Protein 3ON4 (pdb70)

Structure (mmCIF, N/CA/C/O backbone):
data_3ON4
#
_entry.id   3ON4
#
_cell.length_a   81.38
_cell.length_b   124.99
_cell.length_c   151.38
_cell.angle_alpha   90.00
_cell.angle_beta   90.00
_cell.angle_gamma   90.00
#
_symmetry.space_group_name_H-M   'P 21 21 21'
#
loop_
_entity.id
_entity.type
_entity.pdbx_description
1 polymer 'Transcriptional regulator, TetR family'
2 non-polymer 'SODIUM ION'
3 non-polymer DI(HYDROXYETHYL)ETHER
4 water water
#
loop_
_atom_site.group_PDB
_atom_site.id
_atom_site.type_symbol
_atom_site.label_atom_id
_atom_site.label_alt_id
_atom_site.label_comp_id
_atom_site.label_asym_id
_atom_site.label_entity_id
_atom_site.label_seq_id
_atom_site.pdbx_PDB_ins_code
_atom_site.Cartn_x
_atom_site.Cartn_y
_atom_site.Cartn_z
_atom_site.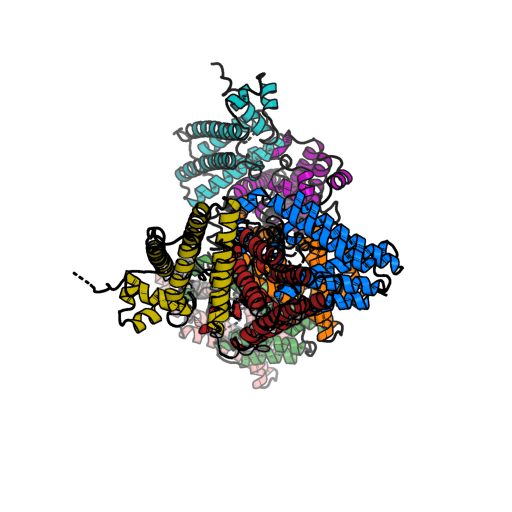occupancy
_atom_site.B_iso_or_equiv
_atom_site.auth_seq_id
_atom_site.auth_comp_id
_atom_site.auth_asym_id
_atom_site.auth_atom_id
_atom_site.pdbx_PDB_model_num
ATOM 1 N N . ASN A 1 2 ? 42.920 62.848 22.764 1.00 64.79 -1 ASN A N 1
ATOM 2 C CA . ASN A 1 2 ? 42.736 61.502 22.141 1.00 57.87 -1 ASN A CA 1
ATOM 3 C C . ASN A 1 2 ? 42.864 61.556 20.592 1.00 52.51 -1 ASN A C 1
ATOM 4 O O . ASN A 1 2 ? 43.882 62.043 20.079 1.00 53.02 -1 ASN A O 1
ATOM 9 N N . ALA A 1 3 ? 41.863 61.078 19.851 1.00 48.32 0 ALA A N 1
ATOM 10 C CA . ALA A 1 3 ? 41.944 61.015 18.387 1.00 43.98 0 ALA A CA 1
ATOM 11 C C . ALA A 1 3 ? 42.084 62.408 17.743 1.00 45.35 0 ALA A C 1
ATOM 12 O O . ALA A 1 3 ? 41.333 63.347 18.070 1.00 47.94 0 ALA A O 1
ATOM 22 N N . PRO A 1 5 ? 42.740 64.771 13.938 1.00 40.84 2 PRO A N 1
ATOM 23 C CA . PRO A 1 5 ? 42.440 64.651 12.522 1.00 38.16 2 PRO A CA 1
ATOM 24 C C . PRO A 1 5 ? 43.472 63.762 11.829 1.00 34.71 2 PRO A C 1
ATOM 25 O O . PRO A 1 5 ? 44.628 63.645 12.275 1.00 35.12 2 PRO A O 1
ATOM 37 N N . ASN A 1 7 ? 46.327 62.485 9.468 1.00 29.62 4 ASN A N 1
ATOM 38 C CA . ASN A 1 7 ? 47.540 63.136 9.035 1.00 30.45 4 ASN A CA 1
ATOM 39 C C . ASN A 1 7 ? 47.686 63.107 7.514 1.00 28.18 4 ASN A C 1
ATOM 40 O O . ASN A 1 7 ? 48.650 62.580 7.002 1.00 29.14 4 ASN A O 1
ATOM 45 N N . ILE A 1 8 ? 46.725 63.683 6.802 1.00 27.31 5 ILE A N 1
ATOM 46 C CA . ILE A 1 8 ? 46.782 63.747 5.339 1.00 26.55 5 ILE A CA 1
ATOM 47 C C . ILE A 1 8 ? 47.223 65.163 4.924 1.00 25.67 5 ILE A C 1
ATOM 48 O O . ILE A 1 8 ? 46.639 66.152 5.361 1.00 25.96 5 ILE A O 1
ATOM 53 N N . SER A 1 9 ? 48.278 65.269 4.120 1.00 24.11 6 SER A N 1
ATOM 54 C CA . SER A 1 9 ? 48.680 66.570 3.604 1.00 24.04 6 SER A CA 1
ATOM 55 C C . SER A 1 9 ? 47.624 67.075 2.626 1.00 23.59 6 SER A C 1
ATOM 56 O O . SER A 1 9 ? 47.227 66.341 1.698 1.00 23.63 6 SER A O 1
ATOM 59 N N . ASN A 1 10 ? 47.208 68.316 2.811 1.00 24.73 7 ASN A N 1
ATOM 60 C CA . ASN A 1 10 ? 46.281 68.956 1.876 1.00 25.93 7 ASN A CA 1
ATOM 61 C C . ASN A 1 10 ? 46.981 69.328 0.558 1.00 25.36 7 ASN A C 1
ATOM 62 O O . ASN A 1 10 ? 48.208 69.209 0.431 1.00 23.93 7 ASN A O 1
ATOM 67 N N . THR A 1 11 ? 46.195 69.742 -0.427 1.00 26.31 8 THR A N 1
ATOM 68 C CA . THR A 1 11 ? 46.724 69.977 -1.761 1.00 26.05 8 THR A CA 1
ATOM 69 C C . THR A 1 11 ? 47.824 71.050 -1.757 1.00 25.17 8 THR A C 1
ATOM 70 O O . THR A 1 11 ? 48.881 70.847 -2.359 1.00 24.64 8 THR A O 1
ATOM 74 N N . LYS A 1 12 ? 47.583 72.132 -1.040 1.00 26.79 9 LYS A N 1
ATOM 75 C CA . LYS A 1 12 ? 48.539 73.237 -0.923 1.00 28.24 9 LYS A CA 1
ATOM 76 C C . LYS A 1 12 ? 49.879 72.755 -0.368 1.00 26.82 9 LYS A C 1
ATOM 77 O O . LYS A 1 12 ? 50.939 73.084 -0.916 1.00 25.22 9 LYS A O 1
ATOM 83 N N . GLU A 1 13 ? 49.817 71.983 0.709 1.00 26.21 10 GLU A N 1
ATOM 84 C CA . GLU A 1 13 ? 51.028 71.481 1.344 1.00 27.41 10 GLU A CA 1
ATOM 85 C C . GLU A 1 13 ? 51.781 70.528 0.426 1.00 25.00 10 GLU A C 1
ATOM 86 O O . GLU A 1 13 ? 53.004 70.579 0.352 1.00 24.88 10 GLU A O 1
ATOM 92 N N A ARG A 1 14 ? 51.071 69.668 -0.293 0.55 17.79 11 ARG A N 1
ATOM 93 N N B ARG A 1 14 ? 51.063 69.672 -0.289 0.45 17.76 11 ARG A N 1
ATOM 94 C CA A ARG A 1 14 ? 51.770 68.733 -1.183 0.55 17.53 11 ARG A CA 1
ATOM 95 C CA B ARG A 1 14 ? 51.725 68.743 -1.207 0.45 17.50 11 ARG A CA 1
ATOM 96 C C A ARG A 1 14 ? 52.433 69.482 -2.344 0.55 16.71 11 ARG A C 1
ATOM 97 C C B ARG A 1 14 ? 52.436 69.498 -2.322 0.45 16.68 11 ARG A C 1
ATOM 98 O O A ARG A 1 14 ? 53.521 69.093 -2.815 0.55 16.60 11 ARG A O 1
ATOM 99 O O B ARG A 1 14 ? 53.542 69.120 -2.748 0.45 16.56 11 ARG A O 1
ATOM 114 N N . ILE A 1 15 ? 51.801 70.566 -2.797 1.00 16.70 12 ILE A N 1
ATOM 115 C CA . ILE A 1 15 ? 52.376 71.392 -3.870 1.00 15.80 12 ILE A CA 1
ATOM 116 C C . ILE A 1 15 ? 53.650 72.043 -3.360 1.00 15.70 12 ILE A C 1
ATOM 117 O O . ILE A 1 15 ? 54.695 72.000 -4.012 1.00 14.94 12 ILE A O 1
ATOM 122 N N . LEU A 1 16 ? 53.569 72.630 -2.173 1.00 16.42 13 LEU A N 1
ATOM 123 C CA . LEU A 1 16 ? 54.729 73.272 -1.583 1.00 16.09 13 LEU A CA 1
ATOM 124 C C . LEU A 1 16 ? 55.892 72.274 -1.410 1.00 16.16 13 LEU A C 1
ATOM 125 O O . LEU A 1 16 ? 57.037 72.583 -1.758 1.00 14.42 13 LEU A O 1
ATOM 130 N N . ALA A 1 17 ? 55.580 71.083 -0.916 1.00 15.97 14 ALA A N 1
ATOM 131 C CA . ALA A 1 17 ? 56.643 70.097 -0.635 1.00 17.36 14 ALA A CA 1
ATOM 132 C C . ALA A 1 17 ? 57.365 69.623 -1.909 1.00 16.67 14 ALA A C 1
ATOM 133 O O . ALA A 1 17 ? 58.614 69.503 -1.925 1.00 16.32 14 ALA A O 1
ATOM 135 N N A VAL A 1 18 ? 56.611 69.376 -2.979 0.68 17.04 15 VAL A N 1
ATOM 136 N N B VAL A 1 18 ? 56.619 69.355 -2.980 0.32 16.51 15 VAL A N 1
ATOM 137 C CA A VAL A 1 18 ? 57.247 68.941 -4.240 0.68 17.01 15 VAL A CA 1
ATOM 138 C CA B VAL A 1 18 ? 57.272 68.943 -4.233 0.32 16.21 15 VAL A CA 1
ATOM 139 C C A VAL A 1 18 ? 57.957 70.115 -4.907 0.68 15.91 15 VAL A C 1
ATOM 140 C C B VAL A 1 18 ? 57.941 70.115 -4.945 0.32 15.53 15 VAL A C 1
ATOM 141 O O A VAL A 1 18 ? 59.048 69.946 -5.439 0.68 15.32 15 VAL A O 1
ATOM 142 O O B VAL A 1 18 ? 58.979 69.930 -5.572 0.32 15.33 15 VAL A O 1
ATOM 149 N N . ALA A 1 19 ? 57.380 71.322 -4.833 1.00 15.42 16 ALA A N 1
ATOM 150 C CA . ALA A 1 19 ? 58.023 72.500 -5.427 1.00 14.70 16 ALA A CA 1
ATOM 151 C C . ALA A 1 19 ? 59.375 72.748 -4.769 1.00 14.31 16 ALA A C 1
ATOM 152 O O . ALA A 1 19 ? 60.402 72.998 -5.442 1.00 13.80 16 ALA A O 1
ATOM 154 N N . GLU A 1 20 ? 59.377 72.653 -3.444 1.00 14.30 17 GLU A N 1
ATOM 155 C CA . GLU A 1 20 ? 60.591 72.786 -2.666 1.00 14.92 17 GLU A CA 1
ATOM 156 C C . GLU A 1 20 ? 61.669 71.796 -3.151 1.00 14.25 17 GLU A C 1
ATOM 157 O O . GLU A 1 20 ? 62.820 72.170 -3.354 1.00 13.89 17 GLU A O 1
ATOM 163 N N . ALA A 1 21 ? 61.269 70.547 -3.321 1.00 14.24 18 ALA A N 1
ATOM 164 C CA . ALA A 1 21 ? 62.138 69.494 -3.785 1.00 14.56 18 ALA A CA 1
ATOM 165 C C . ALA A 1 21 ? 62.669 69.774 -5.182 1.00 14.35 18 ALA A C 1
ATOM 166 O O . ALA A 1 21 ? 63.883 69.671 -5.413 1.00 13.90 18 ALA A O 1
ATOM 168 N N . LEU A 1 22 ? 61.777 70.154 -6.100 1.00 14.24 19 LEU A N 1
ATOM 169 C CA . LEU A 1 22 ? 62.187 70.457 -7.473 1.00 14.83 19 LEU A CA 1
ATOM 170 C C . LEU A 1 22 ? 63.167 71.630 -7.534 1.00 15.34 19 LEU A C 1
ATOM 171 O O . LEU A 1 22 ? 64.152 71.574 -8.288 1.00 17.29 19 LEU A O 1
ATOM 176 N N . ILE A 1 23 ? 62.914 72.670 -6.742 1.00 15.15 20 ILE A N 1
ATOM 177 C CA . ILE A 1 23 ? 63.773 73.856 -6.730 1.00 14.81 20 ILE A CA 1
ATOM 178 C C . ILE A 1 23 ? 65.147 73.472 -6.183 1.00 14.47 20 ILE A C 1
ATOM 179 O O . ILE A 1 23 ? 66.189 73.817 -6.791 1.00 14.23 20 ILE A O 1
ATOM 184 N N . GLN A 1 24 ? 65.159 72.720 -5.090 1.00 14.01 21 GLN A N 1
ATOM 185 C CA . GLN A 1 24 ? 66.406 72.245 -4.504 1.00 14.61 21 GLN A CA 1
ATOM 186 C C . GLN A 1 24 ? 67.219 71.325 -5.408 1.00 15.48 21 GLN A C 1
ATOM 187 O O . GLN A 1 24 ? 68.429 71.230 -5.237 1.00 15.41 21 GLN A O 1
ATOM 193 N N . LYS A 1 25 ? 66.560 70.605 -6.320 1.00 15.72 22 LYS A N 1
ATOM 194 C CA . LYS A 1 25 ? 67.267 69.678 -7.205 1.00 16.90 22 LYS A CA 1
ATOM 195 C C . LYS A 1 25 ? 67.752 70.413 -8.461 1.00 17.58 22 LYS A C 1
ATOM 196 O O . LYS A 1 25 ? 68.917 70.309 -8.851 1.00 18.65 22 LYS A O 1
ATOM 202 N N . ASP A 1 26 ? 66.849 71.176 -9.068 1.00 17.93 23 ASP A N 1
ATOM 203 C CA . ASP A 1 26 ? 67.047 71.673 -10.445 1.00 19.03 23 ASP A CA 1
ATOM 204 C C . ASP A 1 26 ? 67.072 73.171 -10.591 1.00 17.52 23 ASP A C 1
ATOM 205 O O . ASP A 1 26 ? 67.628 73.682 -11.583 1.00 18.43 23 ASP A O 1
ATOM 210 N N . GLY A 1 27 ? 66.451 73.879 -9.650 1.00 16.67 24 GLY A N 1
ATOM 211 C CA . GLY A 1 27 ? 66.428 75.339 -9.667 1.00 15.97 24 GLY A CA 1
ATOM 212 C C . GLY A 1 27 ? 65.098 75.872 -10.154 1.00 14.75 24 GLY A C 1
ATOM 213 O O . GLY A 1 27 ? 64.413 75.213 -10.921 1.00 14.74 24 GLY A O 1
ATOM 214 N N . TYR A 1 28 ? 64.753 77.077 -9.702 1.00 15.01 25 TYR A N 1
ATOM 215 C CA . TYR A 1 28 ? 63.465 77.719 -9.984 1.00 14.44 25 TYR A CA 1
ATOM 216 C C . TYR A 1 28 ? 63.142 77.859 -11.460 1.00 14.28 25 TYR A C 1
ATOM 217 O O . TYR A 1 28 ? 62.007 77.727 -11.834 1.00 16.20 25 TYR A O 1
ATOM 226 N N . ASN A 1 29 ? 64.133 78.165 -12.290 1.00 13.30 26 ASN A N 1
ATOM 227 C CA . ASN A 1 29 ? 63.922 78.333 -13.732 1.00 14.75 26 ASN A CA 1
ATOM 228 C C . ASN A 1 29 ? 63.943 77.002 -14.525 1.00 16.12 26 ASN A C 1
ATOM 229 O O . ASN A 1 29 ? 63.925 76.993 -15.761 1.00 17.71 26 ASN A O 1
ATOM 234 N N . ALA A 1 30 ? 64.005 75.889 -13.794 1.00 16.09 27 ALA A N 1
ATOM 235 C CA . ALA A 1 30 ? 64.030 74.574 -14.387 1.00 18.20 27 ALA A CA 1
ATOM 236 C C . ALA A 1 30 ? 62.910 73.668 -13.868 1.00 19.48 27 ALA A C 1
ATOM 237 O O . ALA A 1 30 ? 63.034 72.442 -13.932 1.00 22.71 27 ALA A O 1
ATOM 239 N N . PHE A 1 31 ? 61.833 74.226 -13.326 1.00 18.31 28 PHE A N 1
ATOM 240 C CA . PHE A 1 31 ? 60.636 73.427 -13.107 1.00 18.44 28 PHE A CA 1
ATOM 241 C C . PHE A 1 31 ? 59.432 74.252 -13.518 1.00 18.11 28 PHE A C 1
ATOM 242 O O . PHE A 1 31 ? 59.518 75.477 -13.637 1.00 17.51 28 PHE A O 1
ATOM 250 N N . SER A 1 32 ? 58.313 73.578 -13.720 1.00 17.99 29 SER A N 1
ATOM 251 C CA . SER A 1 32 ? 57.066 74.220 -14.119 1.00 19.63 29 SER A CA 1
ATOM 252 C C . SER A 1 32 ? 55.910 73.668 -13.287 1.00 18.48 29 SER A C 1
ATOM 253 O O . SER A 1 32 ? 56.025 72.624 -12.675 1.00 17.14 29 SER A O 1
ATOM 256 N N . PHE A 1 33 ? 54.784 74.353 -13.302 1.00 19.29 30 PHE A N 1
ATOM 257 C CA . PHE A 1 33 ? 53.565 73.816 -12.673 1.00 19.75 30 PHE A CA 1
ATOM 258 C C . PHE A 1 33 ? 53.194 72.441 -13.224 1.00 20.58 30 PHE A C 1
ATOM 259 O O . PHE A 1 33 ? 52.724 71.571 -12.489 1.00 20.11 30 PHE A O 1
ATOM 267 N N . LYS A 1 34 ? 53.402 72.248 -14.522 1.00 21.99 31 LYS A N 1
ATOM 268 C CA . LYS A 1 34 ? 53.125 70.944 -15.142 1.00 23.62 31 LYS A CA 1
ATOM 269 C C . LYS A 1 34 ? 53.976 69.821 -14.522 1.00 22.42 31 LYS A C 1
ATOM 270 O O . LYS A 1 34 ? 53.491 68.717 -14.333 1.00 23.16 31 LYS A O 1
ATOM 276 N N . ASP A 1 35 ? 55.239 70.104 -14.230 1.00 21.07 32 ASP A N 1
ATOM 277 C CA . ASP A 1 35 ? 56.078 69.127 -13.532 1.00 21.40 32 ASP A CA 1
ATOM 278 C C . ASP A 1 35 ? 55.453 68.690 -12.203 1.00 20.39 32 ASP A C 1
ATOM 279 O O . ASP A 1 35 ? 55.523 67.498 -11.828 1.00 21.02 32 ASP A O 1
ATOM 284 N N . ILE A 1 36 ? 54.894 69.651 -11.468 1.00 18.54 33 ILE A N 1
ATOM 285 C CA . ILE A 1 36 ? 54.301 69.367 -10.153 1.00 18.44 33 ILE A CA 1
ATOM 286 C C . ILE A 1 36 ? 53.042 68.528 -10.327 1.00 19.09 33 ILE A C 1
ATOM 287 O O . ILE A 1 36 ? 52.855 67.534 -9.629 1.00 18.66 33 ILE A O 1
ATOM 292 N N . ALA A 1 37 ? 52.189 68.943 -11.253 1.00 19.14 34 ALA A N 1
ATOM 293 C CA . ALA A 1 37 ? 50.941 68.243 -11.545 1.00 20.35 34 ALA A CA 1
ATOM 294 C C . ALA A 1 37 ? 51.192 66.770 -11.887 1.00 21.19 34 ALA A C 1
ATOM 295 O O . ALA A 1 37 ? 50.480 65.866 -11.411 1.00 21.43 34 ALA A O 1
ATOM 297 N N . THR A 1 38 ? 52.201 66.539 -12.717 1.00 20.79 35 THR A N 1
ATOM 298 C CA . THR A 1 38 ? 52.556 65.187 -13.135 1.00 21.75 35 THR A CA 1
ATOM 299 C C . THR A 1 38 ? 53.085 64.405 -11.937 1.00 20.25 35 THR A C 1
ATOM 300 O O . THR A 1 38 ? 52.741 63.251 -11.758 1.00 21.72 35 THR A O 1
ATOM 304 N N . ALA A 1 39 ? 53.882 65.059 -11.092 1.00 19.28 36 ALA A N 1
ATOM 305 C CA . ALA A 1 39 ? 54.570 64.357 -9.990 1.00 19.55 36 ALA A CA 1
ATOM 306 C C . ALA A 1 39 ? 53.589 63.809 -8.960 1.00 19.66 36 ALA A C 1
ATOM 307 O O . ALA A 1 39 ? 53.771 62.686 -8.477 1.00 20.76 36 ALA A O 1
ATOM 309 N N . ILE A 1 40 ? 52.567 64.603 -8.624 1.00 19.08 37 ILE A N 1
ATOM 310 C CA . ILE A 1 40 ? 51.615 64.244 -7.568 1.00 19.57 37 ILE A CA 1
ATOM 311 C C . ILE A 1 40 ? 50.191 64.007 -8.088 1.00 20.38 37 ILE A C 1
ATOM 312 O O . ILE A 1 40 ? 49.238 63.878 -7.305 1.00 20.37 37 ILE A O 1
ATOM 317 N N . ASN A 1 41 ? 50.059 63.930 -9.411 1.00 20.67 38 ASN A N 1
ATOM 318 C CA . ASN A 1 41 ? 48.817 63.562 -10.071 1.00 22.42 38 ASN A CA 1
ATOM 319 C C . ASN A 1 41 ? 47.615 64.424 -9.668 1.00 22.15 38 ASN A C 1
ATOM 320 O O . ASN A 1 41 ? 46.585 63.904 -9.266 1.00 22.62 38 ASN A O 1
ATOM 325 N N . ILE A 1 42 ? 47.777 65.740 -9.787 1.00 21.81 39 ILE A N 1
ATOM 326 C CA . ILE A 1 42 ? 46.673 66.720 -9.671 1.00 22.35 39 ILE A CA 1
ATOM 327 C C . ILE A 1 42 ? 46.604 67.530 -10.969 1.00 23.44 39 ILE A C 1
ATOM 328 O O . ILE A 1 42 ? 47.517 67.485 -11.784 1.00 23.73 39 ILE A O 1
ATOM 333 N N . LYS A 1 43 ? 45.504 68.251 -11.175 1.00 29.02 40 LYS A N 1
ATOM 334 C CA . LYS A 1 43 ? 45.347 69.083 -12.376 1.00 30.20 40 LYS A CA 1
ATOM 335 C C . LYS A 1 43 ? 46.240 70.308 -12.264 1.00 28.75 40 LYS A C 1
ATOM 336 O O . LYS A 1 43 ? 46.380 70.861 -11.173 1.00 26.24 40 LYS A O 1
ATOM 342 N N . THR A 1 44 ? 46.865 70.717 -13.377 1.00 30.40 41 THR A N 1
ATOM 343 C CA . THR A 1 44 ? 47.721 71.916 -13.389 1.00 31.05 41 THR A CA 1
ATOM 344 C C . THR A 1 44 ? 46.882 73.102 -12.931 1.00 30.90 41 THR A C 1
ATOM 345 O O . THR A 1 44 ? 47.380 74.018 -12.289 1.00 29.64 41 THR A O 1
ATOM 349 N N . ALA A 1 45 ? 45.588 73.058 -13.234 1.00 33.42 42 ALA A N 1
ATOM 350 C CA . ALA A 1 45 ? 44.658 74.114 -12.836 1.00 35.65 42 ALA A CA 1
ATOM 351 C C . ALA A 1 45 ? 44.484 74.225 -11.311 1.00 33.44 42 ALA A C 1
ATOM 352 O O . ALA A 1 45 ? 44.185 75.315 -10.809 1.00 34.42 42 ALA A O 1
ATOM 354 N N . SER A 1 46 ? 44.661 73.114 -10.583 1.00 30.76 43 SER A N 1
ATOM 355 C CA . SER A 1 46 ? 44.603 73.116 -9.110 1.00 30.18 43 SER A CA 1
ATOM 356 C C . SER A 1 46 ? 45.843 73.805 -8.505 1.00 27.10 43 SER A C 1
ATOM 357 O O . SER A 1 46 ? 45.802 74.291 -7.377 1.00 28.79 43 SER A O 1
ATOM 360 N N . ILE A 1 47 ? 46.943 73.843 -9.247 1.00 24.88 44 ILE A N 1
ATOM 361 C CA . ILE A 1 47 ? 48.143 74.557 -8.787 1.00 23.03 44 ILE A CA 1
ATOM 362 C C . ILE A 1 47 ? 47.916 76.065 -8.926 1.00 25.42 44 ILE A C 1
ATOM 363 O O . ILE A 1 47 ? 48.110 76.810 -7.951 1.00 25.53 44 ILE A O 1
ATOM 368 N N . HIS A 1 48 ? 47.448 76.494 -10.111 1.00 27.54 45 HIS A N 1
ATOM 369 C CA . HIS A 1 48 ? 47.140 77.902 -10.388 1.00 31.36 45 HIS A CA 1
ATOM 370 C C . HIS A 1 48 ? 46.108 78.440 -9.406 1.00 33.62 45 HIS A C 1
ATOM 371 O O . HIS A 1 48 ? 46.092 79.629 -9.080 1.00 35.91 45 HIS A O 1
ATOM 378 N N . TYR A 1 49 ? 45.249 77.547 -8.935 1.00 34.29 46 TYR A N 1
ATOM 379 C CA . TYR A 1 49 ? 44.221 77.875 -7.961 1.00 37.93 46 TYR A CA 1
ATOM 380 C C . TYR A 1 49 ? 44.816 78.466 -6.678 1.00 36.47 46 TYR A C 1
ATOM 381 O O . TYR A 1 49 ? 44.437 79.548 -6.242 1.00 39.78 46 TYR A O 1
ATOM 390 N N . HIS A 1 50 ? 45.753 77.742 -6.085 1.00 31.59 47 HIS A N 1
ATOM 391 C CA . HIS A 1 50 ? 46.434 78.181 -4.869 1.00 30.87 47 HIS A CA 1
ATOM 392 C C . HIS A 1 50 ? 47.538 79.201 -5.153 1.00 28.44 47 HIS A C 1
ATOM 393 O O . HIS A 1 50 ? 47.806 80.045 -4.324 1.00 29.32 47 HIS A O 1
ATOM 400 N N . PHE A 1 51 ? 48.161 79.115 -6.333 1.00 24.58 48 PHE A N 1
ATOM 401 C CA . PHE A 1 51 ? 49.294 79.962 -6.686 1.00 22.36 48 PHE A CA 1
ATOM 402 C C . PHE A 1 51 ? 49.086 80.483 -8.097 1.00 23.07 48 PHE A C 1
ATOM 403 O O . PHE A 1 51 ? 49.515 79.847 -9.059 1.00 22.69 48 PHE A O 1
ATOM 411 N N . PRO A 1 52 ? 48.396 81.642 -8.243 1.00 24.96 49 PRO A N 1
ATOM 412 C CA . PRO A 1 52 ? 48.016 82.116 -9.578 1.00 25.63 49 PRO A CA 1
ATOM 413 C C . PRO A 1 52 ? 49.196 82.266 -10.532 1.00 25.05 49 PRO A C 1
ATOM 414 O O . PRO A 1 52 ? 49.060 82.022 -11.735 1.00 26.04 49 PRO A O 1
ATOM 418 N N . SER A 1 53 ? 50.352 82.650 -9.998 1.00 23.59 50 SER A N 1
ATOM 419 C CA . SER A 1 53 ? 51.552 82.785 -10.798 1.00 23.14 50 SER A CA 1
ATOM 420 C C . SER A 1 53 ? 52.650 81.925 -10.210 1.00 21.46 50 SER A C 1
ATOM 421 O O . SER A 1 53 ? 52.632 81.604 -9.030 1.00 21.06 50 SER A O 1
ATOM 424 N N . LYS A 1 54 ? 53.622 81.567 -11.027 1.00 21.02 51 LYS A N 1
ATOM 425 C CA . LYS A 1 54 ? 54.801 80.873 -10.496 1.00 19.92 51 LYS A CA 1
ATOM 426 C C . LYS A 1 54 ? 55.427 81.679 -9.360 1.00 19.19 51 LYS A C 1
ATOM 427 O O . LYS A 1 54 ? 55.865 81.090 -8.369 1.00 18.04 51 LYS A O 1
ATOM 433 N N . GLU A 1 55 ? 55.455 83.011 -9.499 1.00 18.01 52 GLU A N 1
ATOM 434 C CA . GLU A 1 55 ? 55.998 83.894 -8.461 1.00 18.58 52 GLU A CA 1
ATOM 435 C C . GLU A 1 55 ? 55.364 83.652 -7.095 1.00 18.07 52 GLU A C 1
ATOM 436 O O . GLU A 1 55 ? 56.077 83.599 -6.078 1.00 17.00 52 GLU A O 1
ATOM 442 N N . ASP A 1 56 ? 54.041 83.527 -7.073 1.00 17.69 53 ASP A N 1
ATOM 443 C CA . ASP A 1 56 ? 53.320 83.261 -5.830 1.00 18.69 53 ASP A CA 1
ATOM 444 C C . ASP A 1 56 ? 53.803 81.992 -5.137 1.00 18.69 53 ASP A C 1
ATOM 445 O O . ASP A 1 56 ? 53.918 81.955 -3.909 1.00 18.72 53 ASP A O 1
ATOM 450 N N . LEU A 1 57 ? 54.080 80.958 -5.936 1.00 17.64 54 LEU A N 1
ATOM 451 C CA . LEU A 1 57 ? 54.565 79.695 -5.394 1.00 17.31 54 LEU A CA 1
ATOM 452 C C . LEU A 1 57 ? 55.989 79.892 -4.888 1.00 16.72 54 LEU A C 1
ATOM 453 O O . LEU A 1 57 ? 56.310 79.448 -3.777 1.00 17.26 54 LEU A O 1
ATOM 458 N N . GLY A 1 58 ? 56.837 80.561 -5.672 1.00 16.40 55 GLY A N 1
ATOM 459 C CA . GLY A 1 58 ? 58.202 80.825 -5.239 1.00 16.74 55 GLY A CA 1
ATOM 460 C C . GLY A 1 58 ? 58.260 81.513 -3.865 1.00 17.31 55 GLY A C 1
ATOM 461 O O . GLY A 1 58 ? 59.000 81.093 -2.980 1.00 17.81 55 GLY A O 1
ATOM 462 N N . VAL A 1 59 ? 57.487 82.577 -3.692 1.00 17.07 56 VAL A N 1
ATOM 463 C CA . VAL A 1 59 ? 57.433 83.322 -2.431 1.00 18.23 56 VAL A CA 1
ATOM 464 C C . VAL A 1 59 ? 57.007 82.412 -1.277 1.00 17.61 56 VAL A C 1
ATOM 465 O O . VAL A 1 59 ? 57.613 82.408 -0.195 1.00 17.46 56 VAL A O 1
ATOM 469 N N . ALA A 1 60 ? 55.955 81.648 -1.517 1.00 17.13 57 ALA A N 1
ATOM 470 C CA . ALA A 1 60 ? 55.393 80.773 -0.503 1.00 17.84 57 ALA A CA 1
ATOM 471 C C . ALA A 1 60 ? 56.361 79.620 -0.119 1.00 16.95 57 ALA A C 1
ATOM 472 O O . ALA A 1 60 ? 56.490 79.286 1.061 1.00 17.00 57 ALA A O 1
ATOM 474 N N . VAL A 1 61 ? 57.064 79.048 -1.098 1.00 15.81 58 VAL A N 1
ATOM 475 C CA . VAL A 1 61 ? 58.033 77.984 -0.836 1.00 16.43 58 VAL A CA 1
ATOM 476 C C . VAL A 1 61 ? 59.179 78.514 0.047 1.00 16.27 58 VAL A C 1
ATOM 477 O O . VAL A 1 61 ? 59.546 77.889 1.039 1.00 16.42 58 VAL A O 1
ATOM 481 N N . ILE A 1 62 ? 59.721 79.678 -0.288 1.00 15.89 59 ILE A N 1
ATOM 482 C CA . ILE A 1 62 ? 60.861 80.187 0.488 1.00 17.19 59 ILE A CA 1
ATOM 483 C C . ILE A 1 62 ? 60.386 80.562 1.890 1.00 17.69 59 ILE A C 1
ATOM 484 O O . ILE A 1 62 ? 61.063 80.272 2.864 1.00 17.48 59 ILE A O 1
ATOM 489 N N . SER A 1 63 ? 59.214 81.186 1.989 1.00 19.29 60 SER A N 1
ATOM 490 C CA . SER A 1 63 ? 58.677 81.576 3.280 1.00 20.89 60 SER A CA 1
ATOM 491 C C . SER A 1 63 ? 58.466 80.361 4.218 1.00 21.69 60 SER A C 1
ATOM 492 O O . SER A 1 63 ? 58.863 80.391 5.392 1.00 21.53 60 SER A O 1
ATOM 495 N N . TRP A 1 64 ? 57.848 79.299 3.680 1.00 20.34 61 TRP A N 1
ATOM 496 C CA . TRP A 1 64 ? 57.659 78.050 4.399 1.00 21.31 61 TRP A CA 1
ATOM 497 C C . TRP A 1 64 ? 58.989 77.422 4.847 1.00 21.05 61 TRP A C 1
ATOM 498 O O . TRP A 1 64 ? 59.164 77.028 6.024 1.00 20.55 61 TRP A O 1
ATOM 509 N N . HIS A 1 65 ? 59.935 77.354 3.911 1.00 19.45 62 HIS A N 1
ATOM 510 C CA . HIS A 1 65 ? 61.233 76.756 4.188 1.00 19.97 62 HIS A CA 1
ATOM 511 C C . HIS A 1 65 ? 61.960 77.526 5.280 1.00 19.59 62 HIS A C 1
ATOM 512 O O . HIS A 1 65 ? 62.573 76.914 6.153 1.00 21.48 62 HIS A O 1
ATOM 519 N N . THR A 1 66 ? 61.921 78.855 5.212 1.00 19.75 63 THR A N 1
ATOM 520 C CA . THR A 1 66 ? 62.551 79.699 6.239 1.00 20.54 63 THR A CA 1
ATOM 521 C C . THR A 1 66 ? 61.938 79.465 7.628 1.00 22.02 63 THR A C 1
ATOM 522 O O . THR A 1 66 ? 62.659 79.385 8.629 1.00 22.27 63 THR A O 1
ATOM 526 N N . ASP A 1 67 ? 60.615 79.341 7.682 1.00 22.20 64 ASP A N 1
ATOM 527 C CA . ASP A 1 67 ? 59.931 79.039 8.924 1.00 24.07 64 ASP A CA 1
ATOM 528 C C . ASP A 1 67 ? 60.368 77.692 9.505 1.00 24.07 64 ASP A C 1
ATOM 529 O O . ASP A 1 67 ? 60.531 77.563 10.713 1.00 24.47 64 ASP A O 1
ATOM 534 N N . LYS A 1 68 ? 60.514 76.692 8.645 1.00 23.06 65 LYS A N 1
ATOM 535 C CA . LYS A 1 68 ? 60.978 75.373 9.055 1.00 24.47 65 LYS A CA 1
ATOM 536 C C . LYS A 1 68 ? 62.400 75.417 9.605 1.00 24.65 65 LYS A C 1
ATOM 537 O O . LYS A 1 68 ? 62.665 74.852 10.673 1.00 25.08 65 LYS A O 1
ATOM 543 N N . ILE A 1 69 ? 63.290 76.105 8.891 1.00 23.60 66 ILE A N 1
ATOM 544 C CA . ILE A 1 69 ? 64.672 76.263 9.346 1.00 25.33 66 ILE A CA 1
ATOM 545 C C . ILE A 1 69 ? 64.753 77.052 10.655 1.00 25.13 66 ILE A C 1
ATOM 546 O O . ILE A 1 69 ? 65.547 76.705 11.538 1.00 25.45 66 ILE A O 1
ATOM 551 N N . ALA A 1 70 ? 63.957 78.118 10.774 1.00 24.33 67 ALA A N 1
ATOM 552 C CA . ALA A 1 70 ? 63.883 78.884 12.019 1.00 25.82 67 ALA A CA 1
ATOM 553 C C . ALA A 1 70 ? 63.564 78.007 13.240 1.00 26.87 67 ALA A C 1
ATOM 554 O O . ALA A 1 70 ? 64.155 78.198 14.309 1.00 27.12 67 ALA A O 1
ATOM 556 N N . ALA A 1 71 ? 62.629 77.067 13.073 1.00 26.61 68 ALA A N 1
ATOM 557 C CA . ALA A 1 71 ? 62.232 76.147 14.149 1.00 28.99 68 ALA A CA 1
ATOM 558 C C . ALA A 1 71 ? 63.380 75.193 14.495 1.00 28.44 68 ALA A C 1
ATOM 559 O O . ALA A 1 71 ? 63.668 74.958 15.652 1.00 29.62 68 ALA A O 1
ATOM 561 N N . VAL A 1 72 ? 64.014 74.648 13.467 1.00 26.80 69 VAL A N 1
ATOM 562 C CA . VAL A 1 72 ? 65.144 73.734 13.645 1.00 27.10 69 VAL A CA 1
ATOM 563 C C . VAL A 1 72 ? 66.265 74.419 14.433 1.00 26.70 69 VAL A C 1
ATOM 564 O O . VAL A 1 72 ? 66.816 73.844 15.384 1.00 26.77 69 VAL A O 1
ATOM 568 N N . LEU A 1 73 ? 66.580 75.651 14.040 1.00 24.87 70 LEU A N 1
ATOM 569 C CA . LEU A 1 73 ? 67.656 76.420 14.669 1.00 25.79 70 LEU A CA 1
ATOM 570 C C . LEU A 1 73 ? 67.327 76.782 16.120 1.00 27.21 70 LEU A C 1
ATOM 571 O O . LEU A 1 73 ? 68.169 76.659 17.023 1.00 26.95 70 LEU A O 1
ATOM 576 N N . SER A 1 74 ? 66.084 77.217 16.323 1.00 27.15 71 SER A N 1
ATOM 577 C CA . SER A 1 74 ? 65.575 77.541 17.642 1.00 29.60 71 SER A CA 1
ATOM 578 C C . SER A 1 74 ? 65.769 76.366 18.602 1.00 30.70 71 SER A C 1
ATOM 579 O O . SER A 1 74 ? 66.174 76.556 19.767 1.00 31.95 71 SER A O 1
ATOM 582 N N . ASP A 1 75 ? 65.485 75.158 18.118 1.00 30.15 72 ASP A N 1
ATOM 583 C CA . ASP A 1 75 ? 65.621 73.954 18.945 1.00 32.64 72 ASP A CA 1
ATOM 584 C C . ASP A 1 75 ? 67.062 73.644 19.309 1.00 32.05 72 ASP A C 1
ATOM 585 O O . ASP A 1 75 ? 67.314 73.091 20.374 1.00 33.94 72 ASP A O 1
ATOM 590 N N . ILE A 1 76 ? 67.995 73.987 18.411 1.00 30.14 73 ILE A N 1
ATOM 591 C CA . ILE A 1 76 ? 69.421 73.827 18.680 1.00 30.45 73 ILE A CA 1
ATOM 592 C C . ILE A 1 76 ? 69.900 74.865 19.685 1.00 31.95 73 ILE A C 1
ATOM 593 O O . ILE A 1 76 ? 70.561 74.505 20.663 1.00 33.05 73 ILE A O 1
ATOM 598 N N . SER A 1 77 ? 69.575 76.142 19.463 1.00 31.79 74 SER A N 1
ATOM 599 C CA . SER A 1 77 ? 70.105 77.199 20.344 1.00 34.41 74 SER A CA 1
ATOM 600 C C . SER A 1 77 ? 69.455 77.191 21.718 1.00 37.25 74 SER A C 1
ATOM 601 O O . SER A 1 77 ? 70.073 77.621 22.706 1.00 38.77 74 SER A O 1
ATOM 604 N N . ASN A 1 78 ? 68.248 76.647 21.820 1.00 37.83 75 ASN A N 1
ATOM 605 C CA . ASN A 1 78 ? 67.632 76.515 23.135 1.00 41.31 75 ASN A CA 1
ATOM 606 C C . ASN A 1 78 ? 67.981 75.229 23.888 1.00 42.63 75 ASN A C 1
ATOM 607 O O . ASN A 1 78 ? 67.542 75.034 25.026 1.00 45.26 75 ASN A O 1
ATOM 612 N N . ASN A 1 79 ? 68.809 74.384 23.275 1.00 41.16 76 ASN A N 1
ATOM 613 C CA . ASN A 1 79 ? 69.338 73.203 23.935 1.00 43.17 76 ASN A CA 1
ATOM 614 C C . ASN A 1 79 ? 70.496 73.620 24.844 1.00 44.75 76 ASN A C 1
ATOM 615 O O . ASN A 1 79 ? 71.593 73.937 24.378 1.00 44.19 76 ASN A O 1
ATOM 620 N N . SER A 1 80 ? 70.248 73.611 26.146 1.00 47.69 77 SER A N 1
ATOM 621 C CA . SER A 1 80 ? 71.229 74.093 27.126 1.00 49.54 77 SER A CA 1
ATOM 622 C C . SER A 1 80 ? 72.429 73.154 27.351 1.00 49.95 77 SER A C 1
ATOM 623 O O . SER A 1 80 ? 73.422 73.561 27.963 1.00 50.98 77 SER A O 1
ATOM 626 N N . SER A 1 81 ? 72.353 71.919 26.846 1.00 49.32 78 SER A N 1
ATOM 627 C CA . SER A 1 81 ? 73.454 70.965 27.000 1.00 50.32 78 SER A CA 1
ATOM 628 C C . SER A 1 81 ? 74.517 71.078 25.902 1.00 48.43 78 SER A C 1
ATOM 629 O O . SER A 1 81 ? 75.575 70.452 26.000 1.00 49.66 78 SER A O 1
ATOM 632 N N . LEU A 1 82 ? 74.247 71.875 24.869 1.00 37.72 79 LEU A N 1
ATOM 633 C CA . LEU A 1 82 ? 75.188 72.048 23.769 1.00 35.92 79 LEU A CA 1
ATOM 634 C C . LEU A 1 82 ? 76.078 73.263 23.979 1.00 35.73 79 LEU A C 1
ATOM 635 O O . LEU A 1 82 ? 75.615 74.331 24.370 1.00 35.88 79 LEU A O 1
ATOM 640 N N . SER A 1 83 ? 77.368 73.096 23.695 1.00 35.58 80 SER A N 1
ATOM 641 C CA . SER A 1 83 ? 78.303 74.217 23.676 1.00 34.99 80 SER A CA 1
ATOM 642 C C . SER A 1 83 ? 78.007 75.038 22.407 1.00 32.82 80 SER A C 1
ATOM 643 O O . SER A 1 83 ? 77.322 74.553 21.503 1.00 29.72 80 SER A O 1
ATOM 646 N N . ALA A 1 84 ? 78.532 76.266 22.324 1.00 32.46 81 ALA A N 1
ATOM 647 C CA . ALA A 1 84 ? 78.368 77.065 21.107 1.00 30.45 81 ALA A CA 1
ATOM 648 C C . ALA A 1 84 ? 78.895 76.327 19.879 1.00 28.97 81 ALA A C 1
ATOM 649 O O . ALA A 1 84 ? 78.272 76.310 18.816 1.00 26.15 81 ALA A O 1
ATOM 651 N N . LYS A 1 85 ? 80.052 75.708 20.033 1.00 29.40 82 LYS A N 1
ATOM 652 C CA . LYS A 1 85 ? 80.658 74.949 18.955 1.00 28.61 82 LYS A CA 1
ATOM 653 C C . LYS A 1 85 ? 79.753 73.811 18.539 1.00 27.47 82 LYS A C 1
ATOM 654 O O . LYS A 1 85 ? 79.579 73.573 17.358 1.00 27.20 82 LYS A O 1
ATOM 660 N N . GLU A 1 86 ? 79.172 73.116 19.505 1.00 28.36 83 GLU A N 1
ATOM 661 C CA . GLU A 1 86 ? 78.269 72.008 19.193 1.00 28.28 83 GLU A CA 1
ATOM 662 C C . GLU A 1 86 ? 77.015 72.510 18.468 1.00 26.51 83 GLU A C 1
ATOM 663 O O . GLU A 1 86 ? 76.484 71.813 17.614 1.00 26.58 83 GLU A O 1
ATOM 669 N N . LYS A 1 87 ? 76.547 73.710 18.803 1.00 26.30 84 LYS A N 1
ATOM 670 C CA . LYS A 1 87 ? 75.369 74.293 18.120 1.00 25.54 84 LYS A CA 1
ATOM 671 C C . LYS A 1 87 ? 75.652 74.549 16.624 1.00 24.20 84 LYS A C 1
ATOM 672 O O . LYS A 1 87 ? 74.812 74.277 15.752 1.00 22.18 84 LYS A O 1
ATOM 678 N N . ILE A 1 88 ? 76.848 75.058 16.339 1.00 24.60 85 ILE A N 1
ATOM 679 C CA . ILE A 1 88 ? 77.280 75.266 14.967 1.00 23.01 85 ILE A CA 1
ATOM 680 C C . ILE A 1 88 ? 77.414 73.911 14.270 1.00 23.04 85 ILE A C 1
ATOM 681 O O . ILE A 1 88 ? 76.976 73.762 13.138 1.00 22.19 85 ILE A O 1
ATOM 686 N N . GLN A 1 89 ? 78.021 72.923 14.932 1.00 24.21 86 GLN A N 1
ATOM 687 C CA . GLN A 1 89 ? 78.139 71.576 14.334 1.00 24.28 86 GLN A CA 1
ATOM 688 C C . GLN A 1 89 ? 76.758 70.982 14.007 1.00 24.26 86 GLN A C 1
ATOM 689 O O . GLN A 1 89 ? 76.544 70.395 12.931 1.00 23.80 86 GLN A O 1
ATOM 695 N N . LYS A 1 90 ? 75.805 71.152 14.918 1.00 24.99 87 LYS A N 1
ATOM 696 C CA . LYS A 1 90 ? 74.458 70.609 14.710 1.00 25.26 87 LYS A CA 1
ATOM 697 C C . LYS A 1 90 ? 73.688 71.385 13.645 1.00 24.18 87 LYS A C 1
ATOM 698 O O . LYS A 1 90 ? 72.862 70.809 12.927 1.00 23.28 87 LYS A O 1
ATOM 704 N N . PHE A 1 91 ? 73.959 72.685 13.540 1.00 23.22 88 PHE A N 1
ATOM 705 C CA . PHE A 1 91 ? 73.431 73.492 12.442 1.00 22.50 88 PHE A CA 1
ATOM 706 C C . PHE A 1 91 ? 73.848 72.886 11.106 1.00 21.44 88 PHE A C 1
ATOM 707 O O . PHE A 1 91 ? 73.006 72.684 10.226 1.00 21.37 88 PHE A O 1
ATOM 715 N N . PHE A 1 92 ? 75.131 72.567 10.952 1.00 21.39 89 PHE A N 1
ATOM 716 C CA . PHE A 1 92 ? 75.580 71.950 9.701 1.00 20.76 89 PHE A CA 1
ATOM 717 C C . PHE A 1 92 ? 74.921 70.586 9.466 1.00 21.23 89 PHE A C 1
ATOM 718 O O . PHE A 1 92 ? 74.466 70.307 8.343 1.00 19.75 89 PHE A O 1
ATOM 726 N N . ASP A 1 93 ? 74.827 69.761 10.512 1.00 22.26 90 ASP A N 1
ATOM 727 C CA . ASP A 1 93 ? 74.094 68.477 10.415 1.00 23.65 90 ASP A CA 1
ATOM 728 C C . ASP A 1 93 ? 72.642 68.687 9.951 1.00 22.50 90 ASP A C 1
ATOM 729 O O . ASP A 1 93 ? 72.135 67.954 9.087 1.00 22.31 90 ASP A O 1
ATOM 734 N N . ALA A 1 94 ? 71.973 69.700 10.499 1.00 22.66 91 ALA A N 1
ATOM 735 C CA . ALA A 1 94 ? 70.592 70.015 10.097 1.00 22.66 91 ALA A CA 1
ATOM 736 C C . ALA A 1 94 ? 70.508 70.414 8.610 1.00 21.38 91 ALA A C 1
ATOM 737 O O . ALA A 1 94 ? 69.581 70.007 7.922 1.00 22.48 91 ALA A O 1
ATOM 739 N N . ILE A 1 95 ? 71.486 71.170 8.130 1.00 20.84 92 ILE A N 1
ATOM 740 C CA . ILE A 1 95 ? 71.548 71.572 6.712 1.00 19.93 92 ILE A CA 1
ATOM 741 C C . ILE A 1 95 ? 71.797 70.320 5.849 1.00 19.72 92 ILE A C 1
ATOM 742 O O . ILE A 1 95 ? 71.150 70.133 4.823 1.00 19.72 92 ILE A O 1
ATOM 747 N N . LEU A 1 96 ? 72.693 69.447 6.290 1.00 19.61 93 LEU A N 1
ATOM 748 C CA . LEU A 1 96 ? 72.969 68.205 5.542 1.00 19.56 93 LEU A CA 1
ATOM 749 C C . LEU A 1 96 ? 71.708 67.363 5.363 1.00 19.79 93 LEU A C 1
ATOM 750 O O . LEU A 1 96 ? 71.455 66.834 4.283 1.00 18.95 93 LEU A O 1
ATOM 755 N N . THR A 1 97 ? 70.911 67.263 6.421 1.00 20.63 94 THR A N 1
ATOM 756 C CA . THR A 1 97 ? 69.647 66.523 6.386 1.00 21.46 94 THR A CA 1
ATOM 757 C C . THR A 1 97 ? 68.693 67.068 5.316 1.00 21.02 94 THR A C 1
ATOM 758 O O . THR A 1 97 ? 67.989 66.305 4.673 1.00 21.88 94 THR A O 1
ATOM 762 N N . LEU A 1 98 ? 68.684 68.378 5.145 1.00 20.19 95 LEU A N 1
ATOM 763 C CA . LEU A 1 98 ? 67.752 69.029 4.234 1.00 20.33 95 LEU A CA 1
ATOM 764 C C . LEU A 1 98 ? 68.306 69.114 2.801 1.00 19.01 95 LEU A C 1
ATOM 765 O O . LEU A 1 98 ? 67.559 69.441 1.864 1.00 18.39 95 LEU A O 1
ATOM 770 N N . THR A 1 99 ? 69.598 68.849 2.628 1.00 17.38 96 THR A N 1
ATOM 771 C CA . THR A 1 99 ? 70.258 69.106 1.338 1.00 16.51 96 THR A CA 1
ATOM 772 C C . THR A 1 99 ? 70.901 67.819 0.817 1.00 16.69 96 THR A C 1
ATOM 773 O O . THR A 1 99 ? 70.210 66.930 0.294 1.00 17.01 96 THR A O 1
ATOM 777 N N . TYR A 1 100 ? 72.209 67.696 0.981 1.00 17.62 97 TYR A N 1
ATOM 778 C CA . TYR A 1 100 ? 72.966 66.586 0.442 1.00 18.35 97 TYR A CA 1
ATOM 779 C C . TYR A 1 100 ? 72.398 65.212 0.788 1.00 18.89 97 TYR A C 1
ATOM 780 O O . TYR A 1 100 ? 72.380 64.324 -0.057 1.00 18.83 97 TYR A O 1
ATOM 789 N N . ASN A 1 101 ? 71.936 65.022 2.016 1.00 19.34 98 ASN A N 1
ATOM 790 C CA . ASN A 1 101 ? 71.409 63.725 2.420 1.00 20.34 98 ASN A CA 1
ATOM 791 C C . ASN A 1 101 ? 70.033 63.418 1.787 1.00 20.55 98 ASN A C 1
ATOM 792 O O . ASN A 1 101 ? 69.650 62.269 1.689 1.00 22.26 98 ASN A O 1
ATOM 797 N N . SER A 1 102 ? 69.298 64.448 1.388 1.00 19.41 99 SER A N 1
ATOM 798 C CA . SER A 1 102 ? 67.953 64.272 0.826 1.00 18.86 99 SER A CA 1
ATOM 799 C C . SER A 1 102 ? 68.034 64.317 -0.700 1.00 18.03 99 SER A C 1
ATOM 800 O O . SER A 1 102 ? 67.926 65.380 -1.322 1.00 18.10 99 SER A O 1
ATOM 803 N N . GLU A 1 103 ? 68.298 63.160 -1.303 1.00 18.37 100 GLU A N 1
ATOM 804 C CA . GLU A 1 103 ? 68.365 63.038 -2.756 1.00 18.57 100 GLU A CA 1
ATOM 805 C C . GLU A 1 103 ? 69.276 64.079 -3.420 1.00 17.39 100 GLU A C 1
ATOM 806 O O . GLU A 1 103 ? 68.935 64.642 -4.457 1.00 16.18 100 GLU A O 1
ATOM 812 N N . ASN A 1 104 ? 70.425 64.318 -2.794 1.00 17.32 101 ASN A N 1
ATOM 813 C CA . ASN A 1 104 ? 71.506 65.144 -3.345 1.00 16.94 101 ASN A CA 1
ATOM 814 C C . ASN A 1 104 ? 71.052 66.575 -3.659 1.00 16.72 101 ASN A C 1
ATOM 815 O O . ASN A 1 104 ? 71.545 67.189 -4.605 1.00 16.59 101 ASN A O 1
ATOM 820 N N . LYS A 1 105 ? 70.141 67.099 -2.836 1.00 15.71 102 LYS A N 1
ATOM 821 C CA . LYS A 1 105 ? 69.643 68.448 -2.981 1.00 15.19 102 LYS A CA 1
ATOM 822 C C . LYS A 1 105 ? 70.638 69.540 -2.614 1.00 15.42 102 LYS A C 1
ATOM 823 O O . LYS A 1 105 ? 71.539 69.348 -1.788 1.00 14.48 102 LYS A O 1
ATOM 837 N N . CYS A 1 107 ? 70.940 73.533 -1.072 1.00 13.91 104 CYS A N 1
ATOM 838 C CA . CYS A 1 107 ? 70.240 74.471 -0.194 1.00 14.54 104 CYS A CA 1
ATOM 839 C C . CYS A 1 107 ? 69.215 75.253 -0.996 1.00 13.74 104 CYS A C 1
ATOM 840 O O . CYS A 1 107 ? 69.549 75.760 -2.069 1.00 13.92 104 CYS A O 1
ATOM 843 N N . LEU A 1 108 ? 67.985 75.365 -0.503 1.00 14.03 105 LEU A N 1
ATOM 844 C CA . LEU A 1 108 ? 66.968 76.172 -1.206 1.00 14.19 105 LEU A CA 1
ATOM 845 C C . LEU A 1 108 ? 67.398 77.636 -1.336 1.00 14.16 105 LEU A C 1
ATOM 846 O O . LEU A 1 108 ? 67.218 78.283 -2.391 1.00 14.17 105 LEU A O 1
ATOM 851 N N . GLY A 1 109 ? 67.986 78.162 -0.269 1.00 14.69 106 GLY A N 1
ATOM 852 C CA . GLY A 1 109 ? 68.496 79.517 -0.284 1.00 15.06 106 GLY A CA 1
ATOM 853 C C . GLY A 1 109 ? 69.590 79.707 -1.323 1.00 14.23 106 GLY A C 1
ATOM 854 O O . GLY A 1 109 ? 69.600 80.702 -2.076 1.00 13.17 106 GLY A O 1
ATOM 855 N N . GLY A 1 110 ? 70.531 78.762 -1.362 1.00 13.32 107 GLY A N 1
ATOM 856 C CA . GLY A 1 110 ? 71.611 78.785 -2.328 1.00 12.33 107 GLY A CA 1
ATOM 857 C C . GLY A 1 110 ? 71.104 78.765 -3.767 1.00 13.00 107 GLY A C 1
ATOM 858 O O . GLY A 1 110 ? 71.640 79.472 -4.638 1.00 12.85 107 GLY A O 1
ATOM 867 N N . PHE A 1 112 ? 68.113 79.824 -4.888 1.00 13.85 109 PHE A N 1
ATOM 868 C CA . PHE A 1 112 ? 67.554 81.158 -5.203 1.00 13.29 109 PHE A CA 1
ATOM 869 C C . PHE A 1 112 ? 68.639 82.228 -5.312 1.00 13.47 109 PHE A C 1
ATOM 870 O O . PHE A 1 112 ? 68.561 83.100 -6.176 1.00 13.74 109 PHE A O 1
ATOM 878 N N . ALA A 1 113 ? 69.674 82.156 -4.475 1.00 13.12 110 ALA A N 1
ATOM 879 C CA . ALA A 1 113 ? 70.816 83.063 -4.618 1.00 13.68 110 ALA A CA 1
ATOM 880 C C . ALA A 1 113 ? 71.460 82.973 -5.996 1.00 14.13 110 ALA A C 1
ATOM 881 O O . ALA A 1 113 ? 71.795 83.998 -6.572 1.00 14.85 110 ALA A O 1
ATOM 883 N N . SER A 1 114 ? 71.655 81.762 -6.513 1.00 13.66 111 SER A N 1
ATOM 884 C CA . SER A 1 114 ? 72.246 81.601 -7.845 1.00 13.96 111 SER A CA 1
ATOM 885 C C . SER A 1 114 ? 71.359 82.230 -8.950 1.00 14.47 111 SER A C 1
ATOM 886 O O . SER A 1 114 ? 71.873 82.829 -9.909 1.00 15.60 111 SER A O 1
ATOM 889 N N . ASP A 1 115 ? 70.043 82.094 -8.799 1.00 13.06 112 ASP A N 1
ATOM 890 C CA . ASP A 1 115 ? 69.080 82.560 -9.793 1.00 14.32 112 ASP A CA 1
ATOM 891 C C . ASP A 1 115 ? 68.653 84.019 -9.587 1.00 14.62 112 ASP A C 1
ATOM 892 O O . ASP A 1 115 ? 67.845 84.536 -10.363 1.00 15.55 112 ASP A O 1
ATOM 897 N N . PHE A 1 116 ? 69.228 84.672 -8.572 1.00 14.51 113 PHE A N 1
ATOM 898 C CA . PHE A 1 116 ? 68.709 85.942 -8.001 1.00 14.52 113 PHE A CA 1
ATOM 899 C C . PHE A 1 116 ? 68.324 86.999 -9.027 1.00 14.59 113 PHE A C 1
ATOM 900 O O . PHE A 1 116 ? 67.218 87.567 -8.963 1.00 14.80 113 PHE A O 1
ATOM 908 N N . GLN A 1 117 ? 69.210 87.283 -9.982 1.00 15.53 114 GLN A N 1
ATOM 909 C CA . GLN A 1 117 ? 68.948 88.352 -10.941 1.00 15.78 114 GLN A CA 1
ATOM 910 C C . GLN A 1 117 ? 67.767 88.047 -11.884 1.00 16.46 114 GLN A C 1
ATOM 911 O O . GLN A 1 117 ? 67.187 88.964 -12.458 1.00 16.67 114 GLN A O 1
ATOM 917 N N . SER A 1 118 ? 67.393 86.775 -12.008 1.00 15.40 115 SER A N 1
ATOM 918 C CA . SER A 1 118 ? 66.284 86.388 -12.870 1.00 16.95 115 SER A CA 1
ATOM 919 C C . SER A 1 118 ? 64.938 86.396 -12.125 1.00 17.40 115 SER A C 1
ATOM 920 O O . SER A 1 118 ? 63.883 86.222 -12.756 1.00 17.96 115 SER A O 1
ATOM 923 N N . LEU A 1 119 ? 64.975 86.586 -10.807 1.00 16.72 116 LEU A N 1
ATOM 924 C CA . LEU A 1 119 ? 63.786 86.434 -9.961 1.00 16.75 116 LEU A CA 1
ATOM 925 C C . LEU A 1 119 ? 62.977 87.721 -9.815 1.00 18.84 116 LEU A C 1
ATOM 926 O O . LEU A 1 119 ? 63.526 88.808 -9.812 1.00 19.58 116 LEU A O 1
ATOM 931 N N . PRO A 1 120 ? 61.655 87.596 -9.668 1.00 20.05 117 PRO A N 1
ATOM 932 C CA . PRO A 1 120 ? 60.878 88.739 -9.248 1.00 20.43 117 PRO A CA 1
ATOM 933 C C . PRO A 1 120 ? 61.365 89.265 -7.890 1.00 19.29 117 PRO A C 1
ATOM 934 O O . PRO A 1 120 ? 61.885 88.501 -7.076 1.00 16.78 117 PRO A O 1
ATOM 938 N N . VAL A 1 121 ? 61.176 90.554 -7.653 1.00 19.72 118 VAL A N 1
ATOM 939 C CA . VAL A 1 121 ? 61.673 91.182 -6.431 1.00 20.10 118 VAL A CA 1
ATOM 940 C C . VAL A 1 121 ? 61.076 90.541 -5.158 1.00 19.82 118 VAL A C 1
ATOM 941 O O . VAL A 1 121 ? 61.768 90.390 -4.140 1.00 17.25 118 VAL A O 1
ATOM 945 N N . SER A 1 122 ? 59.806 90.138 -5.213 1.00 19.89 119 SER A N 1
ATOM 946 C CA . SER A 1 122 ? 59.204 89.470 -4.051 1.00 20.30 119 SER A CA 1
ATOM 947 C C . SER A 1 122 ? 60.022 88.243 -3.624 1.00 18.93 119 SER A C 1
ATOM 948 O O . SER A 1 122 ? 60.232 87.993 -2.432 1.00 18.84 119 SER A O 1
ATOM 951 N N . ILE A 1 123 ? 60.516 87.483 -4.587 1.00 18.47 120 ILE A N 1
ATOM 952 C CA . ILE A 1 123 ? 61.259 86.274 -4.255 1.00 17.74 120 ILE A CA 1
ATOM 953 C C . ILE A 1 123 ? 62.662 86.641 -3.774 1.00 17.04 120 ILE A C 1
ATOM 954 O O . ILE A 1 123 ? 63.186 86.046 -2.816 1.00 16.38 120 ILE A O 1
ATOM 959 N N . GLN A 1 124 ? 63.285 87.588 -4.463 1.00 17.04 121 GLN A N 1
ATOM 960 C CA . GLN A 1 124 ? 64.574 88.135 -4.032 1.00 17.21 121 GLN A CA 1
ATOM 961 C C . GLN A 1 124 ? 64.549 88.519 -2.553 1.00 17.57 121 GLN A C 1
ATOM 962 O O . GLN A 1 124 ? 65.436 88.138 -1.788 1.00 17.30 121 GLN A O 1
ATOM 968 N N . ASN A 1 125 ? 63.532 89.281 -2.163 1.00 19.93 122 ASN A N 1
ATOM 969 C CA . ASN A 1 125 ? 63.393 89.743 -0.781 1.00 20.71 122 ASN A CA 1
ATOM 970 C C . ASN A 1 125 ? 63.200 88.576 0.222 1.00 21.21 122 ASN A C 1
ATOM 971 O O . ASN A 1 125 ? 63.769 88.582 1.320 1.00 20.12 122 ASN A O 1
ATOM 976 N N . GLN A 1 126 ? 62.479 87.533 -0.173 1.00 21.58 123 GLN A N 1
ATOM 977 C CA . GLN A 1 126 ? 62.340 86.364 0.713 1.00 22.07 123 GLN A CA 1
ATOM 978 C C . GLN A 1 126 ? 63.657 85.609 0.837 1.00 20.55 123 GLN A C 1
ATOM 979 O O . GLN A 1 126 ? 64.023 85.132 1.923 1.00 20.77 123 GLN A O 1
ATOM 985 N N . ALA A 1 127 ? 64.376 85.478 -0.273 1.00 18.92 124 ALA A N 1
ATOM 986 C CA . ALA A 1 127 ? 65.702 84.848 -0.238 1.00 17.46 124 ALA A CA 1
ATOM 987 C C . ALA A 1 127 ? 66.675 85.593 0.674 1.00 18.02 124 ALA A C 1
ATOM 988 O O . ALA A 1 127 ? 67.414 84.967 1.456 1.00 18.63 124 ALA A O 1
ATOM 990 N N . LYS A 1 128 ? 66.675 86.925 0.612 1.00 18.75 125 LYS A N 1
ATOM 991 C CA . LYS A 1 128 ? 67.532 87.715 1.504 1.00 20.82 125 LYS A CA 1
ATOM 992 C C . LYS A 1 128 ? 67.159 87.494 2.974 1.00 22.34 125 LYS A C 1
ATOM 993 O O . LYS A 1 128 ? 68.042 87.418 3.841 1.00 23.38 125 LYS A O 1
ATOM 999 N N . LYS A 1 129 ? 65.859 87.380 3.237 1.00 22.83 126 LYS A N 1
ATOM 1000 C CA . LYS A 1 129 ? 65.356 87.124 4.582 1.00 24.03 126 LYS A CA 1
ATOM 1001 C C . LYS A 1 129 ? 65.871 85.810 5.146 1.00 21.89 126 LYS A C 1
ATOM 1002 O O . LYS A 1 129 ? 66.225 85.736 6.322 1.00 22.24 126 LYS A O 1
ATOM 1008 N N . PHE A 1 130 ? 65.944 84.787 4.298 1.00 20.86 127 PHE A N 1
ATOM 1009 C CA . PHE A 1 130 ? 66.495 83.466 4.659 1.00 20.25 127 PHE A CA 1
ATOM 1010 C C . PHE A 1 130 ? 67.942 83.572 5.139 1.00 19.76 127 PHE A C 1
ATOM 1011 O O . PHE A 1 130 ? 68.286 83.093 6.232 1.00 19.87 127 PHE A O 1
ATOM 1019 N N . PHE A 1 131 ? 68.787 84.224 4.344 1.00 18.20 128 PHE A N 1
ATOM 1020 C CA . PHE A 1 131 ? 70.183 84.383 4.738 1.00 18.08 128 PHE A CA 1
ATOM 1021 C C . PHE A 1 131 ? 70.369 85.271 5.971 1.00 19.78 128 PHE A C 1
ATOM 1022 O O . PHE A 1 131 ? 71.189 84.962 6.835 1.00 18.41 128 PHE A O 1
ATOM 1030 N N . GLU A 1 132 ? 69.602 86.353 6.047 1.00 20.79 129 GLU A N 1
ATOM 1031 C CA . GLU A 1 132 ? 69.640 87.239 7.207 1.00 23.67 129 GLU A CA 1
ATOM 1032 C C . GLU A 1 132 ? 69.313 86.463 8.486 1.00 23.61 129 GLU A C 1
ATOM 1033 O O . GLU A 1 132 ? 69.969 86.659 9.495 1.00 24.56 129 GLU A O 1
ATOM 1039 N N . LEU A 1 133 ? 68.337 85.560 8.428 1.00 23.86 130 LEU A N 1
ATOM 1040 C CA . LEU A 1 133 ? 67.973 84.746 9.584 1.00 24.91 130 LEU A CA 1
ATOM 1041 C C . LEU A 1 133 ? 69.107 83.803 9.996 1.00 24.04 130 LEU A C 1
ATOM 1042 O O . LEU A 1 133 ? 69.425 83.696 11.173 1.00 24.89 130 LEU A O 1
ATOM 1047 N N . ILE A 1 134 ? 69.731 83.166 9.009 1.00 21.48 131 ILE A N 1
ATOM 1048 C CA . ILE A 1 134 ? 70.814 82.228 9.261 1.00 21.28 131 ILE A CA 1
ATOM 1049 C C . ILE A 1 134 ? 72.022 82.940 9.849 1.00 20.68 131 ILE A C 1
ATOM 1050 O O . ILE A 1 134 ? 72.579 82.492 10.845 1.00 20.84 131 ILE A O 1
ATOM 1055 N N . ILE A 1 135 ? 72.399 84.069 9.242 1.00 19.42 132 ILE A N 1
ATOM 1056 C CA . ILE A 1 135 ? 73.548 84.859 9.669 1.00 19.84 132 ILE A CA 1
ATOM 1057 C C . ILE A 1 135 ? 73.351 85.417 11.085 1.00 21.06 132 ILE A C 1
ATOM 1058 O O . ILE A 1 135 ? 74.241 85.280 11.944 1.00 21.62 132 ILE A O 1
ATOM 1063 N N . GLU A 1 136 ? 72.168 85.980 11.353 1.00 21.07 133 GLU A N 1
ATOM 1064 C CA . GLU A 1 136 ? 71.833 86.454 12.701 1.00 23.14 133 GLU A CA 1
ATOM 1065 C C . GLU A 1 136 ? 71.897 85.315 13.731 1.00 22.23 133 GLU A C 1
ATOM 1066 O O . GLU A 1 136 ? 72.454 85.501 14.810 1.00 22.93 133 GLU A O 1
ATOM 1072 N N . TRP A 1 137 ? 71.355 84.143 13.400 1.00 20.51 134 TRP A N 1
ATOM 1073 C CA . TRP A 1 137 ? 71.418 82.992 14.324 1.00 20.68 134 TRP A CA 1
ATOM 1074 C C . TRP A 1 137 ? 72.867 82.587 14.632 1.00 20.17 134 TRP A C 1
ATOM 1075 O O . TRP A 1 137 ? 73.265 82.450 15.798 1.00 21.46 134 TRP A O 1
ATOM 1086 N N . LEU A 1 138 ? 73.658 82.425 13.583 1.00 19.27 135 LEU A N 1
ATOM 1087 C CA . LEU A 1 138 ? 75.098 82.108 13.716 1.00 19.75 135 LEU A CA 1
ATOM 1088 C C . LEU A 1 138 ? 75.891 83.141 14.542 1.00 21.03 135 LEU A C 1
ATOM 1089 O O . LEU A 1 138 ? 76.665 82.777 15.447 1.00 21.12 135 LEU A O 1
ATOM 1094 N N . LYS A 1 139 ? 75.701 84.429 14.230 1.00 21.38 136 LYS A N 1
ATOM 1095 C CA . LYS A 1 139 ? 76.319 85.537 14.968 1.00 23.95 136 LYS A CA 1
ATOM 1096 C C . LYS A 1 139 ? 75.968 85.486 16.446 1.00 24.38 136 LYS A C 1
ATOM 1097 O O . LYS A 1 139 ? 76.841 85.629 17.318 1.00 25.37 136 LYS A O 1
ATOM 1103 N N . GLY A 1 140 ? 74.687 85.284 16.733 1.00 25.17 137 GLY A N 1
ATOM 1104 C CA . GLY A 1 140 ? 74.226 85.181 18.134 1.00 26.87 137 GLY A CA 1
ATOM 1105 C C . GLY A 1 140 ? 74.853 84.031 18.917 1.00 27.18 137 GLY A C 1
ATOM 1106 O O . GLY A 1 140 ? 75.256 84.207 20.077 1.00 28.78 137 GLY A O 1
ATOM 1107 N N . VAL A 1 141 ? 74.922 82.857 18.303 1.00 26.15 138 VAL A N 1
ATOM 1108 C CA . VAL A 1 141 ? 75.543 81.685 18.929 1.00 27.23 138 VAL A CA 1
ATOM 1109 C C . VAL A 1 141 ? 77.016 81.992 19.223 1.00 28.21 138 VAL A C 1
ATOM 1110 O O . VAL A 1 141 ? 77.527 81.723 20.317 1.00 28.80 138 VAL A O 1
ATOM 1114 N N . LEU A 1 142 ? 77.687 82.587 18.242 1.00 28.10 139 LEU A N 1
ATOM 1115 C CA . LEU A 1 142 ? 79.107 82.914 18.360 1.00 29.82 139 LEU A CA 1
ATOM 1116 C C . LEU A 1 142 ? 79.389 83.974 19.411 1.00 31.89 139 LEU A C 1
ATOM 1117 O O . LEU A 1 142 ? 80.426 83.928 20.078 1.00 33.29 139 LEU A O 1
ATOM 1122 N N . GLU A 1 143 ? 78.469 84.919 19.580 1.00 33.32 140 GLU A N 1
ATOM 1123 C CA . GLU A 1 143 ? 78.576 85.904 20.663 1.00 36.59 140 GLU A CA 1
ATOM 1124 C C . GLU A 1 143 ? 78.477 85.257 22.041 1.00 37.79 140 GLU A C 1
ATOM 1125 O O . GLU A 1 143 ? 79.177 85.679 22.972 1.00 39.23 140 GLU A O 1
ATOM 1131 N N . THR A 1 144 ? 77.655 84.211 22.171 1.00 37.58 141 THR A N 1
ATOM 1132 C CA . THR A 1 144 ? 77.610 83.427 23.423 1.00 39.61 141 THR A CA 1
ATOM 1133 C C . THR A 1 144 ? 78.918 82.675 23.670 1.00 40.16 141 THR A C 1
ATOM 1134 O O . THR A 1 144 ? 79.215 82.293 24.796 1.00 40.68 141 THR A O 1
ATOM 1138 N N . ASN A 1 145 ? 79.701 82.463 22.620 1.00 39.27 142 ASN A N 1
ATOM 1139 C CA . ASN A 1 145 ? 81.016 81.859 22.787 1.00 39.93 142 ASN A CA 1
ATOM 1140 C C . ASN A 1 145 ? 82.103 82.877 23.146 1.00 41.24 142 ASN A C 1
ATOM 1141 O O . ASN A 1 145 ? 83.273 82.514 23.281 1.00 42.55 142 ASN A O 1
ATOM 1146 N N . GLY A 1 146 ? 81.723 84.144 23.305 1.00 41.53 143 GLY A N 1
ATOM 1147 C CA . GLY A 1 146 ? 82.656 85.178 23.754 1.00 42.91 143 GLY A CA 1
ATOM 1148 C C . GLY A 1 146 ? 83.296 85.975 22.630 1.00 41.99 143 GLY A C 1
ATOM 1149 O O . GLY A 1 146 ? 84.056 86.901 22.896 1.00 42.63 143 GLY A O 1
ATOM 1150 N N . TYR A 1 147 ? 82.979 85.638 21.376 1.00 39.46 144 TYR A N 1
ATOM 1151 C CA . TYR A 1 147 ? 83.444 86.427 20.246 1.00 38.83 144 TYR A CA 1
ATOM 1152 C C . TYR A 1 147 ? 82.808 87.817 20.304 1.00 38.89 144 TYR A C 1
ATOM 1153 O O . TYR A 1 147 ? 81.635 87.956 20.655 1.00 38.02 144 TYR A O 1
ATOM 1162 N N . ASP A 1 148 ? 83.582 88.845 19.970 1.00 36.45 145 ASP A N 1
ATOM 1163 C CA . ASP A 1 148 ? 83.027 90.189 19.865 1.00 36.11 145 ASP A CA 1
ATOM 1164 C C . ASP A 1 148 ? 82.094 90.303 18.649 1.00 33.67 145 ASP A C 1
ATOM 1165 O O . ASP A 1 148 ? 82.084 89.436 17.787 1.00 32.04 145 ASP A O 1
ATOM 1170 N N . ASN A 1 149 ? 81.276 91.342 18.618 1.00 34.77 146 ASN A N 1
ATOM 1171 C CA . ASN A 1 149 ? 80.305 91.535 17.537 1.00 34.18 146 ASN A CA 1
ATOM 1172 C C . ASN A 1 149 ? 80.905 91.401 16.132 1.00 32.27 146 ASN A C 1
ATOM 1173 O O . ASN A 1 149 ? 80.385 90.676 15.267 1.00 30.36 146 ASN A O 1
ATOM 1178 N N . GLU A 1 150 ? 82.008 92.099 15.907 1.00 32.76 147 GLU A N 1
ATOM 1179 C CA . GLU A 1 150 ? 82.620 92.144 14.581 1.00 32.43 147 GLU A CA 1
ATOM 1180 C C . GLU A 1 150 ? 83.113 90.760 14.144 1.00 29.38 147 GLU A C 1
ATOM 1181 O O . GLU A 1 150 ? 82.875 90.349 13.016 1.00 26.51 147 GLU A O 1
ATOM 1187 N N . SER A 1 151 ? 83.815 90.071 15.035 1.00 29.06 148 SER A N 1
ATOM 1188 C CA . SER A 1 151 ? 84.363 88.751 14.729 1.00 28.26 148 SER A CA 1
ATOM 1189 C C . SER A 1 151 ? 83.254 87.725 14.544 1.00 25.63 148 SER A C 1
ATOM 1190 O O . SER A 1 151 ? 83.398 86.822 13.738 1.00 24.33 148 SER A O 1
ATOM 1193 N N . SER A 1 152 ? 82.169 87.866 15.310 1.00 25.11 149 SER A N 1
ATOM 1194 C CA . SER A 1 152 ? 81.016 86.972 15.204 1.00 24.62 149 SER A CA 1
ATOM 1195 C C . SER A 1 152 ? 80.341 87.100 13.831 1.00 23.10 149 SER A C 1
ATOM 1196 O O . SER A 1 152 ? 79.994 86.113 13.210 1.00 21.16 149 SER A O 1
ATOM 1199 N N . LEU A 1 153 ? 80.167 88.329 13.374 1.00 24.31 150 LEU A N 1
ATOM 1200 C CA . LEU A 1 153 ? 79.551 88.572 12.075 1.00 24.37 150 LEU A CA 1
ATOM 1201 C C . LEU A 1 153 ? 80.442 88.058 10.946 1.00 22.60 150 LEU A C 1
ATOM 1202 O O . LEU A 1 153 ? 79.938 87.466 10.000 1.00 22.27 150 LEU A O 1
ATOM 1207 N N . SER A 1 154 ? 81.753 88.314 11.033 1.00 22.73 151 SER A N 1
ATOM 1208 C CA . SER A 1 154 ? 82.708 87.864 10.030 1.00 22.36 151 SER A CA 1
ATOM 1209 C C . SER A 1 154 ? 82.740 86.335 9.950 1.00 20.61 151 SER A C 1
ATOM 1210 O O . SER A 1 154 ? 82.718 85.745 8.847 1.00 18.04 151 SER A O 1
ATOM 1213 N N . LEU A 1 155 ? 82.781 85.684 11.111 1.00 20.24 152 LEU A N 1
ATOM 1214 C CA . LEU A 1 155 ? 82.824 84.217 11.138 1.00 19.92 152 LEU A CA 1
ATOM 1215 C C . LEU A 1 155 ? 81.483 83.620 10.699 1.00 18.47 152 LEU A C 1
ATOM 1216 O O . LEU A 1 155 ? 81.450 82.596 10.004 1.00 18.15 152 LEU A O 1
ATOM 1221 N N . ALA A 1 156 ? 80.381 84.240 11.121 1.00 17.92 153 ALA A N 1
ATOM 1222 C CA . ALA A 1 156 ? 79.067 83.785 10.684 1.00 17.47 153 ALA A CA 1
ATOM 1223 C C . ALA A 1 156 ? 79.020 83.796 9.141 1.00 16.41 153 ALA A C 1
ATOM 1224 O O . ALA A 1 156 ? 78.556 82.858 8.524 1.00 15.92 153 ALA A O 1
ATOM 1226 N N . LYS A 1 157 ? 79.517 84.864 8.529 1.00 16.92 154 LYS A N 1
ATOM 1227 C CA . LYS A 1 157 ? 79.515 84.967 7.064 1.00 16.78 154 LYS A CA 1
ATOM 1228 C C . LYS A 1 157 ? 80.470 83.985 6.381 1.00 16.40 154 LYS A C 1
ATOM 1229 O O . LYS A 1 157 ? 80.147 83.484 5.315 1.00 16.56 154 LYS A O 1
ATOM 1235 N N . GLN A 1 158 ? 81.614 83.678 6.999 1.00 16.80 155 GLN A N 1
ATOM 1236 C CA . GLN A 1 158 ? 82.512 82.667 6.444 1.00 17.40 155 GLN A CA 1
ATOM 1237 C C . GLN A 1 158 ? 81.859 81.294 6.479 1.00 16.94 155 GLN A C 1
ATOM 1238 O O . GLN A 1 158 ? 81.940 80.496 5.522 1.00 15.42 155 GLN A O 1
ATOM 1244 N N . ILE A 1 159 ? 81.192 81.013 7.597 1.00 17.12 156 ILE A N 1
ATOM 1245 C CA . ILE A 1 159 ? 80.596 79.725 7.780 1.00 17.49 156 ILE A CA 1
ATOM 1246 C C . ILE A 1 159 ? 79.510 79.498 6.735 1.00 16.04 156 ILE A C 1
ATOM 1247 O O . ILE A 1 159 ? 79.500 78.451 6.095 1.00 15.26 156 ILE A O 1
ATOM 1252 N N . ILE A 1 160 ? 78.600 80.456 6.554 1.00 16.58 157 ILE A N 1
ATOM 1253 C CA . ILE A 1 160 ? 77.498 80.238 5.602 1.00 15.54 157 ILE A CA 1
ATOM 1254 C C . ILE A 1 160 ? 78.028 80.220 4.171 1.00 15.10 157 ILE A C 1
ATOM 1255 O O . ILE A 1 160 ? 77.506 79.481 3.342 1.00 13.93 157 ILE A O 1
ATOM 1260 N N . SER A 1 161 ? 79.058 81.013 3.881 1.00 15.65 158 SER A N 1
ATOM 1261 C CA . SER A 1 161 ? 79.691 80.969 2.558 1.00 15.82 158 SER A CA 1
ATOM 1262 C C . SER A 1 161 ? 80.265 79.578 2.294 1.00 15.71 158 SER A C 1
ATOM 1263 O O . SER A 1 161 ? 80.081 79.005 1.207 1.00 15.08 158 SER A O 1
ATOM 1266 N N . LEU A 1 162 ? 80.938 79.017 3.298 1.00 15.34 159 LEU A N 1
ATOM 1267 C CA . LEU A 1 162 ? 81.579 77.731 3.133 1.00 16.97 159 LEU A CA 1
ATOM 1268 C C . LEU A 1 162 ? 80.532 76.631 2.994 1.00 15.28 159 LEU A C 1
ATOM 1269 O O . LEU A 1 162 ? 80.700 75.731 2.188 1.00 15.23 159 LEU A O 1
ATOM 1274 N N . VAL A 1 163 ? 79.467 76.718 3.775 1.00 15.69 160 VAL A N 1
ATOM 1275 C CA . VAL A 1 163 ? 78.375 75.755 3.696 1.00 15.84 160 VAL A CA 1
ATOM 1276 C C . VAL A 1 163 ? 77.784 75.769 2.285 1.00 15.69 160 VAL A C 1
ATOM 1277 O O . VAL A 1 163 ? 77.617 74.709 1.666 1.00 16.39 160 VAL A O 1
ATOM 1281 N N . GLU A 1 164 ? 77.477 76.958 1.766 1.00 15.70 161 GLU A N 1
ATOM 1282 C CA . GLU A 1 164 ? 76.857 77.075 0.444 1.00 15.36 161 GLU A CA 1
ATOM 1283 C C . GLU A 1 164 ? 77.792 76.548 -0.654 1.00 16.15 161 GLU A C 1
ATOM 1284 O O . GLU A 1 164 ? 77.403 75.723 -1.495 1.00 17.47 161 GLU A O 1
ATOM 1290 N N . GLY A 1 165 ? 79.035 76.998 -0.643 1.00 15.85 162 GLY A N 1
ATOM 1291 C CA . GLY A 1 165 ? 79.994 76.579 -1.660 1.00 15.91 162 GLY A CA 1
ATOM 1292 C C . GLY A 1 165 ? 80.337 75.098 -1.564 1.00 16.08 162 GLY A C 1
ATOM 1293 O O . GLY A 1 165 ? 80.497 74.422 -2.589 1.00 16.97 162 GLY A O 1
ATOM 1294 N N . GLY A 1 166 ? 80.469 74.593 -0.341 1.00 15.56 163 GLY A N 1
ATOM 1295 C CA . GLY A 1 166 ? 80.719 73.172 -0.100 1.00 17.33 163 GLY A CA 1
ATOM 1296 C C . GLY A 1 166 ? 79.612 72.268 -0.617 1.00 17.21 163 GLY A C 1
ATOM 1297 O O . GLY A 1 166 ? 79.877 71.227 -1.263 1.00 16.61 163 GLY A O 1
ATOM 1298 N N . LEU A 1 167 ? 78.370 72.677 -0.365 1.00 16.13 164 LEU A N 1
ATOM 1299 C CA . LEU A 1 167 ? 77.207 71.915 -0.877 1.00 16.90 164 LEU A CA 1
ATOM 1300 C C . LEU A 1 167 ? 77.153 71.970 -2.382 1.00 15.74 164 LEU A C 1
ATOM 1301 O O . LEU A 1 167 ? 76.897 70.977 -3.028 1.00 17.46 164 LEU A O 1
ATOM 1306 N N . LEU A 1 168 ? 77.412 73.142 -2.942 1.00 15.52 165 LEU A N 1
ATOM 1307 C CA . LEU A 1 168 ? 77.372 73.352 -4.386 1.00 15.49 165 LEU A CA 1
ATOM 1308 C C . LEU A 1 168 ? 78.304 72.380 -5.106 1.00 16.38 165 LEU A C 1
ATOM 1309 O O . LEU A 1 168 ? 77.927 71.733 -6.098 1.00 15.83 165 LEU A O 1
ATOM 1314 N N . LEU A 1 169 ? 79.526 72.247 -4.588 1.00 15.76 166 LEU A N 1
ATOM 1315 C CA . LEU A 1 169 ? 80.518 71.421 -5.236 1.00 17.30 166 LEU A CA 1
ATOM 1316 C C . LEU A 1 169 ? 80.384 69.940 -4.853 1.00 17.39 166 LEU A C 1
ATOM 1317 O O . LEU A 1 169 ? 80.641 69.079 -5.700 1.00 19.19 166 LEU A O 1
ATOM 1322 N N . ALA A 1 170 ? 80.028 69.635 -3.600 1.00 16.09 167 ALA A N 1
ATOM 1323 C CA . ALA A 1 170 ? 79.892 68.231 -3.184 1.00 17.70 167 ALA A CA 1
ATOM 1324 C C . ALA A 1 170 ? 78.895 67.488 -4.044 1.00 18.80 167 ALA A C 1
ATOM 1325 O O . ALA A 1 170 ? 79.118 66.339 -4.402 1.00 20.27 167 ALA A O 1
ATOM 1327 N N . ARG A 1 171 ? 77.793 68.148 -4.394 1.00 19.15 168 ARG A N 1
ATOM 1328 C CA . ARG A 1 171 ? 76.695 67.436 -5.032 1.00 20.49 168 ARG A CA 1
ATOM 1329 C C . ARG A 1 171 ? 76.945 67.177 -6.514 1.00 21.96 168 ARG A C 1
ATOM 1330 O O . ARG A 1 171 ? 76.220 66.434 -7.127 1.00 23.25 168 ARG A O 1
ATOM 1338 N N . LEU A 1 172 ? 77.977 67.778 -7.091 1.00 22.86 169 LEU A N 1
ATOM 1339 C CA . LEU A 1 172 ? 78.347 67.447 -8.456 1.00 25.55 169 LEU A CA 1
ATOM 1340 C C . LEU A 1 172 ? 78.953 66.058 -8.613 1.00 27.83 169 LEU A C 1
ATOM 1341 O O . LEU A 1 172 ? 78.686 65.365 -9.616 1.00 29.36 169 LEU A O 1
ATOM 1346 N N . TYR A 1 173 ? 79.765 65.687 -7.622 1.00 42.72 170 TYR A N 1
ATOM 1347 C CA . TYR A 1 173 ? 80.698 64.566 -7.686 1.00 43.47 170 TYR A CA 1
ATOM 1348 C C . TYR A 1 173 ? 80.358 63.428 -6.719 1.00 43.19 170 TYR A C 1
ATOM 1349 O O . TYR A 1 173 ? 80.950 62.354 -6.793 1.00 44.99 170 TYR A O 1
ATOM 1358 N N . GLY A 1 174 ? 79.462 63.672 -5.773 1.00 41.04 171 GLY A N 1
ATOM 1359 C CA . GLY A 1 174 ? 79.341 62.805 -4.610 1.00 41.20 171 GLY A CA 1
ATOM 1360 C C . GLY A 1 174 ? 80.606 62.837 -3.781 1.00 38.29 171 GLY A C 1
ATOM 1361 O O . GLY A 1 174 ? 80.946 61.864 -3.090 1.00 39.55 171 GLY A O 1
ATOM 1362 N N . ASP A 1 175 ? 81.319 63.956 -3.845 1.00 34.18 172 ASP A N 1
ATOM 1363 C CA . ASP A 1 175 ? 82.574 64.053 -3.157 1.00 32.32 172 ASP A CA 1
ATOM 1364 C C . ASP A 1 175 ? 82.312 64.639 -1.774 1.00 30.34 172 ASP A C 1
ATOM 1365 O O . ASP A 1 175 ? 82.244 65.861 -1.605 1.00 28.02 172 ASP A O 1
ATOM 1370 N N . GLU A 1 176 ? 82.173 63.756 -0.789 1.00 31.48 173 GLU A N 1
ATOM 1371 C CA . GLU A 1 176 ? 81.938 64.159 0.593 1.00 30.51 173 GLU A CA 1
ATOM 1372 C C . GLU A 1 176 ? 83.046 65.043 1.154 1.00 27.73 173 GLU A C 1
ATOM 1373 O O . GLU A 1 176 ? 82.838 65.715 2.162 1.00 26.51 173 GLU A O 1
ATOM 1379 N N . THR A 1 177 ? 84.238 65.014 0.555 1.00 27.53 174 THR A N 1
ATOM 1380 C CA . THR A 1 177 ? 85.353 65.747 1.144 1.00 26.67 174 THR A CA 1
ATOM 1381 C C . THR A 1 177 ? 85.091 67.258 1.130 1.00 23.69 174 THR A C 1
ATOM 1382 O O . THR A 1 177 ? 85.610 67.966 1.984 1.00 22.65 174 THR A O 1
ATOM 1386 N N . PHE A 1 178 ? 84.277 67.746 0.187 1.00 21.93 175 PHE A N 1
ATOM 1387 C CA . PHE A 1 178 ? 83.897 69.166 0.192 1.00 21.14 175 PHE A CA 1
ATOM 1388 C C . PHE A 1 178 ? 83.111 69.520 1.475 1.00 20.94 175 PHE A C 1
ATOM 1389 O O . PHE A 1 178 ? 83.266 70.618 2.035 1.00 21.49 175 PHE A O 1
ATOM 1397 N N . LEU A 1 179 ? 82.283 68.589 1.934 1.00 21.44 176 LEU A N 1
ATOM 1398 C CA . LEU A 1 179 ? 81.476 68.786 3.133 1.00 21.73 176 LEU A CA 1
ATOM 1399 C C . LEU A 1 179 ? 82.322 68.574 4.390 1.00 22.01 176 LEU A C 1
ATOM 1400 O O . LEU A 1 179 ? 82.120 69.243 5.399 1.00 21.36 176 LEU A O 1
ATOM 1405 N N . GLU A 1 180 ? 83.262 67.642 4.316 1.00 23.24 177 GLU A N 1
ATOM 1406 C CA . GLU A 1 180 ? 84.196 67.416 5.433 1.00 25.40 177 GLU A CA 1
ATOM 1407 C C . GLU A 1 180 ? 85.003 68.682 5.693 1.00 23.76 177 GLU A C 1
ATOM 1408 O O . GLU A 1 180 ? 85.280 69.012 6.826 1.00 24.69 177 GLU A O 1
ATOM 1414 N N . GLY A 1 181 ? 85.353 69.385 4.624 1.00 22.79 178 GLY A N 1
ATOM 1415 C CA . GLY A 1 181 ? 86.067 70.657 4.697 1.00 22.21 178 GLY A CA 1
ATOM 1416 C C . GLY A 1 181 ? 85.338 71.739 5.467 1.00 21.17 178 GLY A C 1
ATOM 1417 O O . GLY A 1 181 ? 85.968 72.541 6.166 1.00 21.75 178 GLY A O 1
ATOM 1418 N N . VAL A 1 182 ? 84.018 71.767 5.335 1.00 19.99 179 VAL A N 1
ATOM 1419 C CA . VAL A 1 182 ? 83.189 72.700 6.083 1.00 20.38 179 VAL A CA 1
ATOM 1420 C C . VAL A 1 182 ? 83.286 72.356 7.568 1.00 21.35 179 VAL A C 1
ATOM 1421 O O . VAL A 1 182 ? 83.498 73.234 8.412 1.00 22.04 179 VAL A O 1
ATOM 1425 N N . ARG A 1 183 ? 83.098 71.083 7.883 1.00 22.75 180 ARG A N 1
ATOM 1426 C CA . ARG A 1 183 ? 83.232 70.629 9.265 1.00 24.94 180 ARG A CA 1
ATOM 1427 C C . ARG A 1 183 ? 84.623 70.885 9.829 1.00 26.03 180 ARG A C 1
ATOM 1428 O O . ARG A 1 183 ? 84.735 71.333 10.957 1.00 27.53 180 ARG A O 1
ATOM 1436 N N . HIS A 1 184 ? 85.673 70.604 9.057 1.00 25.92 181 HIS A N 1
ATOM 1437 C CA . HIS A 1 184 ? 87.046 70.897 9.477 1.00 28.14 181 HIS A CA 1
ATOM 1438 C C . HIS A 1 184 ? 87.224 72.380 9.811 1.00 26.98 181 HIS A C 1
ATOM 1439 O O . HIS A 1 184 ? 87.838 72.715 10.806 1.00 28.33 181 HIS A O 1
ATOM 1446 N N . PHE A 1 185 ? 86.701 73.271 8.967 1.00 24.24 182 PHE A N 1
ATOM 1447 C CA . PHE A 1 185 ? 86.806 74.705 9.235 1.00 24.30 182 PHE A CA 1
ATOM 1448 C C . PHE A 1 185 ? 86.152 75.062 10.575 1.00 24.34 182 PHE A C 1
ATOM 1449 O O . PHE A 1 185 ? 86.711 75.819 11.380 1.00 26.58 182 PHE A O 1
ATOM 1457 N N . ILE A 1 186 ? 84.976 74.506 10.808 1.00 23.52 183 ILE A N 1
ATOM 1458 C CA . ILE A 1 186 ? 84.227 74.761 12.046 1.00 24.21 183 ILE A CA 1
ATOM 1459 C C . ILE A 1 186 ? 85.061 74.295 13.256 1.00 26.56 183 ILE A C 1
ATOM 1460 O O . ILE A 1 186 ? 85.304 75.062 14.207 1.00 27.39 183 ILE A O 1
ATOM 1465 N N . ASP A 1 187 ? 85.516 73.046 13.181 1.00 27.13 184 ASP A N 1
ATOM 1466 C CA . ASP A 1 187 ? 86.237 72.402 14.264 1.00 30.95 184 ASP A CA 1
ATOM 1467 C C . ASP A 1 187 ? 87.554 73.091 14.560 1.00 32.78 184 ASP A C 1
ATOM 1468 O O . ASP A 1 187 ? 87.978 73.130 15.709 1.00 34.65 184 ASP A O 1
ATOM 1473 N N . GLN A 1 188 ? 88.228 73.591 13.526 1.00 32.18 185 GLN A N 1
ATOM 1474 C CA . GLN A 1 188 ? 89.541 74.213 13.725 1.00 36.61 185 GLN A CA 1
ATOM 1475 C C . GLN A 1 188 ? 89.449 75.696 14.108 1.00 37.87 185 GLN A C 1
ATOM 1476 O O . GLN A 1 188 ? 90.364 76.223 14.745 1.00 41.12 185 GLN A O 1
ATOM 1482 N N . THR A 1 189 ? 88.344 76.349 13.757 1.00 35.91 186 THR A N 1
ATOM 1483 C CA . THR A 1 189 ? 88.217 77.800 13.936 1.00 38.42 186 THR A CA 1
ATOM 1484 C C . THR A 1 189 ? 87.490 78.188 15.221 1.00 40.57 186 THR A C 1
ATOM 1485 O O . THR A 1 189 ? 87.876 79.168 15.859 1.00 43.86 186 THR A O 1
ATOM 1489 N N . ILE A 1 190 ? 86.469 77.423 15.610 1.00 39.97 187 ILE A N 1
ATOM 1490 C CA . ILE A 1 190 ? 85.646 77.748 16.792 1.00 42.85 187 ILE A CA 1
ATOM 1491 C C . ILE A 1 190 ? 86.176 77.131 18.088 1.00 46.97 187 ILE A C 1
ATOM 1492 O O . ILE A 1 190 ? 86.585 75.976 18.098 1.00 46.93 187 ILE A O 1
ATOM 1497 N N . LYS A 1 191 ? 86.098 77.904 19.179 1.00 51.57 188 LYS A N 1
ATOM 1498 C CA . LYS A 1 191 ? 86.644 77.541 20.496 1.00 56.77 188 LYS A CA 1
ATOM 1499 C C . LYS A 1 191 ? 85.871 76.425 21.213 1.00 58.74 188 LYS A C 1
ATOM 1500 O O . LYS A 1 191 ? 84.647 76.488 21.370 1.00 59.07 188 LYS A O 1
ATOM 1507 N N . ALA B 1 3 ? 100.659 96.649 -41.931 1.00 54.92 0 ALA B N 1
ATOM 1508 C CA . ALA B 1 3 ? 99.353 97.094 -41.361 1.00 51.87 0 ALA B CA 1
ATOM 1509 C C . ALA B 1 3 ? 98.488 95.885 -40.988 1.00 50.31 0 ALA B C 1
ATOM 1510 O O . ALA B 1 3 ? 97.902 95.233 -41.864 1.00 50.72 0 ALA B O 1
ATOM 1520 N N . PRO B 1 5 ? 95.500 93.385 -39.332 1.00 42.32 2 PRO B N 1
ATOM 1521 C CA . PRO B 1 5 ? 94.065 93.432 -39.451 1.00 39.46 2 PRO B CA 1
ATOM 1522 C C . PRO B 1 5 ? 93.489 94.292 -38.330 1.00 37.16 2 PRO B C 1
ATOM 1523 O O . PRO B 1 5 ? 94.134 94.552 -37.318 1.00 38.01 2 PRO B O 1
ATOM 1535 N N . ASN B 1 7 ? 91.031 95.333 -35.262 1.00 31.46 4 ASN B N 1
ATOM 1536 C CA . ASN B 1 7 ? 90.608 94.643 -34.051 1.00 31.27 4 ASN B CA 1
ATOM 1537 C C . ASN B 1 7 ? 89.083 94.571 -33.909 1.00 29.33 4 ASN B C 1
ATOM 1538 O O . ASN B 1 7 ? 88.550 95.078 -32.935 1.00 30.58 4 ASN B O 1
ATOM 1543 N N . ILE B 1 8 ? 88.387 93.955 -34.867 1.00 27.67 5 ILE B N 1
ATOM 1544 C CA . ILE B 1 8 ? 86.936 93.795 -34.789 1.00 26.36 5 ILE B CA 1
ATOM 1545 C C . ILE B 1 8 ? 86.582 92.390 -34.322 1.00 24.67 5 ILE B C 1
ATOM 1546 O O . ILE B 1 8 ? 87.024 91.401 -34.910 1.00 24.11 5 ILE B O 1
ATOM 1551 N N . SER B 1 9 ? 85.765 92.283 -33.277 1.00 23.11 6 SER B N 1
ATOM 1552 C CA . SER B 1 9 ? 85.359 90.960 -32.799 1.00 22.13 6 SER B CA 1
ATOM 1553 C C . SER B 1 9 ? 84.407 90.360 -33.811 1.00 20.97 6 SER B C 1
ATOM 1554 O O . SER B 1 9 ? 83.443 91.025 -34.215 1.00 20.75 6 SER B O 1
ATOM 1557 N N . ASN B 1 10 ? 84.673 89.122 -34.208 1.00 20.76 7 ASN B N 1
ATOM 1558 C CA . ASN B 1 10 ? 83.796 88.425 -35.164 1.00 22.08 7 ASN B CA 1
ATOM 1559 C C . ASN B 1 10 ? 82.468 87.996 -34.535 1.00 20.56 7 ASN B C 1
ATOM 1560 O O . ASN B 1 10 ? 82.280 88.117 -33.334 1.00 19.67 7 ASN B O 1
ATOM 1565 N N . THR B 1 11 ? 81.537 87.517 -35.354 1.00 20.00 8 THR B N 1
ATOM 1566 C CA . THR B 1 11 ? 80.203 87.204 -34.854 1.00 19.18 8 THR B CA 1
ATOM 1567 C C . THR B 1 11 ? 80.261 86.142 -33.732 1.00 17.80 8 THR B C 1
ATOM 1568 O O . THR B 1 11 ? 79.564 86.266 -32.691 1.00 16.20 8 THR B O 1
ATOM 1572 N N . LYS B 1 12 ? 81.077 85.132 -33.947 1.00 18.09 9 LYS B N 1
ATOM 1573 C CA . LYS B 1 12 ? 81.159 84.017 -32.997 1.00 19.46 9 LYS B CA 1
ATOM 1574 C C . LYS B 1 12 ? 81.702 84.505 -31.632 1.00 19.49 9 LYS B C 1
ATOM 1575 O O . LYS B 1 12 ? 81.174 84.124 -30.575 1.00 18.34 9 LYS B O 1
ATOM 1581 N N A GLU B 1 13 ? 82.726 85.349 -31.650 0.42 19.99 10 GLU B N 1
ATOM 1582 N N B GLU B 1 13 ? 82.742 85.333 -31.697 0.58 20.03 10 GLU B N 1
ATOM 1583 C CA A GLU B 1 13 ? 83.276 85.864 -30.394 0.42 20.98 10 GLU B CA 1
ATOM 1584 C CA B GLU B 1 13 ? 83.364 85.915 -30.504 0.58 21.26 10 GLU B CA 1
ATOM 1585 C C A GLU B 1 13 ? 82.291 86.778 -29.678 0.42 20.55 10 GLU B C 1
ATOM 1586 C C B GLU B 1 13 ? 82.376 86.757 -29.717 0.58 20.67 10 GLU B C 1
ATOM 1587 O O A GLU B 1 13 ? 82.206 86.768 -28.460 0.42 20.36 10 GLU B O 1
ATOM 1588 O O B GLU B 1 13 ? 82.332 86.665 -28.503 0.58 20.33 10 GLU B O 1
ATOM 1599 N N A ARG B 1 14 ? 81.532 87.569 -30.431 0.42 14.52 11 ARG B N 1
ATOM 1600 N N B ARG B 1 14 ? 81.565 87.572 -30.397 0.58 14.67 11 ARG B N 1
ATOM 1601 C CA A ARG B 1 14 ? 80.561 88.462 -29.809 0.42 14.77 11 ARG B CA 1
ATOM 1602 C CA B ARG B 1 14 ? 80.627 88.438 -29.674 0.58 14.72 11 ARG B CA 1
ATOM 1603 C C A ARG B 1 14 ? 79.467 87.657 -29.122 0.42 13.98 11 ARG B C 1
ATOM 1604 C C B ARG B 1 14 ? 79.460 87.642 -29.089 0.58 14.04 11 ARG B C 1
ATOM 1605 O O A ARG B 1 14 ? 79.028 87.999 -28.013 0.42 13.82 11 ARG B O 1
ATOM 1606 O O B ARG B 1 14 ? 78.970 87.973 -27.997 0.58 13.89 11 ARG B O 1
ATOM 1621 N N . ILE B 1 15 ? 79.050 86.577 -29.773 1.00 13.59 12 ILE B N 1
ATOM 1622 C CA . ILE B 1 15 ? 78.025 85.670 -29.233 1.00 13.39 12 ILE B CA 1
ATOM 1623 C C . ILE B 1 15 ? 78.526 85.006 -27.950 1.00 13.26 12 ILE B C 1
ATOM 1624 O O . ILE B 1 15 ? 77.811 85.014 -26.924 1.00 12.95 12 ILE B O 1
ATOM 1629 N N . LEU B 1 16 ? 79.747 84.464 -27.980 1.00 13.71 13 LEU B N 1
ATOM 1630 C CA . LEU B 1 16 ? 80.320 83.835 -26.787 1.00 14.82 13 LEU B CA 1
ATOM 1631 C C . LEU B 1 16 ? 80.429 84.840 -25.624 1.00 15.20 13 LEU B C 1
ATOM 1632 O O . LEU B 1 16 ? 80.074 84.514 -24.491 1.00 15.31 13 LEU B O 1
ATOM 1637 N N . ALA B 1 17 ? 80.882 86.064 -25.923 1.00 15.60 14 ALA B N 1
ATOM 1638 C CA . ALA B 1 17 ? 81.063 87.081 -24.858 1.00 16.32 14 ALA B CA 1
ATOM 1639 C C . ALA B 1 17 ? 79.753 87.466 -24.221 1.00 16.12 14 ALA B C 1
ATOM 1640 O O . ALA B 1 17 ? 79.648 87.583 -22.993 1.00 15.25 14 ALA B O 1
ATOM 1642 N N . VAL B 1 18 ? 78.724 87.680 -25.027 1.00 15.79 15 VAL B N 1
ATOM 1643 C CA . VAL B 1 18 ? 77.446 88.074 -24.451 1.00 16.43 15 VAL B CA 1
ATOM 1644 C C . VAL B 1 18 ? 76.762 86.903 -23.739 1.00 15.46 15 VAL B C 1
ATOM 1645 O O . VAL B 1 18 ? 76.131 87.085 -22.675 1.00 14.60 15 VAL B O 1
ATOM 1649 N N . ALA B 1 19 ? 76.924 85.686 -24.277 1.00 14.58 16 ALA B N 1
ATOM 1650 C CA . ALA B 1 19 ? 76.405 84.503 -23.602 1.00 14.07 16 ALA B CA 1
ATOM 1651 C C . ALA B 1 19 ? 77.057 84.307 -22.229 1.00 13.85 16 ALA B C 1
ATOM 1652 O O . ALA B 1 19 ? 76.378 84.046 -21.223 1.00 13.49 16 ALA B O 1
ATOM 1654 N N . GLU B 1 20 ? 78.372 84.423 -22.190 1.00 14.34 17 GLU B N 1
ATOM 1655 C CA . GLU B 1 20 ? 79.099 84.324 -20.939 1.00 14.99 17 GLU B CA 1
ATOM 1656 C C . GLU B 1 20 ? 78.545 85.317 -19.920 1.00 14.36 17 GLU B C 1
ATOM 1657 O O . GLU B 1 20 ? 78.275 84.934 -18.770 1.00 14.40 17 GLU B O 1
ATOM 1663 N N . ALA B 1 21 ? 78.326 86.557 -20.338 1.00 13.90 18 ALA B N 1
ATOM 1664 C CA . ALA B 1 21 ? 77.802 87.589 -19.419 1.00 15.33 18 ALA B CA 1
ATOM 1665 C C . ALA B 1 21 ? 76.388 87.263 -18.955 1.00 14.90 18 ALA B C 1
ATOM 1666 O O . ALA B 1 21 ? 76.084 87.341 -17.756 1.00 14.56 18 ALA B O 1
ATOM 1668 N N . LEU B 1 22 ? 75.525 86.848 -19.881 1.00 14.43 19 LEU B N 1
ATOM 1669 C CA . LEU B 1 22 ? 74.156 86.494 -19.509 1.00 14.17 19 LEU B CA 1
ATOM 1670 C C . LEU B 1 22 ? 74.103 85.333 -18.494 1.00 13.97 19 LEU B C 1
ATOM 1671 O O . LEU B 1 22 ? 73.305 85.361 -17.542 1.00 14.33 19 LEU B O 1
ATOM 1676 N N . ILE B 1 23 ? 74.932 84.324 -18.712 1.00 12.94 20 ILE B N 1
ATOM 1677 C CA . ILE B 1 23 ? 74.995 83.168 -17.827 1.00 14.41 20 ILE B CA 1
ATOM 1678 C C . ILE B 1 23 ? 75.518 83.594 -16.447 1.00 14.33 20 ILE B C 1
ATOM 1679 O O . ILE B 1 23 ? 74.943 83.235 -15.412 1.00 13.95 20 ILE B O 1
ATOM 1684 N N . GLN B 1 24 ? 76.591 84.387 -16.425 1.00 13.84 21 GLN B N 1
ATOM 1685 C CA . GLN B 1 24 ? 77.133 84.848 -15.147 1.00 15.00 21 GLN B CA 1
ATOM 1686 C C . GLN B 1 24 ? 76.197 85.773 -14.381 1.00 15.60 21 GLN B C 1
ATOM 1687 O O . GLN B 1 24 ? 76.288 85.851 -13.163 1.00 16.04 21 GLN B O 1
ATOM 1693 N N . LYS B 1 25 ? 75.333 86.502 -15.076 1.00 15.95 22 LYS B N 1
ATOM 1694 C CA . LYS B 1 25 ? 74.362 87.376 -14.403 1.00 16.84 22 LYS B CA 1
ATOM 1695 C C . LYS B 1 25 ? 73.116 86.599 -13.922 1.00 16.90 22 LYS B C 1
ATOM 1696 O O . LYS B 1 25 ? 72.716 86.699 -12.738 1.00 17.17 22 LYS B O 1
ATOM 1702 N N . ASP B 1 26 ? 72.522 85.823 -14.838 1.00 16.71 23 ASP B N 1
ATOM 1703 C CA . ASP B 1 26 ? 71.163 85.252 -14.658 1.00 17.24 23 ASP B CA 1
ATOM 1704 C C . ASP B 1 26 ? 71.094 83.722 -14.625 1.00 15.57 23 ASP B C 1
ATOM 1705 O O . ASP B 1 26 ? 70.113 83.189 -14.110 1.00 16.61 23 ASP B O 1
ATOM 1710 N N . GLY B 1 27 ? 72.076 83.036 -15.220 1.00 14.76 24 GLY B N 1
ATOM 1711 C CA . GLY B 1 27 ? 72.124 81.572 -15.257 1.00 14.72 24 GLY B CA 1
ATOM 1712 C C . GLY B 1 27 ? 71.648 81.021 -16.599 1.00 14.60 24 GLY B C 1
ATOM 1713 O O . GLY B 1 27 ? 70.870 81.658 -17.322 1.00 13.34 24 GLY B O 1
ATOM 1714 N N . TYR B 1 28 ? 72.150 79.839 -16.909 1.00 14.11 25 TYR B N 1
ATOM 1715 C CA . TYR B 1 28 ? 71.939 79.191 -18.200 1.00 14.60 25 TYR B CA 1
ATOM 1716 C C . TYR B 1 28 ? 70.453 79.042 -18.546 1.00 14.89 25 TYR B C 1
ATOM 1717 O O . TYR B 1 28 ? 70.061 79.207 -19.685 1.00 14.82 25 TYR B O 1
ATOM 1726 N N . ASN B 1 29 ? 69.625 78.717 -17.559 1.00 13.99 26 ASN B N 1
ATOM 1727 C CA . ASN B 1 29 ? 68.220 78.480 -17.834 1.00 15.03 26 ASN B CA 1
ATOM 1728 C C . ASN B 1 29 ? 67.386 79.764 -17.852 1.00 15.36 26 ASN B C 1
ATOM 1729 O O . ASN B 1 29 ? 66.159 79.706 -17.971 1.00 16.36 26 ASN B O 1
ATOM 1734 N N . ALA B 1 30 ? 68.046 80.915 -17.740 1.00 14.94 27 ALA B N 1
ATOM 1735 C CA . ALA B 1 30 ? 67.354 82.191 -17.757 1.00 16.66 27 ALA B CA 1
ATOM 1736 C C . ALA B 1 30 ? 67.774 83.092 -18.921 1.00 17.55 27 ALA B C 1
ATOM 1737 O O . ALA B 1 30 ? 67.534 84.308 -18.877 1.00 18.83 27 ALA B O 1
ATOM 1739 N N . PHE B 1 31 ? 68.427 82.535 -19.929 1.00 16.52 28 PHE B N 1
ATOM 1740 C CA . PHE B 1 31 ? 68.666 83.266 -21.172 1.00 17.15 28 PHE B CA 1
ATOM 1741 C C . PHE B 1 31 ? 68.287 82.375 -22.359 1.00 16.66 28 PHE B C 1
ATOM 1742 O O . PHE B 1 31 ? 68.247 81.148 -22.242 1.00 15.86 28 PHE B O 1
ATOM 1750 N N . SER B 1 32 ? 67.992 83.018 -23.490 1.00 16.98 29 SER B N 1
ATOM 1751 C CA . SER B 1 32 ? 67.703 82.332 -24.756 1.00 16.66 29 SER B CA 1
ATOM 1752 C C . SER B 1 32 ? 68.546 82.952 -25.876 1.00 16.30 29 SER B C 1
ATOM 1753 O O . SER B 1 32 ? 69.169 84.021 -25.713 1.00 14.89 29 SER B O 1
ATOM 1756 N N . PHE B 1 33 ? 68.599 82.278 -27.026 1.00 16.69 30 PHE B N 1
ATOM 1757 C CA . PHE B 1 33 ? 69.239 82.888 -28.198 1.00 15.16 30 PHE B CA 1
ATOM 1758 C C . PHE B 1 33 ? 68.602 84.243 -28.553 1.00 16.18 30 PHE B C 1
ATOM 1759 O O . PHE B 1 33 ? 69.304 85.158 -29.002 1.00 15.35 30 PHE B O 1
ATOM 1767 N N . LYS B 1 34 ? 67.288 84.373 -28.364 1.00 17.06 31 LYS B N 1
ATOM 1768 C CA . LYS B 1 34 ? 66.599 85.635 -28.654 1.00 19.13 31 LYS B CA 1
ATOM 1769 C C . LYS B 1 34 ? 67.201 86.770 -27.812 1.00 18.10 31 LYS B C 1
ATOM 1770 O O . LYS B 1 34 ? 67.394 87.854 -28.321 1.00 17.32 31 LYS B O 1
ATOM 1776 N N . ASP B 1 35 ? 67.565 86.476 -26.562 1.00 17.22 32 ASP B N 1
ATOM 1777 C CA . ASP B 1 35 ? 68.198 87.462 -25.701 1.00 16.91 32 ASP B CA 1
ATOM 1778 C C . ASP B 1 35 ? 69.533 87.909 -26.284 1.00 15.71 32 ASP B C 1
ATOM 1779 O O . ASP B 1 35 ? 69.879 89.096 -26.204 1.00 15.82 32 ASP B O 1
ATOM 1784 N N . ILE B 1 36 ? 70.276 86.973 -26.873 1.00 14.59 33 ILE B N 1
ATOM 1785 C CA . ILE B 1 36 ? 71.566 87.300 -27.486 1.00 13.73 33 ILE B CA 1
ATOM 1786 C C . ILE B 1 36 ? 71.340 88.163 -28.728 1.00 13.55 33 ILE B C 1
ATOM 1787 O O . ILE B 1 36 ? 72.039 89.159 -28.938 1.00 13.91 33 ILE B O 1
ATOM 1792 N N . ALA B 1 37 ? 70.363 87.771 -29.538 1.00 13.28 34 ALA B N 1
ATOM 1793 C CA . ALA B 1 37 ? 70.033 88.466 -30.764 1.00 14.31 34 ALA B CA 1
ATOM 1794 C C . ALA B 1 37 ? 69.664 89.917 -30.490 1.00 14.72 34 ALA B C 1
ATOM 1795 O O . ALA B 1 37 ? 70.106 90.824 -31.203 1.00 14.31 34 ALA B O 1
ATOM 1797 N N . THR B 1 38 ? 68.841 90.133 -29.468 1.00 14.25 35 THR B N 1
ATOM 1798 C CA . THR B 1 38 ? 68.432 91.471 -29.086 1.00 16.56 35 THR B CA 1
ATOM 1799 C C . THR B 1 38 ? 69.613 92.292 -28.536 1.00 15.46 35 THR B C 1
ATOM 1800 O O . THR B 1 38 ? 69.712 93.493 -28.760 1.00 17.40 35 THR B O 1
ATOM 1804 N N . ALA B 1 39 ? 70.480 91.638 -27.790 1.00 14.52 36 ALA B N 1
ATOM 1805 C CA . ALA B 1 39 ? 71.603 92.320 -27.143 1.00 15.64 36 ALA B CA 1
ATOM 1806 C C . ALA B 1 39 ? 72.609 92.871 -28.139 1.00 15.94 36 ALA B C 1
ATOM 1807 O O . ALA B 1 39 ? 73.094 93.968 -27.945 1.00 17.45 36 ALA B O 1
ATOM 1809 N N . ILE B 1 40 ? 72.941 92.099 -29.167 1.00 14.60 37 ILE B N 1
ATOM 1810 C CA . ILE B 1 40 ? 73.981 92.528 -30.105 1.00 15.80 37 ILE B CA 1
ATOM 1811 C C . ILE B 1 40 ? 73.464 92.746 -31.542 1.00 15.02 37 ILE B C 1
ATOM 1812 O O . ILE B 1 40 ? 74.262 92.961 -32.473 1.00 15.11 37 ILE B O 1
ATOM 1817 N N . ASN B 1 41 ? 72.133 92.746 -31.697 1.00 14.61 38 ASN B N 1
ATOM 1818 C CA . ASN B 1 41 ? 71.477 93.069 -32.969 1.00 15.36 38 ASN B CA 1
ATOM 1819 C C . ASN B 1 41 ? 71.956 92.225 -34.153 1.00 15.33 38 ASN B C 1
ATOM 1820 O O . ASN B 1 41 ? 72.357 92.748 -35.198 1.00 16.72 38 ASN B O 1
ATOM 1825 N N . ILE B 1 42 ? 71.889 90.923 -33.959 1.00 14.57 39 ILE B N 1
ATOM 1826 C CA . ILE B 1 42 ? 72.090 89.925 -35.018 1.00 14.97 39 ILE B CA 1
ATOM 1827 C C . ILE B 1 42 ? 70.850 89.055 -35.112 1.00 16.30 39 ILE B C 1
ATOM 1828 O O . ILE B 1 42 ? 70.022 89.030 -34.197 1.00 16.71 39 ILE B O 1
ATOM 1833 N N . LYS B 1 43 ? 70.724 88.319 -36.211 1.00 17.09 40 LYS B N 1
ATOM 1834 C CA . LYS B 1 43 ? 69.596 87.404 -36.389 1.00 18.06 40 LYS B CA 1
ATOM 1835 C C . LYS B 1 43 ? 69.831 86.145 -35.594 1.00 17.28 40 LYS B C 1
ATOM 1836 O O . LYS B 1 43 ? 70.968 85.677 -35.486 1.00 15.68 40 LYS B O 1
ATOM 1842 N N A THR B 1 44 ? 68.754 85.583 -35.060 0.30 17.61 41 THR B N 1
ATOM 1843 N N B THR B 1 44 ? 68.762 85.566 -35.050 0.70 17.75 41 THR B N 1
ATOM 1844 C CA A THR B 1 44 ? 68.827 84.323 -34.339 0.30 17.70 41 THR B CA 1
ATOM 1845 C CA B THR B 1 44 ? 68.896 84.304 -34.314 0.70 18.18 41 THR B CA 1
ATOM 1846 C C A THR B 1 44 ? 69.383 83.199 -35.225 0.30 17.82 41 THR B C 1
ATOM 1847 C C B THR B 1 44 ? 69.442 83.208 -35.237 0.70 18.03 41 THR B C 1
ATOM 1848 O O A THR B 1 44 ? 70.073 82.300 -34.735 0.30 17.64 41 THR B O 1
ATOM 1849 O O B THR B 1 44 ? 70.223 82.356 -34.791 0.70 17.91 41 THR B O 1
ATOM 1856 N N . ALA B 1 45 ? 69.116 83.272 -36.527 1.00 18.47 42 ALA B N 1
ATOM 1857 C CA . ALA B 1 45 ? 69.665 82.297 -37.483 1.00 19.53 42 ALA B CA 1
ATOM 1858 C C . ALA B 1 45 ? 71.209 82.325 -37.507 1.00 19.08 42 ALA B C 1
ATOM 1859 O O . ALA B 1 45 ? 71.862 81.279 -37.704 1.00 20.23 42 ALA B O 1
ATOM 1861 N N A SER B 1 46 ? 71.796 83.496 -37.297 0.45 17.81 43 SER B N 1
ATOM 1862 N N B SER B 1 46 ? 71.781 83.497 -37.281 0.55 18.00 43 SER B N 1
ATOM 1863 C CA A SER B 1 46 ? 73.259 83.612 -37.299 0.45 17.37 43 SER B CA 1
ATOM 1864 C CA B SER B 1 46 ? 73.236 83.645 -37.265 0.55 17.91 43 SER B CA 1
ATOM 1865 C C A SER B 1 46 ? 73.880 83.029 -36.034 0.45 16.55 43 SER B C 1
ATOM 1866 C C B SER B 1 46 ? 73.852 82.977 -36.054 0.55 16.85 43 SER B C 1
ATOM 1867 O O A SER B 1 46 ? 75.065 82.685 -36.031 0.45 16.81 43 SER B O 1
ATOM 1868 O O B SER B 1 46 ? 74.988 82.497 -36.117 0.55 17.09 43 SER B O 1
ATOM 1873 N N . ILE B 1 47 ? 73.093 82.908 -34.963 1.00 15.20 44 ILE B N 1
ATOM 1874 C CA . ILE B 1 47 ? 73.553 82.267 -33.748 1.00 14.80 44 ILE B CA 1
ATOM 1875 C C . ILE B 1 47 ? 73.540 80.762 -33.969 1.00 15.54 44 ILE B C 1
ATOM 1876 O O . ILE B 1 47 ? 74.529 80.102 -33.724 1.00 15.14 44 ILE B O 1
ATOM 1881 N N . HIS B 1 48 ? 72.428 80.236 -34.491 1.00 16.92 45 HIS B N 1
ATOM 1882 C CA . HIS B 1 48 ? 72.323 78.813 -34.822 1.00 17.61 45 HIS B CA 1
ATOM 1883 C C . HIS B 1 48 ? 73.408 78.358 -35.815 1.00 18.10 45 HIS B C 1
ATOM 1884 O O . HIS B 1 48 ? 73.846 77.201 -35.756 1.00 18.45 45 HIS B O 1
ATOM 1891 N N . TYR B 1 49 ? 73.825 79.255 -36.713 1.00 17.41 46 TYR B N 1
ATOM 1892 C CA . TYR B 1 49 ? 74.887 78.959 -37.668 1.00 18.26 46 TYR B CA 1
ATOM 1893 C C . TYR B 1 49 ? 76.157 78.476 -36.943 1.00 18.25 46 TYR B C 1
ATOM 1894 O O . TYR B 1 49 ? 76.778 77.511 -37.378 1.00 18.01 46 TYR B O 1
ATOM 1903 N N . HIS B 1 50 ? 76.519 79.169 -35.865 1.00 16.45 47 HIS B N 1
ATOM 1904 C CA . HIS B 1 50 ? 77.692 78.828 -35.067 1.00 16.77 47 HIS B CA 1
ATOM 1905 C C . HIS B 1 50 ? 77.396 77.771 -34.001 1.00 16.88 47 HIS B C 1
ATOM 1906 O O . HIS B 1 50 ? 78.253 76.941 -33.673 1.00 17.83 47 HIS B O 1
ATOM 1913 N N . PHE B 1 51 ? 76.182 77.797 -33.462 1.00 15.71 48 PHE B N 1
ATOM 1914 C CA . PHE B 1 51 ? 75.800 76.947 -32.353 1.00 15.75 48 PHE B CA 1
ATOM 1915 C C . PHE B 1 51 ? 74.409 76.389 -32.632 1.00 16.36 48 PHE B C 1
ATOM 1916 O O . PHE B 1 51 ? 73.412 77.016 -32.295 1.00 16.86 48 PHE B O 1
ATOM 1924 N N . PRO B 1 52 ? 74.337 75.225 -33.266 1.00 17.89 49 PRO B N 1
ATOM 1925 C CA . PRO B 1 52 ? 73.044 74.703 -33.704 1.00 19.56 49 PRO B CA 1
ATOM 1926 C C . PRO B 1 52 ? 72.004 74.545 -32.575 1.00 20.31 49 PRO B C 1
ATOM 1927 O O . PRO B 1 52 ? 70.815 74.756 -32.799 1.00 20.42 49 PRO B O 1
ATOM 1931 N N . SER B 1 53 ? 72.465 74.176 -31.386 1.00 19.73 50 SER B N 1
ATOM 1932 C CA . SER B 1 53 ? 71.589 74.074 -30.223 1.00 19.66 50 SER B CA 1
ATOM 1933 C C . SER B 1 53 ? 72.147 74.947 -29.096 1.00 18.22 50 SER B C 1
ATOM 1934 O O . SER B 1 53 ? 73.341 75.305 -29.074 1.00 17.05 50 SER B O 1
ATOM 1937 N N . LYS B 1 54 ? 71.293 75.251 -28.132 1.00 17.35 51 LYS B N 1
ATOM 1938 C CA . LYS B 1 54 ? 71.742 75.987 -26.962 1.00 16.77 51 LYS B CA 1
ATOM 1939 C C . LYS B 1 54 ? 72.837 75.235 -26.216 1.00 15.71 51 LYS B C 1
ATOM 1940 O O . LYS B 1 54 ? 73.796 75.835 -25.777 1.00 15.76 51 LYS B O 1
ATOM 1946 N N . GLU B 1 55 ? 72.699 73.924 -26.109 1.00 16.69 52 GLU B N 1
ATOM 1947 C CA . GLU B 1 55 ? 73.727 73.075 -25.506 1.00 16.85 52 GLU B CA 1
ATOM 1948 C C . GLU B 1 55 ? 75.115 73.314 -26.140 1.00 16.75 52 GLU B C 1
ATOM 1949 O O . GLU B 1 55 ? 76.115 73.384 -25.432 1.00 16.08 52 GLU B O 1
ATOM 1955 N N . ASP B 1 56 ? 75.156 73.446 -27.464 1.00 16.67 53 ASP B N 1
ATOM 1956 C CA . ASP B 1 56 ? 76.418 73.686 -28.178 1.00 16.78 53 ASP B CA 1
ATOM 1957 C C . ASP B 1 56 ? 77.046 74.997 -27.690 1.00 15.43 53 ASP B C 1
ATOM 1958 O O . ASP B 1 56 ? 78.255 75.071 -27.494 1.00 16.35 53 ASP B O 1
ATOM 1963 N N . LEU B 1 57 ? 76.223 76.023 -27.512 1.00 14.72 54 LEU B N 1
ATOM 1964 C CA . LEU B 1 57 ? 76.701 77.303 -26.971 1.00 14.28 54 LEU B CA 1
ATOM 1965 C C . LEU B 1 57 ? 77.186 77.138 -25.517 1.00 13.94 54 LEU B C 1
ATOM 1966 O O . LEU B 1 57 ? 78.239 77.652 -25.149 1.00 13.55 54 LEU B O 1
ATOM 1971 N N . GLY B 1 58 ? 76.420 76.431 -24.700 1.00 13.99 55 GLY B N 1
ATOM 1972 C CA . GLY B 1 58 ? 76.817 76.200 -23.302 1.00 14.79 55 GLY B CA 1
ATOM 1973 C C . GLY B 1 58 ? 78.185 75.539 -23.185 1.00 15.59 55 GLY B C 1
ATOM 1974 O O . GLY B 1 58 ? 79.051 75.990 -22.409 1.00 16.22 55 GLY B O 1
ATOM 1975 N N . VAL B 1 59 ? 78.408 74.500 -23.987 1.00 16.02 56 VAL B N 1
ATOM 1976 C CA . VAL B 1 59 ? 79.686 73.790 -23.984 1.00 16.75 56 VAL B CA 1
ATOM 1977 C C . VAL B 1 59 ? 80.818 74.734 -24.424 1.00 16.76 56 VAL B C 1
ATOM 1978 O O . VAL B 1 59 ? 81.884 74.764 -23.802 1.00 16.38 56 VAL B O 1
ATOM 1982 N N . ALA B 1 60 ? 80.578 75.495 -25.488 1.00 15.55 57 ALA B N 1
ATOM 1983 C CA . ALA B 1 60 ? 81.602 76.372 -26.057 1.00 15.90 57 ALA B CA 1
ATOM 1984 C C . ALA B 1 60 ? 81.969 77.486 -25.055 1.00 14.90 57 ALA B C 1
ATOM 1985 O O . ALA B 1 60 ? 83.158 77.799 -24.906 1.00 16.03 57 ALA B O 1
ATOM 1987 N N . VAL B 1 61 ? 80.960 78.044 -24.384 1.00 15.36 58 VAL B N 1
ATOM 1988 C CA . VAL B 1 61 ? 81.151 79.129 -23.407 1.00 15.89 58 VAL B CA 1
ATOM 1989 C C . VAL B 1 61 ? 81.980 78.661 -22.221 1.00 16.02 58 VAL B C 1
ATOM 1990 O O . VAL B 1 61 ? 82.924 79.331 -21.838 1.00 16.60 58 VAL B O 1
ATOM 1994 N N . ILE B 1 62 ? 81.673 77.487 -21.678 1.00 16.14 59 ILE B N 1
ATOM 1995 C CA . ILE B 1 62 ? 82.447 76.989 -20.550 1.00 17.13 59 ILE B CA 1
ATOM 1996 C C . ILE B 1 62 ? 83.870 76.660 -20.985 1.00 18.20 59 ILE B C 1
ATOM 1997 O O . ILE B 1 62 ? 84.826 76.936 -20.247 1.00 18.38 59 ILE B O 1
ATOM 2002 N N . SER B 1 63 ? 84.025 76.073 -22.179 1.00 18.20 60 SER B N 1
ATOM 2003 C CA . SER B 1 63 ? 85.354 75.682 -22.649 1.00 20.81 60 SER B CA 1
ATOM 2004 C C . SER B 1 63 ? 86.227 76.921 -22.825 1.00 20.87 60 SER B C 1
ATOM 2005 O O . SER B 1 63 ? 87.374 76.941 -22.406 1.00 23.16 60 SER B O 1
ATOM 2008 N N . TRP B 1 64 ? 85.626 77.964 -23.370 1.00 20.91 61 TRP B N 1
ATOM 2009 C CA . TRP B 1 64 ? 86.302 79.228 -23.665 1.00 22.00 61 TRP B CA 1
ATOM 2010 C C . TRP B 1 64 ? 86.641 79.962 -22.378 1.00 21.36 61 TRP B C 1
ATOM 2011 O O . TRP B 1 64 ? 87.762 80.456 -22.207 1.00 23.17 61 TRP B O 1
ATOM 2022 N N . HIS B 1 65 ? 85.682 80.016 -21.461 1.00 20.58 62 HIS B N 1
ATOM 2023 C CA . HIS B 1 65 ? 85.914 80.629 -20.152 1.00 20.95 62 HIS B CA 1
ATOM 2024 C C . HIS B 1 65 ? 87.033 79.927 -19.383 1.00 21.22 62 HIS B C 1
ATOM 2025 O O . HIS B 1 65 ? 87.871 80.571 -18.773 1.00 21.98 62 HIS B O 1
ATOM 2032 N N . THR B 1 66 ? 87.058 78.599 -19.446 1.00 21.53 63 THR B N 1
ATOM 2033 C CA . THR B 1 66 ? 88.069 77.780 -18.770 1.00 22.58 63 THR B CA 1
ATOM 2034 C C . THR B 1 66 ? 89.474 78.084 -19.309 1.00 24.25 63 THR B C 1
ATOM 2035 O O . THR B 1 66 ? 90.423 78.288 -18.538 1.00 24.32 63 THR B O 1
ATOM 2039 N N . ASP B 1 67 ? 89.587 78.150 -20.634 1.00 24.21 64 ASP B N 1
ATOM 2040 C CA . ASP B 1 67 ? 90.845 78.536 -21.272 1.00 26.20 64 ASP B CA 1
ATOM 2041 C C . ASP B 1 67 ? 91.344 79.916 -20.824 1.00 26.27 64 ASP B C 1
ATOM 2042 O O . ASP B 1 67 ? 92.549 80.105 -20.624 1.00 27.07 64 ASP B O 1
ATOM 2047 N N . LYS B 1 68 ? 90.428 80.872 -20.690 1.00 25.51 65 LYS B N 1
ATOM 2048 C CA . LYS B 1 68 ? 90.772 82.206 -20.207 1.00 26.75 65 LYS B CA 1
ATOM 2049 C C . LYS B 1 68 ? 91.297 82.147 -18.769 1.00 26.58 65 LYS B C 1
ATOM 2050 O O . LYS B 1 68 ? 92.349 82.743 -18.472 1.00 26.76 65 LYS B O 1
ATOM 2056 N N . ILE B 1 69 ? 90.602 81.407 -17.905 1.00 25.65 66 ILE B N 1
ATOM 2057 C CA . ILE B 1 69 ? 91.049 81.232 -16.528 1.00 26.34 66 ILE B CA 1
ATOM 2058 C C . ILE B 1 69 ? 92.409 80.498 -16.450 1.00 26.14 66 ILE B C 1
ATOM 2059 O O . ILE B 1 69 ? 93.308 80.912 -15.683 1.00 25.61 66 ILE B O 1
ATOM 2064 N N . ALA B 1 70 ? 92.569 79.440 -17.236 1.00 25.56 67 ALA B N 1
ATOM 2065 C CA . ALA B 1 70 ? 93.852 78.738 -17.308 1.00 27.51 67 ALA B CA 1
ATOM 2066 C C . ALA B 1 70 ? 95.046 79.659 -17.638 1.00 28.68 67 ALA B C 1
ATOM 2067 O O . ALA B 1 70 ? 96.128 79.528 -17.042 1.00 29.24 67 ALA B O 1
ATOM 2069 N N . ALA B 1 71 ? 94.845 80.604 -18.555 1.00 29.04 68 ALA B N 1
ATOM 2070 C CA . ALA B 1 71 ? 95.926 81.505 -18.977 1.00 31.66 68 ALA B CA 1
ATOM 2071 C C . ALA B 1 71 ? 96.275 82.452 -17.831 1.00 31.72 68 ALA B C 1
ATOM 2072 O O . ALA B 1 71 ? 97.446 82.761 -17.602 1.00 33.44 68 ALA B O 1
ATOM 2074 N N . VAL B 1 72 ? 95.243 82.894 -17.118 1.00 30.04 69 VAL B N 1
ATOM 2075 C CA . VAL B 1 72 ? 95.391 83.765 -15.960 1.00 30.17 69 VAL B CA 1
ATOM 2076 C C . VAL B 1 72 ? 96.169 83.054 -14.851 1.00 30.09 69 VAL B C 1
ATOM 2077 O O . VAL B 1 72 ? 97.131 83.611 -14.290 1.00 31.20 69 VAL B O 1
ATOM 2081 N N . LEU B 1 73 ? 95.786 81.815 -14.564 1.00 28.60 70 LEU B N 1
ATOM 2082 C CA . LEU B 1 73 ? 96.462 81.043 -13.557 1.00 29.32 70 LEU B CA 1
ATOM 2083 C C . LEU B 1 73 ? 97.924 80.785 -13.917 1.00 31.39 70 LEU B C 1
ATOM 2084 O O . LEU B 1 73 ? 98.790 80.787 -13.039 1.00 31.42 70 LEU B O 1
ATOM 2089 N N . SER B 1 74 ? 98.186 80.548 -15.199 1.00 32.40 71 SER B N 1
ATOM 2090 C CA . SER B 1 74 ? 99.561 80.351 -15.670 1.00 36.07 71 SER B CA 1
ATOM 2091 C C . SER B 1 74 ? 100.423 81.581 -15.438 1.00 37.04 71 SER B C 1
ATOM 2092 O O . SER B 1 74 ? 101.568 81.456 -15.026 1.00 39.30 71 SER B O 1
ATOM 2095 N N . ASP B 1 75 ? 99.888 82.760 -15.738 1.00 36.28 72 ASP B N 1
ATOM 2096 C CA . ASP B 1 75 ? 100.632 84.005 -15.537 1.00 38.15 72 ASP B CA 1
ATOM 2097 C C . ASP B 1 75 ? 100.948 84.209 -14.057 1.00 36.78 72 ASP B C 1
ATOM 2098 O O . ASP B 1 75 ? 101.997 84.740 -13.718 1.00 37.81 72 ASP B O 1
ATOM 2103 N N . ILE B 1 76 ? 100.044 83.774 -13.178 1.00 33.84 73 ILE B N 1
ATOM 2104 C CA . ILE B 1 76 ? 100.277 83.903 -11.728 1.00 33.00 73 ILE B CA 1
ATOM 2105 C C . ILE B 1 76 ? 101.379 82.964 -11.289 1.00 34.91 73 ILE B C 1
ATOM 2106 O O . ILE B 1 76 ? 102.318 83.390 -10.603 1.00 34.96 73 ILE B O 1
ATOM 2111 N N . SER B 1 77 ? 101.294 81.698 -11.689 1.00 35.61 74 SER B N 1
ATOM 2112 C CA . SER B 1 77 ? 102.257 80.719 -11.181 1.00 38.51 74 SER B CA 1
ATOM 2113 C C . SER B 1 77 ? 103.625 80.791 -11.852 1.00 42.20 74 SER B C 1
ATOM 2114 O O . SER B 1 77 ? 104.597 80.290 -11.291 1.00 44.93 74 SER B O 1
ATOM 2117 N N . ASN B 1 78 ? 103.726 81.436 -13.013 1.00 43.11 75 ASN B N 1
ATOM 2118 C CA . ASN B 1 78 ? 105.047 81.722 -13.597 1.00 47.37 75 ASN B CA 1
ATOM 2119 C C . ASN B 1 78 ? 105.647 83.043 -13.096 1.00 48.17 75 ASN B C 1
ATOM 2120 O O . ASN B 1 78 ? 106.759 83.413 -13.482 1.00 51.27 75 ASN B O 1
ATOM 2125 N N . ASN B 1 79 ? 104.914 83.746 -12.232 1.00 45.47 76 ASN B N 1
ATOM 2126 C CA . ASN B 1 79 ? 105.410 84.964 -11.605 1.00 47.11 76 ASN B CA 1
ATOM 2127 C C . ASN B 1 79 ? 106.262 84.600 -10.379 1.00 48.38 76 ASN B C 1
ATOM 2128 O O . ASN B 1 79 ? 105.733 84.171 -9.351 1.00 46.83 76 ASN B O 1
ATOM 2133 N N . SER B 1 80 ? 107.578 84.763 -10.498 1.00 52.31 77 SER B N 1
ATOM 2134 C CA . SER B 1 80 ? 108.513 84.342 -9.443 1.00 54.05 77 SER B CA 1
ATOM 2135 C C . SER B 1 80 ? 108.561 85.279 -8.224 1.00 53.20 77 SER B C 1
ATOM 2136 O O . SER B 1 80 ? 109.030 84.874 -7.158 1.00 54.01 77 SER B O 1
ATOM 2139 N N . SER B 1 81 ? 108.079 86.514 -8.373 1.00 52.06 78 SER B N 1
ATOM 2140 C CA . SER B 1 81 ? 108.027 87.470 -7.253 1.00 51.24 78 SER B CA 1
ATOM 2141 C C . SER B 1 81 ? 106.944 87.125 -6.221 1.00 47.81 78 SER B C 1
ATOM 2142 O O . SER B 1 81 ? 106.974 87.635 -5.092 1.00 47.50 78 SER B O 1
ATOM 2145 N N . LEU B 1 82 ? 105.986 86.279 -6.614 1.00 44.85 79 LEU B N 1
ATOM 2146 C CA . LEU B 1 82 ? 104.882 85.890 -5.744 1.00 41.96 79 LEU B CA 1
ATOM 2147 C C . LEU B 1 82 ? 105.228 84.642 -4.927 1.00 42.06 79 LEU B C 1
ATOM 2148 O O . LEU B 1 82 ? 105.695 83.639 -5.468 1.00 42.88 79 LEU B O 1
ATOM 2153 N N . SER B 1 83 ? 104.992 84.727 -3.619 1.00 35.12 80 SER B N 1
ATOM 2154 C CA . SER B 1 83 ? 105.044 83.577 -2.726 1.00 34.64 80 SER B CA 1
ATOM 2155 C C . SER B 1 83 ? 103.804 82.744 -2.989 1.00 33.45 80 SER B C 1
ATOM 2156 O O . SER B 1 83 ? 102.881 83.220 -3.665 1.00 31.72 80 SER B O 1
ATOM 2159 N N . ALA B 1 84 ? 103.758 81.524 -2.451 1.00 32.97 81 ALA B N 1
ATOM 2160 C CA . ALA B 1 84 ? 102.581 80.656 -2.639 1.00 31.38 81 ALA B CA 1
ATOM 2161 C C . ALA B 1 84 ? 101.287 81.348 -2.185 1.00 29.56 81 ALA B C 1
ATOM 2162 O O . ALA B 1 84 ? 100.293 81.406 -2.910 1.00 27.16 81 ALA B O 1
ATOM 2164 N N . LYS B 1 85 ? 101.336 81.924 -0.992 1.00 29.64 82 LYS B N 1
ATOM 2165 C CA . LYS B 1 85 ? 100.215 82.669 -0.442 1.00 28.91 82 LYS B CA 1
ATOM 2166 C C . LYS B 1 85 ? 99.797 83.811 -1.378 1.00 27.28 82 LYS B C 1
ATOM 2167 O O . LYS B 1 85 ? 98.609 83.979 -1.663 1.00 26.97 82 LYS B O 1
ATOM 2173 N N . GLU B 1 86 ? 100.771 84.570 -1.873 1.00 28.01 83 GLU B N 1
ATOM 2174 C CA . GLU B 1 86 ? 100.485 85.708 -2.768 1.00 27.86 83 GLU B CA 1
ATOM 2175 C C . GLU B 1 86 ? 99.836 85.250 -4.097 1.00 26.48 83 GLU B C 1
ATOM 2176 O O . GLU B 1 86 ? 98.956 85.936 -4.641 1.00 25.54 83 GLU B O 1
ATOM 2182 N N . LYS B 1 87 ? 100.242 84.078 -4.577 1.00 26.02 84 LYS B N 1
ATOM 2183 C CA . LYS B 1 87 ? 99.619 83.476 -5.764 1.00 25.87 84 LYS B CA 1
ATOM 2184 C C . LYS B 1 87 ? 98.151 83.198 -5.514 1.00 24.26 84 LYS B C 1
ATOM 2185 O O . LYS B 1 87 ? 97.319 83.441 -6.385 1.00 24.11 84 LYS B O 1
ATOM 2191 N N . ILE B 1 88 ? 97.810 82.709 -4.323 1.00 24.09 85 ILE B N 1
ATOM 2192 C CA . ILE B 1 88 ? 96.413 82.420 -4.026 1.00 22.74 85 ILE B CA 1
ATOM 2193 C C . ILE B 1 88 ? 95.618 83.723 -3.842 1.00 22.26 85 ILE B C 1
ATOM 2194 O O . ILE B 1 88 ? 94.481 83.806 -4.269 1.00 22.33 85 ILE B O 1
ATOM 2199 N N . GLN B 1 89 ? 96.233 84.737 -3.243 1.00 23.70 86 GLN B N 1
ATOM 2200 C CA . GLN B 1 89 ? 95.606 86.046 -3.110 1.00 23.77 86 GLN B CA 1
ATOM 2201 C C . GLN B 1 89 ? 95.294 86.614 -4.496 1.00 23.57 86 GLN B C 1
ATOM 2202 O O . GLN B 1 89 ? 94.205 87.100 -4.734 1.00 23.64 86 GLN B O 1
ATOM 2208 N N . LYS B 1 90 ? 96.273 86.542 -5.391 1.00 25.22 87 LYS B N 1
ATOM 2209 C CA . LYS B 1 90 ? 96.143 87.079 -6.747 1.00 25.92 87 LYS B CA 1
ATOM 2210 C C . LYS B 1 90 ? 95.144 86.286 -7.584 1.00 24.63 87 LYS B C 1
ATOM 2211 O O . LYS B 1 90 ? 94.509 86.828 -8.475 1.00 23.43 87 LYS B O 1
ATOM 2217 N N . PHE B 1 91 ? 95.018 84.997 -7.292 1.00 24.37 88 PHE B N 1
ATOM 2218 C CA . PHE B 1 91 ? 93.976 84.168 -7.883 1.00 23.56 88 PHE B CA 1
ATOM 2219 C C . PHE B 1 91 ? 92.597 84.718 -7.522 1.00 21.74 88 PHE B C 1
ATOM 2220 O O . PHE B 1 91 ? 91.767 84.969 -8.395 1.00 20.86 88 PHE B O 1
ATOM 2228 N N . PHE B 1 92 ? 92.350 84.922 -6.238 1.00 21.51 89 PHE B N 1
ATOM 2229 C CA . PHE B 1 92 ? 91.055 85.491 -5.826 1.00 20.66 89 PHE B CA 1
ATOM 2230 C C . PHE B 1 92 ? 90.820 86.889 -6.425 1.00 20.54 89 PHE B C 1
ATOM 2231 O O . PHE B 1 92 ? 89.705 87.198 -6.849 1.00 20.20 89 PHE B O 1
ATOM 2239 N N . ASP B 1 93 ? 91.859 87.722 -6.494 1.00 21.27 90 ASP B N 1
ATOM 2240 C CA . ASP B 1 93 ? 91.760 89.022 -7.219 1.00 22.47 90 ASP B CA 1
ATOM 2241 C C . ASP B 1 93 ? 91.349 88.864 -8.704 1.00 22.37 90 ASP B C 1
ATOM 2242 O O . ASP B 1 93 ? 90.547 89.664 -9.243 1.00 22.19 90 ASP B O 1
ATOM 2247 N N . ALA B 1 94 ? 91.894 87.843 -9.365 1.00 22.17 91 ALA B N 1
ATOM 2248 C CA . ALA B 1 94 ? 91.542 87.546 -10.763 1.00 22.88 91 ALA B CA 1
ATOM 2249 C C . ALA B 1 94 ? 90.069 87.131 -10.888 1.00 21.35 91 ALA B C 1
ATOM 2250 O O . ALA B 1 94 ? 89.378 87.537 -11.819 1.00 22.74 91 ALA B O 1
ATOM 2252 N N . ILE B 1 95 ? 89.627 86.276 -9.985 1.00 20.79 92 ILE B N 1
ATOM 2253 C CA . ILE B 1 95 ? 88.214 85.902 -9.891 1.00 19.81 92 ILE B CA 1
ATOM 2254 C C . ILE B 1 95 ? 87.292 87.099 -9.674 1.00 18.45 92 ILE B C 1
ATOM 2255 O O . ILE B 1 95 ? 86.253 87.217 -10.340 1.00 17.83 92 ILE B O 1
ATOM 2260 N N . LEU B 1 96 ? 87.675 87.999 -8.768 1.00 19.02 93 LEU B N 1
ATOM 2261 C CA . LEU B 1 96 ? 86.894 89.189 -8.496 1.00 19.14 93 LEU B CA 1
ATOM 2262 C C . LEU B 1 96 ? 86.737 90.027 -9.760 1.00 19.31 93 LEU B C 1
ATOM 2263 O O . LEU B 1 96 ? 85.644 90.480 -10.063 1.00 19.48 93 LEU B O 1
ATOM 2268 N N . THR B 1 97 ? 87.822 90.189 -10.523 1.00 19.84 94 THR B N 1
ATOM 2269 C CA . THR B 1 97 ? 87.783 90.912 -11.803 1.00 21.29 94 THR B CA 1
ATOM 2270 C C . THR B 1 97 ? 86.719 90.355 -12.765 1.00 20.80 94 THR B C 1
ATOM 2271 O O . THR B 1 97 ? 86.005 91.113 -13.405 1.00 22.02 94 THR B O 1
ATOM 2275 N N . LEU B 1 98 ? 86.611 89.041 -12.834 1.00 20.51 95 LEU B N 1
ATOM 2276 C CA . LEU B 1 98 ? 85.684 88.367 -13.754 1.00 20.19 95 LEU B CA 1
ATOM 2277 C C . LEU B 1 98 ? 84.251 88.222 -13.199 1.00 18.33 95 LEU B C 1
ATOM 2278 O O . LEU B 1 98 ? 83.311 87.873 -13.944 1.00 18.03 95 LEU B O 1
ATOM 2283 N N . THR B 1 99 ? 84.074 88.487 -11.911 1.00 15.86 96 THR B N 1
ATOM 2284 C CA . THR B 1 99 ? 82.796 88.215 -11.257 1.00 16.26 96 THR B CA 1
ATOM 2285 C C . THR B 1 99 ? 82.194 89.477 -10.612 1.00 16.07 96 THR B C 1
ATOM 2286 O O . THR B 1 99 ? 81.612 90.318 -11.317 1.00 16.12 96 THR B O 1
ATOM 2290 N N . TYR B 1 100 ? 82.323 89.597 -9.291 1.00 16.66 97 TYR B N 1
ATOM 2291 C CA . TYR B 1 100 ? 81.762 90.703 -8.517 1.00 16.65 97 TYR B CA 1
ATOM 2292 C C . TYR B 1 100 ? 82.038 92.077 -9.119 1.00 16.47 97 TYR B C 1
ATOM 2293 O O . TYR B 1 100 ? 81.128 92.913 -9.214 1.00 17.39 97 TYR B O 1
ATOM 2302 N N . ASN B 1 101 ? 83.269 92.312 -9.542 1.00 16.85 98 ASN B N 1
ATOM 2303 C CA . ASN B 1 101 ? 83.662 93.605 -10.081 1.00 17.64 98 ASN B CA 1
ATOM 2304 C C . ASN B 1 101 ? 83.058 93.915 -11.474 1.00 18.38 98 ASN B C 1
ATOM 2305 O O . ASN B 1 101 ? 82.934 95.083 -11.857 1.00 19.78 98 ASN B O 1
ATOM 2310 N N . SER B 1 102 ? 82.746 92.868 -12.229 1.00 18.00 99 SER B N 1
ATOM 2311 C CA . SER B 1 102 ? 82.175 92.994 -13.570 1.00 18.18 99 SER B CA 1
ATOM 2312 C C . SER B 1 102 ? 80.665 92.906 -13.481 1.00 17.63 99 SER B C 1
ATOM 2313 O O . SER B 1 102 ? 80.074 91.842 -13.644 1.00 16.45 99 SER B O 1
ATOM 2316 N N . GLU B 1 103 ? 80.037 94.038 -13.185 1.00 18.30 100 GLU B N 1
ATOM 2317 C CA . GLU B 1 103 ? 78.570 94.152 -13.176 1.00 18.06 100 GLU B CA 1
ATOM 2318 C C . GLU B 1 103 ? 77.913 93.087 -12.280 1.00 16.81 100 GLU B C 1
ATOM 2319 O O . GLU B 1 103 ? 76.875 92.536 -12.616 1.00 16.13 100 GLU B O 1
ATOM 2325 N N . ASN B 1 104 ? 78.563 92.795 -11.164 1.00 16.77 101 ASN B N 1
ATOM 2326 C CA . ASN B 1 104 ? 77.980 91.979 -10.071 1.00 16.53 101 ASN B CA 1
ATOM 2327 C C . ASN B 1 104 ? 77.718 90.530 -10.474 1.00 15.52 101 ASN B C 1
ATOM 2328 O O . ASN B 1 104 ? 76.761 89.931 -10.017 1.00 16.03 101 ASN B O 1
ATOM 2333 N N . LYS B 1 105 ? 78.572 90.006 -11.347 1.00 15.45 102 LYS B N 1
ATOM 2334 C CA . LYS B 1 105 ? 78.433 88.673 -11.903 1.00 15.33 102 LYS B CA 1
ATOM 2335 C C . LYS B 1 105 ? 78.802 87.615 -10.879 1.00 15.09 102 LYS B C 1
ATOM 2336 O O . LYS B 1 105 ? 79.596 87.863 -9.984 1.00 15.03 102 LYS B O 1
ATOM 2350 N N . CYS B 1 107 ? 80.450 83.634 -10.504 1.00 15.05 104 CYS B N 1
ATOM 2351 C CA . CYS B 1 107 ? 81.340 82.715 -11.210 1.00 14.98 104 CYS B CA 1
ATOM 2352 C C . CYS B 1 107 ? 80.550 81.882 -12.228 1.00 14.89 104 CYS B C 1
ATOM 2353 O O . CYS B 1 107 ? 79.509 81.326 -11.891 1.00 13.32 104 CYS B O 1
ATOM 2356 N N . LEU B 1 108 ? 81.058 81.796 -13.463 1.00 14.99 105 LEU B N 1
ATOM 2357 C CA . LEU B 1 108 ? 80.421 80.988 -14.504 1.00 15.09 105 LEU B CA 1
ATOM 2358 C C . LEU B 1 108 ? 80.324 79.535 -14.057 1.00 15.51 105 LEU B C 1
ATOM 2359 O O . LEU B 1 108 ? 79.314 78.869 -14.267 1.00 15.47 105 LEU B O 1
ATOM 2364 N N . GLY B 1 109 ? 81.396 79.030 -13.447 1.00 15.43 106 GLY B N 1
ATOM 2365 C CA . GLY B 1 109 ? 81.370 77.667 -12.952 1.00 16.11 106 GLY B CA 1
ATOM 2366 C C . GLY B 1 109 ? 80.341 77.434 -11.867 1.00 15.15 106 GLY B C 1
ATOM 2367 O O . GLY B 1 109 ? 79.623 76.462 -11.915 1.00 15.97 106 GLY B O 1
ATOM 2368 N N . GLY B 1 110 ? 80.291 78.338 -10.895 1.00 14.60 107 GLY B N 1
ATOM 2369 C CA . GLY B 1 110 ? 79.302 78.328 -9.843 1.00 15.08 107 GLY B CA 1
ATOM 2370 C C . GLY B 1 110 ? 77.876 78.336 -10.354 1.00 14.36 107 GLY B C 1
ATOM 2371 O O . GLY B 1 110 ? 77.011 77.609 -9.834 1.00 13.74 107 GLY B O 1
ATOM 2380 N N . PHE B 1 112 ? 76.824 77.205 -13.400 1.00 13.98 109 PHE B N 1
ATOM 2381 C CA . PHE B 1 112 ? 76.554 75.887 -13.940 1.00 13.65 109 PHE B CA 1
ATOM 2382 C C . PHE B 1 112 ? 76.467 74.828 -12.840 1.00 14.14 109 PHE B C 1
ATOM 2383 O O . PHE B 1 112 ? 75.629 73.944 -12.917 1.00 13.91 109 PHE B O 1
ATOM 2391 N N . ALA B 1 113 ? 77.276 74.941 -11.787 1.00 14.39 110 ALA B N 1
ATOM 2392 C CA . ALA B 1 113 ? 77.130 74.010 -10.648 1.00 14.82 110 ALA B CA 1
ATOM 2393 C C . ALA B 1 113 ? 75.718 74.057 -10.012 1.00 14.24 110 ALA B C 1
ATOM 2394 O O . ALA B 1 113 ? 75.143 73.018 -9.673 1.00 15.40 110 ALA B O 1
ATOM 2396 N N . SER B 1 114 ? 75.167 75.249 -9.843 1.00 14.11 111 SER B N 1
ATOM 2397 C CA . SER B 1 114 ? 73.842 75.381 -9.242 1.00 14.05 111 SER B CA 1
ATOM 2398 C C . SER B 1 114 ? 72.747 74.711 -10.118 1.00 14.34 111 SER B C 1
ATOM 2399 O O . SER B 1 114 ? 71.769 74.135 -9.604 1.00 14.49 111 SER B O 1
ATOM 2402 N N . ASP B 1 115 ? 72.940 74.791 -11.433 1.00 14.07 112 ASP B N 1
ATOM 2403 C CA . ASP B 1 115 ? 71.997 74.328 -12.431 1.00 14.95 112 ASP B CA 1
ATOM 2404 C C . ASP B 1 115 ? 72.220 72.862 -12.847 1.00 15.44 112 ASP B C 1
ATOM 2405 O O . ASP B 1 115 ? 71.451 72.309 -13.636 1.00 16.36 112 ASP B O 1
ATOM 2410 N N . PHE B 1 116 ? 73.249 72.236 -12.294 1.00 16.21 113 PHE B N 1
ATOM 2411 C CA . PHE B 1 116 ? 73.817 70.981 -12.813 1.00 16.51 113 PHE B CA 1
ATOM 2412 C C . PHE B 1 116 ? 72.815 69.889 -13.171 1.00 16.67 113 PHE B C 1
ATOM 2413 O O . PHE B 1 116 ? 72.878 69.295 -14.252 1.00 15.67 113 PHE B O 1
ATOM 2421 N N . GLN B 1 117 ? 71.875 69.618 -12.282 1.00 16.22 114 GLN B N 1
ATOM 2422 C CA . GLN B 1 117 ? 70.929 68.516 -12.515 1.00 17.40 114 GLN B CA 1
ATOM 2423 C C . GLN B 1 117 ? 70.034 68.732 -13.738 1.00 17.54 114 GLN B C 1
ATOM 2424 O O . GLN B 1 117 ? 69.508 67.776 -14.312 1.00 18.60 114 GLN B O 1
ATOM 2430 N N . SER B 1 118 ? 69.857 69.988 -14.124 1.00 16.57 115 SER B N 1
ATOM 2431 C CA . SER B 1 118 ? 69.019 70.349 -15.237 1.00 16.69 115 SER B CA 1
ATOM 2432 C C . SER B 1 118 ? 69.777 70.365 -16.562 1.00 16.77 115 SER B C 1
ATOM 2433 O O . SER B 1 118 ? 69.154 70.547 -17.598 1.00 16.47 115 SER B O 1
ATOM 2436 N N . LEU B 1 119 ? 71.086 70.165 -16.526 1.00 16.62 116 LEU B N 1
ATOM 2437 C CA . LEU B 1 119 ? 71.933 70.346 -17.722 1.00 17.86 116 LEU B CA 1
ATOM 2438 C C . LEU B 1 119 ? 72.189 69.053 -18.476 1.00 18.18 116 LEU B C 1
ATOM 2439 O O . LEU B 1 119 ? 72.275 67.968 -17.881 1.00 17.68 116 LEU B O 1
ATOM 2444 N N . PRO B 1 120 ? 72.354 69.175 -19.802 1.00 18.57 117 PRO B N 1
ATOM 2445 C CA . PRO B 1 120 ? 72.864 68.090 -20.583 1.00 19.08 117 PRO B CA 1
ATOM 2446 C C . PRO B 1 120 ? 74.203 67.619 -20.050 1.00 18.92 117 PRO B C 1
ATOM 2447 O O . PRO B 1 120 ? 74.995 68.415 -19.557 1.00 18.22 117 PRO B O 1
ATOM 2451 N N . VAL B 1 121 ? 74.464 66.333 -20.207 1.00 20.64 118 VAL B N 1
ATOM 2452 C CA . VAL B 1 121 ? 75.695 65.733 -19.753 1.00 21.34 118 VAL B CA 1
ATOM 2453 C C . VAL B 1 121 ? 76.944 66.413 -20.313 1.00 20.34 118 VAL B C 1
ATOM 2454 O O . VAL B 1 121 ? 77.918 66.570 -19.601 1.00 19.99 118 VAL B O 1
ATOM 2458 N N . SER B 1 122 ? 76.919 66.843 -21.574 1.00 20.07 119 SER B N 1
ATOM 2459 C CA . SER B 1 122 ? 78.071 67.553 -22.155 1.00 20.29 119 SER B CA 1
ATOM 2460 C C . SER B 1 122 ? 78.490 68.778 -21.323 1.00 18.82 119 SER B C 1
ATOM 2461 O O . SER B 1 122 ? 79.690 69.095 -21.168 1.00 18.37 119 SER B O 1
ATOM 2464 N N . ILE B 1 123 ? 77.494 69.503 -20.861 1.00 17.22 120 ILE B N 1
ATOM 2465 C CA . ILE B 1 123 ? 77.711 70.728 -20.105 1.00 16.72 120 ILE B CA 1
ATOM 2466 C C . ILE B 1 123 ? 78.136 70.391 -18.669 1.00 16.85 120 ILE B C 1
ATOM 2467 O O . ILE B 1 123 ? 79.019 71.042 -18.109 1.00 15.88 120 ILE B O 1
ATOM 2472 N N . GLN B 1 124 ? 77.516 69.371 -18.083 1.00 16.89 121 GLN B N 1
ATOM 2473 C CA . GLN B 1 124 ? 77.959 68.859 -16.785 1.00 17.96 121 GLN B CA 1
ATOM 2474 C C . GLN B 1 124 ? 79.445 68.561 -16.808 1.00 18.92 121 GLN B C 1
ATOM 2475 O O . GLN B 1 124 ? 80.181 68.989 -15.941 1.00 19.83 121 GLN B O 1
ATOM 2481 N N . ASN B 1 125 ? 79.884 67.846 -17.824 1.00 20.74 122 ASN B N 1
ATOM 2482 C CA . ASN B 1 125 ? 81.289 67.459 -17.912 1.00 22.65 122 ASN B CA 1
ATOM 2483 C C . ASN B 1 125 ? 82.215 68.672 -18.072 1.00 21.92 122 ASN B C 1
ATOM 2484 O O . ASN B 1 125 ? 83.259 68.725 -17.464 1.00 22.34 122 ASN B O 1
ATOM 2489 N N . GLN B 1 126 ? 81.818 69.659 -18.863 1.00 21.29 123 GLN B N 1
ATOM 2490 C CA . GLN B 1 126 ? 82.605 70.885 -18.985 1.00 21.58 123 GLN B CA 1
ATOM 2491 C C . GLN B 1 126 ? 82.701 71.662 -17.681 1.00 20.35 123 GLN B C 1
ATOM 2492 O O . GLN B 1 126 ? 83.746 72.195 -17.355 1.00 20.45 123 GLN B O 1
ATOM 2498 N N . ALA B 1 127 ? 81.606 71.711 -16.942 1.00 19.59 124 ALA B N 1
ATOM 2499 C CA . ALA B 1 127 ? 81.582 72.390 -15.655 1.00 19.09 124 ALA B CA 1
ATOM 2500 C C . ALA B 1 127 ? 82.539 71.690 -14.666 1.00 19.98 124 ALA B C 1
ATOM 2501 O O . ALA B 1 127 ? 83.281 72.354 -13.945 1.00 21.35 124 ALA B O 1
ATOM 2503 N N . LYS B 1 128 ? 82.540 70.362 -14.653 1.00 20.42 125 LYS B N 1
ATOM 2504 C CA . LYS B 1 128 ? 83.476 69.593 -13.820 1.00 22.46 125 LYS B CA 1
ATOM 2505 C C . LYS B 1 128 ? 84.926 69.833 -14.211 1.00 23.31 125 LYS B C 1
ATOM 2506 O O . LYS B 1 128 ? 85.793 69.918 -13.336 1.00 24.44 125 LYS B O 1
ATOM 2512 N N . LYS B 1 129 ? 85.191 69.967 -15.511 1.00 23.54 126 LYS B N 1
ATOM 2513 C CA . LYS B 1 129 ? 86.540 70.277 -15.967 1.00 25.31 126 LYS B CA 1
ATOM 2514 C C . LYS B 1 129 ? 87.025 71.628 -15.454 1.00 23.87 126 LYS B C 1
ATOM 2515 O O . LYS B 1 129 ? 88.196 71.777 -15.123 1.00 24.69 126 LYS B O 1
ATOM 2521 N N . PHE B 1 130 ? 86.130 72.600 -15.395 1.00 22.60 127 PHE B N 1
ATOM 2522 C CA . PHE B 1 130 ? 86.455 73.934 -14.916 1.00 22.15 127 PHE B CA 1
ATOM 2523 C C . PHE B 1 130 ? 86.949 73.847 -13.462 1.00 21.86 127 PHE B C 1
ATOM 2524 O O . PHE B 1 130 ? 88.014 74.370 -13.126 1.00 21.80 127 PHE B O 1
ATOM 2532 N N . PHE B 1 131 ? 86.177 73.180 -12.616 1.00 21.18 128 PHE B N 1
ATOM 2533 C CA . PHE B 1 131 ? 86.567 73.059 -11.214 1.00 21.19 128 PHE B CA 1
ATOM 2534 C C . PHE B 1 131 ? 87.784 72.195 -11.008 1.00 22.67 128 PHE B C 1
ATOM 2535 O O . PHE B 1 131 ? 88.592 72.503 -10.135 1.00 23.70 128 PHE B O 1
ATOM 2543 N N . GLU B 1 132 ? 87.962 71.167 -11.834 1.00 23.62 129 GLU B N 1
ATOM 2544 C CA . GLU B 1 132 ? 89.142 70.307 -11.719 1.00 25.93 129 GLU B CA 1
ATOM 2545 C C . GLU B 1 132 ? 90.408 71.107 -11.972 1.00 25.63 129 GLU B C 1
ATOM 2546 O O . GLU B 1 132 ? 91.404 70.944 -11.266 1.00 26.94 129 GLU B O 1
ATOM 2552 N N . LEU B 1 133 ? 90.354 71.974 -12.978 1.00 24.56 130 LEU B N 1
ATOM 2553 C CA . LEU B 1 133 ? 91.458 72.845 -13.343 1.00 25.10 130 LEU B CA 1
ATOM 2554 C C . LEU B 1 133 ? 91.846 73.744 -12.170 1.00 24.27 130 LEU B C 1
ATOM 2555 O O . LEU B 1 133 ? 93.025 73.874 -11.843 1.00 23.30 130 LEU B O 1
ATOM 2560 N N . ILE B 1 134 ? 90.838 74.340 -11.540 1.00 22.63 131 ILE B N 1
ATOM 2561 C CA . ILE B 1 134 ? 91.070 75.276 -10.443 1.00 22.23 131 ILE B CA 1
ATOM 2562 C C . ILE B 1 134 ? 91.609 74.538 -9.221 1.00 21.82 131 ILE B C 1
ATOM 2563 O O . ILE B 1 134 ? 92.585 74.955 -8.642 1.00 23.01 131 ILE B O 1
ATOM 2568 N N . ILE B 1 135 ? 90.977 73.435 -8.858 1.00 21.55 132 ILE B N 1
ATOM 2569 C CA . ILE B 1 135 ? 91.369 72.679 -7.693 1.00 22.31 132 ILE B CA 1
ATOM 2570 C C . ILE B 1 135 ? 92.790 72.131 -7.849 1.00 24.17 132 ILE B C 1
ATOM 2571 O O . ILE B 1 135 ? 93.588 72.174 -6.905 1.00 24.49 132 ILE B O 1
ATOM 2576 N N . GLU B 1 136 ? 93.102 71.624 -9.040 1.00 24.70 133 GLU B N 1
ATOM 2577 C CA . GLU B 1 136 ? 94.453 71.133 -9.315 1.00 27.49 133 GLU B CA 1
ATOM 2578 C C . GLU B 1 136 ? 95.516 72.227 -9.249 1.00 27.11 133 GLU B C 1
ATOM 2579 O O . GLU B 1 136 ? 96.625 71.990 -8.742 1.00 28.89 133 GLU B O 1
ATOM 2585 N N . TRP B 1 137 ? 95.184 73.408 -9.753 1.00 26.11 134 TRP B N 1
ATOM 2586 C CA . TRP B 1 137 ? 96.078 74.560 -9.726 1.00 26.53 134 TRP B CA 1
ATOM 2587 C C . TRP B 1 137 ? 96.362 75.008 -8.296 1.00 26.36 134 TRP B C 1
ATOM 2588 O O . TRP B 1 137 ? 97.513 75.213 -7.932 1.00 26.94 134 TRP B O 1
ATOM 2599 N N . LEU B 1 138 ? 95.305 75.142 -7.496 1.00 25.51 135 LEU B N 1
ATOM 2600 C CA . LEU B 1 138 ? 95.440 75.509 -6.082 1.00 25.50 135 LEU B CA 1
ATOM 2601 C C . LEU B 1 138 ? 96.239 74.465 -5.308 1.00 27.02 135 LEU B C 1
ATOM 2602 O O . LEU B 1 138 ? 97.130 74.809 -4.510 1.00 28.07 135 LEU B O 1
ATOM 2607 N N . LYS B 1 139 ? 95.920 73.194 -5.540 1.00 27.25 136 LYS B N 1
ATOM 2608 C CA . LYS B 1 139 ? 96.633 72.084 -4.910 1.00 29.05 136 LYS B CA 1
ATOM 2609 C C . LYS B 1 139 ? 98.133 72.180 -5.211 1.00 29.86 136 LYS B C 1
ATOM 2610 O O . LYS B 1 139 ? 98.970 72.022 -4.310 1.00 31.24 136 LYS B O 1
ATOM 2616 N N . GLY B 1 140 ? 98.465 72.468 -6.471 1.00 29.37 137 GLY B N 1
ATOM 2617 C CA . GLY B 1 140 ? 99.863 72.616 -6.894 1.00 30.51 137 GLY B CA 1
ATOM 2618 C C . GLY B 1 140 ? 100.606 73.770 -6.257 1.00 30.35 137 GLY B C 1
ATOM 2619 O O . GLY B 1 140 ? 101.764 73.626 -5.847 1.00 32.19 137 GLY B O 1
ATOM 2620 N N . VAL B 1 141 ? 99.962 74.922 -6.156 1.00 29.31 138 VAL B N 1
ATOM 2621 C CA . VAL B 1 141 ? 100.560 76.056 -5.446 1.00 29.70 138 VAL B CA 1
ATOM 2622 C C . VAL B 1 141 ? 100.857 75.696 -3.979 1.00 30.28 138 VAL B C 1
ATOM 2623 O O . VAL B 1 141 ? 101.965 75.955 -3.464 1.00 31.61 138 VAL B O 1
ATOM 2627 N N . LEU B 1 142 ? 99.874 75.092 -3.317 1.00 29.35 139 LEU B N 1
ATOM 2628 C CA . LEU B 1 142 ? 100.023 74.650 -1.929 1.00 29.88 139 LEU B CA 1
ATOM 2629 C C . LEU B 1 142 ? 101.147 73.643 -1.761 1.00 32.00 139 LEU B C 1
ATOM 2630 O O . LEU B 1 142 ? 101.889 73.694 -0.781 1.00 33.81 139 LEU B O 1
ATOM 2635 N N . GLU B 1 143 ? 101.291 72.725 -2.707 1.00 37.94 140 GLU B N 1
ATOM 2636 C CA . GLU B 1 143 ? 102.371 71.734 -2.618 1.00 41.86 140 GLU B CA 1
ATOM 2637 C C . GLU B 1 143 ? 103.766 72.363 -2.769 1.00 46.63 140 GLU B C 1
ATOM 2638 O O . GLU B 1 143 ? 104.745 71.817 -2.252 1.00 52.66 140 GLU B O 1
ATOM 2644 N N . THR B 1 144 ? 103.857 73.508 -3.455 1.00 45.97 141 THR B N 1
ATOM 2645 C CA . THR B 1 144 ? 105.107 74.277 -3.506 1.00 51.64 141 THR B CA 1
ATOM 2646 C C . THR B 1 144 ? 105.401 74.971 -2.175 1.00 53.15 141 THR B C 1
ATOM 2647 O O . THR B 1 144 ? 106.508 75.443 -1.962 1.00 59.93 141 THR B O 1
ATOM 2651 N N . ASN B 1 145 ? 104.410 75.034 -1.291 1.00 48.57 142 ASN B N 1
ATOM 2652 C CA . ASN B 1 145 ? 104.565 75.641 0.035 1.00 52.11 142 ASN B CA 1
ATOM 2653 C C . ASN B 1 145 ? 104.815 74.583 1.130 1.00 55.06 142 ASN B C 1
ATOM 2654 O O . ASN B 1 145 ? 104.964 74.925 2.302 1.00 60.07 142 ASN B O 1
ATOM 2659 N N . GLY B 1 146 ? 104.858 73.305 0.751 1.00 53.98 143 GLY B N 1
ATOM 2660 C CA . GLY B 1 146 ? 105.227 72.234 1.680 1.00 59.34 143 GLY B CA 1
ATOM 2661 C C . GLY B 1 146 ? 104.073 71.373 2.168 1.00 53.72 143 GLY B C 1
ATOM 2662 O O . GLY B 1 146 ? 104.293 70.432 2.935 1.00 58.64 143 GLY B O 1
ATOM 2663 N N . TYR B 1 147 ? 102.849 71.692 1.742 1.00 45.28 144 TYR B N 1
ATOM 2664 C CA . TYR B 1 147 ? 101.676 70.859 2.053 1.00 41.46 144 TYR B CA 1
ATOM 2665 C C . TYR B 1 147 ? 101.799 69.476 1.404 1.00 43.07 144 TYR B C 1
ATOM 2666 O O . TYR B 1 147 ? 102.214 69.370 0.254 1.00 43.84 144 TYR B O 1
ATOM 2675 N N . ASP B 1 148 ? 101.446 68.424 2.144 1.00 45.47 145 ASP B N 1
ATOM 2676 C CA . ASP B 1 148 ? 101.365 67.075 1.572 1.00 48.74 145 ASP B CA 1
ATOM 2677 C C . ASP B 1 148 ? 100.122 66.930 0.676 1.00 44.02 145 ASP B C 1
ATOM 2678 O O . ASP B 1 148 ? 99.300 67.852 0.591 1.00 38.55 145 ASP B O 1
ATOM 2683 N N . ASN B 1 149 ? 99.979 65.778 0.027 1.00 48.32 146 ASN B N 1
ATOM 2684 C CA . ASN B 1 149 ? 98.936 65.584 -0.989 1.00 47.82 146 ASN B CA 1
ATOM 2685 C C . ASN B 1 149 ? 97.506 65.735 -0.457 1.00 44.56 146 ASN B C 1
ATOM 2686 O O . ASN B 1 149 ? 96.685 66.443 -1.055 1.00 42.34 146 ASN B O 1
ATOM 2691 N N . GLU B 1 150 ? 97.212 65.043 0.639 1.00 46.06 147 GLU B N 1
ATOM 2692 C CA . GLU B 1 150 ? 95.879 65.064 1.236 1.00 45.65 147 GLU B CA 1
ATOM 2693 C C . GLU B 1 150 ? 95.533 66.457 1.800 1.00 41.64 147 GLU B C 1
ATOM 2694 O O . GLU B 1 150 ? 94.420 66.943 1.610 1.00 41.65 147 GLU B O 1
ATOM 2700 N N . SER B 1 151 ? 96.477 67.108 2.475 1.00 32.34 148 SER B N 1
ATOM 2701 C CA . SER B 1 151 ? 96.209 68.454 3.003 1.00 31.57 148 SER B CA 1
ATOM 2702 C C . SER B 1 151 ? 96.111 69.530 1.900 1.00 30.00 148 SER B C 1
ATOM 2703 O O . SER B 1 151 ? 95.288 70.439 2.005 1.00 27.89 148 SER B O 1
ATOM 2706 N N . SER B 1 152 ? 96.951 69.423 0.863 1.00 31.00 149 SER B N 1
ATOM 2707 C CA . SER B 1 152 ? 96.859 70.303 -0.316 1.00 30.59 149 SER B CA 1
ATOM 2708 C C . SER B 1 152 ? 95.473 70.220 -0.954 1.00 28.93 149 SER B C 1
ATOM 2709 O O . SER B 1 152 ? 94.827 71.241 -1.255 1.00 27.13 149 SER B O 1
ATOM 2712 N N . LEU B 1 153 ? 95.015 68.994 -1.159 1.00 29.48 150 LEU B N 1
ATOM 2713 C CA . LEU B 1 153 ? 93.714 68.763 -1.777 1.00 28.88 150 LEU B CA 1
ATOM 2714 C C . LEU B 1 153 ? 92.581 69.266 -0.896 1.00 27.32 150 LEU B C 1
ATOM 2715 O O . LEU B 1 153 ? 91.657 69.926 -1.385 1.00 24.59 150 LEU B O 1
ATOM 2720 N N . SER B 1 154 ? 92.655 68.974 0.404 1.00 27.78 151 SER B N 1
ATOM 2721 C CA . SER B 1 154 ? 91.612 69.422 1.338 1.00 27.02 151 SER B CA 1
ATOM 2722 C C . SER B 1 154 ? 91.514 70.952 1.387 1.00 24.72 151 SER B C 1
ATOM 2723 O O . SER B 1 154 ? 90.422 71.516 1.340 1.00 24.55 151 SER B O 1
ATOM 2726 N N . LEU B 1 155 ? 92.661 71.614 1.468 1.00 24.41 152 LEU B N 1
ATOM 2727 C CA . LEU B 1 155 ? 92.701 73.065 1.565 1.00 23.50 152 LEU B CA 1
ATOM 2728 C C . LEU B 1 155 ? 92.282 73.709 0.235 1.00 21.63 152 LEU B C 1
ATOM 2729 O O . LEU B 1 155 ? 91.570 74.706 0.236 1.00 20.98 152 LEU B O 1
ATOM 2734 N N . ALA B 1 156 ? 92.704 73.144 -0.895 1.00 21.92 153 ALA B N 1
ATOM 2735 C CA . ALA B 1 156 ? 92.237 73.659 -2.202 1.00 21.02 153 ALA B CA 1
ATOM 2736 C C . ALA B 1 156 ? 90.719 73.625 -2.293 1.00 19.77 153 ALA B C 1
ATOM 2737 O O . ALA B 1 156 ? 90.102 74.568 -2.799 1.00 18.47 153 ALA B O 1
ATOM 2739 N N . LYS B 1 157 ? 90.119 72.526 -1.839 1.00 20.30 154 LYS B N 1
ATOM 2740 C CA . LYS B 1 157 ? 88.675 72.372 -1.888 1.00 19.86 154 LYS B CA 1
ATOM 2741 C C . LYS B 1 157 ? 87.976 73.325 -0.925 1.00 19.00 154 LYS B C 1
ATOM 2742 O O . LYS B 1 157 ? 86.934 73.872 -1.262 1.00 17.98 154 LYS B O 1
ATOM 2748 N N . GLN B 1 158 ? 88.574 73.590 0.234 1.00 19.11 155 GLN B N 1
ATOM 2749 C CA . GLN B 1 158 ? 88.036 74.628 1.115 1.00 19.15 155 GLN B CA 1
ATOM 2750 C C . GLN B 1 158 ? 88.079 76.000 0.469 1.00 17.60 155 GLN B C 1
ATOM 2751 O O . GLN B 1 158 ? 87.123 76.757 0.560 1.00 17.44 155 GLN B O 1
ATOM 2757 N N . ILE B 1 159 ? 89.202 76.340 -0.149 1.00 18.47 156 ILE B N 1
ATOM 2758 C CA . ILE B 1 159 ? 89.369 77.654 -0.756 1.00 18.42 156 ILE B CA 1
ATOM 2759 C C . ILE B 1 159 ? 88.325 77.891 -1.849 1.00 17.26 156 ILE B C 1
ATOM 2760 O O . ILE B 1 159 ? 87.631 78.916 -1.835 1.00 17.35 156 ILE B O 1
ATOM 2765 N N . ILE B 1 160 ? 88.168 76.949 -2.768 1.00 17.69 157 ILE B N 1
ATOM 2766 C CA . ILE B 1 160 ? 87.201 77.154 -3.881 1.00 16.51 157 ILE B CA 1
ATOM 2767 C C . ILE B 1 160 ? 85.773 77.092 -3.358 1.00 16.14 157 ILE B C 1
ATOM 2768 O O . ILE B 1 160 ? 84.937 77.850 -3.814 1.00 15.53 157 ILE B O 1
ATOM 2773 N N . SER B 1 161 ? 85.507 76.251 -2.364 1.00 16.68 158 SER B N 1
ATOM 2774 C CA . SER B 1 161 ? 84.182 76.247 -1.728 1.00 16.57 158 SER B CA 1
ATOM 2775 C C . SER B 1 161 ? 83.871 77.643 -1.147 1.00 16.56 158 SER B C 1
ATOM 2776 O O . SER B 1 161 ? 82.781 78.190 -1.355 1.00 15.92 158 SER B O 1
ATOM 2779 N N . LEU B 1 162 ? 84.828 78.217 -0.421 1.00 16.14 159 LEU B N 1
ATOM 2780 C CA . LEU B 1 162 ? 84.624 79.531 0.180 1.00 16.87 159 LEU B CA 1
ATOM 2781 C C . LEU B 1 162 ? 84.514 80.632 -0.870 1.00 16.43 159 LEU B C 1
ATOM 2782 O O . LEU B 1 162 ? 83.701 81.559 -0.733 1.00 15.78 159 LEU B O 1
ATOM 2787 N N . VAL B 1 163 ? 85.334 80.549 -1.915 1.00 16.91 160 VAL B N 1
ATOM 2788 C CA . VAL B 1 163 ? 85.252 81.502 -3.016 1.00 16.29 160 VAL B CA 1
ATOM 2789 C C . VAL B 1 163 ? 83.857 81.490 -3.635 1.00 15.36 160 VAL B C 1
ATOM 2790 O O . VAL B 1 163 ? 83.236 82.550 -3.797 1.00 15.56 160 VAL B O 1
ATOM 2794 N N . GLU B 1 164 ? 83.353 80.304 -3.971 1.00 15.79 161 GLU B N 1
ATOM 2795 C CA . GLU B 1 164 ? 82.060 80.177 -4.618 1.00 15.38 161 GLU B CA 1
ATOM 2796 C C . GLU B 1 164 ? 80.939 80.682 -3.728 1.00 15.54 161 GLU B C 1
ATOM 2797 O O . GLU B 1 164 ? 80.077 81.452 -4.172 1.00 15.44 161 GLU B O 1
ATOM 2803 N N . GLY B 1 165 ? 80.950 80.273 -2.470 1.00 15.04 162 GLY B N 1
ATOM 2804 C CA . GLY B 1 165 ? 79.930 80.724 -1.525 1.00 15.18 162 GLY B CA 1
ATOM 2805 C C . GLY B 1 165 ? 79.977 82.219 -1.226 1.00 15.33 162 GLY B C 1
ATOM 2806 O O . GLY B 1 165 ? 78.941 82.864 -1.110 1.00 16.53 162 GLY B O 1
ATOM 2807 N N . GLY B 1 166 ? 81.178 82.770 -1.101 1.00 15.97 163 GLY B N 1
ATOM 2808 C CA . GLY B 1 166 ? 81.390 84.191 -0.832 1.00 16.04 163 GLY B CA 1
ATOM 2809 C C . GLY B 1 166 ? 80.879 85.061 -1.974 1.00 16.02 163 GLY B C 1
ATOM 2810 O O . GLY B 1 166 ? 80.205 86.066 -1.766 1.00 16.52 163 GLY B O 1
ATOM 2811 N N . LEU B 1 167 ? 81.184 84.652 -3.198 1.00 16.35 164 LEU B N 1
ATOM 2812 C CA . LEU B 1 167 ? 80.715 85.342 -4.376 1.00 15.87 164 LEU B CA 1
ATOM 2813 C C . LEU B 1 167 ? 79.191 85.258 -4.490 1.00 15.46 164 LEU B C 1
ATOM 2814 O O . LEU B 1 167 ? 78.545 86.232 -4.811 1.00 16.02 164 LEU B O 1
ATOM 2819 N N . LEU B 1 168 ? 78.635 84.094 -4.208 1.00 15.08 165 LEU B N 1
ATOM 2820 C CA . LEU B 1 168 ? 77.210 83.875 -4.261 1.00 14.69 165 LEU B CA 1
ATOM 2821 C C . LEU B 1 168 ? 76.419 84.830 -3.368 1.00 14.57 165 LEU B C 1
ATOM 2822 O O . LEU B 1 168 ? 75.402 85.389 -3.778 1.00 14.13 165 LEU B O 1
ATOM 2827 N N . LEU B 1 169 ? 76.887 85.009 -2.142 1.00 13.78 166 LEU B N 1
ATOM 2828 C CA . LEU B 1 169 ? 76.204 85.839 -1.174 1.00 13.70 166 LEU B CA 1
ATOM 2829 C C . LEU B 1 169 ? 76.569 87.314 -1.275 1.00 14.00 166 LEU B C 1
ATOM 2830 O O . LEU B 1 169 ? 75.710 88.169 -1.033 1.00 15.26 166 LEU B O 1
ATOM 2835 N N . ALA B 1 170 ? 77.812 87.649 -1.627 1.00 13.15 167 ALA B N 1
ATOM 2836 C CA . ALA B 1 170 ? 78.206 89.073 -1.731 1.00 13.69 167 ALA B CA 1
ATOM 2837 C C . ALA B 1 170 ? 77.360 89.836 -2.752 1.00 14.18 167 ALA B C 1
ATOM 2838 O O . ALA B 1 170 ? 77.030 91.004 -2.532 1.00 15.79 167 ALA B O 1
ATOM 2840 N N . ARG B 1 171 ? 77.012 89.159 -3.850 1.00 14.56 168 ARG B N 1
ATOM 2841 C CA . ARG B 1 171 ? 76.287 89.775 -4.979 1.00 15.47 168 ARG B CA 1
ATOM 2842 C C . ARG B 1 171 ? 74.774 89.978 -4.733 1.00 15.74 168 ARG B C 1
ATOM 2843 O O . ARG B 1 171 ? 74.093 90.661 -5.496 1.00 17.60 168 ARG B O 1
ATOM 2851 N N . LEU B 1 172 ? 74.254 89.470 -3.619 1.00 16.39 169 LEU B N 1
ATOM 2852 C CA . LEU B 1 172 ? 72.844 89.658 -3.296 1.00 16.94 169 LEU B CA 1
ATOM 2853 C C . LEU B 1 172 ? 72.506 91.043 -2.780 1.00 18.68 169 LEU B C 1
ATOM 2854 O O . LEU B 1 172 ? 71.420 91.555 -3.049 1.00 19.44 169 LEU B O 1
ATOM 2859 N N A TYR B 1 173 ? 73.475 91.580 -2.019 0.38 19.08 170 TYR B N 1
ATOM 2860 N N B TYR B 1 173 ? 73.400 91.675 -2.045 0.62 18.86 170 TYR B N 1
ATOM 2861 C CA A TYR B 1 173 ? 73.365 92.771 -1.163 0.38 20.65 170 TYR B CA 1
ATOM 2862 C CA B TYR B 1 173 ? 73.110 93.036 -1.627 0.62 20.14 170 TYR B CA 1
ATOM 2863 C C A TYR B 1 173 ? 74.351 93.877 -1.498 0.38 21.36 170 TYR B C 1
ATOM 2864 C C B TYR B 1 173 ? 74.395 93.842 -1.405 0.62 20.94 170 TYR B C 1
ATOM 2865 O O A TYR B 1 173 ? 74.168 95.035 -1.097 0.38 22.75 170 TYR B O 1
ATOM 2866 O O B TYR B 1 173 ? 74.437 94.781 -0.599 0.62 21.78 170 TYR B O 1
ATOM 2883 N N . GLY B 1 174 ? 75.432 93.510 -2.170 1.00 20.27 171 GLY B N 1
ATOM 2884 C CA . GLY B 1 174 ? 76.646 94.318 -2.185 1.00 21.91 171 GLY B CA 1
ATOM 2885 C C . GLY B 1 174 ? 77.387 94.250 -0.857 1.00 22.98 171 GLY B C 1
ATOM 2886 O O . GLY B 1 174 ? 78.028 95.242 -0.464 1.00 24.10 171 GLY B O 1
ATOM 2887 N N . ASP B 1 175 ? 77.282 93.123 -0.123 1.00 22.82 172 ASP B N 1
ATOM 2888 C CA . ASP B 1 175 ? 78.000 93.029 1.175 1.00 24.03 172 ASP B CA 1
ATOM 2889 C C . ASP B 1 175 ? 79.437 92.537 0.919 1.00 23.46 172 ASP B C 1
ATOM 2890 O O . ASP B 1 175 ? 79.689 91.356 0.722 1.00 23.31 172 ASP B O 1
ATOM 2895 N N . GLU B 1 176 ? 80.376 93.478 0.913 1.00 25.31 173 GLU B N 1
ATOM 2896 C CA . GLU B 1 176 ? 81.789 93.178 0.650 1.00 24.66 173 GLU B CA 1
ATOM 2897 C C . GLU B 1 176 ? 82.406 92.244 1.670 1.00 24.27 173 GLU B C 1
ATOM 2898 O O . GLU B 1 176 ? 83.422 91.593 1.406 1.00 23.04 173 GLU B O 1
ATOM 2904 N N . THR B 1 177 ? 81.844 92.221 2.870 1.00 24.07 174 THR B N 1
ATOM 2905 C CA . THR B 1 177 ? 82.467 91.468 3.936 1.00 24.25 174 THR B CA 1
ATOM 2906 C C . THR B 1 177 ? 82.443 89.958 3.651 1.00 21.53 174 THR B C 1
ATOM 2907 O O . THR B 1 177 ? 83.303 89.235 4.158 1.00 21.38 174 THR B O 1
ATOM 2911 N N . PHE B 1 178 ? 81.496 89.484 2.822 1.00 19.36 175 PHE B N 1
ATOM 2912 C CA . PHE B 1 178 ? 81.519 88.090 2.380 1.00 17.84 175 PHE B CA 1
ATOM 2913 C C . PHE B 1 178 ? 82.823 87.786 1.638 1.00 18.27 175 PHE B C 1
ATOM 2914 O O . PHE B 1 178 ? 83.437 86.726 1.833 1.00 18.41 175 PHE B O 1
ATOM 2922 N N . LEU B 1 179 ? 83.254 88.733 0.812 1.00 18.25 176 LEU B N 1
ATOM 2923 C CA . LEU B 1 179 ? 84.480 88.581 0.040 1.00 19.16 176 LEU B CA 1
ATOM 2924 C C . LEU B 1 179 ? 85.729 88.812 0.898 1.00 19.96 176 LEU B C 1
ATOM 2925 O O . LEU B 1 179 ? 86.759 88.123 0.731 1.00 20.35 176 LEU B O 1
ATOM 2930 N N . GLU B 1 180 ? 85.661 89.783 1.803 1.00 21.72 177 GLU B N 1
ATOM 2931 C CA . GLU B 1 180 ? 86.728 89.968 2.807 1.00 23.27 177 GLU B CA 1
ATOM 2932 C C . GLU B 1 180 ? 87.009 88.674 3.577 1.00 22.82 177 GLU B C 1
ATOM 2933 O O . GLU B 1 180 ? 88.170 88.317 3.792 1.00 23.71 177 GLU B O 1
ATOM 2939 N N . GLY B 1 181 ? 85.950 87.959 3.960 1.00 22.15 178 GLY B N 1
ATOM 2940 C CA . GLY B 1 181 ? 86.056 86.647 4.602 1.00 21.50 178 GLY B CA 1
ATOM 2941 C C . GLY B 1 181 ? 86.844 85.592 3.834 1.00 21.01 178 GLY B C 1
ATOM 2942 O O . GLY B 1 181 ? 87.564 84.782 4.428 1.00 20.41 178 GLY B O 1
ATOM 2943 N N . VAL B 1 182 ? 86.739 85.614 2.511 1.00 19.18 179 VAL B N 1
ATOM 2944 C CA . VAL B 1 182 ? 87.537 84.732 1.701 1.00 19.40 179 VAL B CA 1
ATOM 2945 C C . VAL B 1 182 ? 89.020 85.078 1.865 1.00 20.75 179 VAL B C 1
ATOM 2946 O O . VAL B 1 182 ? 89.844 84.198 2.098 1.00 21.71 179 VAL B O 1
ATOM 2950 N N . ARG B 1 183 ? 89.349 86.364 1.744 1.00 24.75 180 ARG B N 1
ATOM 2951 C CA . ARG B 1 183 ? 90.737 86.819 1.833 1.00 25.14 180 ARG B CA 1
ATOM 2952 C C . ARG B 1 183 ? 91.293 86.568 3.242 1.00 25.43 180 ARG B C 1
ATOM 2953 O O . ARG B 1 183 ? 92.422 86.104 3.392 1.00 25.47 180 ARG B O 1
ATOM 2961 N N . HIS B 1 184 ? 90.483 86.848 4.260 1.00 26.67 181 HIS B N 1
ATOM 2962 C CA . HIS B 1 184 ? 90.854 86.589 5.663 1.00 28.43 181 HIS B CA 1
ATOM 2963 C C . HIS B 1 184 ? 91.227 85.110 5.858 1.00 26.87 181 HIS B C 1
ATOM 2964 O O . HIS B 1 184 ? 92.246 84.784 6.485 1.00 28.38 181 HIS B O 1
ATOM 2971 N N . PHE B 1 185 ? 90.426 84.211 5.294 1.00 25.13 182 PHE B N 1
ATOM 2972 C CA . PHE B 1 185 ? 90.702 82.781 5.376 1.00 23.99 182 PHE B CA 1
ATOM 2973 C C . PHE B 1 185 ? 92.035 82.404 4.711 1.00 23.89 182 PHE B C 1
ATOM 2974 O O . PHE B 1 185 ? 92.849 81.632 5.274 1.00 24.65 182 PHE B O 1
ATOM 2982 N N . ILE B 1 186 ? 92.243 82.920 3.508 1.00 22.83 183 ILE B N 1
ATOM 2983 C CA . ILE B 1 186 ? 93.501 82.725 2.771 1.00 24.23 183 ILE B CA 1
ATOM 2984 C C . ILE B 1 186 ? 94.676 83.231 3.616 1.00 26.48 183 ILE B C 1
ATOM 2985 O O . ILE B 1 186 ? 95.659 82.511 3.821 1.00 28.88 183 ILE B O 1
ATOM 2990 N N . ASP B 1 187 ? 94.542 84.453 4.127 1.00 27.10 184 ASP B N 1
ATOM 2991 C CA . ASP B 1 187 ? 95.597 85.123 4.879 1.00 31.29 184 ASP B CA 1
ATOM 2992 C C . ASP B 1 187 ? 95.879 84.435 6.210 1.00 33.64 184 ASP B C 1
ATOM 2993 O O . ASP B 1 187 ? 97.035 84.317 6.611 1.00 37.93 184 ASP B O 1
ATOM 2998 N N . GLN B 1 188 ? 94.837 83.956 6.881 1.00 32.32 185 GLN B N 1
ATOM 2999 C CA . GLN B 1 188 ? 95.014 83.373 8.218 1.00 36.39 185 GLN B CA 1
ATOM 3000 C C . GLN B 1 188 ? 95.391 81.888 8.197 1.00 36.90 185 GLN B C 1
ATOM 3001 O O . GLN B 1 188 ? 95.937 81.377 9.186 1.00 41.08 185 GLN B O 1
ATOM 3007 N N . THR B 1 189 ? 95.132 81.209 7.076 1.00 33.70 186 THR B N 1
ATOM 3008 C CA . THR B 1 189 ? 95.330 79.760 6.981 1.00 36.07 186 THR B CA 1
ATOM 3009 C C . THR B 1 189 ? 96.624 79.358 6.281 1.00 39.39 186 THR B C 1
ATOM 3010 O O . THR B 1 189 ? 97.244 78.381 6.660 1.00 43.96 186 THR B O 1
ATOM 3014 N N . ILE B 1 190 ? 97.029 80.104 5.258 1.00 38.80 187 ILE B N 1
ATOM 3015 C CA . ILE B 1 190 ? 98.233 79.762 4.495 1.00 43.94 187 ILE B CA 1
ATOM 3016 C C . ILE B 1 190 ? 99.494 80.446 5.029 1.00 48.99 187 ILE B C 1
ATOM 3017 O O . ILE B 1 190 ? 99.564 81.670 5.118 1.00 47.88 187 ILE B O 1
ATOM 3022 N N . LYS B 1 191 ? 100.504 79.648 5.333 1.00 56.53 188 LYS B N 1
ATOM 3023 C CA . LYS B 1 191 ? 101.728 80.145 5.948 1.00 63.82 188 LYS B CA 1
ATOM 3024 C C . LYS B 1 191 ? 102.824 80.315 4.893 1.00 69.34 188 LYS B C 1
ATOM 3025 O O . LYS B 1 191 ? 102.638 81.049 3.914 1.00 66.64 188 LYS B O 1
ATOM 3031 N N . PRO C 1 5 ? 83.469 61.736 -20.854 1.00 65.78 2 PRO C N 1
ATOM 3032 C CA . PRO C 1 5 ? 83.585 62.492 -22.098 1.00 60.86 2 PRO C CA 1
ATOM 3033 C C . PRO C 1 5 ? 84.523 61.801 -23.096 1.00 54.17 2 PRO C C 1
ATOM 3034 O O . PRO C 1 5 ? 85.596 61.349 -22.709 1.00 55.06 2 PRO C O 1
ATOM 3046 N N . ASN C 1 7 ? 87.185 61.161 -26.092 1.00 38.70 4 ASN C N 1
ATOM 3047 C CA . ASN C 1 7 ? 88.372 61.777 -26.626 1.00 36.82 4 ASN C CA 1
ATOM 3048 C C . ASN C 1 7 ? 88.338 61.755 -28.165 1.00 32.38 4 ASN C C 1
ATOM 3049 O O . ASN C 1 7 ? 89.231 61.187 -28.792 1.00 31.81 4 ASN C O 1
ATOM 3054 N N . ILE C 1 8 ? 87.302 62.351 -28.768 1.00 29.99 5 ILE C N 1
ATOM 3055 C CA . ILE C 1 8 ? 87.203 62.464 -30.242 1.00 27.56 5 ILE C CA 1
ATOM 3056 C C . ILE C 1 8 ? 87.650 63.869 -30.617 1.00 25.60 5 ILE C C 1
ATOM 3057 O O . ILE C 1 8 ? 87.082 64.835 -30.103 1.00 25.32 5 ILE C O 1
ATOM 3062 N N . SER C 1 9 ? 88.657 63.992 -31.487 1.00 23.49 6 SER C N 1
ATOM 3063 C CA . SER C 1 9 ? 89.112 65.310 -31.960 1.00 22.83 6 SER C CA 1
ATOM 3064 C C . SER C 1 9 ? 88.026 65.919 -32.816 1.00 21.98 6 SER C C 1
ATOM 3065 O O . SER C 1 9 ? 87.548 65.268 -33.760 1.00 22.77 6 SER C O 1
ATOM 3068 N N . ASN C 1 10 ? 87.641 67.154 -32.491 1.00 22.39 7 ASN C N 1
ATOM 3069 C CA . ASN C 1 10 ? 86.619 67.855 -33.254 1.00 22.57 7 ASN C CA 1
ATOM 3070 C C . ASN C 1 10 ? 87.158 68.305 -34.633 1.00 20.06 7 ASN C C 1
ATOM 3071 O O . ASN C 1 10 ? 88.355 68.234 -34.911 1.00 18.84 7 ASN C O 1
ATOM 3076 N N . THR C 1 11 ? 86.246 68.717 -35.496 1.00 20.13 8 THR C N 1
ATOM 3077 C CA . THR C 1 11 ? 86.587 69.048 -36.862 1.00 19.00 8 THR C CA 1
ATOM 3078 C C . THR C 1 11 ? 87.659 70.114 -36.917 1.00 17.63 8 THR C C 1
ATOM 3079 O O . THR C 1 11 ? 88.638 69.968 -37.641 1.00 17.83 8 THR C O 1
ATOM 3083 N N . LYS C 1 12 ? 87.512 71.145 -36.103 1.00 18.67 9 LYS C N 1
ATOM 3084 C CA . LYS C 1 12 ? 88.494 72.232 -36.058 1.00 18.83 9 LYS C CA 1
ATOM 3085 C C . LYS C 1 12 ? 89.898 71.742 -35.662 1.00 18.41 9 LYS C C 1
ATOM 3086 O O . LYS C 1 12 ? 90.888 72.054 -36.337 1.00 17.82 9 LYS C O 1
ATOM 3092 N N . GLU C 1 13 ? 89.981 70.935 -34.603 1.00 18.72 10 GLU C N 1
ATOM 3093 C CA . GLU C 1 13 ? 91.259 70.376 -34.168 1.00 19.97 10 GLU C CA 1
ATOM 3094 C C . GLU C 1 13 ? 91.922 69.504 -35.245 1.00 19.19 10 GLU C C 1
ATOM 3095 O O . GLU C 1 13 ? 93.127 69.577 -35.448 1.00 19.45 10 GLU C O 1
ATOM 3101 N N A ARG C 1 14 ? 91.128 68.681 -35.922 0.29 14.81 11 ARG C N 1
ATOM 3102 N N B ARG C 1 14 ? 91.139 68.674 -35.925 0.71 14.86 11 ARG C N 1
ATOM 3103 C CA A ARG C 1 14 ? 91.653 67.819 -36.980 0.29 14.98 11 ARG C CA 1
ATOM 3104 C CA B ARG C 1 14 ? 91.719 67.815 -36.964 0.71 15.26 11 ARG C CA 1
ATOM 3105 C C A ARG C 1 14 ? 92.228 68.629 -38.137 0.29 14.45 11 ARG C C 1
ATOM 3106 C C B ARG C 1 14 ? 92.226 68.620 -38.163 0.71 14.59 11 ARG C C 1
ATOM 3107 O O A ARG C 1 14 ? 93.281 68.295 -38.669 0.29 14.81 11 ARG C O 1
ATOM 3108 O O B ARG C 1 14 ? 93.236 68.273 -38.758 0.71 15.54 11 ARG C O 1
ATOM 3123 N N . ILE C 1 15 ? 91.534 69.699 -38.515 1.00 14.71 12 ILE C N 1
ATOM 3124 C CA . ILE C 1 15 ? 91.986 70.585 -39.583 1.00 13.86 12 ILE C CA 1
ATOM 3125 C C . ILE C 1 15 ? 93.306 71.228 -39.168 1.00 14.20 12 ILE C C 1
ATOM 3126 O O . ILE C 1 15 ? 94.256 71.232 -39.940 1.00 14.74 12 ILE C O 1
ATOM 3131 N N . LEU C 1 16 ? 93.365 71.724 -37.934 1.00 15.42 13 LEU C N 1
ATOM 3132 C CA . LEU C 1 16 ? 94.591 72.359 -37.439 1.00 15.41 13 LEU C CA 1
ATOM 3133 C C . LEU C 1 16 ? 95.749 71.367 -37.466 1.00 15.17 13 LEU C C 1
ATOM 3134 O O . LEU C 1 16 ? 96.846 71.714 -37.897 1.00 15.62 13 LEU C O 1
ATOM 3139 N N . ALA C 1 17 ? 95.509 70.144 -36.994 1.00 15.14 14 ALA C N 1
ATOM 3140 C CA . ALA C 1 17 ? 96.590 69.139 -36.928 1.00 16.35 14 ALA C CA 1
ATOM 3141 C C . ALA C 1 17 ? 97.130 68.759 -38.291 1.00 16.05 14 ALA C C 1
ATOM 3142 O O . ALA C 1 17 ? 98.338 68.630 -38.470 1.00 16.80 14 ALA C O 1
ATOM 3144 N N . VAL C 1 18 ? 96.256 68.544 -39.265 1.00 16.70 15 VAL C N 1
ATOM 3145 C CA . VAL C 1 18 ? 96.770 68.161 -40.568 1.00 16.98 15 VAL C CA 1
ATOM 3146 C C . VAL C 1 18 ? 97.379 69.376 -41.316 1.00 15.88 15 VAL C C 1
ATOM 3147 O O . VAL C 1 18 ? 98.391 69.237 -42.002 1.00 15.82 15 VAL C O 1
ATOM 3151 N N . ALA C 1 19 ? 96.807 70.559 -41.154 1.00 15.86 16 ALA C N 1
ATOM 3152 C CA . ALA C 1 19 ? 97.432 71.782 -41.698 1.00 15.67 16 ALA C CA 1
ATOM 3153 C C . ALA C 1 19 ? 98.856 71.945 -41.120 1.00 15.67 16 ALA C C 1
ATOM 3154 O O . ALA C 1 19 ? 99.793 72.257 -41.836 1.00 16.35 16 ALA C O 1
ATOM 3156 N N . GLU C 1 20 ? 98.999 71.740 -39.822 1.00 14.71 17 GLU C N 1
ATOM 3157 C CA . GLU C 1 20 ? 100.316 71.844 -39.174 1.00 15.37 17 GLU C CA 1
ATOM 3158 C C . GLU C 1 20 ? 101.328 70.906 -39.854 1.00 16.03 17 GLU C C 1
ATOM 3159 O O . GLU C 1 20 ? 102.443 71.314 -40.190 1.00 17.52 17 GLU C O 1
ATOM 3165 N N . ALA C 1 21 ? 100.931 69.654 -40.060 1.00 14.81 18 ALA C N 1
ATOM 3166 C CA . ALA C 1 21 ? 101.812 68.655 -40.666 1.00 16.68 18 ALA C CA 1
ATOM 3167 C C . ALA C 1 21 ? 102.138 69.003 -42.118 1.00 16.09 18 ALA C C 1
ATOM 3168 O O . ALA C 1 21 ? 103.284 68.920 -42.550 1.00 16.81 18 ALA C O 1
ATOM 3170 N N . LEU C 1 22 ? 101.133 69.441 -42.857 1.00 15.54 19 LEU C N 1
ATOM 3171 C CA . LEU C 1 22 ? 101.346 69.840 -44.256 1.00 15.95 19 LEU C CA 1
ATOM 3172 C C . LEU C 1 22 ? 102.356 70.984 -44.376 1.00 15.81 19 LEU C C 1
ATOM 3173 O O . LEU C 1 22 ? 103.223 70.967 -45.250 1.00 16.07 19 LEU C O 1
ATOM 3178 N N . ILE C 1 23 ? 102.247 71.956 -43.479 1.00 15.69 20 ILE C N 1
ATOM 3179 C CA . ILE C 1 23 ? 103.115 73.130 -43.502 1.00 16.08 20 ILE C CA 1
ATOM 3180 C C . ILE C 1 23 ? 104.544 72.724 -43.126 1.00 16.12 20 ILE C C 1
ATOM 3181 O O . ILE C 1 23 ? 105.505 73.139 -43.757 1.00 16.48 20 ILE C O 1
ATOM 3186 N N . GLN C 1 24 ? 104.675 71.926 -42.080 1.00 16.49 21 GLN C N 1
ATOM 3187 C CA . GLN C 1 24 ? 105.976 71.444 -41.643 1.00 17.63 21 GLN C CA 1
ATOM 3188 C C . GLN C 1 24 ? 106.663 70.558 -42.677 1.00 19.33 21 GLN C C 1
ATOM 3189 O O . GLN C 1 24 ? 107.898 70.462 -42.696 1.00 19.14 21 GLN C O 1
ATOM 3195 N N . LYS C 1 25 ? 105.873 69.876 -43.511 1.00 18.50 22 LYS C N 1
ATOM 3196 C CA . LYS C 1 25 ? 106.467 69.038 -44.555 1.00 21.14 22 LYS C CA 1
ATOM 3197 C C . LYS C 1 25 ? 106.861 69.865 -45.789 1.00 22.27 22 LYS C C 1
ATOM 3198 O O . LYS C 1 25 ? 107.982 69.722 -46.317 1.00 24.75 22 LYS C O 1
ATOM 3204 N N . ASP C 1 26 ? 105.947 70.722 -46.245 1.00 22.05 23 ASP C N 1
ATOM 3205 C CA . ASP C 1 26 ? 106.061 71.327 -47.598 1.00 24.36 23 ASP C CA 1
ATOM 3206 C C . ASP C 1 26 ? 105.938 72.849 -47.654 1.00 23.98 23 ASP C C 1
ATOM 3207 O O . ASP C 1 26 ? 106.244 73.431 -48.699 1.00 26.32 23 ASP C O 1
ATOM 3212 N N . GLY C 1 27 ? 105.485 73.477 -46.572 1.00 22.28 24 GLY C N 1
ATOM 3213 C CA . GLY C 1 27 ? 105.342 74.936 -46.499 1.00 21.85 24 GLY C CA 1
ATOM 3214 C C . GLY C 1 27 ? 103.908 75.398 -46.752 1.00 21.07 24 GLY C C 1
ATOM 3215 O O . GLY C 1 27 ? 103.134 74.713 -47.423 1.00 21.17 24 GLY C O 1
ATOM 3216 N N . TYR C 1 28 ? 103.577 76.571 -46.229 1.00 20.44 25 TYR C N 1
ATOM 3217 C CA . TYR C 1 28 ? 102.249 77.183 -46.346 1.00 20.39 25 TYR C CA 1
ATOM 3218 C C . TYR C 1 28 ? 101.758 77.348 -47.783 1.00 21.81 25 TYR C C 1
ATOM 3219 O O . TYR C 1 28 ? 100.565 77.152 -48.061 1.00 21.77 25 TYR C O 1
ATOM 3228 N N . ASN C 1 29 ? 102.669 77.737 -48.670 1.00 22.62 26 ASN C N 1
ATOM 3229 C CA . ASN C 1 29 ? 102.302 78.000 -50.064 1.00 24.90 26 ASN C CA 1
ATOM 3230 C C . ASN C 1 29 ? 102.104 76.727 -50.906 1.00 25.95 26 ASN C C 1
ATOM 3231 O O . ASN C 1 29 ? 101.710 76.813 -52.072 1.00 28.70 26 ASN C O 1
ATOM 3236 N N . ALA C 1 30 ? 102.355 75.553 -50.339 1.00 24.81 27 ALA C N 1
ATOM 3237 C CA . ALA C 1 30 ? 102.255 74.321 -51.129 1.00 26.40 27 ALA C CA 1
ATOM 3238 C C . ALA C 1 30 ? 101.095 73.440 -50.672 1.00 26.27 27 ALA C C 1
ATOM 3239 O O . ALA C 1 30 ? 100.973 72.313 -51.139 1.00 28.81 27 ALA C O 1
ATOM 3241 N N . PHE C 1 31 ? 100.225 73.934 -49.788 1.00 23.92 28 PHE C N 1
ATOM 3242 C CA . PHE C 1 31 ? 99.012 73.186 -49.472 1.00 23.39 28 PHE C CA 1
ATOM 3243 C C . PHE C 1 31 ? 97.778 74.046 -49.745 1.00 23.62 28 PHE C C 1
ATOM 3244 O O . PHE C 1 31 ? 97.841 75.290 -49.743 1.00 23.09 28 PHE C O 1
ATOM 3252 N N . SER C 1 32 ? 96.660 73.381 -50.009 1.00 23.41 29 SER C N 1
ATOM 3253 C CA . SER C 1 32 ? 95.364 74.046 -50.156 1.00 23.20 29 SER C CA 1
ATOM 3254 C C . SER C 1 32 ? 94.325 73.420 -49.224 1.00 21.77 29 SER C C 1
ATOM 3255 O O . SER C 1 32 ? 94.559 72.339 -48.654 1.00 20.14 29 SER C O 1
ATOM 3258 N N . PHE C 1 33 ? 93.169 74.070 -49.095 1.00 21.59 30 PHE C N 1
ATOM 3259 C CA . PHE C 1 33 ? 92.025 73.482 -48.381 1.00 20.92 30 PHE C CA 1
ATOM 3260 C C . PHE C 1 33 ? 91.619 72.132 -49.001 1.00 21.44 30 PHE C C 1
ATOM 3261 O O . PHE C 1 33 ? 91.219 71.207 -48.281 1.00 21.74 30 PHE C O 1
ATOM 3269 N N . LYS C 1 34 ? 91.728 72.027 -50.321 1.00 22.28 31 LYS C N 1
ATOM 3270 C CA . LYS C 1 34 ? 91.406 70.775 -51.009 1.00 23.30 31 LYS C CA 1
ATOM 3271 C C . LYS C 1 34 ? 92.303 69.646 -50.506 1.00 22.07 31 LYS C C 1
ATOM 3272 O O . LYS C 1 34 ? 91.836 68.523 -50.344 1.00 20.80 31 LYS C O 1
ATOM 3278 N N . ASP C 1 35 ? 93.582 69.949 -50.285 1.00 21.51 32 ASP C N 1
ATOM 3279 C CA . ASP C 1 35 ? 94.496 68.966 -49.720 1.00 21.57 32 ASP C CA 1
ATOM 3280 C C . ASP C 1 35 ? 94.054 68.496 -48.343 1.00 19.92 32 ASP C C 1
ATOM 3281 O O . ASP C 1 35 ? 94.200 67.318 -48.024 1.00 19.65 32 ASP C O 1
ATOM 3286 N N . ILE C 1 36 ? 93.581 69.413 -47.512 1.00 17.88 33 ILE C N 1
ATOM 3287 C CA . ILE C 1 36 ? 93.109 69.029 -46.171 1.00 17.05 33 ILE C CA 1
ATOM 3288 C C . ILE C 1 36 ? 91.852 68.163 -46.267 1.00 16.88 33 ILE C C 1
ATOM 3289 O O . ILE C 1 36 ? 91.723 67.148 -45.567 1.00 15.52 33 ILE C O 1
ATOM 3294 N N . ALA C 1 37 ? 90.930 68.575 -47.133 1.00 16.43 34 ALA C N 1
ATOM 3295 C CA . ALA C 1 37 ? 89.702 67.846 -47.367 1.00 17.48 34 ALA C CA 1
ATOM 3296 C C . ALA C 1 37 ? 89.965 66.403 -47.816 1.00 18.13 34 ALA C C 1
ATOM 3297 O O . ALA C 1 37 ? 89.329 65.481 -47.330 1.00 18.58 34 ALA C O 1
ATOM 3299 N N . THR C 1 38 ? 90.891 66.224 -48.754 1.00 17.63 35 THR C N 1
ATOM 3300 C CA . THR C 1 38 ? 91.308 64.900 -49.191 1.00 18.76 35 THR C CA 1
ATOM 3301 C C . THR C 1 38 ? 91.984 64.080 -48.091 1.00 17.76 35 THR C C 1
ATOM 3302 O O . THR C 1 38 ? 91.819 62.862 -48.009 1.00 18.73 35 THR C O 1
ATOM 3306 N N . ALA C 1 39 ? 92.771 64.758 -47.259 1.00 17.04 36 ALA C N 1
ATOM 3307 C CA . ALA C 1 39 ? 93.589 64.079 -46.266 1.00 17.31 36 ALA C CA 1
ATOM 3308 C C . ALA C 1 39 ? 92.737 63.496 -45.156 1.00 17.30 36 ALA C C 1
ATOM 3309 O O . ALA C 1 39 ? 93.002 62.382 -44.712 1.00 18.11 36 ALA C O 1
ATOM 3311 N N . ILE C 1 40 ? 91.708 64.229 -44.736 1.00 16.80 37 ILE C N 1
ATOM 3312 C CA . ILE C 1 40 ? 90.872 63.788 -43.619 1.00 16.88 37 ILE C CA 1
ATOM 3313 C C . ILE C 1 40 ? 89.404 63.580 -43.976 1.00 16.82 37 ILE C C 1
ATOM 3314 O O . ILE C 1 40 ? 88.583 63.350 -43.089 1.00 16.69 37 ILE C O 1
ATOM 3319 N N . ASN C 1 41 ? 89.089 63.587 -45.274 1.00 16.57 38 ASN C N 1
ATOM 3320 C CA . ASN C 1 41 ? 87.749 63.231 -45.751 1.00 18.35 38 ASN C CA 1
ATOM 3321 C C . ASN C 1 41 ? 86.609 64.050 -45.161 1.00 18.87 38 ASN C C 1
ATOM 3322 O O . ASN C 1 41 ? 85.575 63.518 -44.753 1.00 19.01 38 ASN C O 1
ATOM 3327 N N . ILE C 1 42 ? 86.795 65.370 -45.184 1.00 18.85 39 ILE C N 1
ATOM 3328 C CA . ILE C 1 42 ? 85.724 66.309 -44.837 1.00 19.82 39 ILE C CA 1
ATOM 3329 C C . ILE C 1 42 ? 85.513 67.207 -46.061 1.00 20.85 39 ILE C C 1
ATOM 3330 O O . ILE C 1 42 ? 86.320 67.209 -46.995 1.00 21.53 39 ILE C O 1
ATOM 3335 N N . LYS C 1 43 ? 84.421 67.958 -46.057 1.00 21.61 40 LYS C N 1
ATOM 3336 C CA . LYS C 1 43 ? 84.087 68.778 -47.203 1.00 22.79 40 LYS C CA 1
ATOM 3337 C C . LYS C 1 43 ? 84.807 70.108 -47.110 1.00 21.08 40 LYS C C 1
ATOM 3338 O O . LYS C 1 43 ? 84.995 70.621 -46.028 1.00 20.41 40 LYS C O 1
ATOM 3344 N N . THR C 1 44 ? 85.229 70.662 -48.237 1.00 20.79 41 THR C N 1
ATOM 3345 C CA . THR C 1 44 ? 85.908 71.954 -48.214 1.00 21.13 41 THR C CA 1
ATOM 3346 C C . THR C 1 44 ? 85.051 73.034 -47.533 1.00 21.10 41 THR C C 1
ATOM 3347 O O . THR C 1 44 ? 85.602 73.891 -46.835 1.00 19.66 41 THR C O 1
ATOM 3351 N N . ALA C 1 45 ? 83.726 72.976 -47.708 1.00 21.75 42 ALA C N 1
ATOM 3352 C CA . ALA C 1 45 ? 82.830 73.932 -47.030 1.00 22.71 42 ALA C CA 1
ATOM 3353 C C . ALA C 1 45 ? 82.972 73.843 -45.503 1.00 21.80 42 ALA C C 1
ATOM 3354 O O . ALA C 1 45 ? 82.894 74.873 -44.836 1.00 21.77 42 ALA C O 1
ATOM 3356 N N . SER C 1 46 ? 83.231 72.652 -44.951 1.00 21.03 43 SER C N 1
ATOM 3357 C CA . SER C 1 46 ? 83.464 72.537 -43.501 1.00 20.81 43 SER C CA 1
ATOM 3358 C C . SER C 1 46 ? 84.720 73.256 -43.061 1.00 18.54 43 SER C C 1
ATOM 3359 O O . SER C 1 46 ? 84.792 73.736 -41.929 1.00 18.58 43 SER C O 1
ATOM 3362 N N . ILE C 1 47 ? 85.731 73.305 -43.928 1.00 17.93 44 ILE C N 1
ATOM 3363 C CA . ILE C 1 47 ? 86.989 73.976 -43.595 1.00 17.03 44 ILE C CA 1
ATOM 3364 C C . ILE C 1 47 ? 86.773 75.479 -43.598 1.00 17.34 44 ILE C C 1
ATOM 3365 O O . ILE C 1 47 ? 87.193 76.178 -42.673 1.00 17.27 44 ILE C O 1
ATOM 3370 N N . HIS C 1 48 ? 86.104 75.981 -44.638 1.00 17.60 45 HIS C N 1
ATOM 3371 C CA . HIS C 1 48 ? 85.712 77.405 -44.692 1.00 19.05 45 HIS C CA 1
ATOM 3372 C C . HIS C 1 48 ? 84.800 77.856 -43.549 1.00 19.07 45 HIS C C 1
ATOM 3373 O O . HIS C 1 48 ? 84.842 79.028 -43.144 1.00 19.73 45 HIS C O 1
ATOM 3380 N N . TYR C 1 49 ? 83.942 76.953 -43.080 1.00 19.40 46 TYR C N 1
ATOM 3381 C CA . TYR C 1 49 ? 83.091 77.199 -41.902 1.00 20.24 46 TYR C CA 1
ATOM 3382 C C . TYR C 1 49 ? 83.935 77.600 -40.678 1.00 20.06 46 TYR C C 1
ATOM 3383 O O . TYR C 1 49 ? 83.614 78.568 -39.981 1.00 20.99 46 TYR C O 1
ATOM 3392 N N . HIS C 1 50 ? 85.015 76.877 -40.418 1.00 19.42 47 HIS C N 1
ATOM 3393 C CA . HIS C 1 50 ? 85.915 77.183 -39.297 1.00 20.40 47 HIS C CA 1
ATOM 3394 C C . HIS C 1 50 ? 86.965 78.262 -39.616 1.00 20.79 47 HIS C C 1
ATOM 3395 O O . HIS C 1 50 ? 87.358 79.011 -38.728 1.00 21.35 47 HIS C O 1
ATOM 3402 N N . PHE C 1 51 ? 87.399 78.323 -40.877 1.00 19.94 48 PHE C N 1
ATOM 3403 C CA . PHE C 1 51 ? 88.468 79.218 -41.334 1.00 19.99 48 PHE C CA 1
ATOM 3404 C C . PHE C 1 51 ? 88.059 79.789 -42.688 1.00 20.96 48 PHE C C 1
ATOM 3405 O O . PHE C 1 51 ? 88.342 79.178 -43.727 1.00 20.45 48 PHE C O 1
ATOM 3413 N N . PRO C 1 52 ? 87.339 80.927 -42.678 1.00 22.16 49 PRO C N 1
ATOM 3414 C CA . PRO C 1 52 ? 86.815 81.507 -43.910 1.00 23.57 49 PRO C CA 1
ATOM 3415 C C . PRO C 1 52 ? 87.863 81.692 -44.996 1.00 23.48 49 PRO C C 1
ATOM 3416 O O . PRO C 1 52 ? 87.562 81.486 -46.170 1.00 23.03 49 PRO C O 1
ATOM 3420 N N . SER C 1 53 ? 89.075 82.080 -44.612 1.00 23.01 50 SER C N 1
ATOM 3421 C CA . SER C 1 53 ? 90.162 82.217 -45.576 1.00 23.17 50 SER C CA 1
ATOM 3422 C C . SER C 1 53 ? 91.334 81.364 -45.144 1.00 21.06 50 SER C C 1
ATOM 3423 O O . SER C 1 53 ? 91.446 80.988 -43.986 1.00 20.50 50 SER C O 1
ATOM 3426 N N . LYS C 1 54 ? 92.209 81.068 -46.086 1.00 20.62 51 LYS C N 1
ATOM 3427 C CA . LYS C 1 54 ? 93.427 80.332 -45.768 1.00 19.95 51 LYS C CA 1
ATOM 3428 C C . LYS C 1 54 ? 94.233 81.085 -44.725 1.00 19.06 51 LYS C C 1
ATOM 3429 O O . LYS C 1 54 ? 94.821 80.471 -43.825 1.00 18.74 51 LYS C O 1
ATOM 3435 N N . GLU C 1 55 ? 94.291 82.407 -44.859 1.00 20.18 52 GLU C N 1
ATOM 3436 C CA . GLU C 1 55 ? 94.996 83.240 -43.891 1.00 20.71 52 GLU C CA 1
ATOM 3437 C C . GLU C 1 55 ? 94.525 82.944 -42.456 1.00 19.55 52 GLU C C 1
ATOM 3438 O O . GLU C 1 55 ? 95.329 82.868 -41.524 1.00 18.64 52 GLU C O 1
ATOM 3444 N N . ASP C 1 56 ? 93.216 82.790 -42.276 1.00 19.25 53 ASP C N 1
ATOM 3445 C CA . ASP C 1 56 ? 92.653 82.513 -40.949 1.00 19.00 53 ASP C CA 1
ATOM 3446 C C . ASP C 1 56 ? 93.195 81.201 -40.403 1.00 17.64 53 ASP C C 1
ATOM 3447 O O . ASP C 1 56 ? 93.526 81.106 -39.203 1.00 16.84 53 ASP C O 1
ATOM 3452 N N . LEU C 1 57 ? 93.341 80.202 -41.282 1.00 16.63 54 LEU C N 1
ATOM 3453 C CA . LEU C 1 57 ? 93.930 78.942 -40.872 1.00 16.77 54 LEU C CA 1
ATOM 3454 C C . LEU C 1 57 ? 95.415 79.106 -40.508 1.00 17.09 54 LEU C C 1
ATOM 3455 O O . LEU C 1 57 ? 95.870 78.580 -39.489 1.00 17.79 54 LEU C O 1
ATOM 3460 N N . GLY C 1 58 ? 96.159 79.788 -41.365 1.00 17.87 55 GLY C N 1
ATOM 3461 C CA . GLY C 1 58 ? 97.572 80.051 -41.119 1.00 18.06 55 GLY C CA 1
ATOM 3462 C C . GLY C 1 58 ? 97.802 80.676 -39.756 1.00 17.57 55 GLY C C 1
ATOM 3463 O O . GLY C 1 58 ? 98.616 80.168 -38.979 1.00 17.25 55 GLY C O 1
ATOM 3464 N N . VAL C 1 59 ? 97.076 81.762 -39.453 1.00 18.09 56 VAL C N 1
ATOM 3465 C CA . VAL C 1 59 ? 97.148 82.406 -38.128 1.00 18.15 56 VAL C CA 1
ATOM 3466 C C . VAL C 1 59 ? 96.813 81.423 -36.981 1.00 18.52 56 VAL C C 1
ATOM 3467 O O . VAL C 1 59 ? 97.527 81.347 -35.972 1.00 18.16 56 VAL C O 1
ATOM 3471 N N . ALA C 1 60 ? 95.717 80.684 -37.134 1.00 18.07 57 ALA C N 1
ATOM 3472 C CA . ALA C 1 60 ? 95.281 79.747 -36.092 1.00 18.21 57 ALA C CA 1
ATOM 3473 C C . ALA C 1 60 ? 96.288 78.628 -35.850 1.00 17.43 57 ALA C C 1
ATOM 3474 O O . ALA C 1 60 ? 96.541 78.286 -34.691 1.00 17.68 57 ALA C O 1
ATOM 3476 N N . VAL C 1 61 ? 96.879 78.097 -36.922 1.00 17.60 58 VAL C N 1
ATOM 3477 C CA . VAL C 1 61 ? 97.825 76.989 -36.815 1.00 18.57 58 VAL C CA 1
ATOM 3478 C C . VAL C 1 61 ? 99.076 77.435 -36.067 1.00 18.71 58 VAL C C 1
ATOM 3479 O O . VAL C 1 61 ? 99.580 76.717 -35.187 1.00 19.08 58 VAL C O 1
ATOM 3483 N N . ILE C 1 62 ? 99.565 78.626 -36.385 1.00 18.30 59 ILE C N 1
ATOM 3484 C CA . ILE C 1 62 ? 100.771 79.115 -35.671 1.00 18.60 59 ILE C CA 1
ATOM 3485 C C . ILE C 1 62 ? 100.459 79.365 -34.207 1.00 18.88 59 ILE C C 1
ATOM 3486 O O . ILE C 1 62 ? 101.238 78.991 -33.304 1.00 19.33 59 ILE C O 1
ATOM 3491 N N . SER C 1 63 ? 99.328 80.011 -33.954 1.00 19.26 60 SER C N 1
ATOM 3492 C CA . SER C 1 63 ? 98.926 80.311 -32.596 1.00 20.16 60 SER C CA 1
ATOM 3493 C C . SER C 1 63 ? 98.840 79.047 -31.748 1.00 21.06 60 SER C C 1
ATOM 3494 O O . SER C 1 63 ? 99.370 78.995 -30.629 1.00 20.38 60 SER C O 1
ATOM 3497 N N . TRP C 1 64 ? 98.187 78.038 -32.317 1.00 20.38 61 TRP C N 1
ATOM 3498 C CA . TRP C 1 64 ? 97.976 76.741 -31.684 1.00 21.87 61 TRP C CA 1
ATOM 3499 C C . TRP C 1 64 ? 99.296 76.017 -31.421 1.00 21.41 61 TRP C C 1
ATOM 3500 O O . TRP C 1 64 ? 99.541 75.499 -30.310 1.00 23.21 61 TRP C O 1
ATOM 3511 N N . HIS C 1 65 ? 100.160 76.015 -32.431 1.00 20.51 62 HIS C N 1
ATOM 3512 C CA . HIS C 1 65 ? 101.473 75.396 -32.325 1.00 20.34 62 HIS C CA 1
ATOM 3513 C C . HIS C 1 65 ? 102.276 76.053 -31.214 1.00 20.90 62 HIS C C 1
ATOM 3514 O O . HIS C 1 65 ? 102.889 75.376 -30.413 1.00 21.15 62 HIS C O 1
ATOM 3521 N N . THR C 1 66 ? 102.253 77.379 -31.170 1.00 20.99 63 THR C N 1
ATOM 3522 C CA . THR C 1 66 ? 102.950 78.144 -30.145 1.00 22.26 63 THR C CA 1
ATOM 3523 C C . THR C 1 66 ? 102.468 77.820 -28.732 1.00 23.61 63 THR C C 1
ATOM 3524 O O . THR C 1 66 ? 103.285 77.647 -27.819 1.00 23.99 63 THR C O 1
ATOM 3528 N N . ASP C 1 67 ? 101.150 77.748 -28.552 1.00 23.47 64 ASP C N 1
ATOM 3529 C CA . ASP C 1 67 ? 100.559 77.363 -27.267 1.00 25.54 64 ASP C CA 1
ATOM 3530 C C . ASP C 1 67 ? 101.065 75.987 -26.807 1.00 25.50 64 ASP C C 1
ATOM 3531 O O . ASP C 1 67 ? 101.329 75.757 -25.611 1.00 26.25 64 ASP C O 1
ATOM 3536 N N . LYS C 1 68 ? 101.163 75.064 -27.755 1.00 24.53 65 LYS C N 1
ATOM 3537 C CA . LYS C 1 68 ? 101.623 73.712 -27.469 1.00 25.66 65 LYS C CA 1
ATOM 3538 C C . LYS C 1 68 ? 103.082 73.725 -27.008 1.00 26.41 65 LYS C C 1
ATOM 3539 O O . LYS C 1 68 ? 103.429 73.090 -26.022 1.00 27.47 65 LYS C O 1
ATOM 3545 N N . ILE C 1 69 ? 103.921 74.501 -27.682 1.00 25.01 66 ILE C N 1
ATOM 3546 C CA . ILE C 1 69 ? 105.313 74.644 -27.269 1.00 26.77 66 ILE C CA 1
ATOM 3547 C C . ILE C 1 69 ? 105.446 75.332 -25.913 1.00 27.24 66 ILE C C 1
ATOM 3548 O O . ILE C 1 69 ? 106.256 74.907 -25.075 1.00 28.35 66 ILE C O 1
ATOM 3553 N N . ALA C 1 70 ? 104.669 76.401 -25.707 1.00 25.97 67 ALA C N 1
ATOM 3554 C CA . ALA C 1 70 ? 104.661 77.100 -24.432 1.00 27.69 67 ALA C CA 1
ATOM 3555 C C . ALA C 1 70 ? 104.440 76.120 -23.278 1.00 29.24 67 ALA C C 1
ATOM 3556 O O . ALA C 1 70 ? 105.115 76.204 -22.268 1.00 30.89 67 ALA C O 1
ATOM 3558 N N . ALA C 1 71 ? 103.513 75.182 -23.449 1.00 28.60 68 ALA C N 1
ATOM 3559 C CA . ALA C 1 71 ? 103.179 74.204 -22.402 1.00 31.06 68 ALA C CA 1
ATOM 3560 C C . ALA C 1 71 ? 104.335 73.234 -22.136 1.00 32.33 68 ALA C C 1
ATOM 3561 O O . ALA C 1 71 ? 104.672 72.963 -20.979 1.00 34.90 68 ALA C O 1
ATOM 3563 N N . VAL C 1 72 ? 104.948 72.736 -23.209 1.00 31.12 69 VAL C N 1
ATOM 3564 C CA . VAL C 1 72 ? 106.142 71.872 -23.120 1.00 32.37 69 VAL C CA 1
ATOM 3565 C C . VAL C 1 72 ? 107.284 72.569 -22.389 1.00 33.85 69 VAL C C 1
ATOM 3566 O O . VAL C 1 72 ? 107.916 72.000 -21.480 1.00 36.91 69 VAL C O 1
ATOM 3570 N N . LEU C 1 73 ? 107.535 73.813 -22.785 1.00 33.26 70 LEU C N 1
ATOM 3571 C CA . LEU C 1 73 ? 108.550 74.654 -22.182 1.00 31.97 70 LEU C CA 1
ATOM 3572 C C . LEU C 1 73 ? 108.242 74.956 -20.722 1.00 33.90 70 LEU C C 1
ATOM 3573 O O . LEU C 1 73 ? 109.143 74.995 -19.876 1.00 33.17 70 LEU C O 1
ATOM 3578 N N . SER C 1 74 ? 106.973 75.200 -20.426 1.00 36.80 71 SER C N 1
ATOM 3579 C CA . SER C 1 74 ? 106.581 75.482 -19.053 1.00 39.51 71 SER C CA 1
ATOM 3580 C C . SER C 1 74 ? 106.919 74.287 -18.142 1.00 39.37 71 SER C C 1
ATOM 3581 O O . SER C 1 74 ? 107.497 74.464 -17.071 1.00 38.95 71 SER C O 1
ATOM 3584 N N . ASP C 1 75 ? 106.593 73.077 -18.598 1.00 40.26 72 ASP C N 1
ATOM 3585 C CA . ASP C 1 75 ? 106.878 71.857 -17.828 1.00 41.58 72 ASP C CA 1
ATOM 3586 C C . ASP C 1 75 ? 108.373 71.616 -17.629 1.00 38.68 72 ASP C C 1
ATOM 3587 O O . ASP C 1 75 ? 108.791 71.141 -16.566 1.00 39.79 72 ASP C O 1
ATOM 3592 N N . ILE C 1 76 ? 109.177 71.966 -18.625 1.00 35.45 73 ILE C N 1
ATOM 3593 C CA . ILE C 1 76 ? 110.636 71.896 -18.485 1.00 33.80 73 ILE C CA 1
ATOM 3594 C C . ILE C 1 76 ? 111.135 72.904 -17.446 1.00 33.94 73 ILE C C 1
ATOM 3595 O O . ILE C 1 76 ? 111.898 72.539 -16.557 1.00 34.54 73 ILE C O 1
ATOM 3600 N N . SER C 1 77 ? 110.696 74.156 -17.563 1.00 35.00 74 SER C N 1
ATOM 3601 C CA . SER C 1 77 ? 111.064 75.227 -16.622 1.00 36.69 74 SER C CA 1
ATOM 3602 C C . SER C 1 77 ? 110.819 74.835 -15.191 1.00 39.24 74 SER C C 1
ATOM 3603 O O . SER C 1 77 ? 111.669 75.046 -14.334 1.00 40.09 74 SER C O 1
ATOM 3606 N N . ASN C 1 78 ? 109.636 74.285 -14.940 1.00 41.15 75 ASN C N 1
ATOM 3607 C CA . ASN C 1 78 ? 109.206 73.960 -13.589 1.00 44.54 75 ASN C CA 1
ATOM 3608 C C . ASN C 1 78 ? 109.801 72.664 -13.025 1.00 44.18 75 ASN C C 1
ATOM 3609 O O . ASN C 1 78 ? 109.530 72.312 -11.884 1.00 47.56 75 ASN C O 1
ATOM 3614 N N . ASN C 1 79 ? 110.599 71.957 -13.823 1.00 41.22 76 ASN C N 1
ATOM 3615 C CA . ASN C 1 79 ? 111.255 70.737 -13.376 1.00 41.76 76 ASN C CA 1
ATOM 3616 C C . ASN C 1 79 ? 112.507 71.122 -12.578 1.00 41.71 76 ASN C C 1
ATOM 3617 O O . ASN C 1 79 ? 113.577 71.344 -13.140 1.00 38.42 76 ASN C O 1
ATOM 3622 N N . SER C 1 80 ? 112.356 71.197 -11.266 1.00 45.17 77 SER C N 1
ATOM 3623 C CA . SER C 1 80 ? 113.422 71.697 -10.389 1.00 46.35 77 SER C CA 1
ATOM 3624 C C . SER C 1 80 ? 114.673 70.811 -10.315 1.00 46.08 77 SER C C 1
ATOM 3625 O O . SER C 1 80 ? 115.698 71.242 -9.770 1.00 46.93 77 SER C O 1
ATOM 3628 N N . SER C 1 81 ? 114.598 69.584 -10.832 1.00 45.95 78 SER C N 1
ATOM 3629 C CA . SER C 1 81 ? 115.774 68.702 -10.886 1.00 46.27 78 SER C CA 1
ATOM 3630 C C . SER C 1 81 ? 116.698 68.991 -12.091 1.00 42.60 78 SER C C 1
ATOM 3631 O O . SER C 1 81 ? 117.787 68.426 -12.182 1.00 43.08 78 SER C O 1
ATOM 3634 N N . LEU C 1 82 ? 116.263 69.859 -13.010 1.00 39.59 79 LEU C N 1
ATOM 3635 C CA . LEU C 1 82 ? 117.071 70.205 -14.186 1.00 36.29 79 LEU C CA 1
ATOM 3636 C C . LEU C 1 82 ? 117.882 71.479 -13.979 1.00 35.40 79 LEU C C 1
ATOM 3637 O O . LEU C 1 82 ? 117.343 72.505 -13.574 1.00 35.37 79 LEU C O 1
ATOM 3642 N N . SER C 1 83 ? 119.184 71.396 -14.254 1.00 35.09 80 SER C N 1
ATOM 3643 C CA . SER C 1 83 ? 120.021 72.585 -14.455 1.00 34.58 80 SER C CA 1
ATOM 3644 C C . SER C 1 83 ? 119.583 73.322 -15.717 1.00 32.40 80 SER C C 1
ATOM 3645 O O . SER C 1 83 ? 118.896 72.740 -16.562 1.00 29.76 80 SER C O 1
ATOM 3648 N N . ALA C 1 84 ? 120.026 74.573 -15.875 1.00 32.61 81 ALA C N 1
ATOM 3649 C CA . ALA C 1 84 ? 119.716 75.350 -17.084 1.00 31.91 81 ALA C CA 1
ATOM 3650 C C . ALA C 1 84 ? 120.185 74.655 -18.358 1.00 30.86 81 ALA C C 1
ATOM 3651 O O . ALA C 1 84 ? 119.457 74.596 -19.334 1.00 30.04 81 ALA C O 1
ATOM 3653 N N . LYS C 1 85 ? 121.402 74.125 -18.342 1.00 32.03 82 LYS C N 1
ATOM 3654 C CA . LYS C 1 85 ? 121.919 73.331 -19.467 1.00 31.32 82 LYS C CA 1
ATOM 3655 C C . LYS C 1 85 ? 120.979 72.180 -19.809 1.00 30.10 82 LYS C C 1
ATOM 3656 O O . LYS C 1 85 ? 120.666 71.932 -20.999 1.00 29.10 82 LYS C O 1
ATOM 3662 N N . GLU C 1 86 ? 120.502 71.489 -18.777 1.00 29.69 83 GLU C N 1
ATOM 3663 C CA . GLU C 1 86 ? 119.617 70.337 -18.993 1.00 29.48 83 GLU C CA 1
ATOM 3664 C C . GLU C 1 86 ? 118.273 70.760 -19.559 1.00 27.61 83 GLU C C 1
ATOM 3665 O O . GLU C 1 86 ? 117.696 70.040 -20.381 1.00 27.56 83 GLU C O 1
ATOM 3671 N N . LYS C 1 87 ? 117.780 71.920 -19.127 1.00 26.45 84 LYS C N 1
ATOM 3672 C CA . LYS C 1 87 ? 116.519 72.467 -19.650 1.00 26.04 84 LYS C CA 1
ATOM 3673 C C . LYS C 1 87 ? 116.616 72.791 -21.135 1.00 25.18 84 LYS C C 1
ATOM 3674 O O . LYS C 1 87 ? 115.694 72.555 -21.878 1.00 25.62 84 LYS C O 1
ATOM 3680 N N . ILE C 1 88 ? 117.751 73.324 -21.545 1.00 25.65 85 ILE C N 1
ATOM 3681 C CA . ILE C 1 88 ? 117.960 73.671 -22.930 1.00 25.15 85 ILE C CA 1
ATOM 3682 C C . ILE C 1 88 ? 118.147 72.395 -23.758 1.00 26.08 85 ILE C C 1
ATOM 3683 O O . ILE C 1 88 ? 117.604 72.307 -24.846 1.00 26.91 85 ILE C O 1
ATOM 3688 N N . GLN C 1 89 ? 118.869 71.402 -23.226 1.00 27.55 86 GLN C N 1
ATOM 3689 C CA . GLN C 1 89 ? 118.983 70.068 -23.851 1.00 28.42 86 GLN C CA 1
ATOM 3690 C C . GLN C 1 89 ? 117.609 69.422 -24.045 1.00 28.63 86 GLN C C 1
ATOM 3691 O O . GLN C 1 89 ? 117.296 68.901 -25.130 1.00 29.02 86 GLN C O 1
ATOM 3697 N N . LYS C 1 90 ? 116.777 69.478 -23.004 1.00 28.58 87 LYS C N 1
ATOM 3698 C CA . LYS C 1 90 ? 115.386 69.003 -23.087 1.00 29.32 87 LYS C CA 1
ATOM 3699 C C . LYS C 1 90 ? 114.482 69.820 -24.037 1.00 28.32 87 LYS C C 1
ATOM 3700 O O . LYS C 1 90 ? 113.554 69.279 -24.655 1.00 28.85 87 LYS C O 1
ATOM 3706 N N . PHE C 1 91 ? 114.749 71.116 -24.151 1.00 26.98 88 PHE C N 1
ATOM 3707 C CA . PHE C 1 91 ? 114.083 71.945 -25.163 1.00 26.55 88 PHE C CA 1
ATOM 3708 C C . PHE C 1 91 ? 114.375 71.437 -26.594 1.00 26.73 88 PHE C C 1
ATOM 3709 O O . PHE C 1 91 ? 113.465 71.299 -27.404 1.00 26.51 88 PHE C O 1
ATOM 3717 N N . PHE C 1 92 ? 115.633 71.129 -26.878 1.00 27.28 89 PHE C N 1
ATOM 3718 C CA . PHE C 1 92 ? 116.019 70.645 -28.191 1.00 26.01 89 PHE C CA 1
ATOM 3719 C C . PHE C 1 92 ? 115.403 69.272 -28.445 1.00 26.27 89 PHE C C 1
ATOM 3720 O O . PHE C 1 92 ? 114.900 69.015 -29.525 1.00 25.32 89 PHE C O 1
ATOM 3728 N N . ASP C 1 93 ? 115.403 68.419 -27.428 1.00 28.27 90 ASP C N 1
ATOM 3729 C CA . ASP C 1 93 ? 114.742 67.123 -27.518 1.00 28.74 90 ASP C CA 1
ATOM 3730 C C . ASP C 1 93 ? 113.261 67.276 -27.880 1.00 27.33 90 ASP C C 1
ATOM 3731 O O . ASP C 1 93 ? 112.763 66.513 -28.707 1.00 26.83 90 ASP C O 1
ATOM 3736 N N . ALA C 1 94 ? 112.571 68.272 -27.310 1.00 27.81 91 ALA C N 1
ATOM 3737 C CA . ALA C 1 94 ? 111.142 68.513 -27.593 1.00 27.19 91 ALA C CA 1
ATOM 3738 C C . ALA C 1 94 ? 110.945 68.988 -29.024 1.00 25.98 91 ALA C C 1
ATOM 3739 O O . ALA C 1 94 ? 109.968 68.629 -29.694 1.00 25.67 91 ALA C O 1
ATOM 3741 N N . ILE C 1 95 ? 111.861 69.833 -29.482 1.00 25.19 92 ILE C N 1
ATOM 3742 C CA . ILE C 1 95 ? 111.839 70.286 -30.869 1.00 23.39 92 ILE C CA 1
ATOM 3743 C C . ILE C 1 95 ? 112.040 69.087 -31.816 1.00 22.06 92 ILE C C 1
ATOM 3744 O O . ILE C 1 95 ? 111.316 68.960 -32.814 1.00 21.35 92 ILE C O 1
ATOM 3749 N N . LEU C 1 96 ? 112.982 68.198 -31.494 1.00 22.40 93 LEU C N 1
ATOM 3750 C CA . LEU C 1 96 ? 113.243 67.040 -32.347 1.00 21.95 93 LEU C CA 1
ATOM 3751 C C . LEU C 1 96 ? 111.984 66.169 -32.471 1.00 22.34 93 LEU C C 1
ATOM 3752 O O . LEU C 1 96 ? 111.687 65.660 -33.558 1.00 21.22 93 LEU C O 1
ATOM 3757 N N . THR C 1 97 ? 111.257 66.008 -31.365 1.00 23.64 94 THR C N 1
ATOM 3758 C CA . THR C 1 97 ? 110.035 65.209 -31.347 1.00 24.38 94 THR C CA 1
ATOM 3759 C C . THR C 1 97 ? 109.011 65.755 -32.338 1.00 23.58 94 THR C C 1
ATOM 3760 O O . THR C 1 97 ? 108.314 64.993 -32.979 1.00 24.79 94 THR C O 1
ATOM 3764 N N . LEU C 1 98 ? 108.972 67.070 -32.484 1.00 23.52 95 LEU C N 1
ATOM 3765 C CA . LEU C 1 98 ? 107.996 67.763 -33.333 1.00 23.02 95 LEU C CA 1
ATOM 3766 C C . LEU C 1 98 ? 108.450 67.923 -34.773 1.00 21.25 95 LEU C C 1
ATOM 3767 O O . LEU C 1 98 ? 107.637 68.227 -35.650 1.00 20.85 95 LEU C O 1
ATOM 3772 N N . THR C 1 99 ? 109.738 67.726 -35.020 1.00 20.23 96 THR C N 1
ATOM 3773 C CA . THR C 1 99 ? 110.314 67.993 -36.332 1.00 19.76 96 THR C CA 1
ATOM 3774 C C . THR C 1 99 ? 110.960 66.745 -36.961 1.00 19.32 96 THR C C 1
ATOM 3775 O O . THR C 1 99 ? 110.267 65.950 -37.573 1.00 18.93 96 THR C O 1
ATOM 3779 N N . TYR C 1 100 ? 112.278 66.601 -36.825 1.00 18.47 97 TYR C N 1
ATOM 3780 C CA . TYR C 1 100 ? 113.012 65.516 -37.457 1.00 18.82 97 TYR C CA 1
ATOM 3781 C C . TYR C 1 100 ? 112.423 64.134 -37.167 1.00 19.15 97 TYR C C 1
ATOM 3782 O O . TYR C 1 100 ? 112.321 63.296 -38.068 1.00 19.85 97 TYR C O 1
ATOM 3791 N N . ASN C 1 101 ? 112.018 63.893 -35.921 1.00 19.55 98 ASN C N 1
ATOM 3792 C CA . ASN C 1 101 ? 111.501 62.565 -35.523 1.00 20.70 98 ASN C CA 1
ATOM 3793 C C . ASN C 1 101 ? 110.079 62.319 -36.036 1.00 21.49 98 ASN C C 1
ATOM 3794 O O . ASN C 1 101 ? 109.633 61.168 -36.096 1.00 22.71 98 ASN C O 1
ATOM 3799 N N . SER C 1 102 ? 109.384 63.388 -36.415 1.00 20.56 99 SER C N 1
ATOM 3800 C CA . SER C 1 102 ? 108.016 63.283 -36.909 1.00 21.26 99 SER C CA 1
ATOM 3801 C C . SER C 1 102 ? 107.991 63.392 -38.436 1.00 20.75 99 SER C C 1
ATOM 3802 O O . SER C 1 102 ? 107.818 64.480 -39.012 1.00 20.78 99 SER C O 1
ATOM 3805 N N . GLU C 1 103 ? 108.226 62.265 -39.093 1.00 21.78 100 GLU C N 1
ATOM 3806 C CA . GLU C 1 103 ? 108.183 62.193 -40.556 1.00 21.48 100 GLU C CA 1
ATOM 3807 C C . GLU C 1 103 ? 109.066 63.271 -41.210 1.00 20.49 100 GLU C C 1
ATOM 3808 O O . GLU C 1 103 ? 108.688 63.869 -42.208 1.00 19.85 100 GLU C O 1
ATOM 3814 N N . ASN C 1 104 ? 110.243 63.511 -40.629 1.00 19.39 101 ASN C N 1
ATOM 3815 C CA . ASN C 1 104 ? 111.249 64.404 -41.229 1.00 19.13 101 ASN C CA 1
ATOM 3816 C C . ASN C 1 104 ? 110.713 65.824 -41.454 1.00 18.84 101 ASN C C 1
ATOM 3817 O O . ASN C 1 104 ? 111.056 66.508 -42.443 1.00 18.48 101 ASN C O 1
ATOM 3822 N N . LYS C 1 105 ? 109.866 66.275 -40.535 1.00 18.46 102 LYS C N 1
ATOM 3823 C CA . LYS C 1 105 ? 109.312 67.619 -40.611 1.00 18.40 102 LYS C CA 1
ATOM 3824 C C . LYS C 1 105 ? 110.348 68.715 -40.323 1.00 18.11 102 LYS C C 1
ATOM 3825 O O . LYS C 1 105 ? 111.335 68.496 -39.623 1.00 17.76 102 LYS C O 1
ATOM 3839 N N . CYS C 1 107 ? 110.726 72.599 -38.567 1.00 18.38 104 CYS C N 1
ATOM 3840 C CA . CYS C 1 107 ? 110.076 73.500 -37.615 1.00 19.49 104 CYS C CA 1
ATOM 3841 C C . CYS C 1 107 ? 108.991 74.324 -38.313 1.00 19.60 104 CYS C C 1
ATOM 3842 O O . CYS C 1 107 ? 109.227 74.896 -39.375 1.00 18.68 104 CYS C O 1
ATOM 3845 N N . LEU C 1 108 ? 107.806 74.392 -37.709 1.00 19.59 105 LEU C N 1
ATOM 3846 C CA . LEU C 1 108 ? 106.712 75.169 -38.297 1.00 19.91 105 LEU C CA 1
ATOM 3847 C C . LEU C 1 108 ? 107.106 76.631 -38.392 1.00 19.16 105 LEU C C 1
ATOM 3848 O O . LEU C 1 108 ? 106.825 77.279 -39.376 1.00 19.91 105 LEU C O 1
ATOM 3853 N N . GLY C 1 109 ? 107.772 77.145 -37.375 1.00 19.32 106 GLY C N 1
ATOM 3854 C CA . GLY C 1 109 ? 108.224 78.517 -37.400 1.00 20.17 106 GLY C CA 1
ATOM 3855 C C . GLY C 1 109 ? 109.251 78.765 -38.480 1.00 20.20 106 GLY C C 1
ATOM 3856 O O . GLY C 1 109 ? 109.205 79.798 -39.140 1.00 21.17 106 GLY C O 1
ATOM 3857 N N . GLY C 1 110 ? 110.210 77.846 -38.629 1.00 19.18 107 GLY C N 1
ATOM 3858 C CA . GLY C 1 110 ? 111.245 77.974 -39.659 1.00 19.08 107 GLY C CA 1
ATOM 3859 C C . GLY C 1 110 ? 110.673 77.977 -41.063 1.00 18.53 107 GLY C C 1
ATOM 3860 O O . GLY C 1 110 ? 111.181 78.665 -41.967 1.00 17.74 107 GLY C O 1
ATOM 3869 N N . PHE C 1 112 ? 107.601 79.022 -41.950 1.00 18.90 109 PHE C N 1
ATOM 3870 C CA . PHE C 1 112 ? 106.980 80.339 -42.119 1.00 19.36 109 PHE C CA 1
ATOM 3871 C C . PHE C 1 112 ? 108.056 81.415 -42.261 1.00 20.76 109 PHE C C 1
ATOM 3872 O O . PHE C 1 112 ? 107.902 82.332 -43.056 1.00 21.82 109 PHE C O 1
ATOM 3880 N N . ALA C 1 113 ? 109.155 81.308 -41.516 1.00 19.95 110 ALA C N 1
ATOM 3881 C CA . ALA C 1 113 ? 110.256 82.234 -41.722 1.00 20.92 110 ALA C CA 1
ATOM 3882 C C . ALA C 1 113 ? 110.795 82.212 -43.155 1.00 21.36 110 ALA C C 1
ATOM 3883 O O . ALA C 1 113 ? 111.043 83.263 -43.728 1.00 21.83 110 ALA C O 1
ATOM 3885 N N . SER C 1 114 ? 110.978 81.030 -43.742 1.00 20.60 111 SER C N 1
ATOM 3886 C CA . SER C 1 114 ? 111.484 80.970 -45.103 1.00 21.20 111 SER C CA 1
ATOM 3887 C C . SER C 1 114 ? 110.518 81.632 -46.136 1.00 22.01 111 SER C C 1
ATOM 3888 O O . SER C 1 114 ? 110.952 82.219 -47.134 1.00 22.03 111 SER C O 1
ATOM 3891 N N . ASP C 1 115 ? 109.220 81.535 -45.865 1.00 21.46 112 ASP C N 1
ATOM 3892 C CA . ASP C 1 115 ? 108.167 82.024 -46.762 1.00 22.69 112 ASP C CA 1
ATOM 3893 C C . ASP C 1 115 ? 107.667 83.425 -46.396 1.00 23.20 112 ASP C C 1
ATOM 3894 O O . ASP C 1 115 ? 106.684 83.919 -46.964 1.00 22.88 112 ASP C O 1
ATOM 3899 N N . PHE C 1 116 ? 108.349 84.053 -45.443 1.00 23.47 113 PHE C N 1
ATOM 3900 C CA . PHE C 1 116 ? 107.872 85.266 -44.795 1.00 24.74 113 PHE C CA 1
ATOM 3901 C C . PHE C 1 116 ? 107.339 86.361 -45.728 1.00 25.44 113 PHE C C 1
ATOM 3902 O O . PHE C 1 116 ? 106.271 86.931 -45.473 1.00 23.76 113 PHE C O 1
ATOM 3910 N N . GLN C 1 117 ? 108.083 86.657 -46.790 1.00 26.81 114 GLN C N 1
ATOM 3911 C CA . GLN C 1 117 ? 107.770 87.807 -47.651 1.00 29.17 114 GLN C CA 1
ATOM 3912 C C . GLN C 1 117 ? 106.472 87.621 -48.434 1.00 28.66 114 GLN C C 1
ATOM 3913 O O . GLN C 1 117 ? 105.859 88.595 -48.822 1.00 29.73 114 GLN C O 1
ATOM 3919 N N . SER C 1 118 ? 106.094 86.376 -48.688 1.00 27.11 115 SER C N 1
ATOM 3920 C CA . SER C 1 118 ? 104.867 86.041 -49.385 1.00 27.29 115 SER C CA 1
ATOM 3921 C C . SER C 1 118 ? 103.615 85.993 -48.472 1.00 26.37 115 SER C C 1
ATOM 3922 O O . SER C 1 118 ? 102.501 85.748 -48.958 1.00 26.65 115 SER C O 1
ATOM 3925 N N . LEU C 1 119 ? 103.793 86.194 -47.164 1.00 24.48 116 LEU C N 1
ATOM 3926 C CA . LEU C 1 119 ? 102.709 85.945 -46.179 1.00 23.74 116 LEU C CA 1
ATOM 3927 C C . LEU C 1 119 ? 101.902 87.205 -45.811 1.00 23.54 116 LEU C C 1
ATOM 3928 O O . LEU C 1 119 ? 102.469 88.283 -45.664 1.00 22.84 116 LEU C O 1
ATOM 3933 N N . PRO C 1 120 ? 100.584 87.066 -45.600 1.00 23.34 117 PRO C N 1
ATOM 3934 C CA . PRO C 1 120 ? 99.862 88.168 -45.003 1.00 23.49 117 PRO C CA 1
ATOM 3935 C C . PRO C 1 120 ? 100.454 88.626 -43.662 1.00 22.51 117 PRO C C 1
ATOM 3936 O O . PRO C 1 120 ? 101.027 87.820 -42.912 1.00 20.81 117 PRO C O 1
ATOM 3940 N N . VAL C 1 121 ? 100.290 89.908 -43.369 1.00 22.24 118 VAL C N 1
ATOM 3941 C CA . VAL C 1 121 ? 100.852 90.490 -42.165 1.00 23.36 118 VAL C CA 1
ATOM 3942 C C . VAL C 1 121 ? 100.409 89.763 -40.901 1.00 22.40 118 VAL C C 1
ATOM 3943 O O . VAL C 1 121 ? 101.197 89.622 -39.971 1.00 22.79 118 VAL C O 1
ATOM 3947 N N . SER C 1 122 ? 99.149 89.322 -40.856 1.00 21.96 119 SER C N 1
ATOM 3948 C CA . SER C 1 122 ? 98.654 88.582 -39.687 1.00 22.11 119 SER C CA 1
ATOM 3949 C C . SER C 1 122 ? 99.501 87.347 -39.392 1.00 21.55 119 SER C C 1
ATOM 3950 O O . SER C 1 122 ? 99.811 87.059 -38.234 1.00 21.24 119 SER C O 1
ATOM 3953 N N . ILE C 1 123 ? 99.890 86.636 -40.444 1.00 21.21 120 ILE C N 1
ATOM 3954 C CA . ILE C 1 123 ? 100.668 85.418 -40.297 1.00 20.42 120 ILE C CA 1
ATOM 3955 C C . ILE C 1 123 ? 102.130 85.758 -39.942 1.00 20.91 120 ILE C C 1
ATOM 3956 O O . ILE C 1 123 ? 102.758 85.091 -39.095 1.00 19.81 120 ILE C O 1
ATOM 3961 N N . GLN C 1 124 ? 102.659 86.798 -40.577 1.00 20.59 121 GLN C N 1
ATOM 3962 C CA . GLN C 1 124 ? 103.978 87.298 -40.239 1.00 21.42 121 GLN C CA 1
ATOM 3963 C C . GLN C 1 124 ? 104.077 87.573 -38.731 1.00 22.03 121 GLN C C 1
ATOM 3964 O O . GLN C 1 124 ? 105.035 87.175 -38.099 1.00 22.28 121 GLN C O 1
ATOM 3970 N N . ASN C 1 125 ? 103.066 88.248 -38.176 1.00 25.08 122 ASN C N 1
ATOM 3971 C CA . ASN C 1 125 ? 103.024 88.585 -36.751 1.00 26.84 122 ASN C CA 1
ATOM 3972 C C . ASN C 1 125 ? 103.011 87.357 -35.829 1.00 24.55 122 ASN C C 1
ATOM 3973 O O . ASN C 1 125 ? 103.702 87.336 -34.802 1.00 24.45 122 ASN C O 1
ATOM 3978 N N . GLN C 1 126 ? 102.213 86.351 -36.177 1.00 23.42 123 GLN C N 1
ATOM 3979 C CA . GLN C 1 126 ? 102.133 85.138 -35.381 1.00 23.81 123 GLN C CA 1
ATOM 3980 C C . GLN C 1 126 ? 103.470 84.424 -35.416 1.00 21.88 123 GLN C C 1
ATOM 3981 O O . GLN C 1 126 ? 103.929 83.908 -34.391 1.00 22.51 123 GLN C O 1
ATOM 3987 N N . ALA C 1 127 ? 104.126 84.429 -36.573 1.00 20.17 124 ALA C N 1
ATOM 3988 C CA . ALA C 1 127 ? 105.417 83.753 -36.700 1.00 19.43 124 ALA C CA 1
ATOM 3989 C C . ALA C 1 127 ? 106.465 84.448 -35.828 1.00 20.38 124 ALA C C 1
ATOM 3990 O O . ALA C 1 127 ? 107.268 83.788 -35.139 1.00 19.48 124 ALA C O 1
ATOM 3992 N N . LYS C 1 128 ? 106.449 85.786 -35.835 1.00 21.37 125 LYS C N 1
ATOM 3993 C CA . LYS C 1 128 ? 107.336 86.553 -34.968 1.00 22.46 125 LYS C CA 1
ATOM 3994 C C . LYS C 1 128 ? 107.070 86.266 -33.493 1.00 23.00 125 LYS C C 1
ATOM 3995 O O . LYS C 1 128 ? 108.013 86.214 -32.707 1.00 22.52 125 LYS C O 1
ATOM 4001 N N . LYS C 1 129 ? 105.804 86.039 -33.128 1.00 23.48 126 LYS C N 1
ATOM 4002 C CA . LYS C 1 129 ? 105.449 85.727 -31.746 1.00 24.81 126 LYS C CA 1
ATOM 4003 C C . LYS C 1 129 ? 105.976 84.356 -31.311 1.00 23.21 126 LYS C C 1
ATOM 4004 O O . LYS C 1 129 ? 106.341 84.174 -30.151 1.00 23.23 126 LYS C O 1
ATOM 4010 N N . PHE C 1 130 ? 106.002 83.399 -32.239 1.00 21.43 127 PHE C N 1
ATOM 4011 C CA . PHE C 1 130 ? 106.557 82.058 -31.996 1.00 21.53 127 PHE C CA 1
ATOM 4012 C C . PHE C 1 130 ? 108.019 82.150 -31.593 1.00 20.94 127 PHE C C 1
ATOM 4013 O O . PHE C 1 130 ? 108.436 81.607 -30.551 1.00 21.64 127 PHE C O 1
ATOM 4021 N N . PHE C 1 131 ? 108.804 82.868 -32.388 1.00 20.50 128 PHE C N 1
ATOM 4022 C CA . PHE C 1 131 ? 110.230 82.992 -32.076 1.00 20.48 128 PHE C CA 1
ATOM 4023 C C . PHE C 1 131 ? 110.474 83.858 -30.855 1.00 22.56 128 PHE C C 1
ATOM 4024 O O . PHE C 1 131 ? 111.381 83.574 -30.075 1.00 21.95 128 PHE C O 1
ATOM 4032 N N . GLU C 1 132 ? 109.637 84.877 -30.659 1.00 23.96 129 GLU C N 1
ATOM 4033 C CA . GLU C 1 132 ? 109.756 85.727 -29.474 1.00 27.15 129 GLU C CA 1
ATOM 4034 C C . GLU C 1 132 ? 109.568 84.892 -28.222 1.00 26.73 129 GLU C C 1
ATOM 4035 O O . GLU C 1 132 ? 110.338 85.024 -27.273 1.00 27.87 129 GLU C O 1
ATOM 4041 N N . LEU C 1 133 ? 108.582 83.998 -28.241 1.00 25.78 130 LEU C N 1
ATOM 4042 C CA . LEU C 1 133 ? 108.315 83.134 -27.101 1.00 27.01 130 LEU C CA 1
ATOM 4043 C C . LEU C 1 133 ? 109.499 82.226 -26.767 1.00 25.10 130 LEU C C 1
ATOM 4044 O O . LEU C 1 133 ? 109.884 82.087 -25.608 1.00 26.51 130 LEU C O 1
ATOM 4049 N N . ILE C 1 134 ? 110.075 81.620 -27.781 1.00 23.39 131 ILE C N 1
ATOM 4050 C CA . ILE C 1 134 ? 111.218 80.729 -27.602 1.00 22.60 131 ILE C CA 1
ATOM 4051 C C . ILE C 1 134 ? 112.459 81.481 -27.105 1.00 22.36 131 ILE C C 1
ATOM 4052 O O . ILE C 1 134 ? 113.104 81.038 -26.150 1.00 22.30 131 ILE C O 1
ATOM 4057 N N . ILE C 1 135 ? 112.762 82.621 -27.724 1.00 21.43 132 ILE C N 1
ATOM 4058 C CA . ILE C 1 135 ? 113.942 83.407 -27.365 1.00 22.63 132 ILE C CA 1
ATOM 4059 C C . ILE C 1 135 ? 113.843 83.902 -25.920 1.00 25.04 132 ILE C C 1
ATOM 4060 O O . ILE C 1 135 ? 114.815 83.852 -25.169 1.00 25.39 132 ILE C O 1
ATOM 4065 N N . GLU C 1 136 ? 112.665 84.388 -25.555 1.00 26.11 133 GLU C N 1
ATOM 4066 C CA . GLU C 1 136 ? 112.406 84.839 -24.204 1.00 29.51 133 GLU C CA 1
ATOM 4067 C C . GLU C 1 136 ? 112.502 83.700 -23.183 1.00 28.60 133 GLU C C 1
ATOM 4068 O O . GLU C 1 136 ? 112.992 83.919 -22.086 1.00 30.49 133 GLU C O 1
ATOM 4074 N N . TRP C 1 137 ? 112.029 82.501 -23.527 1.00 26.44 134 TRP C N 1
ATOM 4075 C CA . TRP C 1 137 ? 112.148 81.362 -22.605 1.00 26.82 134 TRP C CA 1
ATOM 4076 C C . TRP C 1 137 ? 113.619 80.970 -22.434 1.00 25.76 134 TRP C C 1
ATOM 4077 O O . TRP C 1 137 ? 114.088 80.745 -21.301 1.00 26.48 134 TRP C O 1
ATOM 4088 N N . LEU C 1 138 ? 114.332 80.884 -23.555 1.00 23.54 135 LEU C N 1
ATOM 4089 C CA . LEU C 1 138 ? 115.785 80.590 -23.548 1.00 23.57 135 LEU C CA 1
ATOM 4090 C C . LEU C 1 138 ? 116.582 81.626 -22.730 1.00 24.71 135 LEU C C 1
ATOM 4091 O O . LEU C 1 138 ? 117.439 81.266 -21.896 1.00 25.42 135 LEU C O 1
ATOM 4096 N N . LYS C 1 139 ? 116.293 82.902 -22.965 1.00 25.09 136 LYS C N 1
ATOM 4097 C CA . LYS C 1 139 ? 116.942 83.998 -22.242 1.00 28.05 136 LYS C CA 1
ATOM 4098 C C . LYS C 1 139 ? 116.702 83.825 -20.727 1.00 29.66 136 LYS C C 1
ATOM 4099 O O . LYS C 1 139 ? 117.642 83.869 -19.928 1.00 30.46 136 LYS C O 1
ATOM 4105 N N . GLY C 1 140 ? 115.446 83.590 -20.350 1.00 29.68 137 GLY C N 1
ATOM 4106 C CA . GLY C 1 140 ? 115.087 83.426 -18.933 1.00 32.37 137 GLY C CA 1
ATOM 4107 C C . GLY C 1 140 ? 115.789 82.264 -18.248 1.00 32.23 137 GLY C C 1
ATOM 4108 O O . GLY C 1 140 ? 116.289 82.404 -17.132 1.00 34.37 137 GLY C O 1
ATOM 4109 N N . VAL C 1 141 ? 115.832 81.116 -18.919 1.00 30.17 138 VAL C N 1
ATOM 4110 C CA . VAL C 1 141 ? 116.551 79.953 -18.412 1.00 30.31 138 VAL C CA 1
ATOM 4111 C C . VAL C 1 141 ? 118.025 80.264 -18.204 1.00 31.22 138 VAL C C 1
ATOM 4112 O O . VAL C 1 141 ? 118.592 79.937 -17.161 1.00 32.34 138 VAL C O 1
ATOM 4116 N N . LEU C 1 142 ? 118.635 80.917 -19.182 1.00 31.16 139 LEU C N 1
ATOM 4117 C CA . LEU C 1 142 ? 120.037 81.332 -19.083 1.00 33.30 139 LEU C CA 1
ATOM 4118 C C . LEU C 1 142 ? 120.291 82.352 -17.963 1.00 37.28 139 LEU C C 1
ATOM 4119 O O . LEU C 1 142 ? 121.317 82.294 -17.262 1.00 39.06 139 LEU C O 1
ATOM 4124 N N . GLU C 1 143 ? 119.361 83.275 -17.773 1.00 39.46 140 GLU C N 1
ATOM 4125 C CA . GLU C 1 143 ? 119.472 84.206 -16.647 1.00 44.44 140 GLU C CA 1
ATOM 4126 C C . GLU C 1 143 ? 119.480 83.477 -15.299 1.00 46.69 140 GLU C C 1
ATOM 4127 O O . GLU C 1 143 ? 120.207 83.883 -14.401 1.00 49.83 140 GLU C O 1
ATOM 4133 N N . THR C 1 144 ? 118.713 82.390 -15.167 1.00 45.77 141 THR C N 1
ATOM 4134 C CA . THR C 1 144 ? 118.753 81.569 -13.945 1.00 47.79 141 THR C CA 1
ATOM 4135 C C . THR C 1 144 ? 120.070 80.784 -13.811 1.00 47.86 141 THR C C 1
ATOM 4136 O O . THR C 1 144 ? 120.441 80.381 -12.713 1.00 50.40 141 THR C O 1
ATOM 4140 N N . ASN C 1 145 ? 120.783 80.578 -14.914 1.00 45.90 142 ASN C N 1
ATOM 4141 C CA . ASN C 1 145 ? 122.100 79.931 -14.877 1.00 46.60 142 ASN C CA 1
ATOM 4142 C C . ASN C 1 145 ? 123.273 80.902 -14.633 1.00 48.82 142 ASN C C 1
ATOM 4143 O O . ASN C 1 145 ? 124.422 80.554 -14.890 1.00 49.52 142 ASN C O 1
ATOM 4148 N N . GLY C 1 146 ? 122.986 82.113 -14.156 1.00 50.56 143 GLY C N 1
ATOM 4149 C CA . GLY C 1 146 ? 124.027 83.099 -13.840 1.00 50.56 143 GLY C CA 1
ATOM 4150 C C . GLY C 1 146 ? 124.526 83.960 -14.999 1.00 46.68 143 GLY C C 1
ATOM 4151 O O . GLY C 1 146 ? 125.500 84.690 -14.840 1.00 47.60 143 GLY C O 1
ATOM 4152 N N . TYR C 1 147 ? 123.862 83.907 -16.150 1.00 42.25 144 TYR C N 1
ATOM 4153 C CA . TYR C 1 147 ? 124.243 84.747 -17.306 1.00 39.61 144 TYR C CA 1
ATOM 4154 C C . TYR C 1 147 ? 123.647 86.149 -17.192 1.00 36.89 144 TYR C C 1
ATOM 4155 O O . TYR C 1 147 ? 122.508 86.299 -16.771 1.00 35.56 144 TYR C O 1
ATOM 4164 N N . ASP C 1 148 ? 124.393 87.168 -17.608 1.00 35.86 145 ASP C N 1
ATOM 4165 C CA . ASP C 1 148 ? 123.833 88.511 -17.624 1.00 35.02 145 ASP C CA 1
ATOM 4166 C C . ASP C 1 148 ? 122.806 88.637 -18.742 1.00 31.96 145 ASP C C 1
ATOM 4167 O O . ASP C 1 148 ? 122.707 87.759 -19.601 1.00 30.01 145 ASP C O 1
ATOM 4172 N N A ASN C 1 149 ? 122.039 89.723 -18.711 0.58 32.03 146 ASN C N 1
ATOM 4173 N N B ASN C 1 149 ? 122.029 89.715 -18.722 0.42 31.79 146 ASN C N 1
ATOM 4174 C CA A ASN C 1 149 ? 120.939 89.932 -19.650 0.58 30.97 146 ASN C CA 1
ATOM 4175 C CA B ASN C 1 149 ? 120.901 89.866 -19.643 0.42 30.45 146 ASN C CA 1
ATOM 4176 C C A ASN C 1 149 ? 121.397 89.845 -21.091 0.58 29.72 146 ASN C C 1
ATOM 4177 C C B ASN C 1 149 ? 121.328 89.942 -21.114 0.42 29.54 146 ASN C C 1
ATOM 4178 O O A ASN C 1 149 ? 120.792 89.163 -21.909 0.58 28.51 146 ASN C O 1
ATOM 4179 O O B ASN C 1 149 ? 120.615 89.467 -21.994 0.42 28.44 146 ASN C O 1
ATOM 4188 N N . GLU C 1 150 ? 122.490 90.531 -21.382 1.00 30.62 147 GLU C N 1
ATOM 4189 C CA . GLU C 1 150 ? 122.960 90.691 -22.745 1.00 30.90 147 GLU C CA 1
ATOM 4190 C C . GLU C 1 150 ? 123.544 89.379 -23.293 1.00 29.62 147 GLU C C 1
ATOM 4191 O O . GLU C 1 150 ? 123.259 89.004 -24.435 1.00 28.48 147 GLU C O 1
ATOM 4197 N N . SER C 1 151 ? 124.319 88.664 -22.475 1.00 29.88 148 SER C N 1
ATOM 4198 C CA . SER C 1 151 ? 124.834 87.350 -22.886 1.00 29.68 148 SER C CA 1
ATOM 4199 C C . SER C 1 151 ? 123.719 86.313 -22.994 1.00 27.55 148 SER C C 1
ATOM 4200 O O . SER C 1 151 ? 123.767 85.433 -23.829 1.00 26.82 148 SER C O 1
ATOM 4203 N N . SER C 1 152 ? 122.719 86.431 -22.133 1.00 27.39 149 SER C N 1
ATOM 4204 C CA . SER C 1 152 ? 121.549 85.556 -22.170 1.00 26.58 149 SER C CA 1
ATOM 4205 C C . SER C 1 152 ? 120.775 85.710 -23.470 1.00 25.23 149 SER C C 1
ATOM 4206 O O . SER C 1 152 ? 120.362 84.713 -24.079 1.00 23.79 149 SER C O 1
ATOM 4209 N N . LEU C 1 153 ? 120.587 86.953 -23.908 1.00 25.82 150 LEU C N 1
ATOM 4210 C CA . LEU C 1 153 ? 119.878 87.209 -25.168 1.00 26.02 150 LEU C CA 1
ATOM 4211 C C . LEU C 1 153 ? 120.693 86.749 -26.377 1.00 25.14 150 LEU C C 1
ATOM 4212 O O . LEU C 1 153 ? 120.159 86.129 -27.316 1.00 23.47 150 LEU C O 1
ATOM 4217 N N . SER C 1 154 ? 121.988 87.065 -26.365 1.00 25.96 151 SER C N 1
ATOM 4218 C CA . SER C 1 154 ? 122.893 86.638 -27.425 1.00 26.20 151 SER C CA 1
ATOM 4219 C C . SER C 1 154 ? 122.905 85.108 -27.618 1.00 24.69 151 SER C C 1
ATOM 4220 O O . SER C 1 154 ? 122.764 84.609 -28.745 1.00 24.50 151 SER C O 1
ATOM 4223 N N . LEU C 1 155 ? 123.090 84.370 -26.533 1.00 24.79 152 LEU C N 1
ATOM 4224 C CA . LEU C 1 155 ? 123.134 82.906 -26.589 1.00 24.32 152 LEU C CA 1
ATOM 4225 C C . LEU C 1 155 ? 121.799 82.308 -26.977 1.00 22.71 152 LEU C C 1
ATOM 4226 O O . LEU C 1 155 ? 121.764 81.304 -27.708 1.00 22.47 152 LEU C O 1
ATOM 4231 N N . ALA C 1 156 ? 120.717 82.919 -26.484 1.00 22.48 153 ALA C N 1
ATOM 4232 C CA . ALA C 1 156 ? 119.355 82.494 -26.815 1.00 22.15 153 ALA C CA 1
ATOM 4233 C C . ALA C 1 156 ? 119.174 82.535 -28.327 1.00 21.56 153 ALA C C 1
ATOM 4234 O O . ALA C 1 156 ? 118.712 81.572 -28.930 1.00 20.64 153 ALA C O 1
ATOM 4236 N N . LYS C 1 157 ? 119.558 83.659 -28.922 1.00 21.47 154 LYS C N 1
ATOM 4237 C CA . LYS C 1 157 ? 119.466 83.853 -30.372 1.00 21.63 154 LYS C CA 1
ATOM 4238 C C . LYS C 1 157 ? 120.394 82.921 -31.169 1.00 20.88 154 LYS C C 1
ATOM 4239 O O . LYS C 1 157 ? 119.977 82.369 -32.201 1.00 20.96 154 LYS C O 1
ATOM 4245 N N . GLN C 1 158 ? 121.619 82.719 -30.686 1.00 20.77 155 GLN C N 1
ATOM 4246 C CA . GLN C 1 158 ? 122.513 81.710 -31.271 1.00 21.61 155 GLN C CA 1
ATOM 4247 C C . GLN C 1 158 ? 121.897 80.312 -31.251 1.00 20.64 155 GLN C C 1
ATOM 4248 O O . GLN C 1 158 ? 121.936 79.591 -32.257 1.00 19.74 155 GLN C O 1
ATOM 4254 N N . ILE C 1 159 ? 121.321 79.938 -30.115 1.00 20.41 156 ILE C N 1
ATOM 4255 C CA . ILE C 1 159 ? 120.716 78.615 -29.965 1.00 20.32 156 ILE C CA 1
ATOM 4256 C C . ILE C 1 159 ? 119.567 78.393 -30.942 1.00 19.54 156 ILE C C 1
ATOM 4257 O O . ILE C 1 159 ? 119.559 77.387 -31.623 1.00 19.43 156 ILE C O 1
ATOM 4262 N N . ILE C 1 160 ? 118.607 79.319 -31.023 1.00 19.86 157 ILE C N 1
ATOM 4263 C CA . ILE C 1 160 ? 117.487 79.109 -31.932 1.00 19.49 157 ILE C CA 1
ATOM 4264 C C . ILE C 1 160 ? 117.942 79.213 -33.402 1.00 18.82 157 ILE C C 1
ATOM 4265 O O . ILE C 1 160 ? 117.418 78.490 -34.277 1.00 18.73 157 ILE C O 1
ATOM 4270 N N . SER C 1 161 ? 118.959 80.030 -33.677 1.00 18.07 158 SER C N 1
ATOM 4271 C CA . SER C 1 161 ? 119.495 80.094 -35.051 1.00 17.84 158 SER C CA 1
ATOM 4272 C C . SER C 1 161 ? 120.091 78.745 -35.463 1.00 18.04 158 SER C C 1
ATOM 4273 O O . SER C 1 161 ? 119.840 78.230 -36.555 1.00 18.31 158 SER C O 1
ATOM 4276 N N . LEU C 1 162 ? 120.871 78.160 -34.564 1.00 18.44 159 LEU C N 1
ATOM 4277 C CA . LEU C 1 162 ? 121.510 76.882 -34.829 1.00 18.91 159 LEU C CA 1
ATOM 4278 C C . LEU C 1 162 ? 120.471 75.748 -34.922 1.00 18.30 159 LEU C C 1
ATOM 4279 O O . LEU C 1 162 ? 120.576 74.859 -35.773 1.00 17.60 159 LEU C O 1
ATOM 4284 N N . VAL C 1 163 ? 119.448 75.792 -34.077 1.00 18.40 160 VAL C N 1
ATOM 4285 C CA . VAL C 1 163 ? 118.358 74.824 -34.178 1.00 19.35 160 VAL C CA 1
ATOM 4286 C C . VAL C 1 163 ? 117.710 74.897 -35.553 1.00 19.37 160 VAL C C 1
ATOM 4287 O O . VAL C 1 163 ? 117.504 73.870 -36.208 1.00 20.63 160 VAL C O 1
ATOM 4291 N N . GLU C 1 164 ? 117.374 76.098 -36.007 1.00 19.24 161 GLU C N 1
ATOM 4292 C CA . GLU C 1 164 ? 116.644 76.228 -37.254 1.00 19.66 161 GLU C CA 1
ATOM 4293 C C . GLU C 1 164 ? 117.520 75.766 -38.395 1.00 19.57 161 GLU C C 1
ATOM 4294 O O . GLU C 1 164 ? 117.075 75.005 -39.260 1.00 19.80 161 GLU C O 1
ATOM 4300 N N . GLY C 1 165 ? 118.762 76.244 -38.411 1.00 18.65 162 GLY C N 1
ATOM 4301 C CA . GLY C 1 165 ? 119.700 75.897 -39.475 1.00 18.52 162 GLY C CA 1
ATOM 4302 C C . GLY C 1 165 ? 120.064 74.421 -39.477 1.00 18.79 162 GLY C C 1
ATOM 4303 O O . GLY C 1 165 ? 120.160 73.816 -40.539 1.00 19.24 162 GLY C O 1
ATOM 4304 N N . GLY C 1 166 ? 120.266 73.847 -38.291 1.00 18.79 163 GLY C N 1
ATOM 4305 C CA . GLY C 1 166 ? 120.583 72.423 -38.149 1.00 19.49 163 GLY C CA 1
ATOM 4306 C C . GLY C 1 166 ? 119.462 71.520 -38.666 1.00 20.24 163 GLY C C 1
ATOM 4307 O O . GLY C 1 166 ? 119.714 70.566 -39.393 1.00 20.18 163 GLY C O 1
ATOM 4308 N N . LEU C 1 167 ? 118.225 71.846 -38.308 1.00 20.13 164 LEU C N 1
ATOM 4309 C CA . LEU C 1 167 ? 117.044 71.129 -38.806 1.00 21.72 164 LEU C CA 1
ATOM 4310 C C . LEU C 1 167 ? 116.884 71.273 -40.316 1.00 21.18 164 LEU C C 1
ATOM 4311 O O . LEU C 1 167 ? 116.554 70.319 -41.006 1.00 21.57 164 LEU C O 1
ATOM 4316 N N . LEU C 1 168 ? 117.122 72.470 -40.834 1.00 20.41 165 LEU C N 1
ATOM 4317 C CA . LEU C 1 168 ? 117.002 72.712 -42.272 1.00 20.10 165 LEU C CA 1
ATOM 4318 C C . LEU C 1 168 ? 117.926 71.789 -43.083 1.00 19.79 165 LEU C C 1
ATOM 4319 O O . LEU C 1 168 ? 117.530 71.207 -44.104 1.00 19.42 165 LEU C O 1
ATOM 4324 N N . LEU C 1 169 ? 119.165 71.664 -42.628 1.00 19.00 166 LEU C N 1
ATOM 4325 C CA . LEU C 1 169 ? 120.167 70.877 -43.339 1.00 19.39 166 LEU C CA 1
ATOM 4326 C C . LEU C 1 169 ? 120.037 69.381 -43.069 1.00 20.17 166 LEU C C 1
ATOM 4327 O O . LEU C 1 169 ? 120.194 68.576 -43.989 1.00 20.39 166 LEU C O 1
ATOM 4332 N N . ALA C 1 170 ? 119.730 68.999 -41.832 1.00 19.90 167 ALA C N 1
ATOM 4333 C CA . ALA C 1 170 ? 119.584 67.577 -41.505 1.00 21.67 167 ALA C CA 1
ATOM 4334 C C . ALA C 1 170 ? 118.481 66.900 -42.342 1.00 23.33 167 ALA C C 1
ATOM 4335 O O . ALA C 1 170 ? 118.609 65.736 -42.753 1.00 24.26 167 ALA C O 1
ATOM 4337 N N . ARG C 1 171 ? 117.384 67.601 -42.581 1.00 23.43 168 ARG C N 1
ATOM 4338 C CA . ARG C 1 171 ? 116.259 66.930 -43.245 1.00 26.48 168 ARG C CA 1
ATOM 4339 C C . ARG C 1 171 ? 116.455 66.835 -44.767 1.00 26.41 168 ARG C C 1
ATOM 4340 O O . ARG C 1 171 ? 115.778 66.057 -45.430 1.00 28.25 168 ARG C O 1
ATOM 4348 N N . LEU C 1 172 ? 117.379 67.641 -45.283 1.00 41.78 169 LEU C N 1
ATOM 4349 C CA . LEU C 1 172 ? 117.615 67.807 -46.710 1.00 44.27 169 LEU C CA 1
ATOM 4350 C C . LEU C 1 172 ? 118.580 66.724 -47.154 1.00 43.68 169 LEU C C 1
ATOM 4351 O O . LEU C 1 172 ? 118.281 65.912 -48.057 1.00 46.25 169 LEU C O 1
ATOM 4356 N N . TYR C 1 173 ? 119.720 66.688 -46.472 1.00 41.15 170 TYR C N 1
ATOM 4357 C CA . TYR C 1 173 ? 120.672 65.588 -46.598 1.00 41.37 170 TYR C CA 1
ATOM 4358 C C . TYR C 1 173 ? 120.173 64.269 -45.983 1.00 42.73 170 TYR C C 1
ATOM 4359 O O . TYR C 1 173 ? 120.676 63.211 -46.331 1.00 44.50 170 TYR C O 1
ATOM 4368 N N . GLY C 1 174 ? 119.229 64.327 -45.048 1.00 42.18 171 GLY C N 1
ATOM 4369 C CA . GLY C 1 174 ? 118.914 63.161 -44.207 1.00 44.02 171 GLY C CA 1
ATOM 4370 C C . GLY C 1 174 ? 120.072 62.711 -43.323 1.00 42.90 171 GLY C C 1
ATOM 4371 O O . GLY C 1 174 ? 120.326 61.509 -43.190 1.00 46.81 171 GLY C O 1
ATOM 4372 N N . ASP C 1 175 ? 120.780 63.677 -42.737 1.00 38.86 172 ASP C N 1
ATOM 4373 C CA . ASP C 1 175 ? 122.036 63.463 -42.012 1.00 37.64 172 ASP C CA 1
ATOM 4374 C C . ASP C 1 175 ? 121.912 64.028 -40.601 1.00 34.72 172 ASP C C 1
ATOM 4375 O O . ASP C 1 175 ? 121.948 65.245 -40.403 1.00 31.56 172 ASP C O 1
ATOM 4380 N N . GLU C 1 176 ? 121.796 63.138 -39.620 1.00 35.46 173 GLU C N 1
ATOM 4381 C CA . GLU C 1 176 ? 121.611 63.555 -38.229 1.00 34.36 173 GLU C CA 1
ATOM 4382 C C . GLU C 1 176 ? 122.829 64.232 -37.591 1.00 31.67 173 GLU C C 1
ATOM 4383 O O . GLU C 1 176 ? 122.699 64.820 -36.511 1.00 29.55 173 GLU C O 1
ATOM 4389 N N . THR C 1 177 ? 123.996 64.201 -38.249 1.00 31.51 174 THR C N 1
ATOM 4390 C CA . THR C 1 177 ? 125.177 64.898 -37.699 1.00 30.70 174 THR C CA 1
ATOM 4391 C C . THR C 1 177 ? 124.952 66.418 -37.581 1.00 27.48 174 THR C C 1
ATOM 4392 O O . THR C 1 177 ? 125.514 67.062 -36.676 1.00 27.07 174 THR C O 1
ATOM 4396 N N . PHE C 1 178 ? 124.114 67.000 -38.445 1.00 25.15 175 PHE C N 1
ATOM 4397 C CA . PHE C 1 178 ? 123.774 68.418 -38.303 1.00 22.91 175 PHE C CA 1
ATOM 4398 C C . PHE C 1 178 ? 123.082 68.696 -36.949 1.00 22.81 175 PHE C C 1
ATOM 4399 O O . PHE C 1 178 ? 123.278 69.774 -36.338 1.00 22.07 175 PHE C O 1
ATOM 4407 N N . LEU C 1 179 ? 122.292 67.727 -36.481 1.00 23.46 176 LEU C N 1
ATOM 4408 C CA . LEU C 1 179 ? 121.551 67.868 -35.230 1.00 23.90 176 LEU C CA 1
ATOM 4409 C C . LEU C 1 179 ? 122.462 67.582 -34.035 1.00 25.14 176 LEU C C 1
ATOM 4410 O O . LEU C 1 179 ? 122.349 68.210 -32.977 1.00 24.93 176 LEU C O 1
ATOM 4415 N N . GLU C 1 180 ? 123.370 66.625 -34.212 1.00 26.86 177 GLU C N 1
ATOM 4416 C CA . GLU C 1 180 ? 124.393 66.363 -33.217 1.00 29.13 177 GLU C CA 1
ATOM 4417 C C . GLU C 1 180 ? 125.164 67.649 -32.915 1.00 27.58 177 GLU C C 1
ATOM 4418 O O . GLU C 1 180 ? 125.442 67.949 -31.756 1.00 28.80 177 GLU C O 1
ATOM 4424 N N . GLY C 1 181 ? 125.484 68.406 -33.965 1.00 26.00 178 GLY C N 1
ATOM 4425 C CA . GLY C 1 181 ? 126.183 69.680 -33.847 1.00 25.68 178 GLY C CA 1
ATOM 4426 C C . GLY C 1 181 ? 125.465 70.706 -32.987 1.00 24.76 178 GLY C C 1
ATOM 4427 O O . GLY C 1 181 ? 126.094 71.503 -32.292 1.00 25.97 178 GLY C O 1
ATOM 4428 N N . VAL C 1 182 ? 124.141 70.708 -33.036 1.00 23.82 179 VAL C N 1
ATOM 4429 C CA . VAL C 1 182 ? 123.359 71.612 -32.199 1.00 23.80 179 VAL C CA 1
ATOM 4430 C C . VAL C 1 182 ? 123.553 71.221 -30.730 1.00 25.13 179 VAL C C 1
ATOM 4431 O O . VAL C 1 182 ? 123.865 72.061 -29.881 1.00 25.21 179 VAL C O 1
ATOM 4435 N N . ARG C 1 183 ? 123.418 69.931 -30.453 1.00 26.64 180 ARG C N 1
ATOM 4436 C CA . ARG C 1 183 ? 123.610 69.406 -29.108 1.00 29.03 180 ARG C CA 1
ATOM 4437 C C . ARG C 1 183 ? 125.035 69.671 -28.604 1.00 29.84 180 ARG C C 1
ATOM 4438 O O . ARG C 1 183 ? 125.215 70.058 -27.456 1.00 31.12 180 ARG C O 1
ATOM 4446 N N . HIS C 1 184 ? 126.027 69.467 -29.474 1.00 29.18 181 HIS C N 1
ATOM 4447 C CA . HIS C 1 184 ? 127.435 69.738 -29.157 1.00 31.42 181 HIS C CA 1
ATOM 4448 C C . HIS C 1 184 ? 127.620 71.207 -28.754 1.00 30.04 181 HIS C C 1
ATOM 4449 O O . HIS C 1 184 ? 128.283 71.506 -27.757 1.00 31.71 181 HIS C O 1
ATOM 4456 N N . PHE C 1 185 ? 127.019 72.119 -29.515 1.00 27.20 182 PHE C N 1
ATOM 4457 C CA . PHE C 1 185 ? 127.112 73.548 -29.202 1.00 27.45 182 PHE C CA 1
ATOM 4458 C C . PHE C 1 185 ? 126.520 73.859 -27.822 1.00 27.72 182 PHE C C 1
ATOM 4459 O O . PHE C 1 185 ? 127.135 74.575 -27.021 1.00 29.21 182 PHE C O 1
ATOM 4467 N N . ILE C 1 186 ? 125.331 73.319 -27.548 1.00 26.74 183 ILE C N 1
ATOM 4468 C CA . ILE C 1 186 ? 124.679 73.509 -26.247 1.00 27.72 183 ILE C CA 1
ATOM 4469 C C . ILE C 1 186 ? 125.550 72.973 -25.101 1.00 30.68 183 ILE C C 1
ATOM 4470 O O . ILE C 1 186 ? 125.748 73.642 -24.072 1.00 32.00 183 ILE C O 1
ATOM 4475 N N . ASP C 1 187 ? 126.061 71.766 -25.286 1.00 31.78 184 ASP C N 1
ATOM 4476 C CA . ASP C 1 187 ? 126.888 71.119 -24.287 1.00 36.37 184 ASP C CA 1
ATOM 4477 C C . ASP C 1 187 ? 128.187 71.862 -24.041 1.00 38.24 184 ASP C C 1
ATOM 4478 O O . ASP C 1 187 ? 128.652 71.937 -22.915 1.00 41.32 184 ASP C O 1
ATOM 4483 N N . GLN C 1 188 ? 128.779 72.382 -25.107 1.00 37.10 185 GLN C N 1
ATOM 4484 C CA . GLN C 1 188 ? 130.102 72.985 -25.021 1.00 40.77 185 GLN C CA 1
ATOM 4485 C C . GLN C 1 188 ? 130.042 74.420 -24.511 1.00 40.48 185 GLN C C 1
ATOM 4486 O O . GLN C 1 188 ? 130.974 74.874 -23.852 1.00 44.29 185 GLN C O 1
ATOM 4492 N N . THR C 1 189 ? 128.940 75.110 -24.800 1.00 37.01 186 THR C N 1
ATOM 4493 C CA . THR C 1 189 ? 128.820 76.544 -24.548 1.00 37.95 186 THR C CA 1
ATOM 4494 C C . THR C 1 189 ? 128.192 76.877 -23.195 1.00 39.13 186 THR C C 1
ATOM 4495 O O . THR C 1 189 ? 128.663 77.778 -22.526 1.00 41.94 186 THR C O 1
ATOM 4499 N N . ILE C 1 190 ? 127.139 76.161 -22.802 1.00 37.55 187 ILE C N 1
ATOM 4500 C CA . ILE C 1 190 ? 126.382 76.510 -21.600 1.00 39.80 187 ILE C CA 1
ATOM 4501 C C . ILE C 1 190 ? 127.057 75.944 -20.356 1.00 44.18 187 ILE C C 1
ATOM 4502 O O . ILE C 1 190 ? 127.494 74.799 -20.349 1.00 45.29 187 ILE C O 1
ATOM 4507 N N . LYS C 1 191 ? 127.119 76.752 -19.304 1.00 48.18 188 LYS C N 1
ATOM 4508 C CA . LYS C 1 191 ? 127.811 76.379 -18.069 1.00 53.48 188 LYS C CA 1
ATOM 4509 C C . LYS C 1 191 ? 127.273 75.072 -17.480 1.00 55.25 188 LYS C C 1
ATOM 4510 O O . LYS C 1 191 ? 126.241 75.058 -16.815 1.00 56.60 188 LYS C O 1
ATOM 4524 N N . ASN D 1 7 ? 76.919 64.316 10.403 1.00 57.54 4 ASN D N 1
ATOM 4525 C CA . ASN D 1 7 ? 75.691 63.664 9.945 1.00 55.00 4 ASN D CA 1
ATOM 4526 C C . ASN D 1 7 ? 75.580 63.653 8.412 1.00 50.83 4 ASN D C 1
ATOM 4527 O O . ASN D 1 7 ? 74.596 64.130 7.846 1.00 52.10 4 ASN D O 1
ATOM 4532 N N . ILE D 1 8 ? 76.604 63.117 7.748 1.00 48.77 5 ILE D N 1
ATOM 4533 C CA . ILE D 1 8 ? 76.596 62.915 6.309 1.00 46.12 5 ILE D CA 1
ATOM 4534 C C . ILE D 1 8 ? 76.169 61.479 6.040 1.00 43.06 5 ILE D C 1
ATOM 4535 O O . ILE D 1 8 ? 76.685 60.556 6.649 1.00 45.93 5 ILE D O 1
ATOM 4540 N N . SER D 1 9 ? 75.195 61.299 5.160 1.00 40.42 6 SER D N 1
ATOM 4541 C CA . SER D 1 9 ? 74.780 59.968 4.725 1.00 37.95 6 SER D CA 1
ATOM 4542 C C . SER D 1 9 ? 75.850 59.361 3.835 1.00 36.77 6 SER D C 1
ATOM 4543 O O . SER D 1 9 ? 76.266 59.981 2.841 1.00 37.43 6 SER D O 1
ATOM 4546 N N . ASN D 1 10 ? 76.282 58.152 4.185 1.00 39.13 7 ASN D N 1
ATOM 4547 C CA . ASN D 1 10 ? 77.301 57.449 3.402 1.00 41.45 7 ASN D CA 1
ATOM 4548 C C . ASN D 1 10 ? 76.696 56.975 2.081 1.00 37.09 7 ASN D C 1
ATOM 4549 O O . ASN D 1 10 ? 75.473 57.032 1.895 1.00 33.20 7 ASN D O 1
ATOM 4554 N N . THR D 1 11 ? 77.542 56.552 1.147 1.00 39.25 8 THR D N 1
ATOM 4555 C CA . THR D 1 11 ? 77.054 56.216 -0.193 1.00 36.50 8 THR D CA 1
ATOM 4556 C C . THR D 1 11 ? 75.959 55.146 -0.154 1.00 33.27 8 THR D C 1
ATOM 4557 O O . THR D 1 11 ? 74.963 55.266 -0.865 1.00 31.51 8 THR D O 1
ATOM 4561 N N . LYS D 1 12 ? 76.131 54.139 0.697 1.00 37.35 9 LYS D N 1
ATOM 4562 C CA . LYS D 1 12 ? 75.140 53.052 0.790 1.00 37.83 9 LYS D CA 1
ATOM 4563 C C . LYS D 1 12 ? 73.741 53.583 1.163 1.00 34.29 9 LYS D C 1
ATOM 4564 O O . LYS D 1 12 ? 72.742 53.197 0.577 1.00 31.02 9 LYS D O 1
ATOM 4570 N N . GLU D 1 13 ? 73.711 54.416 2.194 1.00 35.96 10 GLU D N 1
ATOM 4571 C CA . GLU D 1 13 ? 72.479 54.953 2.747 1.00 39.13 10 GLU D CA 1
ATOM 4572 C C . GLU D 1 13 ? 71.804 55.815 1.698 1.00 36.60 10 GLU D C 1
ATOM 4573 O O . GLU D 1 13 ? 70.602 55.738 1.520 1.00 39.50 10 GLU D O 1
ATOM 4579 N N A ARG D 1 14 ? 72.589 56.635 1.009 0.47 18.26 11 ARG D N 1
ATOM 4580 N N B ARG D 1 14 ? 72.580 56.635 0.991 0.53 18.48 11 ARG D N 1
ATOM 4581 C CA A ARG D 1 14 ? 72.042 57.457 -0.076 0.47 17.48 11 ARG D CA 1
ATOM 4582 C CA B ARG D 1 14 ? 71.991 57.486 -0.068 0.53 17.79 11 ARG D CA 1
ATOM 4583 C C A ARG D 1 14 ? 71.353 56.599 -1.129 0.47 17.65 11 ARG D C 1
ATOM 4584 C C B ARG D 1 14 ? 71.411 56.672 -1.234 0.53 17.91 11 ARG D C 1
ATOM 4585 O O A ARG D 1 14 ? 70.221 56.880 -1.539 0.47 17.25 11 ARG D O 1
ATOM 4586 O O B ARG D 1 14 ? 70.421 57.081 -1.860 0.53 17.55 11 ARG D O 1
ATOM 4601 N N . ILE D 1 15 ? 72.044 55.544 -1.542 1.00 18.87 12 ILE D N 1
ATOM 4602 C CA . ILE D 1 15 ? 71.552 54.639 -2.578 1.00 18.94 12 ILE D CA 1
ATOM 4603 C C . ILE D 1 15 ? 70.240 53.986 -2.105 1.00 17.66 12 ILE D C 1
ATOM 4604 O O . ILE D 1 15 ? 69.266 53.944 -2.846 1.00 17.64 12 ILE D O 1
ATOM 4609 N N . LEU D 1 16 ? 70.208 53.529 -0.873 1.00 18.64 13 LEU D N 1
ATOM 4610 C CA . LEU D 1 16 ? 68.999 52.903 -0.323 1.00 18.75 13 LEU D CA 1
ATOM 4611 C C . LEU D 1 16 ? 67.822 53.879 -0.314 1.00 18.29 13 LEU D C 1
A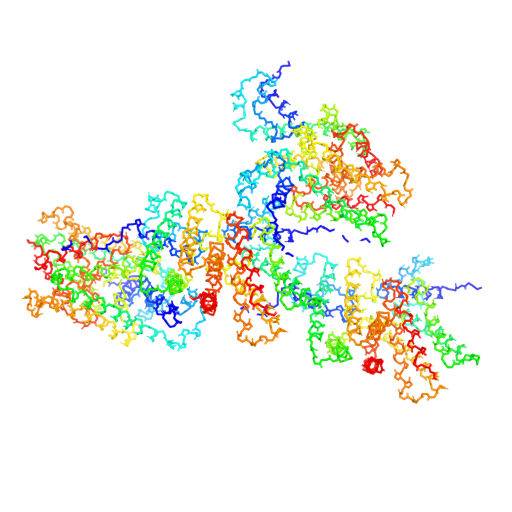TOM 4612 O O . LEU D 1 16 ? 66.675 53.512 -0.625 1.00 18.27 13 LEU D O 1
ATOM 4617 N N . ALA D 1 17 ? 68.118 55.120 0.045 1.00 17.46 14 ALA D N 1
ATOM 4618 C CA . ALA D 1 17 ? 67.063 56.110 0.193 1.00 17.41 14 ALA D CA 1
ATOM 4619 C C . ALA D 1 17 ? 66.496 56.495 -1.151 1.00 16.99 14 ALA D C 1
ATOM 4620 O O . ALA D 1 17 ? 65.300 56.653 -1.271 1.00 17.09 14 ALA D O 1
ATOM 4622 N N . VAL D 1 18 ? 67.333 56.662 -2.176 1.00 18.08 15 VAL D N 1
ATOM 4623 C CA . VAL D 1 18 ? 66.772 57.030 -3.487 1.00 18.76 15 VAL D CA 1
ATOM 4624 C C . VAL D 1 18 ? 66.119 55.821 -4.168 1.00 18.00 15 VAL D C 1
ATOM 4625 O O . VAL D 1 18 ? 65.098 55.961 -4.850 1.00 17.15 15 VAL D O 1
ATOM 4629 N N . ALA D 1 19 ? 66.674 54.630 -3.971 1.00 17.33 16 ALA D N 1
ATOM 4630 C CA . ALA D 1 19 ? 66.052 53.417 -4.519 1.00 18.23 16 ALA D CA 1
ATOM 4631 C C . ALA D 1 19 ? 64.642 53.223 -3.934 1.00 17.40 16 ALA D C 1
ATOM 4632 O O . ALA D 1 19 ? 63.684 52.953 -4.660 1.00 17.61 16 ALA D O 1
ATOM 4634 N N . GLU D 1 20 ? 64.527 53.404 -2.631 1.00 17.22 17 GLU D N 1
ATOM 4635 C CA . GLU D 1 20 ? 63.243 53.300 -1.934 1.00 17.36 17 GLU D CA 1
ATOM 4636 C C . GLU D 1 20 ? 62.217 54.257 -2.554 1.00 16.71 17 GLU D C 1
ATOM 4637 O O . GLU D 1 20 ? 61.079 53.845 -2.872 1.00 17.62 17 GLU D O 1
ATOM 4643 N N . ALA D 1 21 ? 62.623 55.519 -2.744 1.00 15.68 18 ALA D N 1
ATOM 4644 C CA . ALA D 1 21 ? 61.783 56.543 -3.388 1.00 16.52 18 ALA D CA 1
ATOM 4645 C C . ALA D 1 21 ? 61.386 56.176 -4.803 1.00 16.79 18 ALA D C 1
ATOM 4646 O O . ALA D 1 21 ? 60.213 56.307 -5.160 1.00 17.23 18 ALA D O 1
ATOM 4648 N N . LEU D 1 22 ? 62.341 55.719 -5.614 1.00 17.27 19 LEU D N 1
ATOM 4649 C CA . LEU D 1 22 ? 62.024 55.331 -6.998 1.00 17.97 19 LEU D CA 1
ATOM 4650 C C . LEU D 1 22 ? 61.038 54.166 -7.056 1.00 17.16 19 LEU D C 1
ATOM 4651 O O . LEU D 1 22 ? 60.142 54.140 -7.901 1.00 17.38 19 LEU D O 1
ATOM 4656 N N . ILE D 1 23 ? 61.202 53.200 -6.167 1.00 16.93 20 ILE D N 1
ATOM 4657 C CA . ILE D 1 23 ? 60.329 52.027 -6.135 1.00 17.29 20 ILE D CA 1
ATOM 4658 C C . ILE D 1 23 ? 58.918 52.437 -5.693 1.00 17.07 20 ILE D C 1
ATOM 4659 O O . ILE D 1 23 ? 57.925 51.985 -6.269 1.00 18.23 20 ILE D O 1
ATOM 4664 N N . GLN D 1 24 ? 58.834 53.306 -4.700 1.00 15.91 21 GLN D N 1
ATOM 4665 C CA . GLN D 1 24 ? 57.525 53.775 -4.228 1.00 16.59 21 GLN D CA 1
ATOM 4666 C C . GLN D 1 24 ? 56.784 54.670 -5.247 1.00 16.99 21 GLN D C 1
ATOM 4667 O O . GLN D 1 24 ? 55.573 54.734 -5.243 1.00 18.54 21 GLN D O 1
ATOM 4673 N N . LYS D 1 25 ? 57.511 55.380 -6.105 1.00 18.04 22 LYS D N 1
ATOM 4674 C CA . LYS D 1 25 ? 56.888 56.164 -7.164 1.00 19.81 22 LYS D CA 1
ATOM 4675 C C . LYS D 1 25 ? 56.527 55.313 -8.377 1.00 20.74 22 LYS D C 1
ATOM 4676 O O . LYS D 1 25 ? 55.410 55.402 -8.895 1.00 22.40 22 LYS D O 1
ATOM 4682 N N . ASP D 1 26 ? 57.460 54.477 -8.834 1.00 21.21 23 ASP D N 1
ATOM 4683 C CA . ASP D 1 26 ? 57.373 53.889 -10.179 1.00 23.57 23 ASP D CA 1
ATOM 4684 C C . ASP D 1 26 ? 57.333 52.368 -10.242 1.00 23.22 23 ASP D C 1
ATOM 4685 O O . ASP D 1 26 ? 56.877 51.817 -11.243 1.00 24.15 23 ASP D O 1
ATOM 4690 N N . GLY D 1 27 ? 57.799 51.701 -9.182 1.00 21.81 24 GLY D N 1
ATOM 4691 C CA . GLY D 1 27 ? 57.847 50.251 -9.120 1.00 21.85 24 GLY D CA 1
ATOM 4692 C C . GLY D 1 27 ? 59.240 49.746 -9.454 1.00 22.42 24 GLY D C 1
ATOM 4693 O O . GLY D 1 27 ? 59.998 50.400 -10.204 1.00 22.75 24 GLY D O 1
ATOM 4694 N N . TYR D 1 28 ? 59.550 48.568 -8.923 1.00 22.56 25 TYR D N 1
ATOM 4695 C CA . TYR D 1 28 ? 60.850 47.912 -9.089 1.00 23.46 25 TYR D CA 1
ATOM 4696 C C . TYR D 1 28 ? 61.257 47.713 -10.553 1.00 25.53 25 TYR D C 1
ATOM 4697 O O . TYR D 1 28 ? 62.421 47.907 -10.884 1.00 26.37 25 TYR D O 1
ATOM 4706 N N . ASN D 1 29 ? 60.306 47.339 -11.409 1.00 26.90 26 ASN D N 1
ATOM 4707 C CA . ASN D 1 29 ? 60.557 47.142 -12.855 1.00 29.56 26 ASN D CA 1
ATOM 4708 C C . ASN D 1 29 ? 60.535 48.423 -13.698 1.00 31.44 26 ASN D C 1
ATOM 4709 O O . ASN D 1 29 ? 60.525 48.360 -14.945 1.00 33.34 26 ASN D O 1
ATOM 4714 N N . ALA D 1 30 ? 60.515 49.577 -13.040 1.00 29.82 27 ALA D N 1
ATOM 4715 C CA . ALA D 1 30 ? 60.536 50.853 -13.741 1.00 31.83 27 ALA D CA 1
ATOM 4716 C C . ALA D 1 30 ? 61.683 51.752 -13.262 1.00 30.95 27 ALA D C 1
ATOM 4717 O O . ALA D 1 30 ? 61.620 52.970 -13.432 1.00 33.14 27 ALA D O 1
ATOM 4719 N N . PHE D 1 31 ? 62.716 51.169 -12.649 1.00 30.29 28 PHE D N 1
ATOM 4720 C CA . PHE D 1 31 ? 63.929 51.911 -12.287 1.00 29.23 28 PHE D CA 1
ATOM 4721 C C . PHE D 1 31 ? 65.180 51.082 -12.508 1.00 29.70 28 PHE D C 1
ATOM 4722 O O . PHE D 1 31 ? 65.134 49.856 -12.489 1.00 29.50 28 PHE D O 1
ATOM 4730 N N . SER D 1 32 ? 66.304 51.771 -12.679 1.00 29.68 29 SER D N 1
ATOM 4731 C CA . SER D 1 32 ? 67.597 51.127 -12.937 1.00 30.61 29 SER D CA 1
ATOM 4732 C C . SER D 1 32 ? 68.691 51.716 -12.053 1.00 29.06 29 SER D C 1
ATOM 4733 O O . SER D 1 32 ? 68.515 52.779 -11.438 1.00 27.78 29 SER D O 1
ATOM 4736 N N . PHE D 1 33 ? 69.832 51.045 -11.991 1.00 29.21 30 PHE D N 1
ATOM 4737 C CA . PHE D 1 33 ? 71.004 51.626 -11.330 1.00 28.76 30 PHE D CA 1
ATOM 4738 C C . PHE D 1 33 ? 71.429 52.982 -11.980 1.00 29.31 30 PHE D C 1
ATOM 4739 O O . PHE D 1 33 ? 71.901 53.899 -11.285 1.00 27.52 30 PHE D O 1
ATOM 4747 N N . LYS D 1 34 ? 71.282 53.105 -13.302 1.00 31.97 31 LYS D N 1
ATOM 4748 C CA . LYS D 1 34 ? 71.597 54.377 -13.987 1.00 32.86 31 LYS D CA 1
ATOM 4749 C C . LYS D 1 34 ? 70.712 55.521 -13.478 1.00 30.88 31 LYS D C 1
ATOM 4750 O O . LYS D 1 34 ? 71.198 56.641 -13.311 1.00 29.68 31 LYS D O 1
ATOM 4756 N N . ASP D 1 35 ? 69.432 55.234 -13.219 1.00 29.40 32 ASP D N 1
ATOM 4757 C CA . ASP D 1 35 ? 68.515 56.217 -12.632 1.00 27.33 32 ASP D CA 1
ATOM 4758 C C . ASP D 1 35 ? 69.070 56.726 -11.297 1.00 24.87 32 ASP D C 1
ATOM 4759 O O . ASP D 1 35 ? 69.087 57.937 -11.040 1.00 24.24 32 ASP D O 1
ATOM 4764 N N . ILE D 1 36 ? 69.555 55.804 -10.467 1.00 23.64 33 ILE D N 1
ATOM 4765 C CA . ILE D 1 36 ? 70.142 56.173 -9.180 1.00 21.63 33 ILE D CA 1
ATOM 4766 C C . ILE D 1 36 ? 71.425 56.993 -9.351 1.00 21.48 33 ILE D C 1
ATOM 4767 O O . ILE D 1 36 ? 71.606 58.021 -8.681 1.00 20.99 33 ILE D O 1
ATOM 4772 N N . ALA D 1 37 ? 72.310 56.576 -10.252 1.00 22.69 34 ALA D N 1
ATOM 4773 C CA . ALA D 1 37 ? 73.562 57.307 -10.449 1.00 23.02 34 ALA D CA 1
ATOM 4774 C C . ALA D 1 37 ? 73.285 58.742 -10.920 1.00 23.34 34 ALA D C 1
ATOM 4775 O O . ALA D 1 37 ? 73.972 59.670 -10.497 1.00 23.36 34 ALA D O 1
ATOM 4777 N N . THR D 1 38 ? 72.307 58.905 -11.808 1.00 22.76 35 THR D N 1
ATOM 4778 C CA . THR D 1 38 ? 71.921 60.221 -12.314 1.00 23.58 35 THR D CA 1
ATOM 4779 C C . THR D 1 38 ? 71.286 61.088 -11.213 1.00 21.36 35 THR D C 1
ATOM 4780 O O . THR D 1 38 ? 71.559 62.298 -11.125 1.00 20.91 35 THR D O 1
ATOM 4784 N N . ALA D 1 39 ? 70.446 60.468 -10.382 1.00 20.38 36 ALA D N 1
ATOM 4785 C CA . ALA D 1 39 ? 69.751 61.186 -9.308 1.00 20.03 36 ALA D CA 1
ATOM 4786 C C . ALA D 1 39 ? 70.704 61.787 -8.269 1.00 20.11 36 ALA D C 1
ATOM 4787 O O . ALA D 1 39 ? 70.543 62.955 -7.886 1.00 20.44 36 ALA D O 1
ATOM 4789 N N . ILE D 1 40 ? 71.681 61.007 -7.810 1.00 20.43 37 ILE D N 1
ATOM 4790 C CA . ILE D 1 40 ? 72.594 61.472 -6.766 1.00 20.44 37 ILE D CA 1
ATOM 4791 C C . ILE D 1 40 ? 74.038 61.675 -7.192 1.00 21.90 37 ILE D C 1
ATOM 4792 O O . ILE D 1 40 ? 74.906 61.895 -6.343 1.00 21.34 37 ILE D O 1
ATOM 4797 N N . ASN D 1 41 ? 74.291 61.622 -8.502 1.00 23.03 38 ASN D N 1
ATOM 4798 C CA . ASN D 1 41 ? 75.590 61.977 -9.065 1.00 25.72 38 ASN D CA 1
ATOM 4799 C C . ASN D 1 41 ? 76.748 61.154 -8.501 1.00 26.62 38 ASN D C 1
ATOM 4800 O O . ASN D 1 41 ? 77.757 61.691 -8.035 1.00 26.71 38 ASN D O 1
ATOM 4805 N N . ILE D 1 42 ? 76.568 59.844 -8.570 1.00 26.62 39 ILE D N 1
ATOM 4806 C CA . ILE D 1 42 ? 77.624 58.875 -8.280 1.00 28.35 39 ILE D CA 1
ATOM 4807 C C . ILE D 1 42 ? 77.804 57.979 -9.504 1.00 30.42 39 ILE D C 1
ATOM 4808 O O . ILE D 1 42 ? 76.988 58.001 -10.446 1.00 30.19 39 ILE D O 1
ATOM 4813 N N . LYS D 1 43 ? 78.881 57.201 -9.498 1.00 39.11 40 LYS D N 1
ATOM 4814 C CA . LYS D 1 43 ? 79.126 56.242 -10.560 1.00 39.54 40 LYS D CA 1
ATOM 4815 C C . LYS D 1 43 ? 78.381 54.946 -10.258 1.00 37.58 40 LYS D C 1
ATOM 4816 O O . LYS D 1 43 ? 78.295 54.534 -9.101 1.00 36.53 40 LYS D O 1
ATOM 4822 N N . THR D 1 44 ? 77.821 54.327 -11.292 1.00 36.66 41 THR D N 1
ATOM 4823 C CA . THR D 1 44 ? 77.165 53.027 -11.156 1.00 35.54 41 THR D CA 1
ATOM 4824 C C . THR D 1 44 ? 78.073 51.980 -10.507 1.00 34.73 41 THR D C 1
ATOM 4825 O O . THR D 1 44 ? 77.588 51.093 -9.794 1.00 34.18 41 THR D O 1
ATOM 4829 N N . ALA D 1 45 ? 79.385 52.062 -10.759 1.00 35.75 42 ALA D N 1
ATOM 4830 C CA . ALA D 1 45 ? 80.350 51.177 -10.103 1.00 35.20 42 ALA D CA 1
ATOM 4831 C C . ALA D 1 45 ? 80.263 51.243 -8.560 1.00 33.95 42 ALA D C 1
ATOM 4832 O O . ALA D 1 45 ? 80.412 50.222 -7.883 1.00 32.07 42 ALA D O 1
ATOM 4834 N N A SER D 1 46 ? 80.037 52.444 -8.026 0.63 33.28 43 SER D N 1
ATOM 4835 N N B SER D 1 46 ? 80.035 52.433 -8.008 0.37 33.28 43 SER D N 1
ATOM 4836 C CA A SER D 1 46 ? 79.895 52.645 -6.583 0.63 33.15 43 SER D CA 1
ATOM 4837 C CA B SER D 1 46 ? 79.924 52.580 -6.558 0.37 33.01 43 SER D CA 1
ATOM 4838 C C A SER D 1 46 ? 78.651 51.942 -6.034 0.63 31.18 43 SER D C 1
ATOM 4839 C C B SER D 1 46 ? 78.644 51.933 -6.021 0.37 31.15 43 SER D C 1
ATOM 4840 O O A SER D 1 46 ? 78.644 51.494 -4.883 0.63 31.54 43 SER D O 1
ATOM 4841 O O B SER D 1 46 ? 78.599 51.521 -4.860 0.37 31.27 43 SER D O 1
ATOM 4846 N N . ILE D 1 47 ? 77.617 51.828 -6.867 1.00 29.94 44 ILE D N 1
ATOM 4847 C CA . ILE D 1 47 ? 76.390 51.144 -6.507 1.00 28.91 44 ILE D CA 1
ATOM 4848 C C . ILE D 1 47 ? 76.638 49.649 -6.500 1.00 29.23 44 ILE D C 1
ATOM 4849 O O . ILE D 1 47 ? 76.224 48.950 -5.600 1.00 29.01 44 ILE D O 1
ATOM 4854 N N . HIS D 1 48 ? 77.375 49.168 -7.495 1.00 31.12 45 HIS D N 1
ATOM 4855 C CA . HIS D 1 48 ? 77.718 47.755 -7.575 1.00 31.12 45 HIS D CA 1
ATOM 4856 C C . HIS D 1 48 ? 78.596 47.276 -6.407 1.00 31.75 45 HIS D C 1
ATOM 4857 O O . HIS D 1 48 ? 78.425 46.147 -5.945 1.00 30.71 45 HIS D O 1
ATOM 4864 N N . TYR D 1 49 ? 79.518 48.120 -5.936 1.00 32.02 46 TYR D N 1
ATOM 4865 C CA . TYR D 1 49 ? 80.312 47.812 -4.732 1.00 33.27 46 TYR D CA 1
ATOM 4866 C C . TYR D 1 49 ? 79.430 47.399 -3.561 1.00 32.63 46 TYR D C 1
ATOM 4867 O O . TYR D 1 49 ? 79.721 46.422 -2.853 1.00 32.30 46 TYR D O 1
ATOM 4876 N N . HIS D 1 50 ? 78.365 48.159 -3.347 1.00 31.18 47 HIS D N 1
ATOM 4877 C CA . HIS D 1 50 ? 77.458 47.893 -2.227 1.00 31.07 47 HIS D CA 1
ATOM 4878 C C . HIS D 1 50 ? 76.379 46.856 -2.561 1.00 29.88 47 HIS D C 1
ATOM 4879 O O . HIS D 1 50 ? 75.967 46.089 -1.684 1.00 30.20 47 HIS D O 1
ATOM 4886 N N . PHE D 1 51 ? 75.936 46.831 -3.818 1.00 29.08 48 PHE D N 1
ATOM 4887 C CA . PHE D 1 51 ? 74.853 45.957 -4.271 1.00 28.16 48 PHE D CA 1
ATOM 4888 C C . PHE D 1 51 ? 75.201 45.337 -5.628 1.00 29.67 48 PHE D C 1
ATOM 4889 O O . PHE D 1 51 ? 74.875 45.891 -6.674 1.00 29.61 48 PHE D O 1
ATOM 4897 N N . PRO D 1 52 ? 75.853 44.164 -5.609 1.00 31.68 49 PRO D N 1
ATOM 4898 C CA . PRO D 1 52 ? 76.368 43.578 -6.842 1.00 33.39 49 PRO D CA 1
ATOM 4899 C C . PRO D 1 52 ? 75.321 43.396 -7.933 1.00 33.04 49 PRO D C 1
ATOM 4900 O O . PRO D 1 52 ? 75.636 43.625 -9.094 1.00 34.41 49 PRO D O 1
ATOM 4904 N N . SER D 1 53 ? 74.089 43.036 -7.569 1.00 31.46 50 SER D N 1
ATOM 4905 C CA . SER D 1 53 ? 73.002 42.901 -8.543 1.00 30.49 50 SER D CA 1
ATOM 4906 C C . SER D 1 53 ? 71.804 43.757 -8.107 1.00 28.32 50 SER D C 1
ATOM 4907 O O . SER D 1 53 ? 71.749 44.185 -6.972 1.00 27.71 50 SER D O 1
ATOM 4910 N N . LYS D 1 54 ? 70.866 43.996 -9.012 1.00 27.76 51 LYS D N 1
ATOM 4911 C CA . LYS D 1 54 ? 69.651 44.751 -8.688 1.00 27.79 51 LYS D CA 1
ATOM 4912 C C . LYS D 1 54 ? 68.909 44.013 -7.567 1.00 26.51 51 LYS D C 1
ATOM 4913 O O . LYS D 1 54 ? 68.357 44.627 -6.649 1.00 25.04 51 LYS D O 1
ATOM 4919 N N . GLU D 1 55 ? 68.916 42.688 -7.650 1.00 26.59 52 GLU D N 1
ATOM 4920 C CA . GLU D 1 55 ? 68.229 41.861 -6.676 1.00 25.97 52 GLU D CA 1
ATOM 4921 C C . GLU D 1 55 ? 68.694 42.156 -5.249 1.00 25.35 52 GLU D C 1
ATOM 4922 O O . GLU D 1 55 ? 67.868 42.271 -4.337 1.00 23.00 52 GLU D O 1
ATOM 4928 N N . ASP D 1 56 ? 70.006 42.301 -5.071 1.00 25.27 53 ASP D N 1
ATOM 4929 C CA . ASP D 1 56 ? 70.589 42.610 -3.763 1.00 25.63 53 ASP D CA 1
ATOM 4930 C C . ASP D 1 56 ? 70.100 43.950 -3.213 1.00 23.61 53 ASP D C 1
ATOM 4931 O O . ASP D 1 56 ? 69.865 44.085 -2.018 1.00 23.28 53 ASP D O 1
ATOM 4936 N N . LEU D 1 57 ? 69.966 44.943 -4.083 1.00 23.44 54 LEU D N 1
ATOM 4937 C CA . LEU D 1 57 ? 69.414 46.246 -3.690 1.00 22.19 54 LEU D CA 1
ATOM 4938 C C . LEU D 1 57 ? 67.938 46.085 -3.305 1.00 20.65 54 LEU D C 1
ATOM 4939 O O . LEU D 1 57 ? 67.480 46.630 -2.295 1.00 20.51 54 LEU D O 1
ATOM 4944 N N . GLY D 1 58 ? 67.192 45.346 -4.112 1.00 20.42 55 GLY D N 1
ATOM 4945 C CA . GLY D 1 58 ? 65.773 45.130 -3.829 1.00 19.93 55 GLY D CA 1
ATOM 4946 C C . GLY D 1 58 ? 65.594 44.497 -2.451 1.00 20.11 55 GLY D C 1
ATOM 4947 O O . GLY D 1 58 ? 64.769 44.957 -1.636 1.00 19.70 55 GLY D O 1
ATOM 4948 N N . VAL D 1 59 ? 66.366 43.458 -2.155 1.00 21.02 56 VAL D N 1
ATOM 4949 C CA . VAL D 1 59 ? 66.270 42.806 -0.826 1.00 21.39 56 VAL D CA 1
ATOM 4950 C C . VAL D 1 59 ? 66.646 43.784 0.290 1.00 21.62 56 VAL D C 1
ATOM 4951 O O . VAL D 1 59 ? 65.946 43.902 1.317 1.00 21.24 56 VAL D O 1
ATOM 4955 N N . ALA D 1 60 ? 67.722 44.534 0.078 1.00 21.68 57 ALA D N 1
ATOM 4956 C CA . ALA D 1 60 ? 68.218 45.446 1.111 1.00 21.21 57 ALA D CA 1
ATOM 4957 C C . ALA D 1 60 ? 67.240 46.572 1.370 1.00 20.59 57 ALA D C 1
ATOM 4958 O O . ALA D 1 60 ? 67.029 46.938 2.525 1.00 20.35 57 ALA D O 1
ATOM 4960 N N . VAL D 1 61 ? 66.616 47.096 0.310 1.00 19.14 58 VAL D N 1
ATOM 4961 C CA . VAL D 1 61 ? 65.659 48.191 0.427 1.00 19.90 58 VAL D CA 1
ATOM 4962 C C . VAL D 1 61 ? 64.433 47.772 1.253 1.00 18.86 58 VAL D C 1
ATOM 4963 O O . VAL D 1 61 ? 63.970 48.509 2.120 1.00 18.16 58 VAL D O 1
ATOM 4967 N N . ILE D 1 62 ? 63.913 46.582 0.971 1.00 18.75 59 ILE D N 1
ATOM 4968 C CA . ILE D 1 62 ? 62.737 46.104 1.719 1.00 18.67 59 ILE D CA 1
ATOM 4969 C C . ILE D 1 62 ? 63.086 45.831 3.170 1.00 19.82 59 ILE D C 1
ATOM 4970 O O . ILE D 1 62 ? 62.329 46.185 4.070 1.00 20.34 59 ILE D O 1
ATOM 4975 N N . SER D 1 63 ? 64.241 45.218 3.411 1.00 20.92 60 SER D N 1
ATOM 4976 C CA . SER D 1 63 ? 64.638 44.909 4.769 1.00 22.97 60 SER D CA 1
ATOM 4977 C C . SER D 1 63 ? 64.802 46.194 5.591 1.00 23.80 60 SER D C 1
ATOM 4978 O O . SER D 1 63 ? 64.349 46.304 6.740 1.00 22.90 60 SER D O 1
ATOM 4981 N N . TRP D 1 64 ? 65.453 47.176 4.984 1.00 23.71 61 TRP D N 1
ATOM 4982 C CA . TRP D 1 64 ? 65.659 48.463 5.606 1.00 24.56 61 TRP D CA 1
ATOM 4983 C C . TRP D 1 64 ? 64.328 49.172 5.879 1.00 23.91 61 TRP D C 1
ATOM 4984 O O . TRP D 1 64 ? 64.104 49.705 6.967 1.00 24.89 61 TRP D O 1
ATOM 4995 N N . HIS D 1 65 ? 63.444 49.173 4.884 1.00 22.23 62 HIS D N 1
ATOM 4996 C CA . HIS D 1 65 ? 62.136 49.783 5.025 1.00 21.82 62 HIS D CA 1
ATOM 4997 C C . HIS D 1 65 ? 61.327 49.132 6.153 1.00 21.81 62 HIS D C 1
ATOM 4998 O O . HIS D 1 65 ? 60.640 49.825 6.906 1.00 22.14 62 HIS D O 1
ATOM 5005 N N . THR D 1 66 ? 61.417 47.812 6.251 1.00 22.41 63 THR D N 1
ATOM 5006 C CA . THR D 1 66 ? 60.721 47.022 7.257 1.00 23.32 63 THR D CA 1
ATOM 5007 C C . THR D 1 66 ? 61.213 47.376 8.663 1.00 24.80 63 THR D C 1
ATOM 5008 O O . THR D 1 66 ? 60.412 47.549 9.600 1.00 24.92 63 THR D O 1
ATOM 5012 N N . ASP D 1 67 ? 62.531 47.508 8.805 1.00 25.18 64 ASP D N 1
ATOM 5013 C CA . ASP D 1 67 ? 63.129 47.893 10.089 1.00 27.01 64 ASP D CA 1
ATOM 5014 C C . ASP D 1 67 ? 62.627 49.276 10.519 1.00 26.51 64 ASP D C 1
ATOM 5015 O O . ASP D 1 67 ? 62.281 49.483 11.672 1.00 27.00 64 ASP D O 1
ATOM 5020 N N . LYS D 1 68 ? 62.565 50.200 9.573 1.00 25.78 65 LYS D N 1
ATOM 5021 C CA . LYS D 1 68 ? 62.078 51.556 9.828 1.00 25.74 65 LYS D CA 1
ATOM 5022 C C . LYS D 1 68 ? 60.629 51.555 10.296 1.00 24.88 65 LYS D C 1
ATOM 5023 O O . LYS D 1 68 ? 60.285 52.230 11.264 1.00 25.70 65 LYS D O 1
ATOM 5029 N N A ILE D 1 69 ? 59.783 50.797 9.599 0.59 23.43 66 ILE D N 1
ATOM 5030 N N B ILE D 1 69 ? 59.771 50.798 9.619 0.41 23.27 66 ILE D N 1
ATOM 5031 C CA A ILE D 1 69 ? 58.383 50.619 10.009 0.59 22.89 66 ILE D CA 1
ATOM 5032 C CA B ILE D 1 69 ? 58.380 50.730 10.055 0.41 22.59 66 ILE D CA 1
ATOM 5033 C C A ILE D 1 69 ? 58.274 49.996 11.405 0.59 23.28 66 ILE D C 1
ATOM 5034 C C B ILE D 1 69 ? 58.231 49.972 11.395 0.41 23.16 66 ILE D C 1
ATOM 5035 O O A ILE D 1 69 ? 57.489 50.450 12.251 0.59 23.36 66 ILE D O 1
ATOM 5036 O O B ILE D 1 69 ? 57.382 50.338 12.214 0.41 23.32 66 ILE D O 1
ATOM 5045 N N . ALA D 1 70 ? 59.060 48.956 11.636 1.00 22.87 67 ALA D 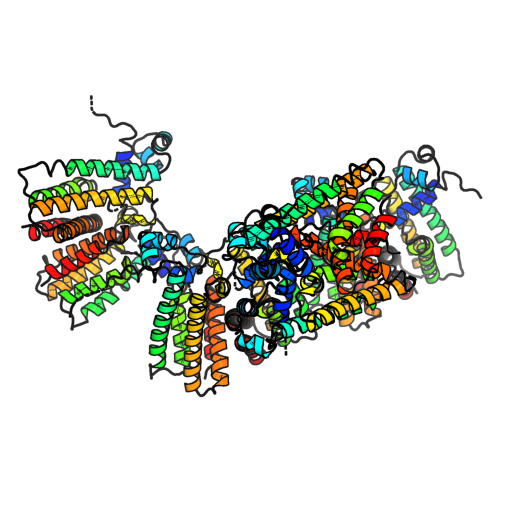N 1
ATOM 5046 C CA . ALA D 1 70 ? 59.031 48.248 12.903 1.00 24.74 67 ALA D CA 1
ATOM 5047 C C . ALA D 1 70 ? 59.291 49.213 14.063 1.00 26.24 67 ALA D C 1
ATOM 5048 O O . ALA D 1 70 ? 58.644 49.129 15.105 1.00 27.73 67 ALA D O 1
ATOM 5050 N N . ALA D 1 71 ? 60.206 50.159 13.865 1.00 27.00 68 ALA D N 1
ATOM 5051 C CA . ALA D 1 71 ? 60.552 51.116 14.921 1.00 29.19 68 ALA D CA 1
ATOM 5052 C C . ALA D 1 71 ? 59.417 52.101 15.163 1.00 29.29 68 ALA D C 1
ATOM 5053 O O . ALA D 1 71 ? 59.110 52.440 16.296 1.00 30.13 68 ALA D O 1
ATOM 5055 N N . VAL D 1 72 ? 58.794 52.550 14.083 1.00 28.47 69 VAL D N 1
ATOM 5056 C CA . VAL D 1 72 ? 57.639 53.423 14.167 1.00 29.51 69 VAL D CA 1
ATOM 5057 C C . VAL D 1 72 ? 56.521 52.737 14.950 1.00 29.54 69 VAL D C 1
ATOM 5058 O O . VAL D 1 72 ? 55.939 53.339 15.843 1.00 30.46 69 VAL D O 1
ATOM 5062 N N . LEU D 1 73 ? 56.241 51.476 14.622 1.00 28.73 70 LEU D N 1
ATOM 5063 C CA . LEU D 1 73 ? 55.173 50.708 15.286 1.00 29.01 70 LEU D CA 1
ATOM 5064 C C . LEU D 1 73 ? 55.464 50.445 16.772 1.00 30.49 70 LEU D C 1
ATOM 5065 O O . LEU D 1 73 ? 54.548 50.487 17.601 1.00 30.24 70 LEU D O 1
ATOM 5070 N N . SER D 1 74 ? 56.725 50.180 17.116 1.00 31.41 71 SER D N 1
ATOM 5071 C CA . SER D 1 74 ? 57.083 49.977 18.532 1.00 33.98 71 SER D CA 1
ATOM 5072 C C . SER D 1 74 ? 56.842 51.231 19.366 1.00 34.70 71 SER D C 1
ATOM 5073 O O . SER D 1 74 ? 56.448 51.131 20.505 1.00 35.85 71 SER D O 1
ATOM 5076 N N . ASP D 1 75 ? 57.132 52.399 18.802 1.00 34.41 72 ASP D N 1
ATOM 5077 C CA . ASP D 1 75 ? 56.902 53.662 19.505 1.00 36.10 72 ASP D CA 1
ATOM 5078 C C . ASP D 1 75 ? 55.412 53.872 19.754 1.00 35.04 72 ASP D C 1
ATOM 5079 O O . ASP D 1 75 ? 55.025 54.401 20.789 1.00 36.30 72 ASP D O 1
ATOM 5084 N N . ILE D 1 76 ? 54.584 53.448 18.800 1.00 32.36 73 ILE D N 1
ATOM 5085 C CA . ILE D 1 76 ? 53.130 53.532 18.940 1.00 31.75 73 ILE D CA 1
ATOM 5086 C C . ILE D 1 76 ? 52.654 52.542 20.019 1.00 33.28 73 ILE D C 1
ATOM 5087 O O . ILE D 1 76 ? 51.887 52.917 20.923 1.00 34.10 73 ILE D O 1
ATOM 5092 N N . SER D 1 77 ? 53.139 51.303 19.939 1.00 33.39 74 SER D N 1
ATOM 5093 C CA . SER D 1 77 ? 52.796 50.239 20.906 1.00 35.89 74 SER D CA 1
ATOM 5094 C C . SER D 1 77 ? 53.082 50.617 22.336 1.00 39.02 74 SER D C 1
ATOM 5095 O O . SER D 1 77 ? 52.294 50.309 23.225 1.00 41.23 74 SER D O 1
ATOM 5098 N N . ASN D 1 78 ? 54.228 51.253 22.553 1.00 40.78 75 ASN D N 1
ATOM 5099 C CA . ASN D 1 78 ? 54.676 51.637 23.898 1.00 44.32 75 ASN D CA 1
ATOM 5100 C C . ASN D 1 78 ? 54.107 52.958 24.387 1.00 45.65 75 ASN D C 1
ATOM 5101 O O . ASN D 1 78 ? 54.413 53.387 25.491 1.00 48.36 75 ASN D O 1
ATOM 5106 N N . ASN D 1 79 ? 53.288 53.613 23.570 1.00 44.31 76 ASN D N 1
ATOM 5107 C CA . ASN D 1 79 ? 52.609 54.839 23.994 1.00 46.02 76 ASN D CA 1
ATOM 5108 C C . ASN D 1 79 ? 51.339 54.443 24.763 1.00 46.73 76 ASN D C 1
ATOM 5109 O O . ASN D 1 79 ? 50.270 54.257 24.185 1.00 45.03 76 ASN D O 1
ATOM 5114 N N . SER D 1 80 ? 51.478 54.316 26.079 1.00 49.05 77 SER D N 1
ATOM 5115 C CA . SER D 1 80 ? 50.387 53.841 26.928 1.00 50.37 77 SER D CA 1
ATOM 5116 C C . SER D 1 80 ? 49.224 54.835 27.068 1.00 50.84 77 SER D C 1
ATOM 5117 O O . SER D 1 80 ? 48.230 54.518 27.719 1.00 52.42 77 SER D O 1
ATOM 5120 N N . SER D 1 81 ? 49.344 56.028 26.484 1.00 50.13 78 SER D N 1
ATOM 5121 C CA . SER D 1 81 ? 48.234 56.986 26.466 1.00 50.68 78 SER D CA 1
ATOM 5122 C C . SER D 1 81 ? 47.226 56.688 25.348 1.00 47.76 78 SER D C 1
ATOM 5123 O O . SER D 1 81 ? 46.098 57.180 25.383 1.00 48.05 78 SER D O 1
ATOM 5126 N N . LEU D 1 82 ? 47.642 55.890 24.364 1.00 45.14 79 LEU D N 1
ATOM 5127 C CA . LEU D 1 82 ? 46.809 55.551 23.214 1.00 42.58 79 LEU D CA 1
ATOM 5128 C C . LEU D 1 82 ? 45.996 54.271 23.454 1.00 41.95 79 LEU D C 1
ATOM 5129 O O . LEU D 1 82 ? 46.558 53.243 23.851 1.00 41.90 79 LEU D O 1
ATOM 5134 N N . SER D 1 83 ? 44.691 54.334 23.178 1.00 32.05 80 SER D N 1
ATOM 5135 C CA . SER D 1 83 ? 43.853 53.139 23.102 1.00 31.12 80 SER D CA 1
ATOM 5136 C C . SER D 1 83 ? 44.252 52.255 21.918 1.00 29.53 80 SER D C 1
ATOM 5137 O O . SER D 1 83 ? 45.002 52.683 21.042 1.00 26.21 80 SER D O 1
ATOM 5140 N N . ALA D 1 84 ? 43.745 51.018 21.892 1.00 29.10 81 ALA D N 1
ATOM 5141 C CA . ALA D 1 84 ? 43.970 50.139 20.740 1.00 28.10 81 ALA D CA 1
ATOM 5142 C C . ALA D 1 84 ? 43.547 50.836 19.457 1.00 27.33 81 ALA D C 1
ATOM 5143 O O . ALA D 1 84 ? 44.287 50.843 18.464 1.00 26.35 81 ALA D O 1
ATOM 5145 N N . LYS D 1 85 ? 42.374 51.466 19.488 1.00 27.52 82 LYS D N 1
ATOM 5146 C CA . LYS D 1 85 ? 41.865 52.197 18.327 1.00 27.18 82 LYS D CA 1
ATOM 5147 C C . LYS D 1 85 ? 42.809 53.344 17.900 1.00 25.67 82 LYS D C 1
ATOM 5148 O O . LYS D 1 85 ? 43.136 53.504 16.712 1.00 24.49 82 LYS D O 1
ATOM 5154 N N . GLU D 1 86 ? 43.279 54.117 18.874 1.00 25.96 83 GLU D N 1
ATOM 5155 C CA . GLU D 1 86 ? 44.179 55.241 18.584 1.00 25.18 83 GLU D CA 1
ATOM 5156 C C . GLU D 1 86 ? 45.509 54.746 17.995 1.00 23.60 83 GLU D C 1
ATOM 5157 O O . GLU D 1 86 ? 46.057 55.356 17.073 1.00 21.90 83 GLU D O 1
ATOM 5163 N N . LYS D 1 87 ? 46.016 53.625 18.505 1.00 22.75 84 LYS D N 1
ATOM 5164 C CA . LYS D 1 87 ? 47.261 53.033 17.985 1.00 22.57 84 LYS D CA 1
ATOM 5165 C C . LYS D 1 87 ? 47.143 52.717 16.502 1.00 21.57 84 LYS D C 1
ATOM 5166 O O . LYS D 1 87 ? 48.073 52.948 15.707 1.00 21.90 84 LYS D O 1
ATOM 5172 N N . ILE D 1 88 ? 45.992 52.171 16.129 1.00 21.89 85 ILE D N 1
ATOM 5173 C CA . ILE D 1 88 ? 45.738 51.838 14.738 1.00 20.97 85 ILE D CA 1
ATOM 5174 C C . ILE D 1 88 ? 45.548 53.100 13.879 1.00 21.28 85 ILE D C 1
ATOM 5175 O O . ILE D 1 88 ? 46.037 53.156 12.741 1.00 19.73 85 ILE D O 1
ATOM 5180 N N . GLN D 1 89 ? 44.860 54.104 14.421 1.00 21.79 86 GLN D N 1
ATOM 5181 C CA . GLN D 1 89 ? 44.761 55.414 13.773 1.00 22.75 86 GLN D CA 1
ATOM 5182 C C . GLN D 1 89 ? 46.169 55.998 13.508 1.00 22.47 86 GLN D C 1
ATOM 5183 O O . GLN D 1 89 ? 46.468 56.458 12.386 1.00 23.26 86 GLN D O 1
ATOM 5189 N N . LYS D 1 90 ? 47.048 55.923 14.504 1.00 23.96 87 LYS D N 1
ATOM 5190 C CA . LYS D 1 90 ? 48.417 56.443 14.375 1.00 24.15 87 LYS D CA 1
ATOM 5191 C C . LYS D 1 90 ? 49.307 55.641 13.400 1.00 23.19 87 LYS D C 1
ATOM 5192 O O . LYS D 1 90 ? 50.158 56.215 12.706 1.00 21.78 87 LYS D O 1
ATOM 5198 N N . PHE D 1 91 ? 49.091 54.332 13.348 1.00 22.33 88 PHE D N 1
ATOM 5199 C CA . PHE D 1 91 ? 49.711 53.472 12.339 1.00 21.76 88 PHE D CA 1
ATOM 5200 C C . PHE D 1 91 ? 49.409 53.999 10.930 1.00 20.31 88 PHE D C 1
ATOM 5201 O O . PHE D 1 91 ? 50.319 54.200 10.128 1.00 21.03 88 PHE D O 1
ATOM 5209 N N . PHE D 1 92 ? 48.141 54.266 10.649 1.00 19.84 89 PHE D N 1
ATOM 5210 C CA . PHE D 1 92 ? 47.743 54.791 9.350 1.00 19.65 89 PHE D CA 1
ATOM 5211 C C . PHE D 1 92 ? 48.349 56.164 9.085 1.00 19.34 89 PHE D C 1
ATOM 5212 O O . PHE D 1 92 ? 48.844 56.408 7.981 1.00 19.10 89 PHE D O 1
ATOM 5220 N N . ASP D 1 93 ? 48.378 57.027 10.099 1.00 20.01 90 ASP D N 1
ATOM 5221 C CA . ASP D 1 93 ? 49.066 58.324 10.002 1.00 21.07 90 ASP D CA 1
ATOM 5222 C C . ASP D 1 93 ? 50.554 58.154 9.636 1.00 20.57 90 ASP D C 1
ATOM 5223 O O . ASP D 1 93 ? 51.081 58.908 8.802 1.00 20.73 90 ASP D O 1
ATOM 5228 N N . ALA D 1 94 ? 51.224 57.179 10.266 1.00 20.57 91 ALA D N 1
ATOM 5229 C CA . ALA D 1 94 ? 52.617 56.873 9.955 1.00 20.55 91 ALA D CA 1
ATOM 5230 C C . ALA D 1 94 ? 52.782 56.413 8.512 1.00 19.70 91 ALA D C 1
ATOM 5231 O O . ALA D 1 94 ? 53.761 56.776 7.833 1.00 20.74 91 ALA D O 1
ATOM 5233 N N . ILE D 1 95 ? 51.843 55.605 8.043 1.00 19.04 92 ILE D N 1
ATOM 5234 C CA . ILE D 1 95 ? 51.882 55.125 6.653 1.00 18.46 92 ILE D CA 1
ATOM 5235 C C . ILE D 1 95 ? 51.681 56.285 5.688 1.00 17.84 92 ILE D C 1
ATOM 5236 O O . ILE D 1 95 ? 52.397 56.392 4.676 1.00 17.44 92 ILE D O 1
ATOM 5241 N N . LEU D 1 96 ? 50.733 57.164 5.993 1.00 17.16 93 LEU D N 1
ATOM 5242 C CA . LEU D 1 96 ? 50.516 58.350 5.145 1.00 17.93 93 LEU D CA 1
ATOM 5243 C C . LEU D 1 96 ? 51.803 59.171 5.028 1.00 18.33 93 LEU D C 1
ATOM 5244 O O . LEU D 1 96 ? 52.162 59.622 3.923 1.00 16.99 93 LEU D O 1
ATOM 5249 N N . THR D 1 97 ? 52.529 59.326 6.145 1.00 18.97 94 THR D N 1
ATOM 5250 C CA . THR D 1 97 ? 53.760 60.122 6.122 1.00 20.14 94 THR D CA 1
ATOM 5251 C C . THR D 1 97 ? 54.757 59.585 5.074 1.00 19.82 94 THR D C 1
ATOM 5252 O O . THR D 1 97 ? 55.400 60.370 4.356 1.00 19.93 94 THR D O 1
ATOM 5256 N N . LEU D 1 98 ? 54.836 58.265 4.986 1.00 19.76 95 LEU D N 1
ATOM 5257 C CA . LEU D 1 98 ? 55.788 57.550 4.126 1.00 20.34 95 LEU D CA 1
ATOM 5258 C C . LEU D 1 98 ? 55.312 57.345 2.702 1.00 18.86 95 LEU D C 1
ATOM 5259 O O . LEU D 1 98 ? 56.107 56.955 1.839 1.00 18.71 95 LEU D O 1
ATOM 5264 N N . THR D 1 99 ? 54.026 57.592 2.455 1.00 17.98 96 THR D N 1
ATOM 5265 C CA . THR D 1 99 ? 53.418 57.297 1.174 1.00 16.78 96 THR D CA 1
ATOM 5266 C C . THR D 1 99 ? 52.787 58.528 0.524 1.00 16.76 96 THR D C 1
ATOM 5267 O O . THR D 1 99 ? 53.476 59.319 -0.126 1.00 16.17 96 THR D O 1
ATOM 5271 N N . TYR D 1 100 ? 51.470 58.662 0.652 1.00 16.23 97 TYR D N 1
ATOM 5272 C CA . TYR D 1 100 ? 50.745 59.716 -0.023 1.00 16.87 97 TYR D CA 1
ATOM 5273 C C . TYR D 1 100 ? 51.309 61.109 0.275 1.00 16.69 97 TYR D C 1
ATOM 5274 O O . TYR D 1 100 ? 51.416 61.965 -0.632 1.00 16.44 97 TYR D O 1
ATOM 5283 N N . ASN D 1 101 ? 51.709 61.358 1.518 1.00 16.67 98 ASN D N 1
ATOM 5284 C CA . ASN D 1 101 ? 52.237 62.686 1.872 1.00 18.16 98 ASN D CA 1
ATOM 5285 C C . ASN D 1 101 ? 53.644 62.978 1.335 1.00 18.70 98 ASN D C 1
ATOM 5286 O O . ASN D 1 101 ? 54.046 64.137 1.294 1.00 21.12 98 ASN D O 1
ATOM 5291 N N . SER D 1 102 ? 54.380 61.934 0.974 1.00 18.25 99 SER D N 1
ATOM 5292 C CA . SER D 1 102 ? 55.746 62.041 0.486 1.00 17.87 99 SER D CA 1
ATOM 5293 C C . SER D 1 102 ? 55.716 61.923 -1.033 1.00 17.58 99 SER D C 1
ATOM 5294 O O . SER D 1 102 ? 55.890 60.841 -1.598 1.00 17.42 99 SER D O 1
ATOM 5297 N N . GLU D 1 103 ? 55.459 63.042 -1.701 1.00 18.08 100 GLU D N 1
ATOM 5298 C CA . GLU D 1 103 ? 55.488 63.096 -3.167 1.00 18.53 100 GLU D CA 1
ATOM 5299 C C . GLU D 1 103 ? 54.597 62.018 -3.819 1.00 17.91 100 GLU D C 1
ATOM 5300 O O . GLU D 1 103 ? 54.961 61.414 -4.813 1.00 17.63 100 GLU D O 1
ATOM 5306 N N . ASN D 1 104 ? 53.429 61.787 -3.230 1.00 18.94 101 ASN D N 1
ATOM 5307 C CA . ASN D 1 104 ? 52.427 60.878 -3.797 1.00 17.72 101 ASN D CA 1
ATOM 5308 C C . ASN D 1 104 ? 52.917 59.432 -4.005 1.00 17.63 101 ASN D C 1
ATOM 5309 O O . ASN D 1 104 ? 52.503 58.754 -4.960 1.00 17.10 101 ASN D O 1
ATOM 5314 N N . LYS D 1 105 ? 53.783 58.972 -3.109 1.00 16.65 102 LYS D N 1
ATOM 5315 C CA . LYS D 1 105 ? 54.305 57.614 -3.142 1.00 16.70 102 LYS D CA 1
ATOM 5316 C C . LYS D 1 105 ? 53.263 56.546 -2.815 1.00 16.26 102 LYS D C 1
ATOM 5317 O O . LYS D 1 105 ? 52.303 56.785 -2.086 1.00 15.07 102 LYS D O 1
ATOM 5331 N N . CYS D 1 107 ? 52.824 52.651 -1.066 1.00 15.19 104 CYS D N 1
ATOM 5332 C CA . CYS D 1 107 ? 53.479 51.745 -0.117 1.00 16.64 104 CYS D CA 1
ATOM 5333 C C . CYS D 1 107 ? 54.533 50.899 -0.847 1.00 16.24 104 CYS D C 1
ATOM 5334 O O . CYS D 1 107 ? 54.247 50.314 -1.882 1.00 16.05 104 CYS D O 1
ATOM 5337 N N . LEU D 1 108 ? 55.735 50.847 -0.293 1.00 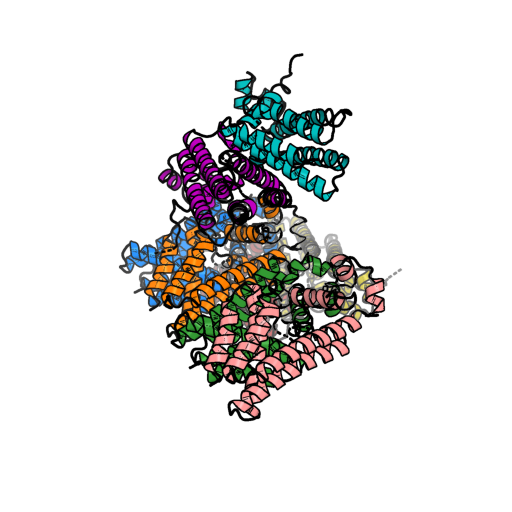16.23 105 LEU D N 1
ATOM 5338 C CA . LEU D 1 108 ? 56.800 49.999 -0.851 1.00 16.19 105 LEU D CA 1
ATOM 5339 C C . LEU D 1 108 ? 56.356 48.539 -0.932 1.00 16.50 105 LEU D C 1
ATOM 5340 O O . LEU D 1 108 ? 56.622 47.842 -1.919 1.00 15.60 105 LEU D O 1
ATOM 5345 N N . GLY D 1 109 ? 55.703 48.057 0.123 1.00 15.98 106 GLY D N 1
ATOM 5346 C CA . GLY D 1 109 ? 55.192 46.696 0.125 1.00 16.14 106 GLY D CA 1
ATOM 5347 C C . GLY D 1 109 ? 54.171 46.427 -0.946 1.00 15.47 106 GLY D C 1
ATOM 5348 O O . GLY D 1 109 ? 54.205 45.402 -1.607 1.00 14.70 106 GLY D O 1
ATOM 5349 N N . GLY D 1 110 ? 53.228 47.344 -1.097 1.00 15.23 107 GLY D N 1
ATOM 5350 C CA . GLY D 1 110 ? 52.191 47.217 -2.100 1.00 15.18 107 GLY D CA 1
ATOM 5351 C C . GLY D 1 110 ? 52.758 47.216 -3.494 1.00 16.21 107 GLY D C 1
ATOM 5352 O O . GLY D 1 110 ? 52.272 46.486 -4.345 1.00 16.23 107 GLY D O 1
ATOM 5361 N N . PHE D 1 112 ? 55.843 46.171 -4.354 1.00 16.75 109 PHE D N 1
ATOM 5362 C CA . PHE D 1 112 ? 56.402 44.834 -4.549 1.00 17.65 109 PHE D CA 1
ATOM 5363 C C . PHE D 1 112 ? 55.310 43.755 -4.687 1.00 18.15 109 PHE D C 1
ATOM 5364 O O . PHE D 1 112 ? 55.465 42.812 -5.476 1.00 19.73 109 PHE D O 1
ATOM 5372 N N . ALA D 1 113 ? 54.210 43.888 -3.948 1.00 18.34 110 ALA D N 1
ATOM 5373 C CA . ALA D 1 113 ? 53.095 42.933 -4.071 1.00 18.68 110 ALA D CA 1
ATOM 5374 C C . ALA D 1 113 ? 52.510 42.945 -5.492 1.00 19.60 110 ALA D C 1
ATOM 5375 O O . ALA D 1 113 ? 52.184 41.899 -6.060 1.00 19.61 110 ALA D O 1
ATOM 5377 N N . SER D 1 114 ? 52.390 44.131 -6.080 1.00 18.69 111 SER D N 1
ATOM 5378 C CA . SER D 1 114 ? 51.853 44.222 -7.435 1.00 19.10 111 SER D CA 1
ATOM 5379 C C . SER D 1 114 ? 52.789 43.551 -8.473 1.00 19.85 111 SER D C 1
ATOM 5380 O O . SER D 1 114 ? 52.320 42.999 -9.486 1.00 19.53 111 SER D O 1
ATOM 5383 N N . ASP D 1 115 ? 54.087 43.544 -8.187 1.00 19.08 112 ASP D N 1
ATOM 5384 C CA . ASP D 1 115 ? 55.096 43.056 -9.115 1.00 21.38 112 ASP D CA 1
ATOM 5385 C C . ASP D 1 115 ? 55.526 41.617 -8.799 1.00 22.42 112 ASP D C 1
ATOM 5386 O O . ASP D 1 115 ? 56.435 41.088 -9.441 1.00 23.34 112 ASP D O 1
ATOM 5391 N N . PHE D 1 116 ? 54.858 41.016 -7.820 1.00 22.64 113 PHE D N 1
ATOM 5392 C CA . PHE D 1 116 ? 55.279 39.777 -7.149 1.00 24.57 113 PHE D CA 1
ATOM 5393 C C . PHE D 1 116 ? 55.725 38.656 -8.069 1.00 25.40 113 PHE D C 1
ATOM 5394 O O . PHE D 1 116 ? 56.781 38.041 -7.871 1.00 25.53 113 PHE D O 1
ATOM 5402 N N . GLN D 1 117 ? 54.920 38.395 -9.083 1.00 26.48 114 GLN D N 1
ATOM 5403 C CA . GLN D 1 117 ? 55.153 37.239 -9.937 1.00 28.04 114 GLN D CA 1
ATOM 5404 C C . GLN D 1 117 ? 56.412 37.389 -10.808 1.00 28.88 114 GLN D C 1
ATOM 5405 O O . GLN D 1 117 ? 56.973 36.403 -11.251 1.00 29.35 114 GLN D O 1
ATOM 5411 N N . SER D 1 118 ? 56.848 38.630 -11.019 1.00 28.58 115 SER D N 1
ATOM 5412 C CA . SER D 1 118 ? 58.050 38.934 -11.790 1.00 29.22 115 SER D CA 1
ATOM 5413 C C . SER D 1 118 ? 59.334 38.991 -10.951 1.00 28.75 115 SER D C 1
ATOM 5414 O O . SER D 1 118 ? 60.420 39.203 -11.497 1.00 30.51 115 SER D O 1
ATOM 5417 N N . LEU D 1 119 ? 59.218 38.840 -9.634 1.00 26.90 116 LEU D N 1
ATOM 5418 C CA . LEU D 1 119 ? 60.335 39.088 -8.728 1.00 25.95 116 LEU D CA 1
ATOM 5419 C C . LEU D 1 119 ? 61.117 37.820 -8.428 1.00 26.99 116 LEU D C 1
ATOM 5420 O O . LEU D 1 119 ? 60.524 36.757 -8.331 1.00 26.65 116 LEU D O 1
ATOM 5425 N N . PRO D 1 120 ? 62.441 37.942 -8.218 1.00 26.70 117 PRO D N 1
ATOM 5426 C CA . PRO D 1 120 ? 63.179 36.817 -7.672 1.00 27.71 117 PRO D CA 1
ATOM 5427 C C . PRO D 1 120 ? 62.649 36.440 -6.283 1.00 26.41 117 PRO D C 1
ATOM 5428 O O . PRO D 1 120 ? 62.164 37.305 -5.558 1.00 24.02 117 PRO D O 1
ATOM 5432 N N . VAL D 1 121 ? 62.788 35.161 -5.932 1.00 26.80 118 VAL D N 1
ATOM 5433 C CA . VAL D 1 121 ? 62.248 34.594 -4.704 1.00 26.33 118 VAL D CA 1
ATOM 5434 C C . VAL D 1 121 ? 62.769 35.298 -3.468 1.00 25.08 118 VAL D C 1
ATOM 5435 O O . VAL D 1 121 ? 62.015 35.499 -2.530 1.00 24.49 118 VAL D O 1
ATOM 5439 N N . SER D 1 122 ? 64.037 35.726 -3.473 1.00 24.79 119 SER D N 1
ATOM 5440 C CA . SER D 1 122 ? 64.579 36.514 -2.351 1.00 24.57 119 SER D CA 1
ATOM 5441 C C . SER D 1 122 ? 63.727 37.753 -2.027 1.00 22.39 119 SER D C 1
ATOM 5442 O O . SER D 1 122 ? 63.439 38.056 -0.854 1.00 22.15 119 SER D O 1
ATOM 5445 N N . ILE D 1 123 ? 63.326 38.468 -3.064 1.00 21.21 120 ILE D N 1
ATOM 5446 C CA . ILE D 1 123 ? 62.554 39.709 -2.906 1.00 20.67 120 ILE D CA 1
ATOM 5447 C C . ILE D 1 123 ? 61.112 39.375 -2.506 1.00 20.20 120 ILE D C 1
ATOM 5448 O O . ILE D 1 123 ? 60.520 40.048 -1.633 1.00 17.18 120 ILE D O 1
ATOM 5453 N N . GLN D 1 124 ? 60.566 38.318 -3.114 1.00 21.08 121 GLN D N 1
ATOM 5454 C CA . GLN D 1 124 ? 59.243 37.800 -2.725 1.00 21.96 121 GLN D CA 1
ATOM 5455 C C . GLN D 1 124 ? 59.198 37.531 -1.231 1.00 22.09 121 GLN D C 1
ATOM 5456 O O . GLN D 1 124 ? 58.255 37.964 -0.554 1.00 22.52 121 GLN D O 1
ATOM 5462 N N A ASN D 1 125 ? 60.222 36.849 -0.722 0.58 23.41 122 ASN D N 1
ATOM 5463 N N B ASN D 1 125 ? 60.211 36.829 -0.716 0.42 23.42 122 ASN D N 1
ATOM 5464 C CA A ASN D 1 125 ? 60.296 36.498 0.692 0.58 23.88 122 ASN D CA 1
ATOM 5465 C CA B ASN D 1 125 ? 60.314 36.522 0.716 0.42 23.87 122 ASN D CA 1
ATOM 5466 C C A ASN D 1 125 ? 60.408 37.729 1.611 0.58 23.05 122 ASN D C 1
ATOM 5467 C C B ASN D 1 125 ? 60.325 37.785 1.569 0.42 22.92 122 ASN D C 1
ATOM 5468 O O A ASN D 1 125 ? 59.771 37.771 2.663 0.58 22.87 122 ASN D O 1
ATOM 5469 O O B ASN D 1 125 ? 59.550 37.908 2.522 0.42 22.42 122 ASN D O 1
ATOM 5478 N N . GLN D 1 126 ? 61.170 38.744 1.206 1.00 22.15 123 GLN D N 1
ATOM 5479 C CA . GLN D 1 126 ? 61.280 39.982 1.984 1.00 22.07 123 GLN D CA 1
ATOM 5480 C C . GLN D 1 126 ? 59.941 40.726 1.991 1.00 20.03 123 GLN D C 1
ATOM 5481 O O . GLN D 1 126 ? 59.534 41.262 3.012 1.00 19.83 123 GLN D O 1
ATOM 5487 N N . ALA D 1 127 ? 59.253 40.741 0.859 1.00 18.48 124 ALA D N 1
ATOM 5488 C CA . ALA D 1 127 ? 57.951 41.402 0.759 1.00 17.58 124 ALA D CA 1
ATOM 5489 C C . ALA D 1 127 ? 56.927 40.723 1.682 1.00 17.88 124 ALA D C 1
ATOM 5490 O O . ALA D 1 127 ? 56.167 41.408 2.384 1.00 17.84 124 ALA D O 1
ATOM 5492 N N . LYS D 1 128 ? 56.930 39.394 1.698 1.00 18.86 125 LYS D N 1
ATOM 5493 C CA . LYS D 1 128 ? 56.082 38.639 2.634 1.00 20.46 125 LYS D CA 1
ATOM 5494 C C . LYS D 1 128 ? 56.414 38.978 4.091 1.00 21.00 125 LYS D C 1
ATOM 5495 O O . LYS D 1 128 ? 55.517 39.085 4.928 1.00 20.93 125 LYS D O 1
ATOM 5501 N N . LYS D 1 129 ? 57.691 39.178 4.403 1.00 22.03 126 LYS D N 1
ATOM 5502 C CA . LYS D 1 129 ? 58.060 39.516 5.778 1.00 22.27 126 LYS D CA 1
ATOM 5503 C C . LYS D 1 129 ? 57.568 40.918 6.178 1.00 20.94 126 LYS D C 1
ATOM 5504 O O . LYS D 1 129 ? 57.232 41.155 7.340 1.00 21.37 126 LYS D O 1
ATOM 5510 N N . PHE D 1 130 ? 57.514 41.846 5.226 1.00 19.61 127 PHE D N 1
ATOM 5511 C CA . PHE D 1 130 ? 57.018 43.193 5.488 1.00 19.17 127 PHE D CA 1
ATOM 5512 C C . PHE D 1 130 ? 55.552 43.117 5.900 1.00 18.94 127 PHE D C 1
ATOM 5513 O O . PHE D 1 130 ? 55.164 43.662 6.937 1.00 18.65 127 PHE D O 1
ATOM 5521 N N . PHE D 1 131 ? 54.743 42.405 5.116 1.00 17.92 128 PHE D N 1
ATOM 5522 C CA . PHE D 1 131 ? 53.331 42.295 5.454 1.00 17.59 128 PHE D CA 1
ATOM 5523 C C . PHE D 1 131 ? 53.093 41.486 6.703 1.00 18.45 128 PHE D C 1
ATOM 5524 O O . PHE D 1 131 ? 52.190 41.832 7.464 1.00 17.51 128 PHE D O 1
ATOM 5532 N N . GLU D 1 132 ? 53.886 40.432 6.907 1.00 24.04 129 GLU D N 1
ATOM 5533 C CA . GLU D 1 132 ? 53.801 39.634 8.134 1.00 25.66 129 GLU D CA 1
ATOM 5534 C C . GLU D 1 132 ? 54.026 40.494 9.365 1.00 23.13 129 GLU D C 1
ATOM 5535 O O . GLU D 1 132 ? 53.333 40.352 10.367 1.00 22.80 129 GLU D O 1
ATOM 5541 N N . LEU D 1 133 ? 55.000 41.392 9.299 1.00 23.70 130 LEU D N 1
ATOM 5542 C CA . LEU D 1 133 ? 55.298 42.264 10.422 1.00 23.87 130 LEU D CA 1
ATOM 5543 C C . LEU D 1 133 ? 54.102 43.147 10.719 1.00 21.23 130 LEU D C 1
ATOM 5544 O O . LEU D 1 133 ? 53.662 43.266 11.854 1.00 20.32 130 LEU D O 1
ATOM 5549 N N . ILE D 1 134 ? 53.551 43.756 9.680 1.00 20.21 131 ILE D N 1
ATOM 5550 C CA . ILE D 1 134 ? 52.424 44.642 9.871 1.00 18.96 131 ILE D CA 1
ATOM 5551 C C . ILE D 1 134 ? 51.178 43.926 10.390 1.00 17.99 131 ILE D C 1
ATOM 5552 O O . ILE D 1 134 ? 50.506 44.432 11.294 1.00 17.73 131 ILE D O 1
ATOM 5557 N N . ILE D 1 135 ? 50.885 42.758 9.826 1.00 17.91 132 ILE D N 1
ATOM 5558 C CA . ILE D 1 135 ? 49.688 42.002 10.169 1.00 17.69 132 ILE D CA 1
ATOM 5559 C C . ILE D 1 135 ? 49.778 41.503 11.622 1.00 18.74 132 ILE D C 1
ATOM 5560 O O . ILE D 1 135 ? 48.806 41.609 12.376 1.00 19.00 132 ILE D O 1
ATOM 5565 N N . GLU D 1 136 ? 50.948 40.990 12.002 1.00 19.91 133 GLU D N 1
ATOM 5566 C CA . GLU D 1 136 ? 51.177 40.559 13.379 1.00 22.09 133 GLU D CA 1
ATOM 5567 C C . GLU D 1 136 ? 51.089 41.696 14.392 1.00 20.72 133 GLU D C 1
ATOM 5568 O O . GLU D 1 136 ? 50.579 41.501 15.502 1.00 21.20 133 GLU D O 1
ATOM 5574 N N . TRP D 1 137 ? 51.562 42.881 14.016 1.00 19.86 134 TRP D N 1
ATOM 5575 C CA . TRP D 1 137 ? 51.493 44.016 14.906 1.00 19.80 134 TRP D CA 1
ATOM 5576 C C . TRP D 1 137 ? 50.022 44.423 15.126 1.00 19.28 134 TRP D C 1
ATOM 5577 O O . TRP D 1 137 ? 49.594 44.609 16.249 1.00 20.63 134 TRP D O 1
ATOM 5588 N N . LEU D 1 138 ? 49.293 44.577 14.037 1.00 17.93 135 LEU D N 1
ATOM 5589 C CA . LEU D 1 138 ? 47.881 44.925 14.068 1.00 18.58 135 LEU D CA 1
ATOM 5590 C C . LEU D 1 138 ? 47.093 43.906 14.885 1.00 19.11 135 LEU D C 1
ATOM 5591 O O . LEU D 1 138 ? 46.308 44.284 15.760 1.00 19.86 135 LEU D O 1
ATOM 5596 N N . LYS D 1 139 ? 47.306 42.627 14.585 1.00 19.83 136 LYS D N 1
ATOM 5597 C CA . LYS D 1 139 ? 46.664 41.520 15.322 1.00 22.02 136 LYS D CA 1
ATOM 5598 C C . LYS D 1 139 ? 46.899 41.649 16.832 1.00 22.86 136 LYS D C 1
ATOM 5599 O O . LYS D 1 139 ? 45.960 41.499 17.641 1.00 23.10 136 LYS D O 1
ATOM 5605 N N . GLY D 1 140 ? 48.144 41.942 17.210 1.00 22.57 137 GLY D N 1
ATOM 5606 C CA . GLY D 1 140 ? 48.516 42.053 18.625 1.00 25.04 137 GLY D CA 1
ATOM 5607 C C . GLY D 1 140 ? 47.811 43.223 19.304 1.00 24.66 137 GLY D C 1
ATOM 5608 O O . GLY D 1 140 ? 47.322 43.105 20.441 1.00 27.91 137 GLY D O 1
ATOM 5609 N N . VAL D 1 141 ? 47.746 44.345 18.607 1.00 22.51 138 VAL D N 1
ATOM 5610 C CA . VAL D 1 141 ? 47.068 45.533 19.142 1.00 23.46 138 VAL D CA 1
ATOM 5611 C C . VAL D 1 141 ? 45.616 45.180 19.412 1.00 24.21 138 VAL D C 1
ATOM 5612 O O . VAL D 1 141 ? 45.088 45.445 20.500 1.00 27.10 138 VAL D O 1
ATOM 5616 N N . LEU D 1 142 ? 44.994 44.529 18.432 1.00 22.69 139 LEU D N 1
ATOM 5617 C CA . LEU D 1 142 ? 43.587 44.139 18.512 1.00 24.69 139 LEU D CA 1
ATOM 5618 C C . LEU D 1 142 ? 43.311 43.131 19.617 1.00 28.12 139 LEU D C 1
ATOM 5619 O O . LEU D 1 142 ? 42.278 43.210 20.302 1.00 30.44 139 LEU D O 1
ATOM 5624 N N . GLU D 1 143 ? 44.227 42.198 19.818 1.00 28.65 140 GLU D N 1
ATOM 5625 C CA . GLU D 1 143 ? 44.069 41.246 20.928 1.00 34.79 140 GLU D CA 1
ATOM 5626 C C . GLU D 1 143 ? 44.099 41.922 22.301 1.00 37.57 140 GLU D C 1
ATOM 5627 O O . GLU D 1 143 ? 43.428 41.461 23.234 1.00 41.61 140 GLU D O 1
ATOM 5633 N N . THR D 1 144 ? 44.837 43.029 22.422 1.00 36.88 141 THR D N 1
ATOM 5634 C CA . THR D 1 144 ? 44.829 43.830 23.660 1.00 40.84 141 THR D CA 1
ATOM 5635 C C . THR D 1 144 ? 43.440 44.438 23.930 1.00 42.95 141 THR D C 1
ATOM 5636 O O . THR D 1 144 ? 43.098 44.722 25.074 1.00 46.91 141 THR D O 1
ATOM 5640 N N . ASN D 1 145 ? 42.656 44.616 22.867 1.00 41.05 142 ASN D N 1
ATOM 5641 C CA . ASN D 1 145 ? 41.324 45.218 22.922 1.00 43.77 142 ASN D CA 1
ATOM 5642 C C . ASN D 1 145 ? 40.211 44.175 23.091 1.00 46.90 142 ASN D C 1
ATOM 5643 O O . ASN D 1 145 ? 39.032 44.504 22.948 1.00 50.16 142 ASN D O 1
ATOM 5648 N N . GLY D 1 146 ? 40.570 42.927 23.404 1.00 43.08 143 GLY D N 1
ATOM 5649 C CA . GLY D 1 146 ? 39.578 41.864 23.626 1.00 42.67 143 GLY D CA 1
ATOM 5650 C C . GLY D 1 146 ? 39.187 40.995 22.431 1.00 39.21 143 GLY D C 1
ATOM 5651 O O . GLY D 1 146 ? 38.400 40.066 22.578 1.00 39.84 143 GLY D O 1
ATOM 5652 N N . TYR D 1 147 ? 39.735 41.261 21.252 1.00 35.30 144 TYR D N 1
ATOM 5653 C CA . TYR D 1 147 ? 39.450 40.421 20.086 1.00 32.85 144 TYR D CA 1
ATOM 5654 C C . TYR D 1 147 ? 40.140 39.061 20.238 1.00 30.78 144 TYR D C 1
ATOM 5655 O O . TYR D 1 147 ? 41.265 38.985 20.732 1.00 29.52 144 TYR D O 1
ATOM 5664 N N . ASP D 1 148 ? 39.454 37.994 19.840 1.00 30.03 145 ASP D N 1
ATOM 5665 C CA . ASP D 1 148 ? 40.071 36.661 19.876 1.00 29.52 145 ASP D CA 1
ATOM 5666 C C . ASP D 1 148 ? 41.012 36.508 18.674 1.00 26.84 145 ASP D C 1
ATOM 5667 O O . ASP D 1 148 ? 41.104 37.394 17.811 1.00 25.55 145 ASP D O 1
ATOM 5672 N N . ASN D 1 149 ? 41.686 35.371 18.614 1.00 25.99 146 ASN D N 1
ATOM 5673 C CA . ASN D 1 149 ? 42.769 35.205 17.672 1.00 25.31 146 ASN D CA 1
ATOM 5674 C C . ASN D 1 149 ? 42.274 35.371 16.238 1.00 23.60 146 ASN D C 1
ATOM 5675 O O . ASN D 1 149 ? 42.851 36.126 15.443 1.00 21.97 146 ASN D O 1
ATOM 5680 N N . GLU D 1 150 ? 41.180 34.692 15.923 1.00 23.82 147 GLU D N 1
ATOM 5681 C CA . GLU D 1 150 ? 40.712 34.619 14.552 1.00 23.74 147 GLU D CA 1
ATOM 5682 C C . GLU D 1 150 ? 40.125 35.955 14.115 1.00 22.92 147 GLU D C 1
ATOM 5683 O O . GLU D 1 150 ? 40.373 36.424 13.000 1.00 22.03 147 GLU D O 1
ATOM 5689 N N . SER D 1 151 ? 39.371 36.593 15.002 1.00 23.31 148 SER D N 1
ATOM 5690 C CA . SER D 1 151 ? 38.841 37.928 14.722 1.00 23.71 148 SER D CA 1
ATOM 5691 C C . SER D 1 151 ? 39.913 39.001 14.581 1.00 21.51 148 SER D C 1
ATOM 5692 O O . SER D 1 151 ? 39.799 39.883 13.723 1.00 21.06 148 SER D O 1
ATOM 5695 N N A SER D 1 152 ? 40.929 38.944 15.436 0.50 21.12 149 SER D N 1
ATOM 5696 N N B SER D 1 152 ? 40.937 38.942 15.431 0.50 21.10 149 SER D N 1
ATOM 5697 C CA A SER D 1 152 ? 42.051 39.876 15.362 0.50 20.66 149 SER D CA 1
ATOM 5698 C CA B SER D 1 152 ? 42.062 39.880 15.357 0.50 20.62 149 SER D CA 1
ATOM 5699 C C A SER D 1 152 ? 42.796 39.752 14.027 0.50 20.21 149 SER D C 1
ATOM 5700 C C B SER D 1 152 ? 42.834 39.751 14.040 0.50 20.20 149 SER D C 1
ATOM 5701 O O A SER D 1 152 ? 43.134 40.762 13.404 0.50 19.71 149 SER D O 1
ATOM 5702 O O B SER D 1 152 ? 43.246 40.754 13.452 0.50 19.72 149 SER D O 1
ATOM 5707 N N . LEU D 1 153 ? 43.036 38.519 13.595 1.00 20.75 150 LEU D N 1
ATOM 5708 C CA . LEU D 1 153 ? 43.750 38.263 12.339 1.00 21.03 150 LEU D CA 1
ATOM 5709 C C . LEU D 1 153 ? 42.917 38.721 11.133 1.00 20.97 150 LEU D C 1
ATOM 5710 O O . LEU D 1 153 ? 43.443 39.327 10.176 1.00 19.73 150 LEU D O 1
ATOM 5715 N N . SER D 1 154 ? 41.619 38.431 11.180 1.00 21.71 151 SER D N 1
ATOM 5716 C CA . SER D 1 154 ? 40.718 38.824 10.106 1.00 22.42 151 SER D CA 1
ATOM 5717 C C . SER D 1 154 ? 40.660 40.348 9.971 1.00 21.31 151 SER D C 1
ATOM 5718 O O . SER D 1 154 ? 40.817 40.896 8.855 1.00 20.14 151 SER D O 1
ATOM 5721 N N . LEU D 1 155 ? 40.474 41.036 11.099 1.00 20.75 152 LEU D N 1
ATOM 5722 C CA . LEU D 1 155 ? 40.423 42.500 11.098 1.00 21.22 152 LEU D CA 1
ATOM 5723 C C . LEU D 1 155 ? 41.780 43.130 10.720 1.00 19.33 152 LEU D C 1
ATOM 5724 O O . LEU D 1 155 ? 41.833 44.144 9.971 1.00 19.53 152 LEU D O 1
ATOM 5729 N N . ALA D 1 156 ? 42.861 42.516 11.179 1.00 18.64 153 ALA D N 1
ATOM 5730 C CA . ALA D 1 156 ? 44.211 42.950 10.792 1.00 18.03 153 ALA D CA 1
ATOM 5731 C C . ALA D 1 156 ? 44.381 42.934 9.267 1.00 17.26 153 ALA D C 1
ATOM 5732 O O . ALA D 1 156 ? 44.853 43.902 8.650 1.00 17.07 153 ALA D O 1
ATOM 5734 N N . LYS D 1 157 ? 43.982 41.821 8.672 1.00 18.07 154 LYS D N 1
ATOM 5735 C CA . LYS D 1 157 ? 44.073 41.635 7.226 1.00 17.29 154 LYS D CA 1
ATOM 5736 C C . LYS D 1 157 ? 43.145 42.576 6.456 1.00 17.28 154 LYS D C 1
ATOM 5737 O O . LYS D 1 157 ? 43.554 43.100 5.406 1.00 17.49 154 LYS D O 1
ATOM 5743 N N . GLN D 1 158 ? 41.940 42.826 6.969 1.00 18.02 155 GLN D N 1
ATOM 5744 C CA . GLN D 1 158 ? 41.038 43.844 6.385 1.00 18.84 155 GLN D CA 1
ATOM 5745 C C . GLN D 1 158 ? 41.677 45.232 6.411 1.00 18.47 155 GLN D C 1
ATOM 5746 O O . GLN D 1 158 ? 41.690 45.960 5.404 1.00 18.20 155 GLN D O 1
ATOM 5752 N N . ILE D 1 159 ? 42.217 45.609 7.561 1.00 17.68 156 ILE D N 1
ATOM 5753 C CA . ILE D 1 159 ? 42.863 46.915 7.697 1.00 17.67 156 ILE D CA 1
ATOM 5754 C C . ILE D 1 159 ? 44.002 47.097 6.669 1.00 16.48 156 ILE D C 1
ATOM 5755 O O . ILE D 1 159 ? 44.009 48.087 5.939 1.00 15.76 156 ILE D O 1
ATOM 5760 N N . ILE D 1 160 ? 44.961 46.168 6.616 1.00 16.46 157 ILE D N 1
ATOM 5761 C CA . ILE D 1 160 ? 46.090 46.350 5.680 1.00 16.14 157 ILE D CA 1
ATOM 5762 C C . ILE D 1 160 ? 45.590 46.280 4.228 1.00 16.15 157 ILE D C 1
ATOM 5763 O O . ILE D 1 160 ? 46.114 46.994 3.356 1.00 16.35 157 ILE D O 1
ATOM 5768 N N . SER D 1 161 ? 44.571 45.462 3.968 1.00 15.59 158 SER D N 1
ATOM 5769 C CA . SER D 1 161 ? 43.992 45.374 2.613 1.00 16.18 158 SER D CA 1
ATOM 5770 C C . SER D 1 161 ? 43.438 46.757 2.220 1.00 15.92 158 SER D C 1
ATOM 5771 O O . SER D 1 161 ? 43.716 47.271 1.149 1.00 16.25 158 SER D O 1
ATOM 5774 N N . LEU D 1 162 ? 42.682 47.359 3.117 1.00 16.05 159 LEU D N 1
ATOM 5775 C CA . LEU D 1 162 ? 42.062 48.656 2.862 1.00 16.43 159 LEU D CA 1
ATOM 5776 C C . LEU D 1 162 ? 43.111 49.793 2.746 1.00 15.93 159 LEU D C 1
ATOM 5777 O O . LEU D 1 162 ? 43.024 50.667 1.863 1.00 15.75 159 LEU D O 1
ATOM 5782 N N . VAL D 1 163 ? 44.112 49.768 3.616 1.00 15.78 160 VAL D N 1
ATOM 5783 C CA . VAL D 1 163 ? 45.252 50.689 3.502 1.00 16.45 160 VAL D CA 1
ATOM 5784 C C . VAL D 1 163 ? 45.880 50.602 2.124 1.00 16.23 160 VAL D C 1
ATOM 5785 O O . VAL D 1 163 ? 46.049 51.624 1.436 1.00 16.08 160 VAL D O 1
ATOM 5789 N N . GLU D 1 164 ? 46.217 49.392 1.695 1.00 15.90 161 GLU D N 1
ATOM 5790 C CA . GLU D 1 164 ? 46.890 49.223 0.424 1.00 16.17 161 GLU D CA 1
ATOM 5791 C C . GLU D 1 164 ? 46.010 49.657 -0.741 1.00 17.06 161 GLU D C 1
ATOM 5792 O O . GLU D 1 164 ? 46.477 50.365 -1.659 1.00 17.36 161 GLU D O 1
ATOM 5798 N N . GLY D 1 165 ? 44.746 49.246 -0.732 1.00 16.50 162 GLY D N 1
ATOM 5799 C CA . GLY D 1 165 ? 43.860 49.575 -1.840 1.00 16.82 162 GLY D CA 1
ATOM 5800 C C . GLY D 1 165 ? 43.539 51.063 -1.861 1.00 17.32 162 GLY D C 1
ATOM 5801 O O . GLY D 1 165 ? 43.460 51.688 -2.941 1.00 18.52 162 GLY D O 1
ATOM 5802 N N . GLY D 1 166 ? 43.330 51.647 -0.691 1.00 15.93 163 GLY D N 1
ATOM 5803 C CA . GLY D 1 166 ? 43.066 53.085 -0.611 1.00 17.34 163 GLY D CA 1
ATOM 5804 C C . GLY D 1 166 ? 44.228 53.964 -1.089 1.00 17.55 163 GLY D C 1
ATOM 5805 O O . GLY D 1 166 ? 44.011 54.954 -1.772 1.00 18.58 163 GLY D O 1
ATOM 5806 N N . LEU D 1 167 ? 45.456 53.595 -0.735 1.00 17.47 164 LEU D N 1
ATOM 5807 C CA . LEU D 1 167 ? 46.647 54.293 -1.195 1.00 17.66 164 LEU D CA 1
ATOM 5808 C C . LEU D 1 167 ? 46.790 54.141 -2.721 1.00 18.14 164 LEU D C 1
ATOM 5809 O O . LEU D 1 167 ? 47.114 55.101 -3.428 1.00 18.82 164 LEU D O 1
ATOM 5814 N N . LEU D 1 168 ? 46.547 52.928 -3.221 1.00 17.22 165 LEU D N 1
ATOM 5815 C CA . LEU D 1 168 ? 46.637 52.653 -4.654 1.00 18.62 165 LEU D CA 1
ATOM 5816 C C . LEU D 1 168 ? 45.703 53.557 -5.465 1.00 18.61 165 LEU D C 1
ATOM 5817 O O . LEU D 1 168 ? 46.073 54.082 -6.527 1.00 19.26 165 LEU D O 1
ATOM 5822 N N . LEU D 1 169 ? 44.481 53.744 -4.982 1.00 18.09 166 LEU D N 1
ATOM 5823 C CA . LEU D 1 169 ? 43.504 54.542 -5.721 1.00 19.09 166 LEU D CA 1
ATOM 5824 C C . LEU D 1 169 ? 43.641 56.052 -5.437 1.00 19.25 166 LEU D C 1
ATOM 5825 O O . LEU D 1 169 ? 43.493 56.880 -6.355 1.00 19.71 166 LEU D O 1
ATOM 5830 N N . ALA D 1 170 ? 43.937 56.423 -4.190 1.00 17.67 167 ALA D N 1
ATOM 5831 C CA . ALA D 1 170 ? 44.087 57.858 -3.872 1.00 18.65 167 ALA D CA 1
ATOM 5832 C C . ALA D 1 170 ? 45.146 58.553 -4.731 1.00 19.26 167 ALA D C 1
ATOM 5833 O O . ALA D 1 170 ? 44.963 59.711 -5.149 1.00 20.26 167 ALA D O 1
ATOM 5835 N N . ARG D 1 171 ? 46.256 57.868 -4.980 1.00 19.41 168 ARG D N 1
ATOM 5836 C CA . ARG D 1 171 ? 47.392 58.503 -5.649 1.00 21.12 168 ARG D CA 1
ATOM 5837 C C . ARG D 1 171 ? 47.198 58.677 -7.173 1.00 22.44 168 ARG D C 1
ATOM 5838 O O . ARG D 1 171 ? 47.978 59.341 -7.836 1.00 23.76 168 ARG D O 1
ATOM 5846 N N . LEU D 1 172 ? 46.152 58.095 -7.730 1.00 23.42 169 LEU D N 1
ATOM 5847 C CA . LEU D 1 172 ? 45.896 58.268 -9.149 1.00 25.76 169 LEU D CA 1
ATOM 5848 C C . LEU D 1 172 ? 45.411 59.672 -9.482 1.00 27.17 169 LEU D C 1
ATOM 5849 O O . LEU D 1 172 ? 45.811 60.234 -10.519 1.00 28.67 169 LEU D O 1
ATOM 5854 N N . TYR D 1 173 ? 44.547 60.216 -8.623 1.00 42.44 170 TYR D N 1
ATOM 5855 C CA . TYR D 1 173 ? 43.936 61.522 -8.883 1.00 44.79 170 TYR D CA 1
ATOM 5856 C C . TYR D 1 173 ? 43.888 62.443 -7.677 1.00 42.46 170 TYR D C 1
ATOM 5857 O O . TYR D 1 173 ? 43.151 63.434 -7.678 1.00 43.53 170 TYR D O 1
ATOM 5866 N N . GLY D 1 174 ? 44.705 62.169 -6.673 1.00 39.67 171 GLY D N 1
ATOM 5867 C CA . GLY D 1 174 ? 44.743 63.040 -5.509 1.00 39.10 171 GLY D CA 1
ATOM 5868 C C . GLY D 1 174 ? 43.395 63.080 -4.825 1.00 37.41 171 GLY D C 1
ATOM 5869 O O . GLY D 1 174 ? 43.013 64.100 -4.231 1.00 39.07 171 GLY D O 1
ATOM 5870 N N . ASP D 1 175 ? 42.660 61.977 -4.916 1.00 34.07 172 ASP D N 1
ATOM 5871 C CA . ASP D 1 175 ? 41.355 61.940 -4.317 1.00 33.06 172 ASP D CA 1
ATOM 5872 C C . ASP D 1 175 ? 41.573 61.427 -2.916 1.00 30.32 172 ASP D C 1
ATOM 5873 O O . ASP D 1 175 ? 41.660 60.215 -2.688 1.00 28.64 172 ASP D O 1
ATOM 5878 N N . GLU D 1 176 ? 41.687 62.362 -1.982 1.00 30.66 173 GLU D N 1
ATOM 5879 C CA . GLU D 1 176 ? 41.936 62.002 -0.604 1.00 29.31 173 GLU D CA 1
ATOM 5880 C C . GLU D 1 176 ? 40.764 61.273 0.047 1.00 27.32 173 GLU D C 1
ATOM 5881 O O . GLU D 1 176 ? 40.937 60.714 1.127 1.00 25.17 173 GLU D O 1
ATOM 5887 N N . THR D 1 177 ? 39.588 61.253 -0.590 1.00 28.09 174 THR D N 1
ATOM 5888 C CA . THR D 1 177 ? 38.436 60.571 -0.001 1.00 27.88 174 THR D CA 1
ATOM 5889 C C . THR D 1 177 ? 38.680 59.045 0.118 1.00 25.65 174 THR D C 1
ATOM 5890 O O . THR D 1 177 ? 38.135 58.404 1.019 1.00 25.14 174 THR D O 1
ATOM 5894 N N . PHE D 1 178 ? 39.515 58.458 -0.752 1.00 23.52 175 PHE D N 1
ATOM 5895 C CA . PHE D 1 178 ? 39.854 57.036 -0.611 1.00 22.43 175 PHE D CA 1
ATOM 5896 C C . PHE D 1 178 ? 40.582 56.775 0.698 1.00 21.51 175 PHE D C 1
ATOM 5897 O O . PHE D 1 178 ? 40.420 55.720 1.306 1.00 22.12 175 PHE D O 1
ATOM 5905 N N . LEU D 1 179 ? 41.397 57.741 1.120 1.00 21.26 176 LEU D N 1
ATOM 5906 C CA . LEU D 1 179 ? 42.164 57.620 2.356 1.00 20.49 176 LEU D CA 1
ATOM 5907 C C . LEU D 1 179 ? 41.257 57.896 3.559 1.00 21.52 176 LEU D C 1
ATOM 5908 O O . LEU D 1 179 ? 41.381 57.244 4.620 1.00 20.52 176 LEU D O 1
ATOM 5913 N N . GLU D 1 180 ? 40.341 58.850 3.394 1.00 21.69 177 GLU D N 1
ATOM 5914 C CA . GLU D 1 180 ? 39.361 59.134 4.441 1.00 23.89 177 GLU D CA 1
ATOM 5915 C C . GLU D 1 180 ? 38.570 57.875 4.771 1.00 23.47 177 GLU D C 1
ATOM 5916 O O . GLU D 1 180 ? 38.255 57.622 5.935 1.00 23.44 177 GLU D O 1
ATOM 5922 N N . GLY D 1 181 ? 38.265 57.091 3.736 1.00 22.80 178 GLY D N 1
ATOM 5923 C CA . GLY D 1 181 ? 37.533 55.837 3.890 1.00 23.51 178 GLY D CA 1
ATOM 5924 C C . GLY D 1 181 ? 38.255 54.806 4.737 1.00 22.09 178 GLY D C 1
ATOM 5925 O O . GLY D 1 181 ? 37.627 54.021 5.428 1.00 23.09 178 GLY D O 1
ATOM 5926 N N . VAL D 1 182 ? 39.582 54.799 4.682 1.00 20.84 179 VAL D N 1
ATOM 5927 C CA . VAL D 1 182 ? 40.366 53.862 5.490 1.00 20.68 179 VAL D CA 1
ATOM 5928 C C . VAL D 1 182 ? 40.164 54.244 6.951 1.00 21.11 179 VAL D C 1
ATOM 5929 O O . VAL D 1 182 ? 39.876 53.386 7.796 1.00 21.78 179 VAL D O 1
ATOM 5933 N N . ARG D 1 183 ? 40.295 55.540 7.225 1.00 21.06 180 ARG D N 1
ATOM 5934 C CA . ARG D 1 183 ? 40.127 56.066 8.564 1.00 22.82 180 ARG D CA 1
ATOM 5935 C C . ARG D 1 183 ? 38.684 55.886 9.056 1.00 24.65 180 ARG D C 1
ATOM 5936 O O . ARG D 1 183 ? 38.470 55.550 10.230 1.00 25.92 180 ARG D O 1
ATOM 5944 N N . HIS D 1 184 ? 37.700 56.078 8.169 1.00 25.08 181 HIS D N 1
ATOM 5945 C CA . HIS D 1 184 ? 36.288 55.840 8.532 1.00 27.13 181 HIS D CA 1
ATOM 5946 C C . HIS D 1 184 ? 36.093 54.364 8.936 1.00 25.93 181 HIS D C 1
ATOM 5947 O O . HIS D 1 184 ? 35.391 54.055 9.896 1.00 27.49 181 HIS D O 1
ATOM 5954 N N . PHE D 1 185 ? 36.719 53.444 8.214 1.00 24.23 182 PHE D N 1
ATOM 5955 C CA . PHE D 1 185 ? 36.584 52.020 8.553 1.00 24.30 182 PHE D CA 1
ATOM 5956 C C . PHE D 1 185 ? 37.153 51.767 9.936 1.00 24.44 182 PHE D C 1
ATOM 5957 O O . PHE D 1 185 ? 36.547 51.071 10.736 1.00 26.14 182 PHE D O 1
ATOM 5965 N N . ILE D 1 186 ? 38.346 52.306 10.188 1.00 23.73 183 ILE D N 1
ATOM 5966 C CA . ILE D 1 186 ? 39.020 52.125 11.471 1.00 24.78 183 ILE D CA 1
ATOM 5967 C C . ILE D 1 186 ? 38.153 52.653 12.614 1.00 27.40 183 ILE D C 1
ATOM 5968 O O . ILE D 1 186 ? 37.893 51.917 13.581 1.00 29.55 183 ILE D O 1
ATOM 5973 N N . ASP D 1 187 ? 37.692 53.900 12.473 1.00 27.96 184 ASP D N 1
ATOM 5974 C CA . ASP D 1 187 ? 36.855 54.575 13.480 1.00 32.40 184 ASP D CA 1
ATOM 5975 C C . ASP D 1 187 ? 35.530 53.854 13.759 1.00 34.63 184 ASP D C 1
ATOM 5976 O O . ASP D 1 187 ? 35.057 53.819 14.903 1.00 38.05 184 ASP D O 1
ATOM 5981 N N . GLN D 1 188 ? 34.913 53.314 12.719 1.00 33.66 185 GLN D N 1
ATOM 5982 C CA . GLN D 1 188 ? 33.593 52.705 12.851 1.00 37.70 185 GLN D CA 1
ATOM 5983 C C . GLN D 1 188 ? 33.628 51.226 13.250 1.00 38.68 185 GLN D C 1
ATOM 5984 O O . GLN D 1 188 ? 32.618 50.698 13.681 1.00 41.01 185 GLN D O 1
ATOM 5990 N N . THR D 1 189 ? 34.771 50.558 13.096 1.00 36.83 186 THR D N 1
ATOM 5991 C CA . THR D 1 189 ? 34.835 49.097 13.334 1.00 39.21 186 THR D CA 1
ATOM 5992 C C . THR D 1 189 ? 35.478 48.702 14.653 1.00 41.62 186 THR D C 1
ATOM 5993 O O . THR D 1 189 ? 35.029 47.766 15.314 1.00 44.79 186 THR D O 1
ATOM 5997 N N . ILE D 1 190 ? 36.550 49.388 15.029 1.00 41.36 187 ILE D N 1
ATOM 5998 C CA . ILE D 1 190 ? 37.294 49.005 16.227 1.00 44.67 187 ILE D CA 1
ATOM 5999 C C . ILE D 1 190 ? 36.681 49.658 17.459 1.00 48.95 187 ILE D C 1
ATOM 6000 O O . ILE D 1 190 ? 36.422 50.861 17.464 1.00 48.93 187 ILE D O 1
ATOM 6005 N N . LYS D 1 191 ? 36.458 48.857 18.499 1.00 53.66 188 LYS D N 1
ATOM 6006 C CA . LYS D 1 191 ? 35.878 49.350 19.752 1.00 58.81 188 LYS D CA 1
ATOM 6007 C C . LYS D 1 191 ? 36.982 49.644 20.760 1.00 61.34 188 LYS D C 1
ATOM 6008 O O . LYS D 1 191 ? 37.927 50.375 20.450 1.00 59.72 188 LYS D O 1
ATOM 6022 N N . PRO E 1 5 ? 96.297 95.394 -1.256 1.00 58.95 2 PRO E N 1
ATOM 6023 C CA . PRO E 1 5 ? 94.880 95.353 -0.913 1.00 54.31 2 PRO E CA 1
ATOM 6024 C C . PRO E 1 5 ? 94.096 94.472 -1.880 1.00 48.40 2 PRO E C 1
ATOM 6025 O O . PRO E 1 5 ? 94.521 94.261 -3.026 1.00 48.20 2 PRO E O 1
ATOM 6037 N N . ASN E 1 7 ? 91.450 93.308 -4.514 1.00 38.33 4 ASN E N 1
ATOM 6038 C CA . ASN E 1 7 ? 90.963 93.945 -5.715 1.00 38.18 4 ASN E CA 1
ATOM 6039 C C . ASN E 1 7 ? 89.431 93.924 -5.776 1.00 35.21 4 ASN E C 1
ATOM 6040 O O . ASN E 1 7 ? 88.854 93.429 -6.741 1.00 35.73 4 ASN E O 1
ATOM 6045 N N A ILE E 1 8 ? 88.777 94.473 -4.755 0.39 33.96 5 ILE E N 1
ATOM 6046 N N B ILE E 1 8 ? 88.801 94.433 -4.718 0.61 33.82 5 ILE E N 1
ATOM 6047 C CA A ILE E 1 8 ? 87.319 94.551 -4.739 0.39 32.69 5 ILE E CA 1
ATOM 6048 C CA B ILE E 1 8 ? 87.354 94.612 -4.659 0.61 32.50 5 ILE E CA 1
ATOM 6049 C C A ILE E 1 8 ? 86.868 95.969 -5.062 0.39 32.06 5 ILE E C 1
ATOM 6050 C C B ILE E 1 8 ? 87.068 96.002 -5.218 0.61 31.91 5 ILE E C 1
ATOM 6051 O O A ILE E 1 8 ? 87.143 96.903 -4.308 0.39 32.79 5 ILE E O 1
ATOM 6052 O O B ILE E 1 8 ? 87.733 96.954 -4.838 0.61 32.56 5 ILE E O 1
ATOM 6061 N N . SER E 1 9 ? 86.133 96.120 -6.161 1.00 31.49 6 SER E N 1
ATOM 6062 C CA . SER E 1 9 ? 85.670 97.441 -6.590 1.00 31.46 6 SER E CA 1
ATOM 6063 C C . SER E 1 9 ? 84.758 98.025 -5.542 1.00 31.57 6 SER E C 1
ATOM 6064 O O . SER E 1 9 ? 83.794 97.368 -5.124 1.00 32.73 6 SER E O 1
ATOM 6067 N N . ASN E 1 10 ? 85.046 99.253 -5.148 1.00 32.91 7 ASN E N 1
ATOM 6068 C CA . ASN E 1 10 ? 84.236 99.952 -4.161 1.00 34.90 7 ASN E CA 1
ATOM 6069 C C . ASN E 1 10 ? 82.932 100.390 -4.803 1.00 33.32 7 ASN E C 1
ATOM 6070 O O . ASN E 1 10 ? 82.765 100.273 -6.027 1.00 30.60 7 ASN E O 1
ATOM 6075 N N . THR E 1 11 ? 81.998 100.843 -3.975 1.00 35.23 8 THR E N 1
ATOM 6076 C CA . THR E 1 11 ? 80.649 101.103 -4.437 1.00 34.88 8 THR E CA 1
ATOM 6077 C C . THR E 1 11 ? 80.637 102.160 -5.530 1.00 33.08 8 THR E C 1
ATOM 6078 O O . THR E 1 11 ? 79.929 102.008 -6.522 1.00 32.94 8 THR E O 1
ATOM 6082 N N . LYS E 1 12 ? 81.417 103.215 -5.345 1.00 35.22 9 LYS E N 1
ATOM 6083 C CA . LYS E 1 12 ? 81.445 104.310 -6.307 1.00 35.49 9 LYS E CA 1
ATOM 6084 C C . LYS E 1 12 ? 81.910 103.816 -7.672 1.00 32.58 9 LYS E C 1
ATOM 6085 O O . LYS E 1 12 ? 81.286 104.128 -8.675 1.00 28.96 9 LYS E O 1
ATOM 6091 N N . GLU E 1 13 ? 82.996 103.046 -7.678 1.00 33.22 10 GLU E N 1
ATOM 6092 C CA . GLU E 1 13 ? 83.537 102.430 -8.891 1.00 34.30 10 GLU E CA 1
ATOM 6093 C C . GLU E 1 13 ? 82.521 101.545 -9.595 1.00 32.67 10 GLU E C 1
ATOM 6094 O O . GLU E 1 13 ? 82.427 101.582 -10.816 1.00 32.31 10 GLU E O 1
ATOM 6100 N N A ARG E 1 14 ? 81.771 100.741 -8.839 0.51 16.76 11 ARG E N 1
ATOM 6101 N N B ARG E 1 14 ? 81.777 100.749 -8.831 0.49 16.87 11 ARG E N 1
ATOM 6102 C CA A ARG E 1 14 ? 80.801 99.842 -9.474 0.51 16.67 11 ARG E CA 1
ATOM 6103 C CA B ARG E 1 14 ? 80.791 99.860 -9.435 0.49 16.85 11 ARG E CA 1
ATOM 6104 C C A ARG E 1 14 ? 79.613 100.606 -10.069 0.51 16.35 11 ARG E C 1
ATOM 6105 C C B ARG E 1 14 ? 79.670 100.651 -10.097 0.49 16.43 11 ARG E C 1
ATOM 6106 O O A ARG E 1 14 ? 79.107 100.221 -11.126 0.51 16.42 11 ARG E O 1
ATOM 6107 O O B ARG E 1 14 ? 79.276 100.340 -11.222 0.49 16.35 11 ARG E O 1
ATOM 6122 N N . ILE E 1 15 ? 79.185 101.685 -9.411 1.00 16.63 12 ILE E N 1
ATOM 6123 C CA . ILE E 1 15 ? 78.174 102.571 -9.976 1.00 16.01 12 ILE E CA 1
ATOM 6124 C C . ILE E 1 15 ? 78.649 103.212 -11.289 1.00 15.59 12 ILE E C 1
ATOM 6125 O O . ILE E 1 15 ? 77.929 103.178 -12.283 1.00 15.08 12 ILE E O 1
ATOM 6130 N N . LEU E 1 16 ? 79.853 103.774 -11.284 1.00 16.45 13 LEU E N 1
ATOM 6131 C CA . LEU E 1 16 ? 80.413 104.401 -12.496 1.00 17.60 13 LEU E CA 1
ATOM 6132 C C . LEU E 1 16 ? 80.496 103.409 -13.644 1.00 16.93 13 LEU E C 1
ATOM 6133 O O . LEU E 1 16 ? 80.066 103.717 -14.757 1.00 16.53 13 LEU E O 1
ATOM 6138 N N . ALA E 1 17 ? 80.992 102.210 -13.354 1.00 17.38 14 ALA E N 1
ATOM 6139 C CA . ALA E 1 17 ? 81.164 101.167 -14.380 1.00 17.40 14 ALA E CA 1
ATOM 6140 C C . ALA E 1 17 ? 79.837 100.711 -14.987 1.00 17.07 14 ALA E C 1
ATOM 6141 O O . ALA E 1 17 ? 79.717 100.577 -16.214 1.00 16.76 14 ALA E O 1
ATOM 6143 N N . VAL E 1 18 ? 78.822 100.472 -14.155 1.00 16.43 15 VAL E N 1
ATOM 6144 C CA . VAL E 1 18 ? 77.561 100.015 -14.729 1.00 16.84 15 VAL E CA 1
ATOM 6145 C C . VAL E 1 18 ? 76.810 101.162 -15.417 1.00 16.53 15 VAL E C 1
ATOM 6146 O O . VAL E 1 18 ? 76.173 100.947 -16.436 1.00 15.81 15 VAL E O 1
ATOM 6150 N N . ALA E 1 19 ? 76.908 102.382 -14.892 1.00 16.25 16 ALA E N 1
ATOM 6151 C CA . ALA E 1 19 ? 76.301 103.529 -15.548 1.00 15.18 16 ALA E CA 1
ATOM 6152 C C . ALA E 1 19 ? 76.910 103.756 -16.928 1.00 14.78 16 ALA E C 1
ATOM 6153 O O . ALA E 1 19 ? 76.194 104.055 -17.882 1.00 13.30 16 ALA E O 1
ATOM 6155 N N . GLU E 1 20 ? 78.228 103.669 -17.001 1.00 15.27 17 GLU E N 1
ATOM 6156 C CA . GLU E 1 20 ? 78.946 103.813 -18.264 1.00 15.47 17 GLU E CA 1
ATOM 6157 C C . GLU E 1 20 ? 78.397 102.843 -19.286 1.00 15.48 17 GLU E C 1
ATOM 6158 O O . GLU E 1 20 ? 78.094 103.229 -20.423 1.00 16.45 17 GLU E O 1
ATOM 6164 N N . ALA E 1 21 ? 78.237 101.593 -18.875 1.00 15.89 18 ALA E N 1
ATOM 6165 C CA . ALA E 1 21 ? 77.712 100.547 -19.750 1.00 15.53 18 ALA E CA 1
ATOM 6166 C C . ALA E 1 21 ? 76.270 100.806 -20.156 1.00 15.50 18 ALA E C 1
ATOM 6167 O O . ALA E 1 21 ? 75.946 100.692 -21.333 1.00 15.12 18 ALA E O 1
ATOM 6169 N N . LEU E 1 22 ? 75.411 101.154 -19.196 1.00 15.42 19 LEU E N 1
ATOM 6170 C CA . LEU E 1 22 ? 74.012 101.487 -19.523 1.00 15.28 19 LEU E CA 1
ATOM 6171 C C . LEU E 1 22 ? 73.902 102.634 -20.528 1.00 14.69 19 LEU E C 1
ATOM 6172 O O . LEU E 1 22 ? 73.102 102.557 -21.466 1.00 14.89 19 LEU E O 1
ATOM 6177 N N . ILE E 1 23 ? 74.715 103.666 -20.355 1.00 14.19 20 ILE E N 1
ATOM 6178 C CA . ILE E 1 23 ? 74.683 104.821 -21.251 1.00 14.48 20 ILE E CA 1
ATOM 6179 C C . ILE E 1 23 ? 75.148 104.434 -22.667 1.00 14.41 20 ILE E C 1
ATOM 6180 O O . ILE E 1 23 ? 74.516 104.815 -23.670 1.00 14.04 20 ILE E O 1
ATOM 6185 N N . GLN E 1 24 ? 76.220 103.666 -22.738 1.00 13.97 21 GLN E N 1
ATOM 6186 C CA . GLN E 1 24 ? 76.789 103.248 -24.025 1.00 14.56 21 GLN E CA 1
ATOM 6187 C C . GLN E 1 24 ? 75.855 102.309 -24.767 1.00 15.15 21 GLN E C 1
ATOM 6188 O O . GLN E 1 24 ? 75.895 102.259 -25.990 1.00 15.00 21 GLN E O 1
ATOM 6194 N N . LYS E 1 25 ? 75.031 101.559 -24.033 1.00 15.19 22 LYS E N 1
ATOM 6195 C CA . LYS E 1 25 ? 74.045 100.665 -24.646 1.00 16.12 22 LYS E CA 1
ATOM 6196 C C . LYS E 1 25 ? 72.774 101.398 -25.073 1.00 16.61 22 LYS E C 1
ATOM 6197 O O . LYS E 1 25 ? 72.357 101.257 -26.222 1.00 16.69 22 LYS E O 1
ATOM 6203 N N . ASP E 1 26 ? 72.178 102.154 -24.138 1.00 16.12 23 ASP E N 1
ATOM 6204 C CA . ASP E 1 26 ? 70.795 102.684 -24.276 1.00 17.86 23 ASP E CA 1
ATOM 6205 C C . ASP E 1 26 ? 70.646 104.205 -24.306 1.00 16.01 23 ASP E C 1
ATOM 6206 O O . ASP E 1 26 ? 69.631 104.706 -24.770 1.00 16.80 23 ASP E O 1
ATOM 6211 N N . GLY E 1 27 ? 71.651 104.915 -23.814 1.00 16.08 24 GLY E N 1
ATOM 6212 C CA . GLY E 1 27 ? 71.662 106.364 -23.762 1.00 15.21 24 GLY E CA 1
ATOM 6213 C C . GLY E 1 27 ? 71.232 106.922 -22.409 1.00 15.16 24 GLY E C 1
ATOM 6214 O O . GLY E 1 27 ? 70.526 106.265 -21.631 1.00 15.58 24 GLY E O 1
ATOM 6215 N N . TYR E 1 28 ? 71.672 108.146 -22.137 1.00 14.96 25 TYR E N 1
ATOM 6216 C CA . TYR E 1 28 ? 71.449 108.799 -20.847 1.00 15.08 25 TYR E CA 1
ATOM 6217 C C . TYR E 1 28 ? 69.997 108.935 -20.448 1.00 15.18 25 TYR E C 1
ATOM 6218 O O . TYR E 1 28 ? 69.662 108.744 -19.281 1.00 15.21 25 TYR E O 1
ATOM 6227 N N . ASN E 1 29 ? 69.109 109.225 -21.404 1.00 14.97 26 ASN E N 1
ATOM 6228 C CA . ASN E 1 29 ? 67.694 109.393 -21.082 1.00 16.09 26 ASN E CA 1
ATOM 6229 C C . ASN E 1 29 ? 66.924 108.075 -20.988 1.00 16.69 26 ASN E C 1
ATOM 6230 O O . ASN E 1 29 ? 65.716 108.068 -20.802 1.00 18.14 26 ASN E O 1
ATOM 6235 N N . ALA E 1 30 ? 67.635 106.964 -21.121 1.00 16.48 27 ALA E N 1
ATOM 6236 C CA . ALA E 1 30 ? 67.022 105.655 -21.123 1.00 17.83 27 ALA E CA 1
ATOM 6237 C C . ALA E 1 30 ? 67.519 104.779 -19.974 1.00 18.46 27 ALA E C 1
ATOM 6238 O O . ALA E 1 30 ? 67.302 103.565 -19.992 1.00 19.56 27 ALA E O 1
ATOM 6240 N N . PHE E 1 31 ? 68.182 105.364 -18.982 1.00 18.22 28 PHE E N 1
ATOM 6241 C CA . PHE E 1 31 ? 68.460 104.628 -17.729 1.00 17.92 28 PHE E CA 1
ATOM 6242 C C . PHE E 1 31 ? 68.097 105.491 -16.539 1.00 18.73 28 PHE E C 1
ATOM 6243 O O . PHE E 1 31 ? 68.027 106.720 -16.642 1.00 17.39 28 PHE E O 1
ATOM 6251 N N . SER E 1 32 ? 67.898 104.830 -15.400 1.00 18.23 29 SER E N 1
ATOM 6252 C CA . SER E 1 32 ? 67.645 105.525 -14.129 1.00 19.46 29 SER E CA 1
ATOM 6253 C C . SER E 1 32 ? 68.559 104.988 -13.041 1.00 18.34 29 SER E C 1
ATOM 6254 O O . SER E 1 32 ? 69.130 103.915 -13.181 1.00 17.37 29 SER E O 1
ATOM 6257 N N . PHE E 1 33 ? 68.639 105.691 -11.911 1.00 18.83 30 PHE E N 1
ATOM 6258 C CA . PHE E 1 33 ? 69.252 105.105 -10.712 1.00 18.94 30 PHE E CA 1
ATOM 6259 C C . PHE E 1 33 ? 68.666 103.710 -10.331 1.00 18.91 30 PHE E C 1
ATOM 6260 O O . PHE E 1 33 ? 69.400 102.826 -9.901 1.00 19.04 30 PHE E O 1
ATOM 6268 N N . LYS E 1 34 ? 67.362 103.519 -10.464 1.00 20.40 31 LYS E N 1
ATOM 6269 C CA . LYS E 1 34 ? 66.761 102.216 -10.149 1.00 22.16 31 LYS E CA 1
ATOM 6270 C C . LYS E 1 34 ? 67.365 101.095 -11.017 1.00 20.90 31 LYS E C 1
ATOM 6271 O O . LYS E 1 34 ? 67.605 99.993 -10.526 1.00 20.16 31 LYS E O 1
ATOM 6277 N N . ASP E 1 35 ? 67.664 101.394 -12.280 1.00 19.83 32 ASP E N 1
ATOM 6278 C CA . ASP E 1 35 ? 68.316 100.412 -13.150 1.00 19.96 32 ASP E CA 1
ATOM 6279 C C . ASP E 1 35 ? 69.685 100.025 -12.646 1.00 18.35 32 ASP E C 1
ATOM 6280 O O . ASP E 1 35 ? 70.083 98.878 -12.771 1.00 18.59 32 ASP E O 1
ATOM 6285 N N . ILE E 1 36 ? 70.416 100.986 -12.104 1.00 17.30 33 ILE E N 1
ATOM 6286 C CA . ILE E 1 36 ? 71.722 100.706 -11.500 1.00 16.37 33 ILE E CA 1
ATOM 6287 C C . ILE E 1 36 ? 71.530 99.853 -10.253 1.00 16.34 33 ILE E C 1
ATOM 6288 O O . ILE E 1 36 ? 72.211 98.831 -10.065 1.00 15.42 33 ILE E O 1
ATOM 6293 N N . ALA E 1 37 ? 70.623 100.285 -9.381 1.00 17.33 34 ALA E N 1
ATOM 6294 C CA . ALA E 1 37 ? 70.297 99.545 -8.161 1.00 18.18 34 ALA E CA 1
ATOM 6295 C C . ALA E 1 37 ? 69.990 98.071 -8.438 1.00 17.97 34 ALA E C 1
ATOM 6296 O O . ALA E 1 37 ? 70.497 97.194 -7.749 1.00 17.28 34 ALA E O 1
ATOM 6298 N N . THR E 1 38 ? 69.172 97.825 -9.458 1.00 17.93 35 THR E N 1
ATOM 6299 C CA . THR E 1 38 ? 68.770 96.469 -9.838 1.00 19.53 35 THR E CA 1
ATOM 6300 C C . THR E 1 38 ? 69.928 95.645 -10.429 1.00 18.79 35 THR E C 1
ATOM 6301 O O . THR E 1 38 ? 70.041 94.430 -10.201 1.00 20.27 35 THR E O 1
ATOM 6305 N N . ALA E 1 39 ? 70.752 96.307 -11.216 1.00 17.94 36 ALA E N 1
ATOM 6306 C CA . ALA E 1 39 ? 71.877 95.653 -11.888 1.00 17.81 36 ALA E CA 1
ATOM 6307 C C . ALA E 1 39 ? 72.937 95.139 -10.917 1.00 17.91 36 ALA E C 1
ATOM 6308 O O . ALA E 1 39 ? 73.442 94.025 -11.089 1.00 18.40 36 ALA E O 1
ATOM 6310 N N . ILE E 1 40 ? 73.275 95.933 -9.899 1.00 16.22 37 ILE E N 1
ATOM 6311 C CA . ILE E 1 40 ? 74.373 95.572 -8.982 1.00 16.62 37 ILE E CA 1
ATOM 6312 C C . ILE E 1 40 ? 73.933 95.381 -7.532 1.00 17.17 37 ILE E C 1
ATOM 6313 O O . ILE E 1 40 ? 74.751 95.134 -6.653 1.00 17.18 37 ILE E O 1
ATOM 6318 N N . ASN E 1 41 ? 72.619 95.396 -7.313 1.00 17.50 38 ASN E N 1
ATOM 6319 C CA . ASN E 1 41 ? 72.024 94.996 -6.052 1.00 18.67 38 ASN E CA 1
ATOM 6320 C C . ASN E 1 41 ? 72.509 95.839 -4.886 1.00 19.91 38 ASN E C 1
ATOM 6321 O O . ASN E 1 41 ? 72.904 95.329 -3.838 1.00 20.19 38 ASN E O 1
ATOM 6326 N N . ILE E 1 42 ? 72.427 97.150 -5.082 1.00 19.90 39 ILE E N 1
ATOM 6327 C CA . ILE E 1 42 ? 72.677 98.098 -4.010 1.00 21.02 39 ILE E CA 1
ATOM 6328 C C . ILE E 1 42 ? 71.410 98.920 -3.832 1.00 21.92 39 ILE E C 1
ATOM 6329 O O . ILE E 1 42 ? 70.506 98.880 -4.684 1.00 22.04 39 ILE E O 1
ATOM 6334 N N . LYS E 1 43 ? 71.334 99.653 -2.727 1.00 23.25 40 LYS E N 1
ATOM 6335 C CA . LYS E 1 43 ? 70.191 100.520 -2.470 1.00 24.19 40 LYS E CA 1
ATOM 6336 C C . LYS E 1 43 ? 70.297 101.814 -3.272 1.00 23.86 40 LYS E C 1
ATOM 6337 O O . LYS E 1 43 ? 71.380 102.379 -3.418 1.00 22.76 40 LYS E O 1
ATOM 6343 N N . THR E 1 44 ? 69.170 102.314 -3.774 1.00 24.57 41 THR E N 1
ATOM 6344 C CA . THR E 1 44 ? 69.210 103.573 -4.493 1.00 24.69 41 THR E CA 1
ATOM 6345 C C . THR E 1 44 ? 69.769 104.683 -3.618 1.00 24.88 41 THR E C 1
ATOM 6346 O O . THR E 1 44 ? 70.455 105.553 -4.144 1.00 24.74 41 THR E O 1
ATOM 6350 N N . ALA E 1 45 ? 69.532 104.640 -2.300 1.00 25.26 42 ALA E N 1
ATOM 6351 C CA . ALA E 1 45 ? 70.063 105.682 -1.412 1.00 26.35 42 ALA E CA 1
ATOM 6352 C C . ALA E 1 45 ? 71.584 105.719 -1.470 1.00 25.98 42 ALA E C 1
ATOM 6353 O O . ALA E 1 45 ? 72.181 106.803 -1.335 1.00 25.34 42 ALA E O 1
ATOM 6355 N N . SER E 1 46 ? 72.211 104.556 -1.684 1.00 23.82 43 SER E N 1
ATOM 6356 C CA . SER E 1 46 ? 73.674 104.493 -1.761 1.00 24.84 43 SER E CA 1
ATOM 6357 C C . SER E 1 46 ? 74.201 105.125 -3.044 1.00 23.84 43 SER E C 1
ATOM 6358 O O . SER E 1 46 ? 75.359 105.539 -3.087 1.00 25.27 43 SER E O 1
ATOM 6361 N N . ILE E 1 47 ? 73.366 105.199 -4.088 1.00 22.58 44 ILE E N 1
ATOM 6362 C CA . ILE E 1 47 ? 73.756 105.858 -5.330 1.00 21.92 44 ILE E CA 1
ATOM 6363 C C . ILE E 1 47 ? 73.700 107.387 -5.120 1.00 23.28 44 ILE E C 1
ATOM 6364 O O . ILE E 1 47 ? 74.671 108.111 -5.412 1.00 23.80 44 ILE E O 1
ATOM 6369 N N . HIS E 1 48 ? 72.586 107.859 -4.569 1.00 24.91 45 HIS E N 1
ATOM 6370 C CA . HIS E 1 48 ? 72.432 109.286 -4.217 1.00 26.70 45 HIS E CA 1
ATOM 6371 C C . HIS E 1 48 ? 73.513 109.771 -3.260 1.00 28.54 45 HIS E C 1
ATOM 6372 O O . HIS E 1 48 ? 73.818 110.972 -3.226 1.00 28.88 45 HIS E O 1
ATOM 6379 N N . TYR E 1 49 ? 74.040 108.861 -2.445 1.00 28.73 46 TYR E N 1
ATOM 6380 C CA . TYR E 1 49 ? 75.103 109.188 -1.510 1.00 30.85 46 TYR E CA 1
ATOM 6381 C C . TYR E 1 49 ? 76.316 109.726 -2.277 1.00 30.42 46 TYR E C 1
ATOM 6382 O O . TYR E 1 49 ? 76.855 110.783 -1.939 1.00 30.96 46 TYR E O 1
ATOM 6391 N N . HIS E 1 50 ? 76.731 108.999 -3.315 1.00 27.74 47 HIS E N 1
ATOM 6392 C CA . HIS E 1 50 ? 77.855 109.426 -4.159 1.00 28.23 47 HIS E CA 1
ATOM 6393 C C . HIS E 1 50 ? 77.480 110.491 -5.195 1.00 27.06 47 HIS E C 1
ATOM 6394 O O . HIS E 1 50 ? 78.266 111.384 -5.503 1.00 28.34 47 HIS E O 1
ATOM 6401 N N . PHE E 1 51 ? 76.269 110.389 -5.722 1.00 25.70 48 PHE E N 1
ATOM 6402 C CA . PHE E 1 51 ? 75.816 111.224 -6.821 1.00 24.63 48 PHE E CA 1
ATOM 6403 C C . PHE E 1 51 ? 74.411 111.713 -6.485 1.00 25.15 48 PHE E C 1
ATOM 6404 O O . PHE E 1 51 ? 73.436 111.018 -6.761 1.00 23.97 48 PHE E O 1
ATOM 6412 N N . PRO E 1 52 ? 74.310 112.900 -5.859 1.00 26.82 49 PRO E N 1
ATOM 6413 C CA . PRO E 1 52 ? 73.035 113.410 -5.351 1.00 28.20 49 PRO E CA 1
ATOM 6414 C C . PRO E 1 52 ? 71.957 113.504 -6.425 1.00 27.25 49 PRO E C 1
ATOM 6415 O O . PRO E 1 52 ? 70.801 113.169 -6.161 1.00 27.84 49 PRO E O 1
ATOM 6419 N N . SER E 1 53 ? 72.354 113.894 -7.637 1.00 26.22 50 SER E N 1
ATOM 6420 C CA . SER E 1 53 ? 71.472 113.921 -8.803 1.00 24.27 50 SER E CA 1
ATOM 6421 C C . SER E 1 53 ? 72.035 113.069 -9.958 1.00 22.83 50 SER E C 1
ATOM 6422 O O . SER E 1 53 ? 73.232 112.763 -10.019 1.00 22.45 50 SER E O 1
ATOM 6425 N N . LYS E 1 54 ? 71.166 112.692 -10.884 1.00 21.59 51 LYS E N 1
ATOM 6426 C CA . LYS E 1 54 ? 71.602 111.979 -12.074 1.00 19.73 51 LYS E CA 1
ATOM 6427 C C . LYS E 1 54 ? 72.667 112.786 -12.828 1.00 19.55 51 LYS E C 1
ATOM 6428 O O . LYS E 1 54 ? 73.627 112.213 -13.345 1.00 18.66 51 LYS E O 1
ATOM 6434 N N . GLU E 1 55 ? 72.459 114.101 -12.900 1.00 20.10 52 GLU E N 1
ATOM 6435 C CA . GLU E 1 55 ? 73.422 115.023 -13.516 1.00 20.34 52 GLU E CA 1
ATOM 6436 C C . GLU E 1 55 ? 74.834 114.812 -12.931 1.00 20.89 52 GLU E C 1
ATOM 6437 O O . GLU E 1 55 ? 75.797 114.755 -13.679 1.00 19.08 52 GLU E O 1
ATOM 6443 N N . ASP E 1 56 ? 74.947 114.705 -11.603 1.00 21.02 53 ASP E N 1
ATOM 6444 C CA . ASP E 1 56 ? 76.240 114.443 -10.964 1.00 22.13 53 ASP E CA 1
ATOM 6445 C C . ASP E 1 56 ? 76.899 113.138 -11.459 1.00 20.64 53 ASP E C 1
ATOM 6446 O O . ASP E 1 56 ? 78.110 113.086 -11.680 1.00 20.22 53 ASP E O 1
ATOM 6451 N N . LEU E 1 57 ? 76.100 112.093 -11.614 1.00 19.45 54 LEU E N 1
ATOM 6452 C CA . LEU E 1 57 ? 76.585 110.833 -12.175 1.00 18.60 54 LEU E CA 1
ATOM 6453 C C . LEU E 1 57 ? 77.039 110.993 -13.639 1.00 16.88 54 LEU E C 1
ATOM 6454 O O . LEU E 1 57 ? 78.102 110.499 -14.023 1.00 17.28 54 LEU E O 1
ATOM 6459 N N . GLY E 1 58 ? 76.227 111.680 -14.439 1.00 21.62 55 GLY E N 1
ATOM 6460 C CA . GLY E 1 58 ? 76.536 111.917 -15.850 1.00 20.06 55 GLY E CA 1
ATOM 6461 C C . GLY E 1 58 ? 77.880 112.617 -16.006 1.00 19.78 55 GLY E C 1
ATOM 6462 O O . GLY E 1 58 ? 78.725 112.197 -16.798 1.00 18.96 55 GLY E O 1
ATOM 6463 N N . VAL E 1 59 ? 78.087 113.684 -15.235 1.00 19.57 56 VAL E N 1
ATOM 6464 C CA . VAL E 1 59 ? 79.356 114.401 -15.278 1.00 20.30 56 VAL E CA 1
ATOM 6465 C C . VAL E 1 59 ? 80.514 113.488 -14.881 1.00 19.93 56 VAL E C 1
ATOM 6466 O O . VAL E 1 59 ? 81.556 113.467 -15.527 1.00 19.77 56 VAL E O 1
ATOM 6470 N N . ALA E 1 60 ? 80.327 112.746 -13.800 1.00 19.21 57 ALA E N 1
ATOM 6471 C CA . ALA E 1 60 ? 81.397 111.917 -13.262 1.00 19.94 57 ALA E CA 1
ATOM 6472 C C . ALA E 1 60 ? 81.766 110.779 -14.213 1.00 18.51 57 ALA E C 1
ATOM 6473 O O . ALA E 1 60 ? 82.939 110.445 -14.331 1.00 19.62 57 ALA E O 1
ATOM 6475 N N A VAL E 1 61 ? 80.761 110.205 -14.863 0.56 18.45 58 VAL E N 1
ATOM 6476 N N B VAL E 1 61 ? 80.779 110.203 -14.897 0.44 18.60 58 VAL E N 1
ATOM 6477 C CA A VAL E 1 61 ? 80.965 109.117 -15.831 0.56 17.77 58 VAL E CA 1
ATOM 6478 C CA B VAL E 1 61 ? 81.048 109.080 -15.817 0.44 18.42 58 VAL E CA 1
ATOM 6479 C C A VAL E 1 61 ? 81.806 109.610 -17.005 0.56 17.64 58 VAL E C 1
ATOM 6480 C C B VAL E 1 61 ? 81.737 109.543 -17.103 0.44 17.94 58 VAL E C 1
ATOM 6481 O O A VAL E 1 61 ? 82.832 109.004 -17.337 0.56 17.54 58 VAL E O 1
ATOM 6482 O O B VAL E 1 61 ? 82.582 108.828 -17.641 0.44 18.02 58 VAL E O 1
ATOM 6489 N N . ILE E 1 62 ? 81.397 110.734 -17.593 1.00 17.59 59 ILE E N 1
ATOM 6490 C CA . ILE E 1 62 ? 82.106 111.280 -18.757 1.00 18.69 59 ILE E CA 1
ATOM 6491 C C . ILE E 1 62 ? 83.542 111.616 -18.400 1.00 18.56 59 ILE E C 1
ATOM 6492 O O . ILE E 1 62 ? 84.476 111.293 -19.155 1.00 19.33 59 ILE E O 1
ATOM 6497 N N . SER E 1 63 ? 83.729 112.264 -17.259 1.00 20.64 60 SER E N 1
ATOM 6498 C CA . SER E 1 63 ? 85.058 112.659 -16.818 1.00 22.33 60 SER E CA 1
ATOM 6499 C C . SER E 1 63 ? 85.974 111.438 -16.627 1.00 23.25 60 SER E C 1
ATOM 6500 O O . SER E 1 63 ? 87.137 111.434 -17.043 1.00 23.72 60 SER E O 1
ATOM 6503 N N . TRP E 1 64 ? 85.425 110.399 -15.996 1.00 23.34 61 TRP E N 1
ATOM 6504 C CA . TRP E 1 64 ? 86.129 109.136 -15.765 1.00 25.07 61 TRP E CA 1
ATOM 6505 C C . TRP E 1 64 ? 86.504 108.447 -17.082 1.00 23.67 61 TRP E C 1
ATOM 6506 O O . TRP E 1 64 ? 87.635 107.973 -17.259 1.00 24.62 61 TRP E O 1
ATOM 6517 N N . HIS E 1 65 ? 85.544 108.408 -17.992 1.00 22.42 62 HIS E N 1
ATOM 6518 C CA . HIS E 1 65 ? 85.716 107.783 -19.314 1.00 22.11 62 HIS E CA 1
ATOM 6519 C C . HIS E 1 65 ? 86.784 108.516 -20.114 1.00 22.06 62 HIS E C 1
ATOM 6520 O O . HIS E 1 65 ? 87.619 107.892 -20.758 1.00 22.21 62 HIS E O 1
ATOM 6527 N N . THR E 1 66 ? 86.743 109.851 -20.066 1.00 22.42 63 THR E N 1
ATOM 6528 C CA . THR E 1 66 ? 87.723 110.698 -20.756 1.00 22.95 63 THR E CA 1
ATOM 6529 C C . THR E 1 66 ? 89.135 110.447 -20.234 1.00 24.55 63 THR E C 1
ATOM 6530 O O . THR E 1 66 ? 90.071 110.317 -21.014 1.00 24.71 63 THR E O 1
ATOM 6534 N N . ASP E 1 67 ? 89.284 110.376 -18.920 1.00 25.72 64 ASP E N 1
ATOM 6535 C CA . ASP E 1 67 ? 90.557 110.002 -18.298 1.00 28.63 64 ASP E CA 1
ATOM 6536 C C . ASP E 1 67 ? 91.085 108.637 -18.771 1.00 28.09 64 ASP E C 1
ATOM 6537 O O . ASP E 1 67 ? 92.268 108.490 -19.031 1.00 28.15 64 ASP E O 1
ATOM 6542 N N . LYS E 1 68 ? 90.210 107.639 -18.838 1.00 27.88 65 LYS E N 1
ATOM 6543 C CA . LYS E 1 68 ? 90.616 106.301 -19.291 1.00 29.07 65 LYS E CA 1
ATOM 6544 C C . LYS E 1 68 ? 91.084 106.369 -20.739 1.00 27.54 65 LYS E C 1
ATOM 6545 O O . LYS E 1 68 ? 92.130 105.817 -21.089 1.00 27.30 65 LYS E O 1
ATOM 6551 N N . ILE E 1 69 ? 90.335 107.102 -21.555 1.00 26.09 66 ILE E N 1
ATOM 6552 C CA . ILE E 1 69 ? 90.673 107.266 -22.966 1.00 26.32 66 ILE E CA 1
ATOM 6553 C C . ILE E 1 69 ? 91.994 108.021 -23.149 1.00 26.01 66 ILE E C 1
ATOM 6554 O O . ILE E 1 69 ? 92.792 107.642 -23.996 1.00 26.11 66 ILE E O 1
ATOM 6559 N N . ALA E 1 70 ? 92.227 109.074 -22.358 1.00 26.57 67 ALA E N 1
ATOM 6560 C CA . ALA E 1 70 ? 93.486 109.817 -22.444 1.00 27.92 67 ALA E CA 1
ATOM 6561 C C . ALA E 1 70 ? 94.687 108.904 -22.192 1.00 28.84 67 ALA E C 1
ATOM 6562 O O . ALA E 1 70 ? 95.710 109.043 -22.854 1.00 29.64 67 ALA E O 1
ATOM 6564 N N . ALA E 1 71 ? 94.569 107.999 -21.220 1.00 29.13 68 ALA E N 1
ATOM 6565 C CA . ALA E 1 71 ? 95.667 107.097 -20.875 1.00 31.58 68 ALA E CA 1
ATOM 6566 C C . ALA E 1 71 ? 95.952 106.126 -22.022 1.00 30.14 68 ALA E C 1
ATOM 6567 O O . ALA E 1 71 ? 97.108 105.907 -22.382 1.00 30.49 68 ALA E O 1
ATOM 6569 N N . VAL E 1 72 ? 94.884 105.552 -22.569 1.00 28.87 69 VAL E N 1
ATOM 6570 C CA . VAL E 1 72 ? 94.962 104.724 -23.770 1.00 28.44 69 VAL E CA 1
ATOM 6571 C C . VAL E 1 72 ? 95.689 105.448 -24.911 1.00 27.10 69 VAL E C 1
ATOM 6572 O O . VAL E 1 72 ? 96.655 104.922 -25.467 1.00 28.19 69 VAL E O 1
ATOM 6576 N N . LEU E 1 73 ? 95.234 106.654 -25.225 1.00 26.33 70 LEU E N 1
ATOM 6577 C CA . LEU E 1 73 ? 95.792 107.448 -26.310 1.00 26.03 70 LEU E CA 1
ATOM 6578 C C . LEU E 1 73 ? 97.249 107.794 -26.043 1.00 27.27 70 LEU E C 1
ATOM 6579 O O . LEU E 1 73 ? 98.075 107.761 -26.955 1.00 27.40 70 LEU E O 1
ATOM 6584 N N . SER E 1 74 ? 97.572 108.122 -24.788 1.00 27.91 71 SER E N 1
ATOM 6585 C CA . SER E 1 74 ? 98.944 108.445 -24.428 1.00 30.23 71 SER E CA 1
ATOM 6586 C C . SER E 1 74 ? 99.887 107.275 -24.666 1.00 30.52 71 SER E C 1
ATOM 6587 O O . SER E 1 74 ? 101.024 107.474 -25.126 1.00 31.35 71 SER E O 1
ATOM 6590 N N . ASP E 1 75 ? 99.434 106.067 -24.336 1.00 29.91 72 ASP E N 1
ATOM 6591 C CA . ASP E 1 75 ? 100.253 104.878 -24.520 1.00 31.58 72 ASP E CA 1
ATOM 6592 C C . ASP E 1 75 ? 100.524 104.650 -26.007 1.00 29.19 72 ASP E C 1
ATOM 6593 O O . ASP E 1 75 ? 101.580 104.144 -26.368 1.00 28.96 72 ASP E O 1
ATOM 6598 N N . ILE E 1 76 ? 99.569 105.031 -26.854 1.00 27.31 73 ILE E N 1
ATOM 6599 C CA . ILE E 1 76 ? 99.746 104.934 -28.306 1.00 26.28 73 ILE E CA 1
ATOM 6600 C C . ILE E 1 76 ? 100.742 105.981 -28.829 1.00 26.79 73 ILE E C 1
ATOM 6601 O O . ILE E 1 76 ? 101.687 105.623 -29.517 1.00 25.72 73 ILE E O 1
ATOM 6606 N N . SER E 1 77 ? 100.519 107.256 -28.511 1.00 27.16 74 SER E N 1
ATOM 6607 C CA . SER E 1 77 ? 101.377 108.317 -29.047 1.00 29.78 74 SER E CA 1
ATOM 6608 C C . SER E 1 77 ? 102.793 108.224 -28.523 1.00 31.36 74 SER E C 1
ATOM 6609 O O . SER E 1 77 ? 103.721 108.645 -29.204 1.00 32.91 74 SER E O 1
ATOM 6612 N N . ASN E 1 78 ? 102.972 107.628 -27.345 1.00 32.60 75 ASN E N 1
ATOM 6613 C CA . ASN E 1 78 ? 104.308 107.480 -26.779 1.00 35.78 75 ASN E CA 1
ATOM 6614 C C . ASN E 1 78 ? 105.063 106.251 -27.275 1.00 34.79 75 ASN E C 1
ATOM 6615 O O . ASN E 1 78 ? 106.226 106.071 -26.946 1.00 36.85 75 ASN E O 1
ATOM 6620 N N . ASN E 1 79 ? 104.400 105.421 -28.076 1.00 31.79 76 ASN E N 1
ATOM 6621 C CA . ASN E 1 79 ? 105.010 104.227 -28.628 1.00 31.39 76 ASN E CA 1
ATOM 6622 C C . ASN E 1 79 ? 105.823 104.603 -29.871 1.00 31.21 76 ASN E C 1
ATOM 6623 O O . ASN E 1 79 ? 105.279 104.834 -30.961 1.00 28.84 76 ASN E O 1
ATOM 6628 N N . SER E 1 80 ? 107.137 104.654 -29.698 1.00 33.49 77 SER E N 1
ATOM 6629 C CA . SER E 1 80 ? 108.034 105.123 -30.760 1.00 33.91 77 SER E CA 1
ATOM 6630 C C . SER E 1 80 ? 108.197 104.120 -31.918 1.00 32.78 77 SER E C 1
ATOM 6631 O O . SER E 1 80 ? 108.830 104.442 -32.932 1.00 32.34 77 SER E O 1
ATOM 6634 N N . SER E 1 81 ? 107.630 102.916 -31.775 1.00 31.79 78 SER E N 1
ATOM 6635 C CA . SER E 1 81 ? 107.693 101.910 -32.828 1.00 31.62 78 SER E CA 1
ATOM 6636 C C . SER E 1 81 ? 106.573 102.085 -33.866 1.00 29.64 78 SER E C 1
ATOM 6637 O O . SER E 1 81 ? 106.553 101.393 -34.869 1.00 29.93 78 SER E O 1
ATOM 6640 N N . LEU E 1 82 ? 105.652 103.013 -33.623 1.00 26.25 79 LEU E N 1
ATOM 6641 C CA . LEU E 1 82 ? 104.484 103.205 -34.479 1.00 24.49 79 LEU E CA 1
ATOM 6642 C C . LEU E 1 82 ? 104.653 104.470 -35.316 1.00 24.87 79 LEU E C 1
ATOM 6643 O O . LEU E 1 82 ? 105.071 105.503 -34.786 1.00 24.76 79 LEU E O 1
ATOM 6648 N N . SER E 1 83 ? 104.338 104.378 -36.617 1.00 23.83 80 SER E N 1
ATOM 6649 C CA . SER E 1 83 ? 104.247 105.565 -37.468 1.00 23.77 80 SER E CA 1
ATOM 6650 C C . SER E 1 83 ? 102.980 106.326 -37.080 1.00 22.82 80 SER E C 1
ATOM 6651 O O . SER E 1 83 ? 102.097 105.769 -36.421 1.00 21.73 80 SER E O 1
ATOM 6654 N N . ALA E 1 84 ? 102.862 107.568 -37.543 1.00 23.43 81 ALA E N 1
ATOM 6655 C CA . ALA E 1 84 ? 101.639 108.359 -37.312 1.00 22.74 81 ALA E CA 1
ATOM 6656 C C . ALA E 1 84 ? 100.417 107.583 -37.802 1.00 22.30 81 ALA E C 1
ATOM 6657 O O . ALA E 1 84 ? 99.408 107.438 -37.088 1.00 21.08 81 ALA E O 1
ATOM 6659 N N . LYS E 1 85 ? 100.503 107.050 -39.012 1.00 22.44 82 LYS E N 1
ATOM 6660 C CA . LYS E 1 85 ? 99.395 106.265 -39.561 1.00 22.37 82 LYS E CA 1
ATOM 6661 C C . LYS E 1 85 ? 99.045 105.067 -38.685 1.00 20.90 82 LYS E C 1
ATOM 6662 O O . LYS E 1 85 ? 97.886 104.798 -38.427 1.00 20.27 82 LYS E O 1
ATOM 6668 N N . GLU E 1 86 ? 100.057 104.337 -38.237 1.00 21.25 83 GLU E N 1
ATOM 6669 C CA . GLU E 1 86 ? 99.836 103.199 -37.349 1.00 21.40 83 GLU E CA 1
ATOM 6670 C C . GLU E 1 86 ? 99.218 103.626 -36.016 1.00 20.62 83 GLU E C 1
ATOM 6671 O O . GLU E 1 86 ? 98.385 102.916 -35.477 1.00 21.10 83 GLU E O 1
ATOM 6677 N N . LYS E 1 87 ? 99.611 104.782 -35.496 1.00 20.72 84 LYS E N 1
ATOM 6678 C CA . LYS E 1 87 ? 99.007 105.286 -34.253 1.00 20.57 84 LYS E CA 1
ATOM 6679 C C . LYS E 1 87 ? 97.492 105.500 -34.429 1.00 20.06 84 LYS E C 1
ATOM 6680 O O . LYS E 1 87 ? 96.690 105.132 -33.557 1.00 19.64 84 LYS E O 1
ATOM 6686 N N . ILE E 1 88 ? 97.109 106.051 -35.577 1.00 20.02 85 ILE E N 1
ATOM 6687 C CA . ILE E 1 88 ? 95.691 106.281 -35.878 1.00 19.94 85 ILE E CA 1
ATOM 6688 C C . ILE E 1 88 ? 94.934 104.956 -36.086 1.00 19.66 85 ILE E C 1
ATOM 6689 O O . ILE E 1 88 ? 93.794 104.798 -35.622 1.00 18.51 85 ILE E O 1
ATOM 6694 N N . GLN E 1 89 ? 95.576 103.992 -36.744 1.00 20.67 86 GLN E N 1
ATOM 6695 C CA . GLN E 1 89 ? 95.009 102.630 -36.853 1.00 20.81 86 GLN E CA 1
ATOM 6696 C C . GLN E 1 89 ? 94.803 101.987 -35.472 1.00 20.69 86 GLN E C 1
ATOM 6697 O O . GLN E 1 89 ? 93.749 101.393 -35.190 1.00 21.28 86 GLN E O 1
ATOM 6703 N N . LYS E 1 90 ? 95.782 102.125 -34.589 1.00 21.54 87 LYS E N 1
ATOM 6704 C CA . LYS E 1 90 ? 95.660 101.580 -33.228 1.00 22.08 87 LYS E CA 1
ATOM 6705 C C . LYS E 1 90 ? 94.623 102.336 -32.384 1.00 21.15 87 LYS E C 1
ATOM 6706 O O . LYS E 1 90 ? 93.966 101.738 -31.522 1.00 19.40 87 LYS E O 1
ATOM 6712 N N . PHE E 1 91 ? 94.472 103.637 -32.632 1.00 20.50 88 PHE E N 1
ATOM 6713 C CA . PHE E 1 91 ? 93.409 104.403 -32.029 1.00 20.41 88 PHE E CA 1
ATOM 6714 C C . PHE E 1 91 ? 92.048 103.774 -32.340 1.00 19.94 88 PHE E C 1
ATOM 6715 O O . PHE E 1 91 ? 91.242 103.606 -31.452 1.00 19.24 88 PHE E O 1
ATOM 6723 N N . PHE E 1 92 ? 91.799 103.425 -33.598 1.00 20.13 89 PHE E N 1
ATOM 6724 C CA . PHE E 1 92 ? 90.492 102.873 -33.951 1.00 19.98 89 PHE E CA 1
ATOM 6725 C C . PHE E 1 92 ? 90.305 101.502 -33.295 1.00 20.17 89 PHE E C 1
ATOM 6726 O O . PHE E 1 92 ? 89.219 101.185 -32.800 1.00 19.96 89 PHE E O 1
ATOM 6734 N N . ASP E 1 93 ? 91.366 100.705 -33.226 1.00 20.30 90 ASP E N 1
ATOM 6735 C CA . ASP E 1 93 ? 91.279 99.419 -32.533 1.00 20.83 90 ASP E CA 1
ATOM 6736 C C . ASP E 1 93 ? 90.950 99.590 -31.054 1.00 20.05 90 ASP E C 1
ATOM 6737 O O . ASP E 1 93 ? 90.220 98.794 -30.497 1.00 19.90 90 ASP E O 1
ATOM 6742 N N . ALA E 1 94 ? 91.465 100.642 -30.432 1.00 19.58 91 ALA E N 1
ATOM 6743 C CA . ALA E 1 94 ? 91.178 100.908 -29.012 1.00 19.54 91 ALA E CA 1
ATOM 6744 C C . ALA E 1 94 ? 89.721 101.292 -28.804 1.00 18.36 91 ALA E C 1
ATOM 6745 O O . ALA E 1 94 ? 89.092 100.876 -27.823 1.00 18.85 91 ALA E O 1
ATOM 6747 N N . ILE E 1 95 ? 89.226 102.154 -29.692 1.00 17.49 92 ILE E N 1
ATOM 6748 C CA . ILE E 1 95 ? 87.826 102.550 -29.703 1.00 17.87 92 ILE E CA 1
ATOM 6749 C C . ILE E 1 95 ? 86.906 101.316 -29.889 1.00 16.58 92 ILE E C 1
ATOM 6750 O O . ILE E 1 95 ? 85.930 101.133 -29.135 1.00 16.93 92 ILE E O 1
ATOM 6755 N N . LEU E 1 96 ? 87.244 100.455 -30.843 1.00 16.27 93 LEU E N 1
ATOM 6756 C CA . LEU E 1 96 ? 86.509 99.201 -31.045 1.00 16.66 93 LEU E CA 1
ATOM 6757 C C . LEU E 1 96 ? 86.402 98.363 -29.763 1.00 17.11 93 LEU E C 1
ATOM 6758 O O . LEU E 1 96 ? 85.352 97.813 -29.465 1.00 15.30 93 LEU E O 1
ATOM 6763 N N . THR E 1 97 ? 87.500 98.261 -29.028 1.00 18.32 94 THR E N 1
ATOM 6764 C CA . THR E 1 97 ? 87.528 97.510 -27.775 1.00 19.35 94 THR E CA 1
ATOM 6765 C C . THR E 1 97 ? 86.518 98.068 -26.777 1.00 19.72 94 THR E C 1
ATOM 6766 O O . THR E 1 97 ? 85.898 97.331 -26.024 1.00 21.08 94 THR E O 1
ATOM 6770 N N . LEU E 1 98 ? 86.338 99.377 -26.778 1.00 20.14 95 LEU E N 1
ATOM 6771 C CA . LEU E 1 98 ? 85.447 100.032 -25.802 1.00 19.72 95 LEU E CA 1
ATOM 6772 C C . LEU E 1 98 ? 83.966 100.089 -26.247 1.00 18.82 95 LEU E C 1
ATOM 6773 O O . LEU E 1 98 ? 83.059 100.419 -25.443 1.00 17.32 95 LEU E O 1
ATOM 6778 N N . THR E 1 99 ? 83.720 99.801 -27.518 1.00 17.12 96 THR E N 1
ATOM 6779 C CA . THR E 1 99 ? 82.401 100.058 -28.110 1.00 15.78 96 THR E CA 1
ATOM 6780 C C . THR E 1 99 ? 81.842 98.766 -28.734 1.00 15.80 96 THR E C 1
ATOM 6781 O O . THR E 1 99 ? 81.345 97.889 -28.021 1.00 14.99 96 THR E O 1
ATOM 6785 N N . TYR E 1 100 ? 81.997 98.616 -30.041 1.00 14.77 97 TYR E N 1
ATOM 6786 C CA . TYR E 1 100 ? 81.417 97.503 -30.783 1.00 15.57 97 TYR E CA 1
ATOM 6787 C C . TYR E 1 100 ? 81.766 96.138 -30.209 1.00 16.28 97 TYR E C 1
ATOM 6788 O O . TYR E 1 100 ? 80.894 95.271 -30.099 1.00 16.97 97 TYR E O 1
ATOM 6797 N N . ASN E 1 101 ? 83.023 95.959 -29.809 1.00 16.85 98 ASN E N 1
ATOM 6798 C CA . ASN E 1 101 ? 83.472 94.683 -29.288 1.00 17.77 98 ASN E CA 1
ATOM 6799 C C . ASN E 1 101 ? 82.927 94.393 -27.893 1.00 18.48 98 ASN E C 1
ATOM 6800 O O . ASN E 1 101 ? 82.944 93.252 -27.466 1.00 20.66 98 ASN E O 1
ATOM 6805 N N . SER E 1 102 ? 82.472 95.414 -27.181 1.00 17.44 99 SER E N 1
ATOM 6806 C CA . SER E 1 102 ? 82.032 95.236 -25.795 1.00 17.49 99 SER E CA 1
ATOM 6807 C C . SER E 1 102 ? 80.526 95.256 -25.746 1.00 16.29 99 SER E C 1
ATOM 6808 O O . SER E 1 102 ? 79.941 96.312 -25.563 1.00 15.75 99 SER E O 1
ATOM 6811 N N . GLU E 1 103 ? 79.905 94.101 -26.003 1.00 16.63 100 GLU E N 1
ATOM 6812 C CA . GLU E 1 103 ? 78.446 93.965 -26.010 1.00 16.93 100 GLU E CA 1
ATOM 6813 C C . GLU E 1 103 ? 77.741 95.019 -26.881 1.00 15.36 100 GLU E C 1
ATOM 6814 O O . GLU E 1 103 ? 76.693 95.589 -26.523 1.00 15.85 100 GLU E O 1
ATOM 6820 N N . ASN E 1 104 ? 78.319 95.253 -28.042 1.00 15.56 101 ASN E N 1
ATOM 6821 C CA . ASN E 1 104 ? 77.709 96.094 -29.073 1.00 15.63 101 ASN E CA 1
ATOM 6822 C C . ASN E 1 104 ? 77.442 97.541 -28.635 1.00 15.47 101 ASN E C 1
ATOM 6823 O O . ASN E 1 104 ? 76.481 98.155 -29.081 1.00 16.19 101 ASN E O 1
ATOM 6828 N N . LYS E 1 105 ? 78.306 98.087 -27.789 1.00 14.99 102 LYS E N 1
ATOM 6829 C CA . LYS E 1 105 ? 78.104 99.430 -27.252 1.00 14.58 102 LYS E CA 1
ATOM 6830 C C . LYS E 1 105 ? 78.423 100.504 -28.279 1.00 14.32 102 LYS E C 1
ATOM 6831 O O . LYS E 1 105 ? 79.210 100.268 -29.207 1.00 14.45 102 LYS E O 1
ATOM 6845 N N . CYS E 1 107 ? 79.961 104.508 -28.710 1.00 14.68 104 CYS E N 1
ATOM 6846 C CA . CYS E 1 107 ? 80.873 105.449 -28.057 1.00 15.16 104 CYS E CA 1
ATOM 6847 C C . CYS E 1 107 ? 80.103 106.280 -27.030 1.00 15.25 104 CYS E C 1
ATOM 6848 O O . CYS E 1 107 ? 79.049 106.829 -27.346 1.00 14.86 104 CYS E O 1
ATOM 6851 N N . LEU E 1 108 ? 80.611 106.340 -25.800 1.00 15.63 105 LEU E N 1
ATOM 6852 C CA . LEU E 1 108 ? 80.009 107.150 -24.737 1.00 15.46 105 LEU E CA 1
ATOM 6853 C C . LEU E 1 108 ? 79.851 108.600 -25.182 1.00 15.12 105 LEU E C 1
ATOM 6854 O O . LEU E 1 108 ? 78.801 109.199 -24.979 1.00 15.83 105 LEU E O 1
ATOM 6859 N N . GLY E 1 109 ? 80.902 109.167 -25.776 1.00 15.12 106 GLY E N 1
ATOM 6860 C CA . GLY E 1 109 ? 80.828 110.503 -26.351 1.00 14.49 106 GLY E CA 1
ATOM 6861 C C . GLY E 1 109 ? 79.727 110.659 -27.385 1.00 14.07 106 GLY E C 1
ATOM 6862 O O . GLY E 1 109 ? 78.950 111.607 -27.327 1.00 14.03 106 GLY E O 1
ATOM 6863 N N . GLY E 1 110 ? 79.633 109.717 -28.315 1.00 13.05 107 GLY E N 1
ATOM 6864 C CA . GLY E 1 110 ? 78.608 109.770 -29.356 1.00 13.63 107 GLY E CA 1
ATOM 6865 C C . GLY E 1 110 ? 77.193 109.740 -28.772 1.00 13.09 107 GLY E C 1
ATOM 6866 O O . GLY E 1 110 ? 76.280 110.426 -29.252 1.00 13.02 107 GLY E O 1
ATOM 6875 N N . PHE E 1 112 ? 76.230 110.808 -25.725 1.00 14.26 109 PHE E N 1
ATOM 6876 C CA . PHE E 1 112 ? 75.948 112.135 -25.173 1.00 13.95 109 PHE E CA 1
ATOM 6877 C C . PHE E 1 112 ? 75.793 113.184 -26.286 1.00 13.73 109 PHE E C 1
ATOM 6878 O O . PHE E 1 112 ? 74.955 114.058 -26.176 1.00 13.63 109 PHE E O 1
ATOM 6886 N N . ALA E 1 113 ? 76.577 113.085 -27.362 1.00 13.06 110 ALA E N 1
ATOM 6887 C CA . ALA E 1 113 ? 76.388 113.978 -28.498 1.00 13.49 110 ALA E CA 1
ATOM 6888 C C . ALA E 1 113 ? 74.961 113.894 -29.037 1.00 13.08 110 ALA E C 1
ATOM 6889 O O . ALA E 1 113 ? 74.361 114.918 -29.364 1.00 14.09 110 ALA E O 1
ATOM 6891 N N . SER E 1 114 ? 74.427 112.686 -29.159 1.00 13.27 111 SER E N 1
ATOM 6892 C CA . SER E 1 114 ? 73.092 112.534 -29.743 1.00 13.56 111 SER E CA 1
ATOM 6893 C C . SER E 1 114 ? 72.043 113.187 -28.844 1.00 14.08 111 SER E C 1
ATOM 6894 O O . SER E 1 114 ? 71.085 113.789 -29.354 1.00 14.16 111 SER E O 1
ATOM 6897 N N . ASP E 1 115 ? 72.255 113.064 -27.533 1.00 13.20 112 ASP E N 1
ATOM 6898 C CA . ASP E 1 115 ? 71.336 113.551 -26.488 1.00 14.70 112 ASP E CA 1
ATOM 6899 C C . ASP E 1 115 ? 71.550 115.015 -26.108 1.00 14.60 112 ASP E C 1
ATOM 6900 O O . ASP E 1 115 ? 70.799 115.544 -25.293 1.00 15.04 112 ASP E O 1
ATOM 6905 N N . PHE E 1 116 ? 72.515 115.667 -26.753 1.00 13.47 113 PHE E N 1
ATOM 6906 C CA . PHE E 1 116 ? 73.087 116.940 -26.299 1.00 14.86 113 PHE E CA 1
ATOM 6907 C C . PHE E 1 116 ? 72.090 118.010 -25.883 1.00 15.06 113 PHE E C 1
ATOM 6908 O O . PHE E 1 116 ? 72.242 118.587 -24.830 1.00 16.49 113 PHE E O 1
ATOM 6916 N N . GLN E 1 117 ? 71.080 118.278 -26.709 1.00 15.47 114 GLN E N 1
ATOM 6917 C CA . GLN E 1 117 ? 70.142 119.366 -26.428 1.00 16.44 114 GLN E CA 1
ATOM 6918 C C . GLN E 1 117 ? 69.264 119.111 -25.183 1.00 16.82 114 GLN E C 1
ATOM 6919 O O . GLN E 1 117 ? 68.754 120.059 -24.584 1.00 15.78 114 GLN E O 1
ATOM 6925 N N . SER E 1 118 ? 69.093 117.845 -24.819 1.00 15.86 115 SER E N 1
ATOM 6926 C CA . SER E 1 118 ? 68.337 117.454 -23.630 1.00 16.58 115 SER E CA 1
ATOM 6927 C C . SER E 1 118 ? 69.176 117.436 -22.344 1.00 16.02 115 SER E C 1
ATOM 6928 O O . SER E 1 118 ? 68.619 117.192 -21.258 1.00 16.47 115 SER E O 1
ATOM 6931 N N . LEU E 1 119 ? 70.483 117.676 -22.439 1.00 15.32 116 LEU E N 1
ATOM 6932 C CA . LEU E 1 119 ? 71.366 117.523 -21.281 1.00 15.67 116 LEU E CA 1
ATOM 6933 C C . LEU E 1 119 ? 71.600 118.821 -20.503 1.00 16.96 116 LEU E C 1
ATOM 6934 O O . LEU E 1 119 ? 71.648 119.897 -21.091 1.00 16.84 116 LEU E O 1
ATOM 6939 N N . PRO E 1 120 ? 71.848 118.702 -19.187 1.00 17.97 117 PRO E N 1
ATOM 6940 C CA . PRO E 1 120 ? 72.324 119.848 -18.418 1.00 19.20 117 PRO E CA 1
ATOM 6941 C C . PRO E 1 120 ? 73.639 120.363 -19.002 1.00 18.56 117 PRO E C 1
ATOM 6942 O O . PRO E 1 120 ? 74.425 119.569 -19.544 1.00 16.90 117 PRO E O 1
ATOM 6946 N N . VAL E 1 121 ? 73.888 121.657 -18.874 1.00 19.15 118 VAL E N 1
ATOM 6947 C CA . VAL E 1 121 ? 75.106 122.254 -19.430 1.00 20.31 118 VAL E CA 1
ATOM 6948 C C . VAL E 1 121 ? 76.384 121.590 -18.908 1.00 19.88 118 VAL E C 1
ATOM 6949 O O . VAL E 1 121 ? 77.372 121.477 -19.638 1.00 19.10 118 VAL E O 1
ATOM 6953 N N . SER E 1 122 ? 76.402 121.224 -17.627 1.00 19.63 119 SER E N 1
ATOM 6954 C CA . SER E 1 122 ? 77.581 120.576 -17.036 1.00 20.19 119 SER E CA 1
ATOM 6955 C C . SER E 1 122 ? 77.973 119.321 -17.834 1.00 18.47 119 SER E C 1
ATOM 6956 O O . SER E 1 122 ? 79.152 119.077 -18.100 1.00 19.49 119 SER E O 1
ATOM 6959 N N . ILE E 1 123 ? 76.977 118.543 -18.233 1.00 17.26 120 ILE E N 1
ATOM 6960 C CA . ILE E 1 123 ? 77.221 117.309 -18.998 1.00 16.73 120 ILE E CA 1
ATOM 6961 C C . ILE E 1 123 ? 77.604 117.659 -20.434 1.00 16.76 120 ILE E C 1
ATOM 6962 O O . ILE E 1 123 ? 78.530 117.055 -20.997 1.00 16.44 120 ILE E O 1
ATOM 6967 N N . GLN E 1 124 ? 76.895 118.631 -21.016 1.00 16.73 121 GLN E N 1
ATOM 6968 C CA . GLN E 1 124 ? 77.260 119.160 -22.335 1.00 16.72 121 GLN E CA 1
ATOM 6969 C C . GLN E 1 124 ? 78.742 119.536 -22.396 1.00 16.96 121 GLN E C 1
ATOM 6970 O O . GLN E 1 124 ? 79.430 119.190 -23.339 1.00 16.36 121 GLN E O 1
ATOM 6976 N N . ASN E 1 125 ? 79.237 120.200 -21.359 1.00 18.40 122 ASN E N 1
ATOM 6977 C CA . ASN E 1 125 ? 80.600 120.679 -21.384 1.00 19.30 122 ASN E CA 1
ATOM 6978 C C . ASN E 1 125 ? 81.620 119.542 -21.241 1.00 19.72 122 ASN E C 1
ATOM 6979 O O . ASN E 1 125 ? 82.677 119.571 -21.881 1.00 19.02 122 ASN E O 1
ATOM 6984 N N . GLN E 1 126 ? 81.284 118.517 -20.470 1.00 19.80 123 GLN E N 1
ATOM 6985 C CA . GLN E 1 126 ? 82.168 117.365 -20.338 1.00 20.55 123 GLN E CA 1
ATOM 6986 C C . GLN E 1 126 ? 82.241 116.600 -21.645 1.00 19.21 123 GLN E C 1
ATOM 6987 O O . GLN E 1 126 ? 83.306 116.130 -22.028 1.00 20.46 123 GLN E O 1
ATOM 6993 N N . ALA E 1 127 ? 81.095 116.439 -22.293 1.00 18.03 124 ALA E N 1
ATOM 6994 C CA . ALA E 1 127 ? 81.012 115.762 -23.588 1.00 16.92 124 ALA E CA 1
ATOM 6995 C C . ALA E 1 127 ? 81.895 116.474 -24.610 1.00 17.82 124 ALA E C 1
ATOM 6996 O O . ALA E 1 127 ? 82.658 115.839 -25.355 1.00 17.49 124 ALA E O 1
ATOM 6998 N N . LYS E 1 128 ? 81.834 117.799 -24.630 1.00 17.65 125 LYS E N 1
ATOM 6999 C CA . LYS E 1 128 ? 82.669 118.558 -25.528 1.00 19.13 125 LYS E CA 1
ATOM 7000 C C . LYS E 1 128 ? 84.161 118.392 -25.230 1.00 19.89 125 LYS E C 1
ATOM 7001 O O . LYS E 1 128 ? 84.974 118.362 -26.154 1.00 20.77 125 LYS E O 1
ATOM 7007 N N . LYS E 1 129 ? 84.520 118.312 -23.951 1.00 27.10 126 LYS E N 1
ATOM 7008 C CA . LYS E 1 129 ? 85.906 118.101 -23.539 1.00 27.16 126 LYS E CA 1
ATOM 7009 C C . LYS E 1 129 ? 86.429 116.751 -24.031 1.00 23.85 126 LYS E C 1
ATOM 7010 O O . LYS E 1 129 ? 87.604 116.608 -24.418 1.00 21.38 126 LYS E O 1
ATOM 7016 N N . PHE E 1 130 ? 85.549 115.758 -24.037 1.00 21.74 127 PHE E N 1
ATOM 7017 C CA . PHE E 1 130 ? 85.904 114.441 -24.579 1.00 20.33 127 PHE E CA 1
ATOM 7018 C C . PHE E 1 130 ? 86.278 114.549 -26.045 1.00 18.74 127 PHE E C 1
ATOM 7019 O O . PHE E 1 130 ? 87.329 114.038 -26.484 1.00 19.15 127 PHE E O 1
ATOM 7027 N N . PHE E 1 131 ? 85.420 115.181 -26.838 1.00 18.91 128 PHE E N 1
ATOM 7028 C CA . PHE E 1 131 ? 85.750 115.301 -28.269 1.00 18.48 128 PHE E CA 1
ATOM 7029 C C . PHE E 1 131 ? 86.942 116.236 -28.534 1.00 19.10 128 PHE E C 1
ATOM 7030 O O . PHE E 1 131 ? 87.724 115.999 -29.434 1.00 17.93 128 PHE E O 1
ATOM 7038 N N . GLU E 1 132 ? 87.100 117.266 -27.723 1.00 21.77 129 GLU E N 1
ATOM 7039 C CA . GLU E 1 132 ? 88.240 118.162 -27.906 1.00 23.40 129 GLU E CA 1
ATOM 7040 C C . GLU E 1 132 ? 89.526 117.371 -27.653 1.00 22.79 129 GLU E C 1
ATOM 7041 O O . GLU E 1 132 ? 90.493 117.487 -28.421 1.00 21.70 129 GLU E O 1
ATOM 7047 N N . LEU E 1 133 ? 89.513 116.508 -26.640 1.00 22.26 130 LEU E N 1
ATOM 7048 C CA . LEU E 1 133 ? 90.683 115.679 -26.347 1.00 23.20 130 LEU E CA 1
ATOM 7049 C C . LEU E 1 133 ? 91.045 114.773 -27.526 1.00 20.48 130 LEU E C 1
ATOM 7050 O O . LEU E 1 133 ? 92.217 114.691 -27.941 1.00 20.03 130 LEU E O 1
ATOM 7055 N N . ILE E 1 134 ? 90.041 114.115 -28.084 1.00 19.65 131 ILE E N 1
ATOM 7056 C CA . ILE E 1 134 ? 90.274 113.176 -29.183 1.00 18.76 131 ILE E CA 1
ATOM 7057 C C . ILE E 1 134 ? 90.761 113.885 -30.448 1.00 18.49 131 ILE E C 1
ATOM 7058 O O . ILE E 1 134 ? 91.721 113.421 -31.091 1.00 18.71 131 ILE E O 1
ATOM 7063 N N . ILE E 1 135 ? 90.108 114.996 -30.792 1.00 17.59 132 ILE E N 1
ATOM 7064 C CA . ILE E 1 135 ? 90.490 115.773 -31.971 1.00 17.94 132 ILE E CA 1
ATOM 7065 C C . ILE E 1 135 ? 91.900 116.329 -31.797 1.00 19.49 132 ILE E C 1
ATOM 7066 O O . ILE E 1 135 ? 92.694 116.271 -32.722 1.00 19.05 132 ILE E O 1
ATOM 7071 N N . GLU E 1 136 ? 92.222 116.868 -30.624 1.00 20.18 133 GLU E N 1
ATOM 7072 C CA . GLU E 1 136 ? 93.572 117.383 -30.420 1.00 23.09 133 GLU E CA 1
ATOM 7073 C C . GLU E 1 136 ? 94.649 116.294 -30.498 1.00 22.34 133 GLU E C 1
ATOM 7074 O O . GLU E 1 136 ? 95.766 116.555 -30.972 1.00 22.63 133 GLU E O 1
ATOM 7080 N N . TRP E 1 137 ? 94.320 115.103 -30.012 1.00 20.21 134 TRP E N 1
ATOM 7081 C CA . TRP E 1 137 ? 95.249 113.984 -30.050 1.00 20.65 134 TRP E CA 1
ATOM 7082 C C . TRP E 1 137 ? 95.501 113.607 -31.506 1.00 19.58 134 TRP E C 1
ATOM 7083 O O . TRP E 1 137 ? 96.655 113.485 -31.936 1.00 20.05 134 TRP E O 1
ATOM 7094 N N . LEU E 1 138 ? 94.423 113.475 -32.275 1.00 18.04 135 LEU E N 1
ATOM 7095 C CA . LEU E 1 138 ? 94.520 113.073 -33.685 1.00 18.70 135 LEU E CA 1
ATOM 7096 C C . LEU E 1 138 ? 95.298 114.123 -34.485 1.00 19.85 135 LEU E C 1
ATOM 7097 O O . LEU E 1 138 ? 96.185 113.781 -35.278 1.00 19.92 135 LEU E O 1
ATOM 7102 N N . LYS E 1 139 ? 94.953 115.401 -34.281 1.00 20.57 136 LYS E N 1
ATOM 7103 C CA . LYS E 1 139 ? 95.665 116.527 -34.913 1.00 22.36 136 LYS E CA 1
ATOM 7104 C C . LYS E 1 139 ? 97.168 116.483 -34.618 1.00 23.26 136 LYS E C 1
ATOM 7105 O O . LYS E 1 139 ? 97.984 116.652 -35.535 1.00 23.63 136 LYS E O 1
ATOM 7111 N N . GLY E 1 140 ? 97.521 116.261 -33.350 1.00 22.99 137 GLY E N 1
ATOM 7112 C CA . GLY E 1 140 ? 98.922 116.185 -32.925 1.00 24.49 137 GLY E CA 1
ATOM 7113 C C . GLY E 1 140 ? 99.696 115.075 -33.626 1.00 24.47 137 GLY E C 1
ATOM 7114 O O . GLY E 1 140 ? 100.830 115.288 -34.093 1.00 26.17 137 GLY E O 1
ATOM 7115 N N . VAL E 1 141 ? 99.076 113.898 -33.700 1.00 22.71 138 VAL E N 1
ATOM 7116 C CA . VAL E 1 141 ? 99.662 112.734 -34.389 1.00 22.75 138 VAL E CA 1
ATOM 7117 C C . VAL E 1 141 ? 99.867 113.044 -35.874 1.00 22.89 138 VAL E C 1
ATOM 7118 O O . VAL E 1 141 ? 100.917 112.759 -36.441 1.00 23.85 138 VAL E O 1
ATOM 7122 N N . LEU E 1 142 ? 98.873 113.654 -36.500 1.00 22.35 139 LEU E N 1
ATOM 7123 C CA . LEU E 1 142 ? 98.980 113.999 -37.910 1.00 24.36 139 LEU E CA 1
ATOM 7124 C C . LEU E 1 142 ? 100.083 115.069 -38.124 1.00 26.77 139 LEU E C 1
ATOM 7125 O O . LEU E 1 142 ? 100.836 115.012 -39.102 1.00 28.98 139 LEU E O 1
ATOM 7130 N N . GLU E 1 143 ? 100.199 116.013 -37.197 1.00 27.72 140 GLU E N 1
ATOM 7131 C CA . GLU E 1 143 ? 101.244 117.057 -37.293 1.00 31.62 140 GLU E CA 1
ATOM 7132 C C . GLU E 1 143 ? 102.659 116.460 -37.254 1.00 33.87 140 GLU E C 1
ATOM 7133 O O . GLU E 1 143 ? 103.578 117.007 -37.868 1.00 35.76 140 GLU E O 1
ATOM 7139 N N . THR E 1 144 ? 102.830 115.326 -36.566 1.00 34.02 141 THR E N 1
ATOM 7140 C CA . THR E 1 144 ? 104.144 114.654 -36.544 1.00 36.89 141 THR E CA 1
ATOM 7141 C C . THR E 1 144 ? 104.491 114.045 -37.894 1.00 38.64 141 THR E C 1
ATOM 7142 O O . THR E 1 144 ? 105.646 113.776 -38.170 1.00 41.25 141 THR E O 1
ATOM 7146 N N . ASN E 1 145 ? 103.474 113.810 -38.713 1.00 37.86 142 ASN E N 1
ATOM 7147 C CA . ASN E 1 145 ? 103.643 113.211 -40.031 1.00 40.16 142 ASN E CA 1
ATOM 7148 C C . ASN E 1 145 ? 103.879 114.265 -41.098 1.00 41.38 142 ASN E C 1
ATOM 7149 O O . ASN E 1 145 ? 104.081 113.927 -42.256 1.00 44.43 142 ASN E O 1
ATOM 7154 N N . GLY E 1 146 ? 103.839 115.542 -40.717 1.00 40.21 143 GLY E N 1
ATOM 7155 C CA . GLY E 1 146 ? 104.152 116.637 -41.641 1.00 41.76 143 GLY E CA 1
ATOM 7156 C C . GLY E 1 146 ? 102.946 117.441 -42.107 1.00 40.32 143 GLY E C 1
ATOM 7157 O O . GLY E 1 146 ? 103.107 118.393 -42.858 1.00 41.67 143 GLY E O 1
ATOM 7158 N N . TYR E 1 147 ? 101.736 117.059 -41.683 1.00 36.55 144 TYR E N 1
ATOM 7159 C CA . TYR E 1 147 ? 100.526 117.814 -42.030 1.00 36.46 144 TYR E CA 1
ATOM 7160 C C . TYR E 1 147 ? 100.583 119.197 -41.378 1.00 37.14 144 TYR E C 1
ATOM 7161 O O . TYR E 1 147 ? 100.993 119.316 -40.216 1.00 36.21 144 TYR E O 1
ATOM 7170 N N . ASP E 1 148 ? 100.138 120.225 -42.097 1.00 38.86 145 ASP E N 1
ATOM 7171 C CA . ASP E 1 148 ? 100.022 121.554 -41.501 1.00 40.43 145 ASP E CA 1
ATOM 7172 C C . ASP E 1 148 ? 98.825 121.635 -40.539 1.00 38.30 145 ASP E C 1
ATOM 7173 O O . ASP E 1 148 ? 97.998 120.711 -40.461 1.00 35.21 145 ASP E O 1
ATOM 7178 N N . ASN E 1 149 ? 98.754 122.726 -39.792 1.00 39.92 146 ASN E N 1
ATOM 7179 C CA . ASN E 1 149 ? 97.771 122.878 -38.725 1.00 38.99 146 ASN E CA 1
ATOM 7180 C C . ASN E 1 149 ? 96.326 122.760 -39.235 1.00 37.86 146 ASN E C 1
ATOM 7181 O O . ASN E 1 149 ? 95.488 122.118 -38.603 1.00 34.38 146 ASN E O 1
ATOM 7186 N N . GLU E 1 150 ? 96.072 123.348 -40.404 1.00 40.24 147 GLU E N 1
ATOM 7187 C CA . GLU E 1 150 ? 94.749 123.364 -41.030 1.00 40.83 147 GLU E CA 1
ATOM 7188 C C . GLU E 1 150 ? 94.340 121.967 -41.544 1.00 38.18 147 GLU E C 1
ATOM 7189 O O . GLU E 1 150 ? 93.241 121.496 -41.241 1.00 35.68 147 GLU E O 1
ATOM 7195 N N A SER E 1 151 ? 95.217 121.342 -42.331 0.57 28.60 148 SER E N 1
ATOM 7196 N N B SER E 1 151 ? 95.237 121.315 -42.287 0.43 28.55 148 SER E N 1
ATOM 7197 C CA A SER E 1 151 ? 94.959 120.022 -42.895 0.57 27.16 148 SER E CA 1
ATOM 7198 C CA B SER E 1 151 ? 94.981 119.980 -42.823 0.43 27.03 148 SER E CA 1
ATOM 7199 C C A SER E 1 151 ? 94.859 118.946 -41.799 0.57 25.57 148 SER E C 1
ATOM 7200 C C B SER E 1 151 ? 94.906 118.917 -41.719 0.43 25.39 148 SER E C 1
ATOM 7201 O O A SER E 1 151 ? 94.090 118.004 -41.929 0.57 24.21 148 SER E O 1
ATOM 7202 O O B SER E 1 151 ? 94.124 117.980 -41.814 0.43 24.00 148 SER E O 1
ATOM 7207 N N A SER E 1 152 ? 95.649 119.094 -40.736 0.57 26.23 149 SER E N 1
ATOM 7208 N N B SER E 1 152 ? 95.722 119.063 -40.680 0.43 25.99 149 SER E N 1
ATOM 7209 C CA A SER E 1 152 ? 95.651 118.147 -39.619 0.57 25.09 149 SER E CA 1
ATOM 7210 C CA B SER E 1 152 ? 95.680 118.142 -39.547 0.43 24.79 149 SER E CA 1
ATOM 7211 C C A SER E 1 152 ? 94.343 118.197 -38.841 0.57 24.25 149 SER E C 1
ATOM 7212 C C B SER E 1 152 ? 94.327 118.194 -38.863 0.43 24.04 149 SER E C 1
ATOM 7213 O O A SER E 1 152 ? 93.783 117.155 -38.480 0.57 22.72 149 SER E O 1
ATOM 7214 O O B SER E 1 152 ? 93.721 117.155 -38.586 0.43 22.44 149 SER E O 1
ATOM 7219 N N . LEU E 1 153 ? 93.850 119.409 -38.594 1.00 25.01 150 LEU E N 1
ATOM 7220 C CA . LEU E 1 153 ? 92.566 119.586 -37.932 1.00 24.67 150 LEU E CA 1
ATOM 7221 C C . LEU E 1 153 ? 91.406 119.088 -38.807 1.00 23.09 150 LEU E C 1
ATOM 7222 O O . LEU E 1 153 ? 90.484 118.435 -38.312 1.00 20.81 150 LEU E O 1
ATOM 7227 N N . SER E 1 154 ? 91.462 119.353 -40.114 1.00 22.78 151 SER E N 1
ATOM 7228 C CA . SER E 1 154 ? 90.403 118.878 -41.018 1.00 22.23 151 SER E CA 1
ATOM 7229 C C . SER E 1 154 ? 90.337 117.344 -41.044 1.00 19.95 151 SER E C 1
ATOM 7230 O O . SER E 1 154 ? 89.270 116.769 -40.907 1.00 18.75 151 SER E O 1
ATOM 7233 N N . LEU E 1 155 ? 91.483 116.697 -41.183 1.00 20.34 152 LEU E N 1
ATOM 7234 C CA . LEU E 1 155 ? 91.545 115.230 -41.232 1.00 19.27 152 LEU E CA 1
ATOM 7235 C C . LEU E 1 155 ? 91.186 114.592 -39.888 1.00 17.93 152 LEU E C 1
ATOM 7236 O O . LEU E 1 155 ? 90.488 113.554 -39.824 1.00 16.83 152 LEU E O 1
ATOM 7241 N N . ALA E 1 156 ? 91.673 115.193 -38.805 1.00 18.00 153 ALA E N 1
ATOM 7242 C CA . ALA E 1 156 ? 91.255 114.794 -37.467 1.00 18.13 153 ALA E CA 1
ATOM 7243 C C . ALA E 1 156 ? 89.727 114.759 -37.347 1.00 17.50 153 ALA E C 1
ATOM 7244 O O . ALA E 1 156 ? 89.146 113.798 -36.853 1.00 16.65 153 ALA E O 1
ATOM 7246 N N . LYS E 1 157 ? 89.078 115.840 -37.786 1.00 17.94 154 LYS E N 1
ATOM 7247 C CA . LYS E 1 157 ? 87.635 115.925 -37.727 1.00 17.82 154 LYS E CA 1
ATOM 7248 C C . LYS E 1 157 ? 86.923 114.915 -38.622 1.00 16.89 154 LYS E C 1
ATOM 7249 O O . LYS E 1 157 ? 85.883 114.385 -38.237 1.00 17.30 154 LYS E O 1
ATOM 7255 N N . GLN E 1 158 ? 87.491 114.632 -39.796 1.00 17.04 155 GLN E N 1
ATOM 7256 C CA . GLN E 1 158 ? 86.949 113.582 -40.671 1.00 16.57 155 GLN E CA 1
ATOM 7257 C C . GLN E 1 158 ? 87.045 112.228 -40.022 1.00 15.24 155 GLN E C 1
ATOM 7258 O O . GLN E 1 158 ? 86.117 111.459 -40.090 1.00 16.04 155 GLN E O 1
ATOM 7264 N N . ILE E 1 159 ? 88.182 111.927 -39.412 1.00 15.57 156 ILE E N 1
ATOM 7265 C CA . ILE E 1 159 ? 88.393 110.633 -38.793 1.00 14.99 156 ILE E CA 1
ATOM 7266 C C . ILE E 1 159 ? 87.382 110.395 -37.661 1.00 14.61 156 ILE E C 1
ATOM 7267 O O . ILE E 1 159 ? 86.715 109.360 -37.618 1.00 14.74 156 ILE E O 1
ATOM 7272 N N . ILE E 1 160 ? 87.257 111.343 -36.738 1.00 14.88 157 ILE E N 1
ATOM 7273 C CA . ILE E 1 160 ? 86.352 111.138 -35.639 1.00 14.31 157 ILE E CA 1
ATOM 7274 C C . ILE E 1 160 ? 84.869 111.115 -36.127 1.00 14.08 157 ILE E C 1
ATOM 7275 O O . ILE E 1 160 ? 84.066 110.356 -35.603 1.00 14.52 157 ILE E O 1
ATOM 7280 N N . SER E 1 161 ? 84.516 111.932 -37.114 1.00 13.75 158 SER E N 1
ATOM 7281 C CA . SER E 1 161 ? 83.177 111.895 -37.700 1.00 15.07 158 SER E CA 1
ATOM 7282 C C . SER E 1 161 ? 82.847 110.493 -38.245 1.00 14.62 158 SER E C 1
ATOM 7283 O O . SER E 1 161 ? 81.794 109.907 -37.954 1.00 14.47 158 SER E O 1
ATOM 7286 N N . LEU E 1 162 ? 83.768 109.949 -39.037 1.00 14.96 159 LEU E N 1
ATOM 7287 C CA . LEU E 1 162 ? 83.582 108.625 -39.610 1.00 15.32 159 LEU E CA 1
ATOM 7288 C C . LEU E 1 162 ? 83.566 107.516 -38.555 1.00 15.00 159 LEU E C 1
ATOM 7289 O O . LEU E 1 162 ? 82.785 106.563 -38.651 1.00 14.02 159 LEU E O 1
ATOM 7294 N N . VAL E 1 163 ? 84.400 107.637 -37.525 1.00 14.37 160 VAL E N 1
ATOM 7295 C CA . VAL E 1 163 ? 84.398 106.663 -36.427 1.00 15.65 160 VAL E CA 1
ATOM 7296 C C . VAL E 1 163 ? 83.033 106.641 -35.724 1.00 15.73 160 VAL E C 1
ATOM 7297 O O . VAL E 1 163 ? 82.447 105.577 -35.525 1.00 16.52 160 VAL E O 1
ATOM 7301 N N . GLU E 1 164 ? 82.538 107.820 -35.346 1.00 14.61 161 GLU E N 1
ATOM 7302 C CA . GLU E 1 164 ? 81.246 107.915 -34.702 1.00 14.13 161 GLU E CA 1
ATOM 7303 C C . GLU E 1 164 ? 80.096 107.389 -35.575 1.00 13.89 161 GLU E C 1
ATOM 7304 O O . GLU E 1 164 ? 79.274 106.581 -35.123 1.00 12.30 161 GLU E O 1
ATOM 7310 N N . GLY E 1 165 ? 80.032 107.822 -36.829 1.00 13.75 162 GLY E N 1
ATOM 7311 C CA . GLY E 1 165 ? 78.990 107.350 -37.720 1.00 14.12 162 GLY E CA 1
ATOM 7312 C C . GLY E 1 165 ? 79.089 105.859 -37.993 1.00 13.51 162 GLY E C 1
ATOM 7313 O O . GLY E 1 165 ? 78.079 105.162 -38.071 1.00 13.62 162 GLY E O 1
ATOM 7314 N N . GLY E 1 166 ? 80.309 105.353 -38.145 1.00 13.90 163 GLY E N 1
ATOM 7315 C CA . GLY E 1 166 ? 80.525 103.923 -38.440 1.00 13.52 163 GLY E CA 1
ATOM 7316 C C . GLY E 1 166 ? 80.048 103.050 -37.301 1.00 13.64 163 GLY E C 1
ATOM 7317 O O . GLY E 1 166 ? 79.366 102.047 -37.520 1.00 12.97 163 GLY E O 1
ATOM 7318 N N . LEU E 1 167 ? 80.408 103.449 -36.079 1.00 14.10 164 LEU E N 1
ATOM 7319 C CA . LEU E 1 167 ? 79.932 102.775 -34.862 1.00 14.33 164 LEU E CA 1
ATOM 7320 C C . LEU E 1 167 ? 78.431 102.824 -34.707 1.00 14.49 164 LEU E C 1
ATOM 7321 O O . LEU E 1 167 ? 77.824 101.841 -34.270 1.00 15.19 164 LEU E O 1
ATOM 7326 N N . LEU E 1 168 ? 77.845 103.984 -35.004 1.00 13.76 165 LEU E N 1
ATOM 7327 C CA . LEU E 1 168 ? 76.436 104.196 -34.848 1.00 14.02 165 LEU E CA 1
ATOM 7328 C C . LEU E 1 168 ? 75.647 103.218 -35.694 1.00 14.02 165 LEU E C 1
ATOM 7329 O O . LEU E 1 168 ? 74.635 102.642 -35.231 1.00 12.74 165 LEU E O 1
ATOM 7334 N N . LEU E 1 169 ? 76.077 103.059 -36.948 1.00 12.51 166 LEU E N 1
ATOM 7335 C CA . LEU E 1 169 ? 75.367 102.190 -37.885 1.00 13.27 166 LEU E CA 1
ATOM 7336 C C . LEU E 1 169 ? 75.752 100.709 -37.811 1.00 13.03 166 LEU E C 1
ATOM 7337 O O . LEU E 1 169 ? 74.895 99.860 -37.973 1.00 13.34 166 LEU E O 1
ATOM 7342 N N . ALA E 1 170 ? 77.010 100.393 -37.535 1.00 12.29 167 ALA E N 1
ATOM 7343 C CA . ALA E 1 170 ? 77.432 99.002 -37.421 1.00 13.06 167 ALA E CA 1
ATOM 7344 C C . ALA E 1 170 ? 76.656 98.225 -36.373 1.00 13.53 167 ALA E C 1
ATOM 7345 O O . ALA E 1 170 ? 76.318 97.052 -36.559 1.00 14.79 167 ALA E O 1
ATOM 7347 N N . ARG E 1 171 ? 76.340 98.892 -35.271 1.00 13.54 168 ARG E N 1
ATOM 7348 C CA . ARG E 1 171 ? 75.728 98.236 -34.140 1.00 14.19 168 ARG E CA 1
ATOM 7349 C C . ARG E 1 171 ? 74.218 98.004 -34.316 1.00 14.44 168 ARG E C 1
ATOM 7350 O O . ARG E 1 171 ? 73.594 97.345 -33.486 1.00 14.97 168 ARG E O 1
ATOM 7358 N N . LEU E 1 172 ? 73.627 98.521 -35.397 1.00 15.32 169 LEU E N 1
ATOM 7359 C CA . LEU E 1 172 ? 72.216 98.254 -35.689 1.00 16.51 169 LEU E CA 1
ATOM 7360 C C . LEU E 1 172 ? 71.989 96.861 -36.266 1.00 18.55 169 LEU E C 1
ATOM 7361 O O . LEU E 1 172 ? 70.909 96.311 -36.108 1.00 18.68 169 LEU E O 1
ATOM 7366 N N . TYR E 1 173 ? 73.044 96.315 -36.884 1.00 20.22 170 TYR E N 1
ATOM 7367 C CA . TYR E 1 173 ? 73.022 95.131 -37.740 1.00 22.99 170 TYR E CA 1
ATOM 7368 C C . TYR E 1 173 ? 74.065 94.065 -37.506 1.00 23.01 170 TYR E C 1
ATOM 7369 O O . TYR E 1 173 ? 73.998 92.986 -38.113 1.00 23.33 170 TYR E O 1
ATOM 7378 N N . GLY E 1 174 ? 75.092 94.366 -36.731 1.00 21.00 171 GLY E N 1
ATOM 7379 C CA . GLY E 1 174 ? 76.281 93.534 -36.725 1.00 22.59 171 GLY E CA 1
ATOM 7380 C C . GLY E 1 174 ? 76.947 93.540 -38.105 1.00 23.68 171 GLY E C 1
ATOM 7381 O O . GLY E 1 174 ? 77.538 92.539 -38.527 1.00 25.48 171 GLY E O 1
ATOM 7382 N N . ASP E 1 175 ? 76.804 94.647 -38.824 1.00 22.73 172 ASP E N 1
ATOM 7383 C CA . ASP E 1 175 ? 77.438 94.785 -40.144 1.00 23.34 172 ASP E CA 1
ATOM 7384 C C . ASP E 1 175 ? 78.832 95.396 -39.960 1.00 22.27 172 ASP E C 1
ATOM 7385 O O . ASP E 1 175 ? 79.001 96.608 -39.814 1.00 20.60 172 ASP E O 1
ATOM 7390 N N . GLU E 1 176 ? 79.826 94.521 -39.978 1.00 23.72 173 GLU E N 1
ATOM 7391 C CA . GLU E 1 176 ? 81.222 94.909 -39.855 1.00 23.28 173 GLU E CA 1
ATOM 7392 C C . GLU E 1 176 ? 81.730 95.803 -40.978 1.00 22.23 173 GLU E C 1
ATOM 7393 O O . GLU E 1 176 ? 82.726 96.480 -40.792 1.00 22.46 173 GLU E O 1
ATOM 7399 N N A THR E 1 177 ? 81.064 95.803 -42.127 0.48 22.40 174 THR E N 1
ATOM 7400 N N B THR E 1 177 ? 81.082 95.800 -42.146 0.52 22.58 174 THR E N 1
ATOM 7401 C CA A THR E 1 177 ? 81.537 96.593 -43.252 0.48 22.15 174 THR E CA 1
ATOM 7402 C CA B THR E 1 177 ? 81.572 96.632 -43.263 0.52 22.36 174 THR E CA 1
ATOM 7403 C C A THR E 1 177 ? 81.509 98.100 -42.944 0.48 19.92 174 THR E C 1
ATOM 7404 C C B THR E 1 177 ? 81.527 98.124 -42.931 0.52 20.06 174 THR E C 1
ATOM 7405 O O A THR E 1 177 ? 82.364 98.834 -43.443 0.48 19.12 174 THR E O 1
ATOM 7406 O O B THR E 1 177 ? 82.385 98.875 -43.402 0.52 19.08 174 THR E O 1
ATOM 7413 N N . PHE E 1 178 ? 80.577 98.562 -42.094 1.00 17.72 175 PHE E N 1
ATOM 7414 C CA . PHE E 1 178 ? 80.572 99.974 -41.671 1.00 16.03 175 PHE E CA 1
ATOM 7415 C C . PHE E 1 178 ? 81.895 100.353 -40.951 1.00 16.03 175 PHE E C 1
ATOM 7416 O O . PHE E 1 178 ? 82.439 101.444 -41.150 1.00 15.82 175 PHE E O 1
ATOM 7424 N N . LEU E 1 179 ? 82.401 99.435 -40.135 1.00 16.26 176 LEU E N 1
ATOM 7425 C CA . LEU E 1 179 ? 83.665 99.610 -39.428 1.00 16.96 176 LEU E CA 1
ATOM 7426 C C . LEU E 1 179 ? 84.876 99.419 -40.341 1.00 17.38 176 LEU E C 1
ATOM 7427 O O . LEU E 1 179 ? 85.860 100.132 -40.211 1.00 17.28 176 LEU E O 1
ATOM 7432 N N . GLU E 1 180 ? 84.827 98.436 -41.236 1.00 18.84 177 GLU E N 1
ATOM 7433 C CA . GLU E 1 180 ? 85.854 98.305 -42.260 1.00 20.54 177 GLU E CA 1
ATOM 7434 C C . GLU E 1 180 ? 86.052 99.626 -43.043 1.00 19.87 177 GLU E C 1
ATOM 7435 O O . GLU E 1 180 ? 87.185 100.017 -43.356 1.00 19.27 177 GLU E O 1
ATOM 7441 N N . GLY E 1 181 ? 84.948 100.316 -43.334 1.00 18.58 178 GLY E N 1
ATOM 7442 C CA . GLY E 1 181 ? 84.964 101.598 -44.048 1.00 18.31 178 GLY E CA 1
ATOM 7443 C C . GLY E 1 181 ? 85.750 102.699 -43.362 1.00 18.05 178 GLY E C 1
ATOM 7444 O O . GLY E 1 181 ? 86.405 103.519 -44.018 1.00 17.12 178 GLY E O 1
ATOM 7445 N N . VAL E 1 182 ? 85.684 102.723 -42.026 1.00 17.23 179 VAL E N 1
ATOM 7446 C CA . VAL E 1 182 ? 86.492 103.654 -41.241 1.00 16.80 179 VAL E CA 1
ATOM 7447 C C . VAL E 1 182 ? 87.970 103.416 -41.558 1.00 18.18 179 VAL E C 1
ATOM 7448 O O . VAL E 1 182 ? 88.752 104.355 -41.834 1.00 18.80 179 VAL E O 1
ATOM 7452 N N . ARG E 1 183 ? 88.355 102.153 -41.525 1.00 18.49 180 ARG E N 1
ATOM 7453 C CA . ARG E 1 183 ? 89.747 101.788 -41.691 1.00 20.68 180 ARG E CA 1
ATOM 7454 C C . ARG E 1 183 ? 90.216 101.956 -43.136 1.00 21.70 180 ARG E C 1
ATOM 7455 O O . ARG E 1 183 ? 91.360 102.348 -43.371 1.00 22.90 180 ARG E O 1
ATOM 7463 N N . HIS E 1 184 ? 89.342 101.672 -44.099 1.00 21.60 181 HIS E N 1
ATOM 7464 C CA . HIS E 1 184 ? 89.637 101.948 -45.509 1.00 23.10 181 HIS E CA 1
ATOM 7465 C C . HIS E 1 184 ? 89.945 103.437 -45.736 1.00 22.14 181 HIS E C 1
ATOM 7466 O O . HIS E 1 184 ? 90.866 103.787 -46.502 1.00 24.22 181 HIS E O 1
ATOM 7473 N N . PHE E 1 185 ? 89.173 104.310 -45.086 1.00 19.97 182 PHE E N 1
ATOM 7474 C CA . PHE E 1 185 ? 89.377 105.750 -45.180 1.00 19.55 182 PHE E CA 1
ATOM 7475 C C . PHE E 1 185 ? 90.735 106.138 -44.611 1.00 19.67 182 PHE E C 1
ATOM 7476 O O . PHE E 1 185 ? 91.490 106.881 -45.243 1.00 20.15 182 PHE E O 1
ATOM 7484 N N . ILE E 1 186 ? 91.057 105.600 -43.440 1.00 19.02 183 ILE E N 1
ATOM 7485 C CA . ILE E 1 186 ? 92.343 105.868 -42.791 1.00 20.23 183 ILE E CA 1
ATOM 7486 C C . ILE E 1 186 ? 93.504 105.402 -43.664 1.00 21.76 183 ILE E C 1
ATOM 7487 O O . ILE E 1 186 ? 94.474 106.139 -43.885 1.00 22.77 183 ILE E O 1
ATOM 7492 N N . ASP E 1 187 ? 93.385 104.184 -44.180 1.00 20.93 184 ASP E N 1
ATOM 7493 C CA . ASP E 1 187 ? 94.446 103.558 -44.958 1.00 23.08 184 ASP E CA 1
ATOM 7494 C C . ASP E 1 187 ? 94.705 104.258 -46.291 1.00 24.30 184 ASP E C 1
ATOM 7495 O O . ASP E 1 187 ? 95.835 104.270 -46.780 1.00 27.33 184 ASP E O 1
ATOM 7500 N N . GLN E 1 188 ? 93.645 104.791 -46.897 1.00 22.65 185 GLN E N 1
ATOM 7501 C CA . GLN E 1 188 ? 93.741 105.375 -48.229 1.00 27.27 185 GLN E CA 1
ATOM 7502 C C . GLN E 1 188 ? 94.114 106.864 -48.182 1.00 27.59 185 GLN E C 1
ATOM 7503 O O . GLN E 1 188 ? 94.677 107.387 -49.137 1.00 32.60 185 GLN E O 1
ATOM 7509 N N . THR E 1 189 ? 93.833 107.521 -47.057 1.00 24.53 186 THR E N 1
ATOM 7510 C CA . THR E 1 189 ? 93.977 108.975 -46.937 1.00 26.57 186 THR E CA 1
ATOM 7511 C C . THR E 1 189 ? 95.270 109.426 -46.279 1.00 29.21 186 THR E C 1
ATOM 7512 O O . THR E 1 189 ? 95.851 110.447 -46.686 1.00 33.78 186 THR E O 1
ATOM 7516 N N . ILE E 1 190 ? 95.703 108.681 -45.260 1.00 28.61 187 ILE E N 1
ATOM 7517 C CA . ILE E 1 190 ? 96.924 109.000 -44.511 1.00 35.09 187 ILE E CA 1
ATOM 7518 C C . ILE E 1 190 ? 98.158 108.351 -45.124 1.00 41.45 187 ILE E C 1
ATOM 7519 O O . ILE E 1 190 ? 98.122 107.186 -45.536 1.00 39.79 187 ILE E O 1
ATOM 7524 N N . LYS E 1 191 ? 99.253 109.112 -45.102 1.00 51.52 188 LYS E N 1
ATOM 7525 C CA . LYS E 1 191 ? 100.528 108.752 -45.715 1.00 62.54 188 LYS E CA 1
ATOM 7526 C C . LYS E 1 191 ? 101.333 107.822 -44.805 1.00 69.14 188 LYS E C 1
ATOM 7527 O O . LYS E 1 191 ? 101.473 106.626 -45.080 1.00 70.07 188 LYS E O 1
ATOM 7541 N N . ASN F 1 7 ? 45.114 125.347 -47.711 1.00 51.71 4 ASN F N 1
ATOM 7542 C CA . ASN F 1 7 ? 46.336 124.717 -47.212 1.00 48.40 4 ASN F CA 1
ATOM 7543 C C . ASN F 1 7 ? 46.526 124.782 -45.686 1.00 43.71 4 ASN F C 1
ATOM 7544 O O . ASN F 1 7 ? 47.510 125.345 -45.214 1.00 41.69 4 ASN F O 1
ATOM 7549 N N . ILE F 1 8 ? 45.603 124.189 -44.922 1.00 41.21 5 ILE F N 1
ATOM 7550 C CA . ILE F 1 8 ? 45.746 124.100 -43.462 1.00 37.18 5 ILE F CA 1
ATOM 7551 C C . ILE F 1 8 ? 46.089 122.665 -43.063 1.00 34.91 5 ILE F C 1
ATOM 7552 O O . ILE F 1 8 ? 45.354 121.729 -43.403 1.00 34.33 5 ILE F O 1
ATOM 7557 N N . SER F 1 9 ? 47.194 122.495 -42.340 1.00 31.46 6 SER F N 1
ATOM 7558 C CA . SER F 1 9 ? 47.575 121.193 -41.806 1.00 29.60 6 SER F CA 1
ATOM 7559 C C . SER F 1 9 ? 46.512 120.711 -40.835 1.00 29.07 6 SER F C 1
ATOM 7560 O O . SER F 1 9 ? 46.089 121.463 -39.946 1.00 28.12 6 SER F O 1
ATOM 7563 N N . ASN F 1 10 ? 46.062 119.474 -41.023 1.00 29.45 7 ASN F N 1
ATOM 7564 C CA . ASN F 1 10 ? 45.169 118.835 -40.054 1.00 28.76 7 ASN F CA 1
ATOM 7565 C C . ASN F 1 10 ? 45.926 118.433 -38.794 1.00 26.16 7 ASN F C 1
ATOM 7566 O O . ASN F 1 10 ? 47.168 118.505 -38.733 1.00 24.12 7 ASN F O 1
ATOM 7571 N N . THR F 1 11 ? 45.183 118.025 -37.777 1.00 25.08 8 THR F N 1
ATOM 7572 C CA . THR F 1 11 ? 45.785 117.754 -36.480 1.00 23.83 8 THR F CA 1
ATOM 7573 C C . THR F 1 11 ? 46.857 116.686 -36.592 1.00 21.82 8 THR F C 1
ATOM 7574 O O . THR F 1 11 ? 47.929 116.846 -36.043 1.00 19.70 8 THR F O 1
ATOM 7578 N N . LYS F 1 12 ? 46.599 115.626 -37.345 1.00 22.46 9 LYS F N 1
ATOM 7579 C CA . LYS F 1 12 ? 47.607 114.557 -37.491 1.00 22.46 9 LYS F CA 1
ATOM 7580 C C . LYS F 1 12 ? 48.930 115.055 -38.101 1.00 20.67 9 LYS F C 1
ATOM 7581 O O . LYS F 1 12 ? 50.018 114.732 -37.613 1.00 19.01 9 LYS F O 1
ATOM 7587 N N A GLU F 1 13 ? 48.801 115.834 -39.166 0.54 21.44 10 GLU F N 1
ATOM 7588 N N B GLU F 1 13 ? 48.845 115.850 -39.158 0.46 21.78 10 GLU F N 1
ATOM 7589 C CA A GLU F 1 13 ? 49.938 116.411 -39.877 0.54 21.28 10 GLU F CA 1
ATOM 7590 C CA B GLU F 1 13 ? 50.050 116.370 -39.799 0.46 21.77 10 GLU F CA 1
ATOM 7591 C C A GLU F 1 13 ? 50.748 117.338 -38.984 0.54 19.04 10 GLU F C 1
ATOM 7592 C C B GLU F 1 13 ? 50.827 117.258 -38.835 0.46 19.49 10 GLU F C 1
ATOM 7593 O O A GLU F 1 13 ? 51.968 117.318 -39.019 0.54 17.92 10 GLU F O 1
ATOM 7594 O O B GLU F 1 13 ? 52.026 117.093 -38.660 0.46 17.92 10 GLU F O 1
ATOM 7605 N N A ARG F 1 14 ? 50.060 118.130 -38.163 0.54 18.51 11 ARG F N 1
ATOM 7606 N N B ARG F 1 14 ? 50.133 118.175 -38.172 0.46 19.21 11 ARG F N 1
ATOM 7607 C CA A ARG F 1 14 ? 50.735 119.034 -37.232 0.54 17.31 11 ARG F CA 1
ATOM 7608 C CA B ARG F 1 14 ? 50.800 119.061 -37.230 0.46 18.11 11 ARG F CA 1
ATOM 7609 C C A ARG F 1 14 ? 51.493 118.259 -36.165 0.54 16.07 11 ARG F C 1
ATOM 7610 C C B ARG F 1 14 ? 51.484 118.294 -36.104 0.46 16.52 11 ARG F C 1
ATOM 7611 O O A ARG F 1 14 ? 52.627 118.595 -35.834 0.54 15.74 11 ARG F O 1
ATOM 7612 O O B ARG F 1 14 ? 52.562 118.685 -35.657 0.46 16.10 11 ARG F O 1
ATOM 7627 N N . ILE F 1 15 ? 50.869 117.207 -35.640 1.00 16.62 12 ILE F N 1
ATOM 7628 C CA . ILE F 1 15 ? 51.500 116.373 -34.602 1.00 15.47 12 ILE F CA 1
ATOM 7629 C C . ILE F 1 15 ? 52.773 115.739 -35.160 1.00 14.97 12 ILE F C 1
ATOM 7630 O O . ILE F 1 15 ? 53.828 115.772 -34.520 1.00 13.67 12 ILE F O 1
ATOM 7635 N N . LEU F 1 16 ? 52.661 115.158 -36.344 1.00 14.85 13 LEU F N 1
ATOM 7636 C CA . LEU F 1 16 ? 53.811 114.556 -37.011 1.00 15.52 13 LEU F CA 1
ATOM 7637 C C . LEU F 1 16 ? 54.943 115.553 -37.180 1.00 15.46 13 LEU F C 1
ATOM 7638 O O . LEU F 1 16 ? 56.102 115.218 -36.910 1.00 16.03 13 LEU F O 1
ATOM 7643 N N . ALA F 1 17 ? 54.616 116.754 -37.652 1.00 15.92 14 ALA F N 1
ATOM 7644 C CA . ALA F 1 17 ? 55.650 117.762 -37.927 1.00 16.51 14 ALA F CA 1
ATOM 7645 C C . ALA F 1 17 ? 56.372 118.211 -36.663 1.00 16.03 14 ALA F C 1
ATOM 7646 O O . ALA F 1 17 ? 57.588 118.284 -36.653 1.00 14.34 14 ALA F O 1
ATOM 7648 N N . VAL F 1 18 ? 55.632 118.458 -35.569 1.00 15.35 15 VAL F N 1
ATOM 7649 C CA . VAL F 1 18 ? 56.286 118.848 -34.333 1.00 15.81 15 VAL F CA 1
ATOM 7650 C C . VAL F 1 18 ? 57.025 117.675 -33.673 1.00 14.25 15 VAL F C 1
ATOM 7651 O O . VAL F 1 18 ? 58.135 117.852 -33.146 1.00 13.47 15 VAL F O 1
ATOM 7655 N N . ALA F 1 19 ? 56.472 116.471 -33.761 1.00 14.01 16 ALA F N 1
ATOM 7656 C CA . ALA F 1 19 ? 57.154 115.301 -33.234 1.00 13.72 16 ALA F CA 1
ATOM 7657 C C . ALA F 1 19 ? 58.465 115.069 -33.967 1.00 13.53 16 ALA F C 1
ATOM 7658 O O . ALA F 1 19 ? 59.494 114.799 -33.331 1.00 13.46 16 ALA F O 1
ATOM 7660 N N . GLU F 1 20 ? 58.452 115.222 -35.288 1.00 14.78 17 GLU F N 1
ATOM 7661 C CA . GLU F 1 20 ? 59.667 115.069 -36.093 1.00 14.86 17 GLU F CA 1
ATOM 7662 C C . GLU F 1 20 ? 60.731 116.081 -35.631 1.00 15.09 17 GLU F C 1
ATOM 7663 O O . GLU F 1 20 ? 61.904 115.725 -35.452 1.00 14.27 17 GLU F O 1
ATOM 7669 N N . ALA F 1 21 ? 60.317 117.326 -35.420 1.00 12.99 18 ALA F N 1
ATOM 7670 C CA . ALA F 1 21 ? 61.219 118.343 -34.937 1.00 14.76 18 ALA F CA 1
ATOM 7671 C C . ALA F 1 21 ? 61.765 118.052 -33.527 1.00 13.63 18 ALA F C 1
ATOM 7672 O O . ALA F 1 21 ? 62.966 118.221 -33.287 1.00 14.40 18 ALA F O 1
ATOM 7674 N N . LEU F 1 22 ? 60.893 117.690 -32.591 1.00 13.54 19 LEU F N 1
ATOM 7675 C CA . LEU F 1 22 ? 61.342 117.369 -31.236 1.00 13.76 19 LEU F CA 1
ATOM 7676 C C . LEU F 1 22 ? 62.337 116.218 -31.228 1.00 13.70 19 LEU F C 1
ATOM 7677 O O . LEU F 1 22 ? 63.321 116.250 -30.489 1.00 13.69 19 LEU F O 1
ATOM 7682 N N . ILE F 1 23 ? 62.071 115.204 -32.035 1.00 12.75 20 ILE F N 1
ATOM 7683 C CA . ILE F 1 23 ? 62.973 114.048 -32.098 1.00 13.91 20 ILE F CA 1
ATOM 7684 C C . ILE F 1 23 ? 64.332 114.426 -32.675 1.00 13.45 20 ILE F C 1
ATOM 7685 O O . ILE F 1 23 ? 65.375 114.071 -32.116 1.00 14.18 20 ILE F O 1
ATOM 7690 N N . GLN F 1 24 ? 64.323 115.199 -33.749 1.00 12.71 21 GLN F N 1
ATOM 7691 C CA . GLN F 1 24 ? 65.563 115.620 -34.370 1.00 13.92 21 GLN F CA 1
ATOM 7692 C C . GLN F 1 24 ? 66.388 116.558 -33.496 1.00 14.06 21 GLN F C 1
ATOM 7693 O O . GLN F 1 24 ? 67.602 116.656 -33.655 1.00 15.15 21 GLN F O 1
ATOM 7699 N N . LYS F 1 25 ? 65.722 117.306 -32.617 1.00 13.79 22 LYS F N 1
ATOM 7700 C CA . LYS F 1 25 ? 66.420 118.208 -31.710 1.00 15.62 22 LYS F CA 1
ATOM 7701 C C . LYS F 1 25 ? 66.966 117.490 -30.477 1.00 15.91 22 LYS F C 1
ATOM 7702 O O . LYS F 1 25 ? 68.159 117.619 -30.165 1.00 16.90 22 LYS F O 1
ATOM 7708 N N . ASP F 1 26 ? 66.089 116.726 -29.812 1.00 16.01 23 ASP F N 1
ATOM 7709 C CA . ASP F 1 26 ? 66.335 116.188 -28.447 1.00 17.34 23 ASP F CA 1
ATOM 7710 C C . ASP F 1 26 ? 66.368 114.656 -28.308 1.00 16.61 23 ASP F C 1
ATOM 7711 O O . ASP F 1 26 ? 66.900 114.134 -27.300 1.00 18.14 23 ASP F O 1
ATOM 7716 N N . GLY F 1 27 ? 65.754 113.942 -29.251 1.00 14.85 24 GLY F N 1
ATOM 7717 C CA . GLY F 1 27 ? 65.710 112.487 -29.231 1.00 14.94 24 GLY F CA 1
ATOM 7718 C C . GLY F 1 27 ? 64.366 111.965 -28.745 1.00 13.59 24 GLY F C 1
ATOM 7719 O O . GLY F 1 27 ? 63.684 112.607 -27.958 1.00 13.71 24 GLY F O 1
ATOM 7720 N N . TYR F 1 28 ? 64.024 110.774 -29.207 1.00 14.02 25 TYR F N 1
ATOM 7721 C CA . TYR F 1 28 ? 62.762 110.100 -28.846 1.00 14.36 25 TYR F CA 1
ATOM 7722 C C . TYR F 1 28 ? 62.516 110.000 -27.340 1.00 14.06 25 TYR F C 1
ATOM 7723 O O . TYR F 1 28 ? 61.401 110.197 -26.886 1.00 15.46 25 TYR F O 1
ATOM 7732 N N . ASN F 1 29 ? 63.534 109.676 -26.558 1.00 14.21 26 ASN F N 1
ATOM 7733 C CA . ASN F 1 29 ? 63.334 109.528 -25.102 1.00 15.30 26 ASN F CA 1
ATOM 7734 C C . ASN F 1 29 ? 63.350 110.851 -24.315 1.00 16.19 26 ASN F C 1
ATOM 7735 O O . ASN F 1 29 ? 63.295 110.844 -23.073 1.00 17.27 26 ASN F O 1
ATOM 7740 N N . ALA F 1 30 ? 63.406 111.967 -25.028 1.00 15.39 27 ALA F N 1
ATOM 7741 C CA . ALA F 1 30 ? 63.403 113.296 -24.422 1.00 17.58 27 ALA F CA 1
ATOM 7742 C C . ALA F 1 30 ? 62.168 114.171 -24.772 1.00 18.40 27 ALA F C 1
ATOM 7743 O O . ALA F 1 30 ? 62.178 115.382 -24.505 1.00 20.76 27 ALA F O 1
ATOM 7745 N N . PHE F 1 31 ? 61.115 113.596 -25.362 1.00 17.09 28 PHE F N 1
ATOM 7746 C CA . PHE F 1 31 ? 59.860 114.332 -25.567 1.00 17.35 28 PHE F CA 1
ATOM 7747 C C . PHE F 1 31 ? 58.706 113.455 -25.103 1.00 17.62 28 PHE F C 1
ATOM 7748 O O . PHE F 1 31 ? 58.840 112.232 -25.055 1.00 17.46 28 PHE F O 1
ATOM 7756 N N . SER F 1 32 ? 57.578 114.093 -24.801 1.00 17.27 29 SER F N 1
ATOM 7757 C CA . SER F 1 32 ? 56.352 113.411 -24.446 1.00 18.75 29 SER F CA 1
ATOM 7758 C C . SER F 1 32 ? 55.192 113.977 -25.268 1.00 18.11 29 SER F C 1
ATOM 7759 O O . SER F 1 32 ? 55.312 115.036 -25.922 1.00 16.73 29 SER F O 1
ATOM 7762 N N . PHE F 1 33 ? 54.053 113.297 -25.214 1.00 18.00 30 PHE F N 1
ATOM 7763 C CA . PHE F 1 33 ? 52.858 113.820 -25.870 1.00 18.29 30 PHE F CA 1
ATOM 7764 C C . PHE F 1 33 ? 52.521 115.185 -25.256 1.00 18.93 30 PHE F C 1
ATOM 7765 O O . PHE F 1 33 ? 52.035 116.055 -25.954 1.00 19.04 30 PHE F O 1
ATOM 7773 N N . LYS F 1 34 ? 52.749 115.351 -23.953 1.00 20.66 31 LYS F N 1
ATOM 7774 C CA . LYS F 1 34 ? 52.458 116.620 -23.306 1.00 23.29 31 LYS F CA 1
ATOM 7775 C C . LYS F 1 34 ? 53.252 117.761 -23.931 1.00 21.82 31 LYS F C 1
ATOM 7776 O O . LYS F 1 34 ? 52.719 118.851 -24.079 1.00 22.50 31 LYS F O 1
ATOM 7782 N N . ASP F 1 35 ? 54.503 117.507 -24.306 1.00 21.14 32 ASP F N 1
ATOM 7783 C CA . ASP F 1 35 ? 55.329 118.516 -24.985 1.00 20.94 32 ASP F CA 1
ATOM 7784 C C . ASP F 1 35 ? 54.687 118.933 -26.319 1.00 19.37 32 ASP F C 1
ATOM 7785 O O . ASP F 1 35 ? 54.714 120.110 -26.691 1.00 19.89 32 ASP F O 1
ATOM 7790 N N . ILE F 1 36 ? 54.100 117.973 -27.023 1.00 16.61 33 ILE F N 1
ATOM 7791 C CA . ILE F 1 36 ? 53.461 118.257 -28.294 1.00 16.55 33 ILE F CA 1
ATOM 7792 C C . ILE F 1 36 ? 52.196 119.077 -28.083 1.00 17.06 33 ILE F C 1
ATOM 7793 O O . ILE F 1 36 ? 51.988 120.104 -28.738 1.00 17.09 33 ILE F O 1
ATOM 7798 N N . ALA F 1 37 ? 51.381 118.652 -27.121 1.00 16.87 34 ALA F N 1
ATOM 7799 C CA . ALA F 1 37 ? 50.124 119.334 -26.824 1.00 18.98 34 ALA F CA 1
ATOM 7800 C C . ALA F 1 37 ? 50.372 120.822 -26.522 1.00 19.32 34 ALA F C 1
ATOM 7801 O O . ALA F 1 37 ? 49.650 121.694 -27.004 1.00 20.41 34 ALA F O 1
ATOM 7803 N N . THR F 1 38 ? 51.384 121.078 -25.699 1.00 19.53 35 THR F N 1
ATOM 7804 C CA . THR F 1 38 ? 51.771 122.420 -25.306 1.00 21.77 35 THR F CA 1
ATOM 7805 C C . THR F 1 38 ? 52.269 123.239 -26.512 1.00 20.39 35 THR F C 1
ATOM 7806 O O . THR F 1 38 ? 51.920 124.408 -26.666 1.00 21.26 35 THR F O 1
ATOM 7810 N N . ALA F 1 39 ? 53.113 122.624 -27.318 1.00 19.52 36 ALA F N 1
ATOM 7811 C CA . ALA F 1 39 ? 53.712 123.283 -28.469 1.00 19.21 36 ALA F CA 1
ATOM 7812 C C . ALA F 1 39 ? 52.672 123.765 -29.474 1.00 20.08 36 ALA F C 1
ATOM 7813 O O . ALA F 1 39 ? 52.784 124.892 -29.978 1.00 20.97 36 ALA F O 1
ATOM 7815 N N . ILE F 1 40 ? 51.661 122.939 -29.766 1.00 19.52 37 ILE F N 1
ATOM 7816 C CA . ILE F 1 40 ? 50.686 123.311 -30.782 1.00 20.29 37 ILE F CA 1
ATOM 7817 C C . ILE F 1 40 ? 49.287 123.558 -30.251 1.00 20.97 37 ILE F C 1
ATOM 7818 O O . ILE F 1 40 ? 48.354 123.740 -31.031 1.00 22.32 37 ILE F O 1
ATOM 7823 N N . ASN F 1 41 ? 49.148 123.629 -28.932 1.00 21.12 38 ASN F N 1
ATOM 7824 C CA . ASN F 1 41 ? 47.888 124.015 -28.306 1.00 23.29 38 ASN F CA 1
ATOM 7825 C C . ASN F 1 41 ? 46.716 123.122 -28.690 1.00 24.10 38 ASN F C 1
ATOM 7826 O O . ASN F 1 41 ? 45.655 123.586 -29.126 1.00 24.43 38 ASN F O 1
ATOM 7831 N N . ILE F 1 42 ? 46.925 121.829 -28.485 1.00 23.79 39 ILE F N 1
ATOM 7832 C CA . ILE F 1 42 ? 45.852 120.833 -28.556 1.00 25.52 39 ILE F CA 1
ATOM 7833 C C . ILE F 1 42 ? 45.835 120.012 -27.268 1.00 26.27 39 ILE F C 1
ATOM 7834 O O . ILE F 1 42 ? 46.771 120.050 -26.491 1.00 24.56 39 ILE F O 1
ATOM 7839 N N . LYS F 1 43 ? 44.758 119.260 -27.063 1.00 33.37 40 LYS F N 1
ATOM 7840 C CA . LYS F 1 43 ? 44.665 118.352 -25.924 1.00 33.57 40 LYS F CA 1
ATOM 7841 C C . LYS F 1 43 ? 45.450 117.083 -26.213 1.00 30.77 40 LYS F C 1
ATOM 7842 O O . LYS F 1 43 ? 45.524 116.626 -27.370 1.00 29.00 40 LYS F O 1
ATOM 7848 N N A THR F 1 44 ? 46.044 116.522 -25.167 0.44 30.15 41 THR F N 1
ATOM 7849 N N B THR F 1 44 ? 46.077 116.514 -25.181 0.56 29.95 41 THR F N 1
ATOM 7850 C CA A THR F 1 44 ? 46.791 115.290 -25.291 0.44 28.21 41 THR F CA 1
ATOM 7851 C CA B THR F 1 44 ? 46.793 115.253 -25.358 0.56 27.94 41 THR F CA 1
ATOM 7852 C C A THR F 1 44 ? 45.879 114.147 -25.775 0.44 28.41 41 THR F C 1
ATOM 7853 C C B THR F 1 44 ? 45.855 114.161 -25.855 0.56 28.30 41 THR F C 1
ATOM 7854 O O A THR F 1 44 ? 46.356 113.231 -26.447 0.44 27.08 41 THR F O 1
ATOM 7855 O O B THR F 1 44 ? 46.287 113.286 -26.608 0.56 26.99 41 THR F O 1
ATOM 7862 N N . ALA F 1 45 ? 44.578 114.224 -25.473 1.00 30.26 42 ALA F N 1
ATOM 7863 C CA . ALA F 1 45 ? 43.588 113.245 -25.980 1.00 31.40 42 ALA F CA 1
ATOM 7864 C C . ALA F 1 45 ? 43.476 113.240 -27.522 1.00 31.30 42 ALA F C 1
ATOM 7865 O O . ALA F 1 45 ? 43.207 112.190 -28.134 1.00 31.83 42 ALA F O 1
ATOM 7867 N N . SER F 1 46 ? 43.705 114.386 -28.159 1.00 30.43 43 SER F N 1
ATOM 7868 C CA . SER F 1 46 ? 43.675 114.448 -29.626 1.00 30.20 43 SER F CA 1
ATOM 7869 C C . SER F 1 46 ? 44.913 113.777 -30.241 1.00 27.43 43 SER F C 1
ATOM 7870 O O . SER F 1 46 ? 44.867 113.324 -31.398 1.00 27.43 43 SER F O 1
ATOM 7873 N N . ILE F 1 47 ? 46.013 113.705 -29.488 1.00 25.07 44 ILE F N 1
ATOM 7874 C CA . ILE F 1 47 ? 47.198 112.989 -29.960 1.00 23.13 44 ILE F CA 1
ATOM 7875 C C . ILE F 1 47 ? 46.950 111.482 -29.854 1.00 24.03 44 ILE F C 1
ATOM 7876 O O . ILE F 1 47 ? 47.177 110.749 -30.807 1.00 23.58 44 ILE F O 1
ATOM 7881 N N . HIS F 1 48 ? 46.480 111.035 -28.690 1.00 25.26 45 HIS F N 1
ATOM 7882 C CA . HIS F 1 48 ? 46.163 109.614 -28.460 1.00 27.05 45 HIS F CA 1
ATOM 7883 C C . HIS F 1 48 ? 45.121 109.083 -29.437 1.00 28.00 45 HIS F C 1
ATOM 7884 O O . HIS F 1 48 ? 45.122 107.895 -29.780 1.00 28.01 45 HIS F O 1
ATOM 7891 N N . TYR F 1 49 ? 44.229 109.955 -29.880 1.00 29.04 46 TYR F N 1
ATOM 7892 C CA . TYR F 1 49 ? 43.242 109.590 -30.887 1.00 30.82 46 TYR F CA 1
ATOM 7893 C C . TYR F 1 49 ? 43.932 109.049 -32.155 1.00 29.94 46 TYR F C 1
ATOM 7894 O O . TYR F 1 49 ? 43.557 108.011 -32.675 1.00 30.33 46 TYR F O 1
ATOM 7903 N N . HIS F 1 50 ? 44.949 109.753 -32.642 1.00 27.69 47 HIS F N 1
ATOM 7904 C CA . HIS F 1 50 ? 45.661 109.336 -33.864 1.00 27.36 47 HIS F CA 1
ATOM 7905 C C . HIS F 1 50 ? 46.798 108.378 -33.593 1.00 25.73 47 HIS F C 1
ATOM 7906 O O . HIS F 1 50 ? 47.198 107.602 -34.481 1.00 26.60 47 HIS F O 1
ATOM 7913 N N . PHE F 1 51 ? 47.342 108.454 -32.383 1.00 24.27 48 PHE F N 1
ATOM 7914 C CA . PHE F 1 51 ? 48.509 107.672 -31.997 1.00 22.71 48 PHE F CA 1
ATOM 7915 C C . PHE F 1 51 ? 48.283 107.160 -30.589 1.00 23.67 48 PHE F C 1
ATOM 7916 O O . PHE F 1 51 ? 48.707 107.815 -29.620 1.00 23.75 48 PHE F O 1
ATOM 7924 N N . PRO F 1 52 ? 47.655 105.975 -30.465 1.00 24.94 49 PRO F N 1
ATOM 7925 C CA . PRO F 1 52 ? 47.291 105.457 -29.156 1.00 26.27 49 PRO F CA 1
ATOM 7926 C C . PRO F 1 52 ? 48.446 105.352 -28.173 1.00 25.70 49 PRO F C 1
ATOM 7927 O O . PRO F 1 52 ? 48.253 105.599 -26.988 1.00 27.10 49 PRO F O 1
ATOM 7931 N N . SER F 1 53 ? 49.635 105.019 -28.659 1.00 24.40 50 SER F N 1
ATOM 7932 C CA . SER F 1 53 ? 50.833 104.954 -27.825 1.00 23.68 50 SER F CA 1
ATOM 7933 C C . SER F 1 53 ? 51.947 105.781 -28.453 1.00 21.52 50 SER F C 1
ATOM 7934 O O . SER F 1 53 ? 51.903 106.123 -29.635 1.00 20.59 50 SER F O 1
ATOM 7937 N N . LYS F 1 54 ? 52.957 106.107 -27.662 1.00 21.45 51 LYS F N 1
ATOM 7938 C CA . LYS F 1 54 ? 54.099 106.842 -28.185 1.00 19.87 51 LYS F CA 1
ATOM 7939 C C . LYS F 1 54 ? 54.726 106.062 -29.352 1.00 18.87 51 LYS F C 1
ATOM 7940 O O . LYS F 1 54 ? 55.127 106.655 -30.350 1.00 17.41 51 LYS F O 1
ATOM 7946 N N . GLU F 1 55 ? 54.813 104.744 -29.188 1.00 19.11 52 GLU F N 1
ATOM 7947 C CA . GLU F 1 55 ? 55.379 103.847 -30.189 1.00 18.98 52 GLU F CA 1
ATOM 7948 C C . GLU F 1 55 ? 54.711 104.054 -31.554 1.00 18.46 52 GLU F C 1
ATOM 7949 O O . GLU F 1 55 ? 55.394 104.123 -32.581 1.00 16.90 52 GLU F O 1
ATOM 7955 N N . ASP F 1 56 ? 53.389 104.175 -31.556 1.00 18.17 53 ASP F N 1
ATOM 7956 C CA . ASP F 1 56 ? 52.637 104.421 -32.798 1.00 19.14 53 ASP F CA 1
ATOM 7957 C C . ASP F 1 56 ? 53.081 105.718 -33.496 1.00 18.18 53 ASP F C 1
ATOM 7958 O O . ASP F 1 56 ? 53.196 105.764 -34.736 1.00 18.55 53 ASP F O 1
ATOM 7963 N N . LEU F 1 57 ? 53.337 106.761 -32.704 1.00 17.14 54 LEU F N 1
ATOM 7964 C CA . LEU F 1 57 ? 53.794 108.037 -33.235 1.00 16.84 54 LEU F CA 1
ATOM 7965 C C . LEU F 1 57 ? 55.221 107.920 -33.777 1.00 16.35 54 LEU F C 1
ATOM 7966 O O . LEU F 1 57 ? 55.530 108.432 -34.839 1.00 16.70 54 LEU F O 1
ATOM 7971 N N . GLY F 1 58 ? 56.079 107.227 -33.048 1.00 16.43 55 GLY F N 1
ATOM 7972 C CA . GLY F 1 58 ? 57.447 107.019 -33.497 1.00 15.72 55 GLY F CA 1
ATOM 7973 C C . GLY F 1 58 ? 57.504 106.315 -34.849 1.00 15.64 55 GLY F C 1
ATOM 7974 O O . GLY F 1 58 ? 58.219 106.745 -35.750 1.00 15.29 55 GLY F O 1
ATOM 7975 N N . VAL F 1 59 ? 56.747 105.239 -34.994 1.00 16.47 56 VAL F N 1
ATOM 7976 C CA . VAL F 1 59 ? 56.672 104.535 -36.268 1.00 17.24 56 VAL F CA 1
ATOM 7977 C C . VAL F 1 59 ? 56.182 105.432 -37.386 1.00 17.15 56 VAL F C 1
ATOM 7978 O O . VAL F 1 59 ? 56.750 105.441 -38.479 1.00 17.17 56 VAL F O 1
ATOM 7982 N N . ALA F 1 60 ? 55.118 106.168 -37.127 1.00 16.63 57 ALA F N 1
ATOM 7983 C CA . ALA F 1 60 ? 54.513 107.022 -38.151 1.00 16.62 57 ALA F CA 1
ATOM 7984 C C . ALA F 1 60 ? 55.443 108.171 -38.548 1.00 16.27 57 ALA F C 1
ATOM 7985 O O . ALA F 1 60 ? 55.494 108.534 -39.730 1.00 17.08 57 ALA F O 1
ATOM 7987 N N . VAL F 1 61 ? 56.178 108.724 -37.585 1.00 15.49 58 VAL F N 1
ATOM 7988 C CA . VAL F 1 61 ? 57.076 109.828 -37.877 1.00 15.55 58 VAL F CA 1
ATOM 7989 C C . VAL F 1 61 ? 58.224 109.332 -38.771 1.00 15.07 58 VAL F C 1
ATOM 7990 O O . VAL F 1 61 ? 58.590 110.001 -39.733 1.00 15.74 58 VAL F O 1
ATOM 7994 N N . ILE F 1 62 ? 58.768 108.162 -38.470 1.00 15.29 59 ILE F N 1
ATOM 7995 C CA . ILE F 1 62 ? 59.870 107.642 -39.278 1.00 15.66 59 ILE F CA 1
ATOM 7996 C C . ILE F 1 62 ? 59.397 107.298 -40.685 1.00 16.74 59 ILE F C 1
ATOM 7997 O O . ILE F 1 62 ? 60.079 107.625 -41.674 1.00 15.87 59 ILE F O 1
ATOM 8002 N N . SER F 1 63 ? 58.220 106.681 -40.784 1.00 17.41 60 SER F N 1
ATOM 8003 C CA . SER F 1 63 ? 57.661 106.320 -42.080 1.00 19.07 60 SER F CA 1
ATOM 8004 C C . SER F 1 63 ? 57.450 107.544 -42.962 1.00 19.36 60 SER F C 1
ATOM 8005 O O . SER F 1 63 ? 57.797 107.536 -44.134 1.00 19.21 60 SER F O 1
ATOM 8008 N N . TRP F 1 64 ? 56.850 108.583 -42.390 1.00 18.41 61 TRP F N 1
ATOM 8009 C CA . TRP F 1 64 ? 56.584 109.835 -43.103 1.00 19.84 61 TRP F CA 1
ATOM 8010 C C . TRP F 1 64 ? 57.879 110.519 -43.543 1.00 19.13 61 TRP F C 1
ATOM 8011 O O . TRP F 1 64 ? 57.972 111.009 -44.653 1.00 20.11 61 TRP F O 1
ATOM 8022 N N . HIS F 1 65 ? 58.865 110.552 -42.650 1.00 17.32 62 HIS F N 1
ATOM 8023 C CA . HIS F 1 65 ? 60.163 111.159 -42.941 1.00 17.30 62 HIS F CA 1
ATOM 8024 C C . HIS F 1 65 ? 60.873 110.399 -44.061 1.00 17.52 62 HIS F C 1
ATOM 8025 O O . HIS F 1 65 ? 61.458 111.002 -44.962 1.00 18.27 62 HIS F O 1
ATOM 8032 N N . THR F 1 66 ? 60.794 109.070 -44.015 1.00 17.08 63 THR F N 1
ATOM 8033 C CA . THR F 1 66 ? 61.381 108.234 -45.062 1.00 17.88 63 THR F CA 1
ATOM 8034 C C . THR F 1 66 ? 60.727 108.495 -46.419 1.00 19.20 63 THR F C 1
ATOM 8035 O O . THR F 1 66 ? 61.405 108.573 -47.440 1.00 20.93 63 THR F O 1
ATOM 8039 N N . ASP F 1 67 ? 59.406 108.606 -46.455 1.00 21.45 64 ASP F N 1
ATOM 8040 C CA . ASP F 1 67 ? 58.720 108.897 -47.730 1.00 22.35 64 ASP F CA 1
ATOM 8041 C C . ASP F 1 67 ? 59.157 110.245 -48.291 1.00 21.78 64 ASP F C 1
ATOM 8042 O O . ASP F 1 67 ? 59.313 110.408 -49.500 1.00 21.69 64 ASP F O 1
ATOM 8047 N N . LYS F 1 68 ? 59.348 111.213 -47.410 1.00 22.93 65 LYS F N 1
ATOM 8048 C CA . LYS F 1 68 ? 59.822 112.545 -47.811 1.00 23.19 65 LYS F CA 1
ATOM 8049 C C . LYS F 1 68 ? 61.227 112.474 -48.405 1.00 22.24 65 LYS F C 1
ATOM 8050 O O . LYS F 1 68 ? 61.465 113.031 -49.476 1.00 21.53 65 LYS F O 1
ATOM 8056 N N . ILE F 1 69 ? 62.128 111.748 -47.746 1.00 21.19 66 ILE F N 1
ATOM 8057 C CA . ILE F 1 69 ? 63.474 111.570 -48.264 1.00 21.90 66 ILE F CA 1
ATOM 8058 C C . ILE F 1 69 ? 63.490 110.840 -49.592 1.00 20.45 66 ILE F C 1
ATOM 8059 O O . ILE F 1 69 ? 64.209 111.241 -50.500 1.00 20.52 66 ILE F O 1
ATOM 8064 N N . ALA F 1 70 ? 62.711 109.764 -49.694 1.00 20.70 67 ALA F N 1
ATOM 8065 C CA . ALA F 1 70 ? 62.607 109.005 -50.940 1.00 21.40 67 ALA F CA 1
ATOM 8066 C C . ALA F 1 70 ? 62.237 109.886 -52.143 1.00 22.27 67 ALA F C 1
ATOM 8067 O O . ALA F 1 70 ? 62.765 109.695 -53.262 1.00 22.91 67 ALA F O 1
ATOM 8069 N N . ALA F 1 71 ? 61.318 110.819 -51.947 1.00 22.75 68 ALA F N 1
ATOM 8070 C CA . ALA F 1 71 ? 60.903 111.718 -53.053 1.00 24.56 68 ALA F CA 1
ATOM 8071 C C . ALA F 1 71 ? 62.004 112.713 -53.409 1.00 24.10 68 ALA F C 1
ATOM 8072 O O . ALA F 1 71 ? 62.219 113.045 -54.591 1.00 24.18 68 ALA F O 1
ATOM 8074 N N . VAL F 1 72 ? 62.719 113.177 -52.393 1.00 23.37 69 VAL F N 1
ATOM 8075 C CA . VAL F 1 72 ? 63.850 114.080 -52.622 1.00 23.70 69 VAL F CA 1
ATOM 8076 C C . VAL F 1 72 ? 64.948 113.356 -53.411 1.00 21.88 69 VAL F C 1
ATOM 8077 O O . VAL F 1 72 ? 65.459 113.874 -54.397 1.00 22.03 69 VAL F O 1
ATOM 8081 N N . LEU F 1 73 ? 65.287 112.147 -52.999 1.00 21.28 70 LEU F N 1
ATOM 8082 C CA . LEU F 1 73 ? 66.293 111.353 -53.715 1.00 21.51 70 LEU F CA 1
ATOM 8083 C C . LEU F 1 73 ? 65.882 110.994 -55.138 1.00 22.58 70 LEU F C 1
ATOM 8084 O O . LEU F 1 73 ? 66.692 111.054 -56.060 1.00 22.45 70 LEU F O 1
ATOM 8089 N N . SER F 1 74 ? 64.627 110.603 -55.316 1.00 22.88 71 SER F N 1
ATOM 8090 C CA . SER F 1 74 ? 64.086 110.359 -56.657 1.00 24.88 71 SER F CA 1
ATOM 8091 C C . SER F 1 74 ? 64.309 111.538 -57.590 1.00 25.14 71 SER F C 1
ATOM 8092 O O . SER F 1 74 ? 64.755 111.360 -58.742 1.00 25.50 71 SER F O 1
ATOM 8095 N N A ASP F 1 75 ? 63.998 112.738 -57.112 0.66 24.72 72 ASP F N 1
ATOM 8096 N N B ASP F 1 75 ? 63.983 112.725 -57.089 0.34 24.64 72 ASP F N 1
ATOM 8097 C CA A ASP F 1 75 ? 64.160 113.948 -57.925 0.66 26.54 72 ASP F CA 1
ATOM 8098 C CA B ASP F 1 75 ? 64.143 113.983 -57.811 0.34 26.05 72 ASP F CA 1
ATOM 8099 C C A ASP F 1 75 ? 65.619 114.209 -58.286 0.66 25.58 72 ASP F C 1
ATOM 8100 C C B ASP F 1 75 ? 65.590 114.216 -58.254 0.34 25.29 72 ASP F C 1
ATOM 8101 O O A ASP F 1 75 ? 65.912 114.765 -59.352 0.66 26.82 72 ASP F O 1
ATOM 8102 O O B ASP F 1 75 ? 65.841 114.745 -59.340 0.34 26.74 72 ASP F O 1
ATOM 8111 N N . ILE F 1 76 ? 66.537 113.819 -57.408 1.00 22.98 73 ILE F N 1
ATOM 8112 C CA . ILE F 1 76 ? 67.964 113.937 -57.714 1.00 22.50 73 ILE F CA 1
ATOM 8113 C C . ILE F 1 76 ? 68.399 112.905 -58.744 1.00 23.52 73 ILE F C 1
ATOM 8114 O O . ILE F 1 76 ? 69.044 113.239 -59.737 1.00 23.31 73 ILE F O 1
ATOM 8119 N N . SER F 1 77 ? 68.025 111.649 -58.536 1.00 24.25 74 SER F N 1
ATOM 8120 C CA . SER F 1 77 ? 68.519 110.612 -59.432 1.00 25.81 74 SER F CA 1
ATOM 8121 C C . SER F 1 77 ? 67.826 110.642 -60.783 1.00 28.36 74 SER F C 1
ATOM 8122 O O . SER F 1 77 ? 68.405 110.182 -61.776 1.00 29.09 74 SER F O 1
ATOM 8125 N N . ASN F 1 78 ? 66.640 111.258 -60.864 1.00 28.45 75 ASN F N 1
ATOM 8126 C CA . ASN F 1 78 ? 65.977 111.452 -62.151 1.00 32.20 75 ASN F CA 1
ATOM 8127 C C . ASN F 1 78 ? 66.411 112.726 -62.893 1.00 33.10 75 ASN F C 1
ATOM 8128 O O . ASN F 1 78 ? 65.907 112.999 -63.970 1.00 35.79 75 ASN F O 1
ATOM 8133 N N . ASN F 1 79 ? 67.321 113.509 -62.308 1.00 30.91 76 ASN F N 1
ATOM 8134 C CA . ASN F 1 79 ? 67.853 114.702 -62.951 1.00 33.09 76 ASN F CA 1
ATOM 8135 C C . ASN F 1 79 ? 68.968 114.248 -63.883 1.00 34.06 76 ASN F C 1
ATOM 8136 O O . ASN F 1 79 ? 70.086 113.966 -63.454 1.00 31.94 76 ASN F O 1
ATOM 8141 N N . SER F 1 80 ? 68.641 114.184 -65.168 1.00 38.24 77 SER F N 1
ATOM 8142 C CA . SER F 1 80 ? 69.523 113.594 -66.159 1.00 40.11 77 SER F CA 1
ATOM 8143 C C . SER F 1 80 ? 70.757 114.450 -66.422 1.00 40.20 77 SER F C 1
ATOM 8144 O O . SER F 1 80 ? 71.701 113.989 -67.072 1.00 41.51 77 SER F O 1
ATOM 8147 N N . SER F 1 81 ? 70.752 115.692 -65.938 1.00 39.65 78 SER F N 1
ATOM 8148 C CA . SER F 1 81 ? 71.876 116.591 -66.164 1.00 40.00 78 SER F CA 1
ATOM 8149 C C . SER F 1 81 ? 72.980 116.381 -65.143 1.00 36.64 78 SER F C 1
ATOM 8150 O O . SER F 1 81 ? 74.100 116.808 -65.384 1.00 36.83 78 SER F O 1
ATOM 8153 N N . LEU F 1 82 ? 72.670 115.729 -64.016 1.00 32.34 79 LEU F N 1
ATOM 8154 C CA . LEU F 1 82 ? 73.651 115.491 -62.955 1.00 29.44 79 LEU F CA 1
ATOM 8155 C C . LEU F 1 82 ? 74.502 114.245 -63.217 1.00 28.76 79 LEU F C 1
ATOM 8156 O O . LEU F 1 82 ? 74.000 113.192 -63.638 1.00 29.10 79 LEU F O 1
ATOM 8161 N N . SER F 1 83 ? 75.802 114.386 -62.969 1.00 28.44 80 SER F N 1
ATOM 8162 C CA . SER F 1 83 ? 76.732 113.267 -62.901 1.00 27.59 80 SER F CA 1
ATOM 8163 C C . SER F 1 83 ? 76.457 112.518 -61.594 1.00 25.97 80 SER F C 1
ATOM 8164 O O . SER F 1 83 ? 75.781 113.054 -60.702 1.00 23.95 80 SER F O 1
ATOM 8167 N N . ALA F 1 84 ? 76.986 111.301 -61.451 1.00 26.18 81 ALA F N 1
ATOM 8168 C CA . ALA F 1 84 ? 76.768 110.526 -60.222 1.00 25.24 81 ALA F CA 1
ATOM 8169 C C . ALA F 1 84 ? 77.350 111.261 -59.015 1.00 24.08 81 ALA F C 1
ATOM 8170 O O . ALA F 1 84 ? 76.779 111.236 -57.941 1.00 23.53 81 ALA F O 1
ATOM 8172 N N . LYS F 1 85 ? 78.470 111.940 -59.209 1.00 24.93 82 LYS F N 1
ATOM 8173 C CA . LYS F 1 85 ? 79.102 112.708 -58.138 1.00 25.07 82 LYS F CA 1
ATOM 8174 C C . LYS F 1 85 ? 78.236 113.886 -57.689 1.00 24.18 82 LYS F C 1
ATOM 8175 O O . LYS F 1 85 ? 78.046 114.108 -56.469 1.00 23.73 82 LYS F O 1
ATOM 8181 N N . GLU F 1 86 ? 77.695 114.611 -58.667 1.00 23.13 83 GLU F N 1
ATOM 8182 C CA . GLU F 1 86 ? 76.781 115.707 -58.396 1.00 23.25 83 GLU F CA 1
ATOM 8183 C C . GLU F 1 86 ? 75.526 115.238 -57.660 1.00 20.64 83 GLU F C 1
ATOM 8184 O O . GLU F 1 86 ? 75.047 115.943 -56.784 1.00 21.96 83 GLU F O 1
ATOM 8190 N N . LYS F 1 87 ? 75.006 114.067 -58.012 1.00 20.01 84 LYS F N 1
ATOM 8191 C CA . LYS F 1 87 ? 73.856 113.485 -57.309 1.00 18.70 84 LYS F CA 1
ATOM 8192 C C . LYS F 1 87 ? 74.194 113.251 -55.833 1.00 18.39 84 LYS F C 1
ATOM 8193 O O . LYS F 1 87 ? 73.362 113.509 -54.939 1.00 17.84 84 LYS F O 1
ATOM 8199 N N . ILE F 1 88 ? 75.404 112.767 -55.569 1.00 19.20 85 ILE F N 1
ATOM 8200 C CA . ILE F 1 88 ? 75.828 112.536 -54.168 1.00 19.80 85 ILE F CA 1
ATOM 8201 C C . ILE F 1 88 ? 75.995 113.870 -53.399 1.00 20.34 85 ILE F C 1
ATOM 8202 O O . ILE F 1 88 ? 75.577 113.982 -52.241 1.00 20.17 85 ILE F O 1
ATOM 8207 N N . GLN F 1 89 ? 76.567 114.865 -54.063 1.00 21.13 86 GLN F N 1
ATOM 8208 C CA . GLN F 1 89 ? 76.702 116.215 -53.521 1.00 22.63 86 GLN F CA 1
ATOM 8209 C C . GLN F 1 89 ? 75.321 116.808 -53.199 1.00 22.14 86 GLN F C 1
ATOM 8210 O O . GLN F 1 89 ? 75.121 117.433 -52.144 1.00 22.87 86 GLN F O 1
ATOM 8216 N N . LYS F 1 90 ? 74.367 116.603 -54.101 1.00 21.39 87 LYS F N 1
ATOM 8217 C CA . LYS F 1 90 ? 73.013 117.092 -53.912 1.00 22.18 87 LYS F CA 1
ATOM 8218 C C . LYS F 1 90 ? 72.289 116.359 -52.778 1.00 20.85 87 LYS F C 1
ATOM 8219 O O . LYS F 1 90 ? 71.477 116.962 -52.076 1.00 21.80 87 LYS F O 1
ATOM 8225 N N . PHE F 1 91 ? 72.574 115.067 -52.622 1.00 22.33 88 PHE F N 1
ATOM 8226 C CA . PHE F 1 91 ? 72.078 114.288 -51.494 1.00 21.51 88 PHE F CA 1
ATOM 8227 C C . PHE F 1 91 ? 72.488 114.949 -50.194 1.00 19.32 88 PHE F C 1
ATOM 8228 O O . PHE F 1 91 ? 71.647 115.165 -49.289 1.00 18.86 88 PHE F O 1
ATOM 8236 N N . PHE F 1 92 ? 73.770 115.278 -50.070 1.00 19.36 89 PHE F N 1
ATOM 8237 C CA . PHE F 1 92 ? 74.250 115.849 -48.822 1.00 18.01 89 PHE F CA 1
ATOM 8238 C C . PHE F 1 92 ? 73.625 117.226 -48.601 1.00 17.96 89 PHE F C 1
ATOM 8239 O O . PHE F 1 92 ? 73.215 117.534 -47.484 1.00 16.80 89 PHE F O 1
ATOM 8247 N N . ASP F 1 93 ? 73.487 118.019 -49.661 1.00 19.82 90 ASP F N 1
ATOM 8248 C CA . ASP F 1 93 ? 72.792 119.315 -49.554 1.00 20.84 90 ASP F CA 1
ATOM 8249 C C . ASP F 1 93 ? 71.355 119.101 -49.037 1.00 20.22 90 ASP F C 1
ATOM 8250 O O . ASP F 1 93 ? 70.880 119.858 -48.184 1.00 20.00 90 ASP F O 1
ATOM 8255 N N . ALA F 1 94 ? 70.677 118.056 -49.529 1.00 20.29 91 ALA F N 1
ATOM 8256 C CA . ALA F 1 94 ? 69.280 117.771 -49.129 1.00 20.52 91 ALA F CA 1
ATOM 8257 C C . ALA F 1 94 ? 69.205 117.450 -47.650 1.00 19.67 91 ALA F C 1
ATOM 8258 O O . ALA F 1 94 ? 68.287 117.893 -46.955 1.00 19.09 91 ALA F O 1
ATOM 8260 N N . ILE F 1 95 ? 70.180 116.674 -47.189 1.00 18.54 92 ILE F N 1
ATOM 8261 C CA . ILE F 1 95 ? 70.265 116.270 -45.798 1.00 18.15 92 ILE F CA 1
ATOM 8262 C C . ILE F 1 95 ? 70.550 117.497 -44.921 1.00 17.05 92 ILE F C 1
ATOM 8263 O O . ILE F 1 95 ? 69.941 117.657 -43.865 1.00 17.51 92 ILE F O 1
ATOM 8268 N N . LEU F 1 96 ? 71.446 118.372 -45.380 1.00 16.74 93 LEU F N 1
ATOM 8269 C CA . LEU F 1 96 ? 71.726 119.608 -44.641 1.00 15.99 93 LEU F CA 1
ATOM 8270 C C . LEU F 1 96 ? 70.460 120.438 -44.444 1.00 16.50 93 LEU F C 1
ATOM 8271 O O . LEU F 1 96 ? 70.247 121.001 -43.374 1.00 16.23 93 LEU F O 1
ATOM 8276 N N . THR F 1 97 ? 69.642 120.534 -45.485 1.00 18.38 94 THR F N 1
ATOM 8277 C CA . THR F 1 97 ? 68.391 121.288 -45.436 1.00 19.26 94 THR F CA 1
ATOM 8278 C C . THR F 1 97 ? 67.478 120.768 -44.311 1.00 19.30 94 THR F C 1
ATOM 8279 O O . THR F 1 97 ? 66.777 121.548 -43.661 1.00 19.59 94 THR F O 1
ATOM 8283 N N . LEU F 1 98 ? 67.527 119.466 -44.054 1.00 19.22 95 LEU F N 1
ATOM 8284 C CA . LEU F 1 98 ? 66.614 118.832 -43.088 1.00 19.14 95 LEU F CA 1
ATOM 8285 C C . LEU F 1 98 ? 67.170 118.754 -41.681 1.00 17.74 95 LEU F C 1
ATOM 8286 O O . LEU F 1 98 ? 66.427 118.453 -40.754 1.00 18.18 95 LEU F O 1
ATOM 8291 N N . THR F 1 99 ? 68.460 119.025 -41.529 1.00 17.08 96 THR F N 1
ATOM 8292 C CA . THR F 1 99 ? 69.175 118.793 -40.288 1.00 15.35 96 THR F CA 1
ATOM 8293 C C . THR F 1 99 ? 69.857 120.068 -39.778 1.00 15.26 96 THR F C 1
ATOM 8294 O O . THR F 1 99 ? 69.183 120.951 -39.211 1.00 16.16 96 THR F O 1
ATOM 8298 N N . TYR F 1 100 ? 71.171 120.195 -40.008 1.00 14.80 97 TYR F N 1
ATOM 8299 C CA . TYR F 1 100 ? 71.938 121.341 -39.534 1.00 15.43 97 TYR F CA 1
ATOM 8300 C C . TYR F 1 100 ? 71.329 122.675 -39.881 1.00 15.91 97 TYR F C 1
ATOM 8301 O O . TYR F 1 100 ? 71.305 123.582 -39.045 1.00 16.77 97 TYR F O 1
ATOM 8310 N N . ASN F 1 101 ? 70.825 122.832 -41.105 1.00 16.27 98 ASN F N 1
ATOM 8311 C CA . ASN F 1 101 ? 70.280 124.112 -41.498 1.00 17.35 98 ASN F CA 1
ATOM 8312 C C . ASN F 1 101 ? 68.917 124.419 -40.853 1.00 18.21 98 ASN F C 1
ATOM 8313 O O . ASN F 1 101 ? 68.505 125.573 -40.849 1.00 20.15 98 ASN F O 1
ATOM 8318 N N . SER F 1 102 ? 68.221 123.404 -40.350 1.00 17.58 99 SER F N 1
ATOM 8319 C CA . SER F 1 102 ? 66.883 123.586 -39.795 1.00 17.70 99 SER F CA 1
ATOM 8320 C C . SER F 1 102 ? 67.022 123.583 -38.272 1.00 16.99 99 SER F C 1
ATOM 8321 O O . SER F 1 102 ? 66.869 122.560 -37.633 1.00 15.38 99 SER F O 1
ATOM 8324 N N . GLU F 1 103 ? 67.341 124.743 -37.699 1.00 17.58 100 GLU F N 1
ATOM 8325 C CA . GLU F 1 103 ? 67.427 124.873 -36.245 1.00 17.91 100 GLU F CA 1
ATOM 8326 C C . GLU F 1 103 ? 68.359 123.833 -35.604 1.00 16.47 100 GLU F C 1
ATOM 8327 O O . GLU F 1 103 ? 68.081 123.305 -34.520 1.00 16.53 100 GLU F O 1
ATOM 8333 N N . ASN F 1 104 ? 69.467 123.546 -36.276 1.00 15.78 101 ASN F N 1
ATOM 8334 C CA . ASN F 1 104 ? 70.548 122.709 -35.692 1.00 16.18 101 ASN F CA 1
ATOM 8335 C C . ASN F 1 104 ? 70.140 121.276 -35.371 1.00 15.57 101 ASN F C 1
ATOM 8336 O O . ASN F 1 104 ? 70.700 120.628 -34.463 1.00 14.55 101 ASN F O 1
ATOM 8341 N N . LYS F 1 105 ? 69.180 120.767 -36.145 1.00 16.12 102 LYS F N 1
ATOM 8342 C CA . LYS F 1 105 ? 68.697 119.394 -35.985 1.00 15.27 102 LYS F CA 1
ATOM 8343 C C . LYS F 1 105 ? 69.702 118.313 -36.371 1.00 14.81 102 LYS F C 1
ATOM 8344 O O . LYS F 1 105 ? 70.581 118.519 -37.198 1.00 15.13 102 LYS F O 1
ATOM 8358 N N . CYS F 1 107 ? 70.003 114.317 -37.910 1.00 14.32 104 CYS F N 1
ATOM 8359 C CA . CYS F 1 107 ? 69.264 113.381 -38.759 1.00 14.14 104 CYS F CA 1
ATOM 8360 C C . CYS F 1 107 ? 68.286 112.578 -37.902 1.00 13.88 104 CYS F C 1
ATOM 8361 O O . CYS F 1 107 ? 68.666 112.070 -36.857 1.00 13.75 104 CYS F O 1
ATOM 8364 N N . LEU F 1 108 ? 67.042 112.488 -38.334 1.00 14.34 105 LEU F N 1
ATOM 8365 C CA . LEU F 1 108 ? 66.039 111.692 -37.634 1.00 14.69 105 LEU F CA 1
ATOM 8366 C C . LEU F 1 108 ? 66.493 110.226 -37.520 1.00 14.08 105 LEU F C 1
ATOM 8367 O O . LEU F 1 108 ? 66.327 109.593 -36.489 1.00 13.90 105 LEU F O 1
ATOM 8372 N N . GLY F 1 109 ? 67.049 109.676 -38.597 1.00 14.61 106 GLY F N 1
ATOM 8373 C CA . GLY F 1 109 ? 67.566 108.311 -38.569 1.00 14.45 106 GLY F CA 1
ATOM 8374 C C . GLY F 1 109 ? 68.673 108.115 -37.554 1.00 14.13 106 GLY F C 1
ATOM 8375 O O . GLY F 1 109 ? 68.666 107.152 -36.795 1.00 13.93 106 GLY F O 1
ATOM 8376 N N . GLY F 1 110 ? 69.625 109.052 -37.523 1.00 14.12 107 GLY F N 1
ATOM 8377 C CA . GLY F 1 110 ? 70.743 109.007 -36.604 1.00 13.10 107 GLY F CA 1
ATOM 8378 C C . GLY F 1 110 ? 70.301 109.087 -35.154 1.00 12.65 107 GLY F C 1
ATOM 8379 O O . GLY F 1 110 ? 70.866 108.403 -34.308 1.00 11.96 107 GLY F O 1
ATOM 8388 N N . PHE F 1 112 ? 67.297 108.068 -33.965 1.00 13.40 109 PHE F N 1
ATOM 8389 C CA . PHE F 1 112 ? 66.796 106.712 -33.665 1.00 12.95 109 PHE F CA 1
ATOM 8390 C C . PHE F 1 112 ? 67.892 105.642 -33.587 1.00 13.17 109 PHE F C 1
ATOM 8391 O O . PHE F 1 112 ? 67.827 104.762 -32.740 1.00 14.47 109 PHE F O 1
ATOM 8399 N N . ALA F 1 113 ? 68.919 105.727 -34.435 1.00 13.14 110 ALA F N 1
ATOM 8400 C CA . ALA F 1 113 ? 70.068 104.855 -34.315 1.00 12.86 110 ALA F CA 1
ATOM 8401 C C . ALA F 1 113 ? 70.718 104.944 -32.933 1.00 12.70 110 ALA F C 1
ATOM 8402 O O . ALA F 1 113 ? 71.058 103.932 -32.337 1.00 13.62 110 ALA F O 1
ATOM 8404 N N . SER F 1 114 ? 70.916 106.157 -32.428 1.00 12.62 111 SER F N 1
ATOM 8405 C CA . SER F 1 114 ? 71.600 106.309 -31.140 1.00 12.75 111 SER F CA 1
ATOM 8406 C C . SER F 1 114 ? 70.763 105.650 -30.030 1.00 13.96 111 SER F C 1
ATOM 8407 O O . SER F 1 114 ? 71.307 105.050 -29.101 1.00 13.75 111 SER F O 1
ATOM 8410 N N . ASP F 1 115 ? 69.437 105.765 -30.161 1.00 13.41 112 ASP F N 1
ATOM 8411 C CA . ASP F 1 115 ? 68.496 105.315 -29.138 1.00 14.09 112 ASP F CA 1
ATOM 8412 C C . ASP F 1 115 ? 68.072 103.852 -29.318 1.00 13.80 112 ASP F C 1
ATOM 8413 O O . ASP F 1 115 ? 67.250 103.347 -28.557 1.00 14.47 112 ASP F O 1
ATOM 8418 N N . PHE F 1 116 ? 68.642 103.186 -30.315 1.00 13.92 113 PHE F N 1
ATOM 8419 C CA . PHE F 1 116 ? 68.105 101.931 -30.866 1.00 13.86 113 PHE F CA 1
ATOM 8420 C C . PHE F 1 116 ? 67.752 100.867 -29.824 1.00 13.82 113 PHE F C 1
ATOM 8421 O O . PHE F 1 116 ? 66.655 100.303 -29.867 1.00 14.12 113 PHE F O 1
ATOM 8429 N N . GLN F 1 117 ? 68.665 100.594 -28.899 1.00 13.79 114 GLN F N 1
ATOM 8430 C CA . GLN F 1 117 ? 68.445 99.520 -27.901 1.00 15.36 114 GLN F CA 1
ATOM 8431 C C . GLN F 1 117 ? 67.290 99.781 -26.926 1.00 16.05 114 GLN F C 1
ATOM 8432 O O . GLN F 1 117 ? 66.782 98.829 -26.278 1.00 16.32 114 GLN F O 1
ATOM 8438 N N . SER F 1 118 ? 66.907 101.049 -26.801 1.00 15.54 115 SER F N 1
ATOM 8439 C CA . SER F 1 118 ? 65.779 101.453 -25.957 1.00 16.92 115 SER F CA 1
ATOM 8440 C C . SER F 1 118 ? 64.424 101.457 -26.682 1.00 16.66 115 SER F C 1
ATOM 8441 O O . SER F 1 118 ? 63.403 101.672 -26.043 1.00 17.24 115 SER F O 1
ATOM 8444 N N . LEU F 1 119 ? 64.417 101.230 -28.000 1.00 16.24 116 LEU F N 1
ATOM 8445 C CA . LEU F 1 119 ? 63.213 101.362 -28.808 1.00 16.14 116 LEU F CA 1
ATOM 8446 C C . LEU F 1 119 ? 62.411 100.067 -28.913 1.00 16.37 116 LEU F C 1
ATOM 8447 O O . LEU F 1 119 ? 62.983 98.987 -28.940 1.00 16.03 116 LEU F O 1
ATOM 8452 N N . PRO F 1 120 ? 61.081 100.183 -29.017 1.00 17.62 117 PRO F N 1
ATOM 8453 C CA . PRO F 1 120 ? 60.259 99.055 -29.436 1.00 18.52 117 PRO F CA 1
ATOM 8454 C C . PRO F 1 120 ? 60.711 98.560 -30.811 1.00 18.12 117 PRO F C 1
ATOM 8455 O O . PRO F 1 120 ? 61.188 99.365 -31.626 1.00 16.56 117 PRO F O 1
ATOM 8459 N N . VAL F 1 121 ? 60.565 97.259 -31.049 1.00 18.84 118 VAL F N 1
ATOM 8460 C CA . VAL F 1 121 ? 61.001 96.616 -32.290 1.00 19.83 118 VAL F CA 1
ATOM 8461 C C . VAL F 1 121 ? 60.396 97.261 -33.536 1.00 19.21 118 VAL F C 1
ATOM 8462 O O . VAL F 1 121 ? 61.059 97.398 -34.557 1.00 18.16 118 VAL F O 1
ATOM 8466 N N . SER F 1 122 ? 59.144 97.688 -33.450 1.00 18.49 119 SER F N 1
ATOM 8467 C CA . SER F 1 122 ? 58.506 98.321 -34.596 1.00 18.61 119 SER F CA 1
ATOM 8468 C C . SER F 1 122 ? 59.253 99.583 -35.051 1.00 17.00 119 SER F C 1
ATOM 8469 O O . SER F 1 122 ? 59.419 99.815 -36.245 1.00 17.02 119 SER F O 1
ATOM 8472 N N . ILE F 1 123 ? 59.723 100.383 -34.100 1.00 16.30 120 ILE F N 1
ATOM 8473 C CA . ILE F 1 123 ? 60.469 101.589 -34.405 1.00 15.32 120 ILE F CA 1
ATOM 8474 C C . ILE F 1 123 ? 61.883 101.230 -34.906 1.00 15.15 120 ILE F C 1
ATOM 8475 O O . ILE F 1 123 ? 62.368 101.839 -35.871 1.00 14.21 120 ILE F O 1
ATOM 8480 N N . GLN F 1 124 ? 62.518 100.248 -34.266 1.00 15.48 121 GLN F N 1
ATOM 8481 C CA . GLN F 1 124 ? 63.818 99.721 -34.733 1.00 15.46 121 GLN F CA 1
ATOM 8482 C C . GLN F 1 124 ? 63.738 99.369 -36.214 1.00 15.65 121 GLN F C 1
ATOM 8483 O O . GLN F 1 124 ? 64.586 99.745 -37.013 1.00 15.98 121 GLN F O 1
ATOM 8489 N N . ASN F 1 125 ? 62.705 98.631 -36.563 1.00 16.22 122 ASN F N 1
ATOM 8490 C CA . ASN F 1 125 ? 62.531 98.170 -37.911 1.00 18.61 122 ASN F CA 1
ATOM 8491 C C . ASN F 1 125 ? 62.339 99.316 -38.909 1.00 18.43 122 ASN F C 1
ATOM 8492 O O . ASN F 1 125 ? 62.971 99.318 -39.956 1.00 18.29 122 ASN F O 1
ATOM 8497 N N . GLN F 1 126 ? 61.540 100.328 -38.556 1.00 18.05 123 GLN F N 1
ATOM 8498 C CA . GLN F 1 126 ? 61.378 101.494 -39.437 1.00 18.78 123 GLN F CA 1
ATOM 8499 C C . GLN F 1 126 ? 62.677 102.273 -39.625 1.00 17.25 123 GLN F C 1
ATOM 8500 O O . GLN F 1 126 ? 62.947 102.745 -40.729 1.00 17.33 123 GLN F O 1
ATOM 8506 N N . ALA F 1 127 ? 63.445 102.441 -38.545 1.00 16.00 124 ALA F N 1
ATOM 8507 C CA . ALA F 1 127 ? 64.744 103.113 -38.618 1.00 14.55 124 ALA F CA 1
ATOM 8508 C C . ALA F 1 127 ? 65.695 102.357 -39.551 1.00 15.11 124 ALA F C 1
ATOM 8509 O O . ALA F 1 127 ? 66.393 102.982 -40.335 1.00 16.68 124 ALA F O 1
ATOM 8511 N N . LYS F 1 128 ? 65.728 101.031 -39.451 1.00 17.54 125 LYS F N 1
ATOM 8512 C CA . LYS F 1 128 ? 66.552 100.225 -40.355 1.00 18.02 125 LYS F CA 1
ATOM 8513 C C . LYS F 1 128 ? 66.103 100.418 -41.795 1.00 18.21 125 LYS F C 1
ATOM 8514 O O . LYS F 1 128 ? 66.954 100.544 -42.668 1.00 17.82 125 LYS F O 1
ATOM 8520 N N . LYS F 1 129 ? 64.789 100.501 -42.029 1.00 19.38 126 LYS F N 1
ATOM 8521 C CA . LYS F 1 129 ? 64.279 100.776 -43.382 1.00 20.48 126 LYS F CA 1
ATOM 8522 C C . LYS F 1 129 ? 64.760 102.114 -43.938 1.00 18.38 126 LYS F C 1
ATOM 8523 O O . LYS F 1 129 ? 65.033 102.245 -45.158 1.00 18.40 126 LYS F O 1
ATOM 8529 N N . PHE F 1 130 ? 64.888 103.110 -43.066 1.00 17.17 127 PHE F N 1
ATOM 8530 C CA . PHE F 1 130 ? 65.400 104.427 -43.469 1.00 17.22 127 PHE F CA 1
ATOM 8531 C C . PHE F 1 130 ? 66.839 104.329 -43.989 1.00 15.39 127 PHE F C 1
ATOM 8532 O O . PHE F 1 130 ? 67.169 104.835 -45.083 1.00 15.26 127 PHE F O 1
ATOM 8540 N N . PHE F 1 131 ? 67.703 103.691 -43.221 1.00 14.80 128 PHE F N 1
ATOM 8541 C CA . PHE F 1 131 ? 69.078 103.547 -43.638 1.00 14.58 128 PHE F CA 1
ATOM 8542 C C . PHE F 1 131 ? 69.230 102.654 -44.874 1.00 15.92 128 PHE F C 1
ATOM 8543 O O . PHE F 1 131 ? 70.059 102.932 -45.749 1.00 15.92 128 PHE F O 1
ATOM 8551 N 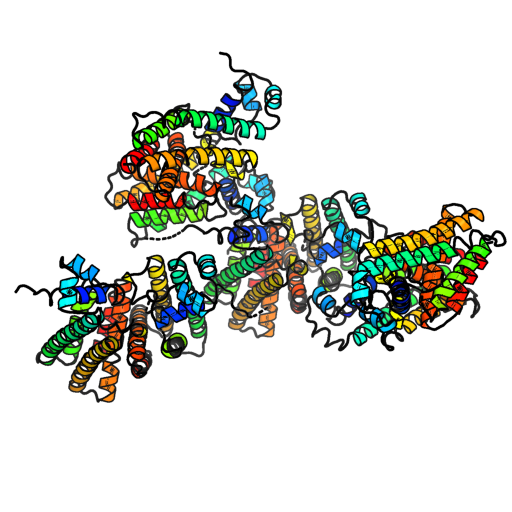N . GLU F 1 132 ? 68.388 101.641 -44.966 1.00 17.92 129 GLU F N 1
ATOM 8552 C CA . GLU F 1 132 ? 68.441 100.718 -46.108 1.00 19.69 129 GLU F CA 1
ATOM 8553 C C . GLU F 1 132 ? 68.059 101.454 -47.383 1.00 19.02 129 GLU F C 1
ATOM 8554 O O . GLU F 1 132 ? 68.714 101.302 -48.406 1.00 19.30 129 GLU F O 1
ATOM 8560 N N . LEU F 1 133 ? 67.057 102.320 -47.310 1.00 19.11 130 LEU F N 1
ATOM 8561 C CA . LEU F 1 133 ? 66.644 103.134 -48.464 1.00 20.08 130 LEU F CA 1
ATOM 8562 C C . LEU F 1 133 ? 67.792 104.039 -48.895 1.00 18.20 130 LEU F C 1
ATOM 8563 O O . LEU F 1 133 ? 68.162 104.068 -50.067 1.00 17.90 130 LEU F O 1
ATOM 8568 N N . ILE F 1 134 ? 68.405 104.727 -47.934 1.00 16.17 131 ILE F N 1
ATOM 8569 C CA . ILE F 1 134 ? 69.518 105.631 -48.258 1.00 16.26 131 ILE F CA 1
ATOM 8570 C C . ILE F 1 134 ? 70.725 104.888 -48.836 1.00 14.74 131 ILE F C 1
ATOM 8571 O O . ILE F 1 134 ? 71.285 105.282 -49.877 1.00 14.53 131 ILE F O 1
ATOM 8576 N N . ILE F 1 135 ? 71.132 103.815 -48.174 1.00 14.11 132 ILE F N 1
ATOM 8577 C CA . ILE F 1 135 ? 72.253 103.022 -48.640 1.00 14.53 132 ILE F CA 1
ATOM 8578 C C . ILE F 1 135 ? 72.032 102.408 -50.036 1.00 15.53 132 ILE F C 1
ATOM 8579 O O . ILE F 1 135 ? 72.935 102.460 -50.879 1.00 16.49 132 ILE F O 1
ATOM 8584 N N A GLU F 1 136 ? 70.843 101.865 -50.293 0.52 16.34 133 GLU F N 1
ATOM 8585 N N B GLU F 1 136 ? 70.840 101.866 -50.283 0.48 16.24 133 GLU F N 1
ATOM 8586 C CA A GLU F 1 136 ? 70.548 101.321 -51.618 0.52 18.33 133 GLU F CA 1
ATOM 8587 C CA B GLU F 1 136 ? 70.500 101.333 -51.601 0.48 18.12 133 GLU F CA 1
ATOM 8588 C C A GLU F 1 136 ? 70.541 102.418 -52.697 0.52 17.55 133 GLU F C 1
ATOM 8589 C C B GLU F 1 136 ? 70.560 102.422 -52.680 0.48 17.42 133 GLU F C 1
ATOM 8590 O O A GLU F 1 136 ? 70.995 102.195 -53.822 0.52 17.79 133 GLU F O 1
ATOM 8591 O O B GLU F 1 136 ? 71.061 102.195 -53.787 0.48 17.69 133 GLU F O 1
ATOM 8602 N N . TRP F 1 137 ? 70.075 103.612 -52.341 1.00 16.18 134 TRP F N 1
ATOM 8603 C CA . TRP F 1 137 ? 70.051 104.726 -53.297 1.00 16.34 134 TRP F CA 1
ATOM 8604 C C . TRP F 1 137 ? 71.474 105.142 -53.669 1.00 16.65 134 TRP F C 1
ATOM 8605 O O . TRP F 1 137 ? 71.808 105.267 -54.861 1.00 17.05 134 TRP F O 1
ATOM 8616 N N . LEU F 1 138 ? 72.306 105.345 -52.647 1.00 14.47 135 LEU F N 1
ATOM 8617 C CA . LEU F 1 138 ? 73.712 105.675 -52.864 1.00 14.88 135 LEU F CA 1
ATOM 8618 C C . LEU F 1 138 ? 74.442 104.598 -53.683 1.00 15.56 135 LEU F C 1
ATOM 8619 O O . LEU F 1 138 ? 75.152 104.920 -54.625 1.00 15.79 135 LEU F O 1
ATOM 8624 N N . LYS F 1 139 ? 74.299 103.333 -53.283 1.00 16.32 136 LYS F N 1
ATOM 8625 C CA . LYS F 1 139 ? 74.861 102.200 -54.008 1.00 18.37 136 LYS F CA 1
ATOM 8626 C C . LYS F 1 139 ? 74.504 102.240 -55.487 1.00 19.16 136 LYS F C 1
ATOM 8627 O O . LYS F 1 139 ? 75.375 102.065 -56.330 1.00 20.89 136 LYS F O 1
ATOM 8633 N N . GLY F 1 140 ? 73.231 102.469 -55.783 1.00 18.97 137 GLY F N 1
ATOM 8634 C CA . GLY F 1 140 ? 72.746 102.528 -57.178 1.00 20.41 137 GLY F CA 1
ATOM 8635 C C . GLY F 1 140 ? 73.406 103.664 -57.962 1.00 19.37 137 GLY F C 1
ATOM 8636 O O . GLY F 1 140 ? 73.847 103.478 -59.087 1.00 21.64 137 GLY F O 1
ATOM 8637 N N . VAL F 1 141 ? 73.466 104.848 -57.368 1.00 17.19 138 VAL F N 1
ATOM 8638 C CA . VAL F 1 141 ? 74.115 106.000 -57.993 1.00 18.40 138 VAL F CA 1
ATOM 8639 C C . VAL F 1 141 ? 75.599 105.699 -58.295 1.00 18.82 138 VAL F C 1
ATOM 8640 O O . VAL F 1 141 ? 76.090 105.959 -59.403 1.00 21.16 138 VAL F O 1
ATOM 8644 N N . LEU F 1 142 ? 76.280 105.100 -57.328 1.00 18.47 139 LEU F N 1
ATOM 8645 C CA . LEU F 1 142 ? 77.697 104.724 -57.488 1.00 20.63 139 LEU F CA 1
ATOM 8646 C C . LEU F 1 142 ? 77.902 103.634 -58.570 1.00 23.30 139 LEU F C 1
ATOM 8647 O O . LEU F 1 142 ? 78.885 103.660 -59.319 1.00 25.32 139 LEU F O 1
ATOM 8652 N N . GLU F 1 143 ? 76.976 102.691 -58.660 1.00 24.50 140 GLU F N 1
ATOM 8653 C CA . GLU F 1 143 ? 77.030 101.682 -59.729 1.00 28.87 140 GLU F CA 1
ATOM 8654 C C . GLU F 1 143 ? 76.857 102.292 -61.129 1.00 30.25 140 GLU F C 1
ATOM 8655 O O . GLU F 1 143 ? 77.452 101.804 -62.083 1.00 32.40 140 GLU F O 1
ATOM 8661 N N . THR F 1 144 ? 76.066 103.361 -61.254 1.00 29.25 141 THR F N 1
ATOM 8662 C CA . THR F 1 144 ? 75.983 104.107 -62.538 1.00 31.83 141 THR F CA 1
ATOM 8663 C C . THR F 1 144 ? 77.299 104.811 -62.874 1.00 32.22 141 THR F C 1
ATOM 8664 O O . THR F 1 144 ? 77.565 105.120 -64.039 1.00 34.63 141 THR F O 1
ATOM 8668 N N . ASN F 1 145 ? 78.118 105.056 -61.855 1.00 30.42 142 ASN F N 1
ATOM 8669 C CA . ASN F 1 145 ? 79.440 105.673 -62.028 1.00 32.54 142 ASN F CA 1
ATOM 8670 C C . ASN F 1 145 ? 80.539 104.648 -62.326 1.00 35.08 142 ASN F C 1
ATOM 8671 O O . A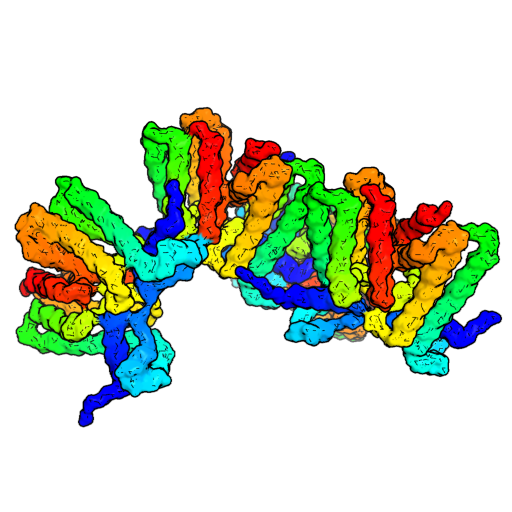SN F 1 145 ? 81.709 105.011 -62.426 1.00 37.79 142 ASN F O 1
ATOM 8676 N N . GLY F 1 146 ? 80.177 103.374 -62.460 1.00 38.88 143 GLY F N 1
ATOM 8677 C CA . GLY F 1 146 ? 81.130 102.340 -62.848 1.00 38.33 143 GLY F CA 1
ATOM 8678 C C . GLY F 1 146 ? 81.776 101.560 -61.718 1.00 35.01 143 GLY F C 1
ATOM 8679 O O . GLY F 1 146 ? 82.619 100.700 -61.972 1.00 35.29 143 GLY F O 1
ATOM 8680 N N . TYR F 1 147 ? 81.395 101.849 -60.476 1.00 31.44 144 TYR F N 1
ATOM 8681 C CA . TYR F 1 147 ? 81.913 101.112 -59.328 1.00 29.36 144 TYR F CA 1
ATOM 8682 C C . TYR F 1 147 ? 81.340 99.704 -59.316 1.00 27.43 144 TYR F C 1
ATOM 8683 O O . TYR F 1 147 ? 80.150 99.506 -59.609 1.00 25.67 144 TYR F O 1
ATOM 8692 N N . ASP F 1 148 ? 82.163 98.726 -58.964 1.00 26.60 145 ASP F N 1
ATOM 8693 C CA . ASP F 1 148 ? 81.644 97.361 -58.853 1.00 26.28 145 ASP F CA 1
ATOM 8694 C C . ASP F 1 148 ? 80.731 97.240 -57.622 1.00 24.28 145 ASP F C 1
ATOM 8695 O O . ASP F 1 148 ? 80.579 98.200 -56.828 1.00 23.41 145 ASP F O 1
ATOM 8700 N N . ASN F 1 149 ? 80.089 96.092 -57.476 1.00 24.40 146 ASN F N 1
ATOM 8701 C CA . ASN F 1 149 ? 79.055 95.940 -56.459 1.00 24.34 146 ASN F CA 1
ATOM 8702 C C . ASN F 1 149 ? 79.597 96.155 -55.035 1.00 23.09 146 ASN F C 1
ATOM 8703 O O . ASN F 1 149 ? 79.024 96.910 -54.221 1.00 21.59 146 ASN F O 1
ATOM 8708 N N . GLU F 1 150 ? 80.702 95.491 -54.729 1.00 24.20 147 GLU F N 1
ATOM 8709 C CA . GLU F 1 150 ? 81.278 95.568 -53.383 1.00 24.74 147 GLU F CA 1
ATOM 8710 C C . GLU F 1 150 ? 81.792 96.981 -53.060 1.00 22.39 147 GLU F C 1
ATOM 8711 O O . GLU F 1 150 ? 81.605 97.488 -51.950 1.00 20.64 147 GLU F O 1
ATOM 8717 N N . SER F 1 151 ? 82.452 97.615 -54.027 1.00 22.03 148 SER F N 1
ATOM 8718 C CA . SER F 1 151 ? 82.965 98.975 -53.855 1.00 21.86 148 SER F CA 1
ATOM 8719 C C . SER F 1 151 ? 81.836 99.984 -53.722 1.00 19.50 148 SER F C 1
ATOM 8720 O O . SER F 1 151 ? 81.928 100.909 -52.937 1.00 19.01 148 SER F O 1
ATOM 8723 N N . SER F 1 152 ? 80.765 99.811 -54.486 1.00 19.10 149 SER F N 1
ATOM 8724 C CA . SER F 1 152 ? 79.614 100.689 -54.372 1.00 18.63 149 SER F CA 1
ATOM 8725 C C . SER F 1 152 ? 78.978 100.608 -52.973 1.00 17.22 149 SER F C 1
ATOM 8726 O O . SER F 1 152 ? 78.622 101.645 -52.392 1.00 15.75 149 SER F O 1
ATOM 8729 N N . LEU F 1 153 ? 78.832 99.391 -52.443 1.00 17.59 150 LEU F N 1
ATOM 8730 C CA . LEU F 1 153 ? 78.254 99.187 -51.104 1.00 18.36 150 LEU F CA 1
ATOM 8731 C C . LEU F 1 153 ? 79.185 99.771 -50.041 1.00 17.50 150 LEU F C 1
ATOM 8732 O O . LEU F 1 153 ? 78.748 100.466 -49.117 1.00 16.42 150 LEU F O 1
ATOM 8737 N N . SER F 1 154 ? 80.477 99.508 -50.182 1.00 18.37 151 SER F N 1
ATOM 8738 C CA . SER F 1 154 ? 81.451 100.005 -49.222 1.00 19.00 151 SER F CA 1
ATOM 8739 C C . SER F 1 154 ? 81.426 101.554 -49.169 1.00 17.94 151 SER F C 1
ATOM 8740 O O . SER F 1 154 ? 81.372 102.170 -48.093 1.00 17.46 151 SER F O 1
ATOM 8743 N N . LEU F 1 155 ? 81.450 102.173 -50.345 1.00 18.08 152 LEU F N 1
ATOM 8744 C CA . LEU F 1 155 ? 81.503 103.626 -50.433 1.00 18.86 152 LEU F CA 1
ATOM 8745 C C . LEU F 1 155 ? 80.182 104.225 -49.945 1.00 16.15 152 LEU F C 1
ATOM 8746 O O . LEU F 1 155 ? 80.181 105.249 -49.224 1.00 15.71 152 LEU F O 1
ATOM 8751 N N . ALA F 1 156 ? 79.067 103.592 -50.304 1.00 15.87 153 ALA F N 1
ATOM 8752 C CA . ALA F 1 156 ? 77.751 104.074 -49.840 1.00 15.30 153 ALA F CA 1
ATOM 8753 C C . ALA F 1 156 ? 77.731 104.118 -48.314 1.00 14.88 153 ALA F C 1
ATOM 8754 O O . ALA F 1 156 ? 77.281 105.102 -47.725 1.00 15.47 153 ALA F O 1
ATOM 8756 N N . LYS F 1 157 ? 78.205 103.044 -47.690 1.00 15.65 154 LYS F N 1
ATOM 8757 C CA . LYS F 1 157 ? 78.266 102.978 -46.225 1.00 15.32 154 LYS F CA 1
ATOM 8758 C C . LYS F 1 157 ? 79.273 103.976 -45.627 1.00 14.67 154 LYS F C 1
ATOM 8759 O O . LYS F 1 157 ? 79.001 104.530 -44.553 1.00 15.32 154 LYS F O 1
ATOM 8765 N N . GLN F 1 158 ? 80.403 104.227 -46.303 1.00 14.06 155 GLN F N 1
ATOM 8766 C CA . GLN F 1 158 ? 81.309 105.267 -45.824 1.00 14.69 155 GLN F CA 1
ATOM 8767 C C . GLN F 1 158 ? 80.642 106.651 -45.846 1.00 14.28 155 GLN F C 1
ATOM 8768 O O . GLN F 1 158 ? 80.749 107.410 -44.881 1.00 14.87 155 GLN F O 1
ATOM 8774 N N . ILE F 1 159 ? 79.953 106.963 -46.937 1.00 13.81 156 ILE F N 1
ATOM 8775 C CA . ILE F 1 159 ? 79.301 108.255 -47.113 1.00 13.87 156 ILE F CA 1
ATOM 8776 C C . ILE F 1 159 ? 78.228 108.461 -46.019 1.00 13.77 156 ILE F C 1
ATOM 8777 O O . ILE F 1 159 ? 78.227 109.494 -45.363 1.00 12.79 156 ILE F O 1
ATOM 8782 N N . ILE F 1 160 ? 77.352 107.491 -45.801 1.00 13.13 157 ILE F N 1
ATOM 8783 C CA . ILE F 1 160 ? 76.284 107.720 -44.801 1.00 13.87 157 ILE F CA 1
ATOM 8784 C C . ILE F 1 160 ? 76.866 107.753 -43.368 1.00 13.24 157 ILE F C 1
ATOM 8785 O O . ILE F 1 160 ? 76.383 108.504 -42.525 1.00 12.76 157 ILE F O 1
ATOM 8790 N N . SER F 1 161 ? 77.897 106.952 -43.104 1.00 13.17 158 SER F N 1
ATOM 8791 C CA . SER F 1 161 ? 78.625 107.009 -41.842 1.00 13.45 158 SER F CA 1
ATOM 8792 C C . SER F 1 161 ? 79.194 108.407 -41.592 1.00 13.58 158 SER F C 1
ATOM 8793 O O . SER F 1 161 ? 79.032 108.972 -40.500 1.00 12.46 158 SER F O 1
ATOM 8796 N N . LEU F 1 162 ? 79.866 108.964 -42.590 1.00 13.41 159 LEU F N 1
ATOM 8797 C CA . LEU F 1 162 ? 80.444 110.291 -42.443 1.00 14.63 159 LEU F CA 1
ATOM 8798 C C . LEU F 1 162 ? 79.399 111.392 -42.305 1.00 13.60 159 LEU F C 1
ATOM 8799 O O . LEU F 1 162 ? 79.565 112.328 -41.515 1.00 12.50 159 LEU F O 1
ATOM 8804 N N . VAL F 1 163 ? 78.317 111.272 -43.058 1.00 13.97 160 VAL F N 1
ATOM 8805 C CA . VAL F 1 163 ? 77.178 112.183 -42.947 1.00 14.34 160 VAL F CA 1
ATOM 8806 C C . VAL F 1 163 ? 76.672 112.197 -41.520 1.00 14.32 160 VAL F C 1
ATOM 8807 O O . VAL F 1 163 ? 76.557 113.271 -40.895 1.00 15.07 160 VAL F O 1
ATOM 8811 N N . GLU F 1 164 ? 76.416 111.010 -40.978 1.00 13.59 161 GLU F N 1
ATOM 8812 C CA . GLU F 1 164 ? 75.839 110.896 -39.641 1.00 13.70 161 GLU F CA 1
ATOM 8813 C C . GLU F 1 164 ? 76.780 111.428 -38.550 1.00 13.47 161 GLU F C 1
ATOM 8814 O O . GLU F 1 164 ? 76.373 112.238 -37.714 1.00 13.01 161 GLU F O 1
ATOM 8820 N N . GLY F 1 165 ? 78.040 111.010 -38.578 1.00 13.39 162 GLY F N 1
ATOM 8821 C CA . GLY F 1 165 ? 79.004 111.494 -37.615 1.00 13.91 162 GLY F CA 1
ATOM 8822 C C . GLY F 1 165 ? 79.354 112.969 -37.752 1.00 14.34 162 GLY F C 1
ATOM 8823 O O . GLY F 1 165 ? 79.551 113.654 -36.739 1.00 14.98 162 GLY F O 1
ATOM 8824 N N . GLY F 1 166 ? 79.438 113.457 -38.994 1.00 13.75 163 GLY F N 1
ATOM 8825 C CA . GLY F 1 166 ? 79.671 114.865 -39.250 1.00 15.15 163 GLY F CA 1
ATOM 8826 C C . GLY F 1 166 ? 78.561 115.736 -38.701 1.00 14.82 163 GLY F C 1
ATOM 8827 O O . GLY F 1 166 ? 78.828 116.764 -38.069 1.00 15.19 163 GLY F O 1
ATOM 8828 N N . LEU F 1 167 ? 77.315 115.327 -38.950 1.00 14.83 164 LEU F N 1
ATOM 8829 C CA . LEU F 1 167 ? 76.154 116.055 -38.415 1.00 16.18 164 LEU F CA 1
ATOM 8830 C C . LEU F 1 167 ? 76.125 116.018 -36.902 1.00 14.86 164 LEU F C 1
ATOM 8831 O O . LEU F 1 167 ? 75.808 117.038 -36.244 1.00 16.85 164 LEU F O 1
ATOM 8836 N N . LEU F 1 168 ? 76.450 114.852 -36.352 1.00 14.72 165 LEU F N 1
ATOM 8837 C CA . LEU F 1 168 ? 76.439 114.622 -34.903 1.00 14.45 165 LEU F CA 1
ATOM 8838 C C . LEU F 1 168 ? 77.362 115.595 -34.173 1.00 14.46 165 LEU F C 1
ATOM 8839 O O . LEU F 1 168 ? 76.993 116.171 -33.131 1.00 15.14 165 LEU F O 1
ATOM 8844 N N . LEU F 1 169 ? 78.570 115.773 -34.715 1.00 13.14 166 LEU F N 1
ATOM 8845 C CA . LEU F 1 169 ? 79.546 116.644 -34.087 1.00 13.61 166 LEU F CA 1
ATOM 8846 C C . LEU F 1 169 ? 79.412 118.118 -34.493 1.00 13.11 166 LEU F C 1
ATOM 8847 O O . LEU F 1 169 ? 79.651 118.998 -33.661 1.00 15.55 166 LEU F O 1
ATOM 8852 N N . ALA F 1 170 ? 79.052 118.411 -35.745 1.00 13.58 167 ALA F N 1
ATOM 8853 C CA . ALA F 1 170 ? 78.921 119.817 -36.180 1.00 14.52 167 ALA F CA 1
ATOM 8854 C C . ALA F 1 170 ? 77.941 120.595 -35.296 1.00 14.89 167 ALA F C 1
ATOM 8855 O O . ALA F 1 170 ? 78.148 121.759 -34.957 1.00 15.50 167 ALA F O 1
ATOM 8857 N N . ARG F 1 171 ? 76.863 119.920 -34.913 1.00 15.06 168 ARG F N 1
ATOM 8858 C CA . ARG F 1 171 ? 75.782 120.591 -34.155 1.00 16.43 168 ARG F CA 1
ATOM 8859 C C . ARG F 1 171 ? 76.073 120.838 -32.667 1.00 16.57 168 ARG F C 1
ATOM 8860 O O . ARG F 1 171 ? 75.300 121.515 -31.991 1.00 18.14 168 ARG F O 1
ATOM 8868 N N . LEU F 1 172 ? 77.154 120.274 -32.141 1.00 16.40 169 LEU F N 1
ATOM 8869 C CA . LEU F 1 172 ? 77.593 120.610 -30.807 1.00 16.93 169 LEU F CA 1
ATOM 8870 C C . LEU F 1 172 ? 78.213 122.015 -30.693 1.00 18.34 169 LEU F C 1
ATOM 8871 O O . LEU F 1 172 ? 78.185 122.573 -29.595 1.00 18.98 169 LEU F O 1
ATOM 8876 N N . TYR F 1 173 ? 78.760 122.541 -31.800 1.00 24.58 170 TYR F N 1
ATOM 8877 C CA . TYR F 1 173 ? 79.663 123.704 -31.823 1.00 25.87 170 TYR F CA 1
ATOM 8878 C C . TYR F 1 173 ? 79.348 124.788 -32.823 1.00 25.73 170 TYR F C 1
ATOM 8879 O O . TYR F 1 173 ? 79.956 125.865 -32.771 1.00 26.02 170 TYR F O 1
ATOM 8888 N N . GLY F 1 174 ? 78.465 124.505 -33.772 1.00 24.63 171 GLY F N 1
ATOM 8889 C CA . GLY F 1 174 ? 78.306 125.361 -34.945 1.00 26.52 171 GLY F CA 1
ATOM 8890 C C . GLY F 1 174 ? 79.584 125.360 -35.767 1.00 26.10 171 GLY F C 1
ATOM 8891 O O . GLY F 1 174 ? 79.911 126.355 -36.408 1.00 29.33 171 GLY F O 1
ATOM 8892 N N . ASP F 1 175 ? 80.306 124.242 -35.742 1.00 24.63 172 ASP F N 1
ATOM 8893 C CA . ASP F 1 175 ? 81.559 124.120 -36.476 1.00 24.63 172 ASP F CA 1
ATOM 8894 C C . ASP F 1 175 ? 81.279 123.506 -37.828 1.00 23.57 172 ASP F C 1
ATOM 8895 O O . ASP F 1 175 ? 81.098 122.294 -37.953 1.00 21.81 172 ASP F O 1
ATOM 8900 N N . GLU F 1 176 ? 81.260 124.355 -38.853 1.00 25.36 173 GLU F N 1
ATOM 8901 C CA . GLU F 1 176 ? 80.935 123.917 -40.206 1.00 24.88 173 GLU F CA 1
ATOM 8902 C C . GLU F 1 176 ? 82.007 123.010 -40.781 1.00 23.21 173 GLU F C 1
ATOM 8903 O O . GLU F 1 176 ? 81.760 122.312 -41.760 1.00 22.07 173 GLU F O 1
ATOM 8909 N N . THR F 1 177 ? 83.203 123.043 -40.209 1.00 23.44 174 THR F N 1
ATOM 8910 C CA . THR F 1 177 ? 84.314 122.284 -40.767 1.00 24.33 174 THR F CA 1
ATOM 8911 C C . THR F 1 177 ? 84.038 120.787 -40.697 1.00 21.41 174 THR F C 1
ATOM 8912 O O . THR F 1 177 ? 84.490 120.026 -41.565 1.00 19.94 174 THR F O 1
ATOM 8916 N N . PHE F 1 178 ? 83.244 120.342 -39.714 1.00 19.28 175 PHE F N 1
ATOM 8917 C CA . PHE F 1 178 ? 82.841 118.933 -39.710 1.00 18.63 175 PHE F CA 1
ATOM 8918 C C . PHE F 1 178 ? 82.039 118.572 -40.968 1.00 17.95 175 PHE F C 1
ATOM 8919 O O . PHE F 1 178 ? 82.182 117.476 -41.518 1.00 18.29 175 PHE F O 1
ATOM 8927 N N . LEU F 1 179 ? 81.186 119.488 -41.410 1.00 18.30 176 LEU F N 1
ATOM 8928 C CA . LEU F 1 179 ? 80.335 119.259 -42.595 1.00 18.10 176 LEU F CA 1
ATOM 8929 C C . LEU F 1 179 ? 81.134 119.476 -43.896 1.00 18.88 176 LEU F C 1
ATOM 8930 O O . LEU F 1 179 ? 80.906 118.796 -44.892 1.00 17.26 176 LEU F O 1
ATOM 8935 N N . GLU F 1 180 ? 82.060 120.428 -43.878 1.00 19.53 177 GLU F N 1
ATOM 8936 C CA . GLU F 1 180 ? 82.981 120.593 -45.015 1.00 21.30 177 GLU F CA 1
ATOM 8937 C C . GLU F 1 180 ? 83.770 119.291 -45.255 1.00 20.67 177 GLU F C 1
ATOM 8938 O O . GLU F 1 180 ? 84.022 118.905 -46.410 1.00 20.09 177 GLU F O 1
ATOM 8944 N N . GLY F 1 181 ? 84.145 118.627 -44.161 1.00 19.09 178 GLY F N 1
ATOM 8945 C CA . GLY F 1 181 ? 84.866 117.362 -44.215 1.00 19.92 178 GLY F CA 1
ATOM 8946 C C . GLY F 1 181 ? 84.112 116.248 -44.920 1.00 19.17 178 GLY F C 1
ATOM 8947 O O . GLY F 1 181 ? 84.713 115.424 -45.596 1.00 19.66 178 GLY F O 1
ATOM 8948 N N . VAL F 1 182 ? 82.795 116.225 -44.757 1.00 18.05 179 VAL F N 1
ATOM 8949 C CA . VAL F 1 182 ? 81.962 115.275 -45.476 1.00 18.81 179 VAL F CA 1
ATOM 8950 C C . VAL F 1 182 ? 82.041 115.533 -46.986 1.00 19.71 179 VAL F C 1
ATOM 8951 O O . VAL F 1 182 ? 82.211 114.605 -47.791 1.00 20.03 179 VAL F O 1
ATOM 8955 N N . ARG F 1 183 ? 81.909 116.799 -47.357 1.00 20.02 180 ARG F N 1
ATOM 8956 C CA . ARG F 1 183 ? 81.970 117.190 -48.759 1.00 22.68 180 ARG F CA 1
ATOM 8957 C C . ARG F 1 183 ? 83.374 116.962 -49.340 1.00 23.26 180 ARG F C 1
ATOM 8958 O O . ARG F 1 183 ? 83.489 116.485 -50.452 1.00 23.35 180 ARG F O 1
ATOM 8966 N N . HIS F 1 184 ? 84.428 117.262 -48.576 1.00 23.01 181 HIS F N 1
ATOM 8967 C CA . HIS F 1 184 ? 85.811 116.966 -48.998 1.00 25.40 181 HIS F CA 1
ATOM 8968 C C . HIS F 1 184 ? 85.990 115.479 -49.377 1.00 24.72 181 HIS F C 1
ATOM 8969 O O . HIS F 1 184 ? 86.617 115.141 -50.404 1.00 26.27 181 HIS F O 1
ATOM 8976 N N . PHE F 1 185 ? 85.465 114.603 -48.528 1.00 22.06 182 PHE F N 1
ATOM 8977 C CA . PHE F 1 185 ? 85.523 113.160 -48.763 1.00 21.93 182 PHE F CA 1
ATOM 8978 C C . PHE F 1 185 ? 84.832 112.795 -50.073 1.00 21.43 182 PHE F C 1
ATOM 8979 O O . PHE F 1 185 ? 85.402 112.086 -50.885 1.00 23.90 182 PHE F O 1
ATOM 8987 N N . ILE F 1 186 ? 83.618 113.296 -50.268 1.00 20.29 183 ILE F N 1
ATOM 8988 C CA . ILE F 1 186 ? 82.857 113.021 -51.484 1.00 22.27 183 ILE F CA 1
ATOM 8989 C C . ILE F 1 186 ? 83.673 113.485 -52.698 1.00 24.76 183 ILE F C 1
ATOM 8990 O O . ILE F 1 186 ? 83.889 112.712 -53.624 1.00 26.73 183 ILE F O 1
ATOM 8995 N N . ASP F 1 187 ? 84.192 114.711 -52.629 1.00 26.41 184 ASP F N 1
ATOM 8996 C CA . ASP F 1 187 ? 84.909 115.342 -53.751 1.00 30.35 184 ASP F CA 1
ATOM 8997 C C . ASP F 1 187 ? 86.207 114.620 -54.126 1.00 32.04 184 ASP F C 1
ATOM 8998 O O . ASP F 1 187 ? 86.536 114.501 -55.308 1.00 33.76 184 ASP F O 1
ATOM 9003 N N . GLN F 1 188 ? 86.923 114.157 -53.108 1.00 31.07 185 GLN F N 1
ATOM 9004 C CA . GLN F 1 188 ? 88.223 113.503 -53.266 1.00 34.84 185 GLN F CA 1
ATOM 9005 C C . GLN F 1 188 ? 88.114 112.014 -53.630 1.00 34.93 185 GLN F C 1
ATOM 9006 O O . GLN F 1 188 ? 88.990 111.475 -54.327 1.00 37.11 185 GLN F O 1
ATOM 9012 N N . THR F 1 189 ? 87.042 111.365 -53.169 1.00 32.94 186 THR F N 1
ATOM 9013 C CA . THR F 1 189 ? 86.884 109.915 -53.321 1.00 34.24 186 THR F CA 1
ATOM 9014 C C . THR F 1 189 ? 86.102 109.526 -54.580 1.00 35.63 186 THR F C 1
ATOM 9015 O O . THR F 1 189 ? 86.501 108.607 -55.272 1.00 38.72 186 THR F O 1
ATOM 9019 N N . ILE F 1 190 ? 85.015 110.229 -54.883 1.00 35.00 187 ILE F N 1
ATOM 9020 C CA . ILE F 1 190 ? 84.150 109.865 -56.003 1.00 37.48 187 ILE F CA 1
ATOM 9021 C C . ILE F 1 190 ? 84.631 110.477 -57.315 1.00 40.63 187 ILE F C 1
ATOM 9022 O O . ILE F 1 190 ? 84.900 111.675 -57.403 1.00 41.03 187 ILE F O 1
ATOM 9027 N N . LYS F 1 191 ? 84.689 109.646 -58.343 1.00 44.34 188 LYS F N 1
ATOM 9028 C CA . LYS F 1 191 ? 85.151 110.080 -59.651 1.00 48.44 188 LYS F CA 1
ATOM 9029 C C . LYS F 1 191 ? 84.023 110.771 -60.413 1.00 50.65 188 LYS F C 1
ATOM 9030 O O . LYS F 1 191 ? 84.249 111.769 -61.101 1.00 53.85 188 LYS F O 1
ATOM 9036 N N . PRO G 1 5 ? 27.024 31.001 -37.134 1.00 72.85 2 PRO G N 1
ATOM 9037 C CA . PRO G 1 5 ? 28.250 31.805 -37.135 1.00 68.35 2 PRO G CA 1
ATOM 9038 C C . PRO G 1 5 ? 29.369 31.187 -36.280 1.00 64.44 2 PRO G C 1
ATOM 9039 O O . PRO G 1 5 ? 29.179 30.974 -35.081 1.00 64.27 2 PRO G O 1
ATOM 9059 N N . ASN G 1 7 ? 32.195 30.541 -33.852 1.00 53.71 4 ASN G N 1
ATOM 9060 C CA . ASN G 1 7 ? 32.684 31.206 -32.647 1.00 50.48 4 ASN G CA 1
ATOM 9061 C C . ASN G 1 7 ? 34.228 31.243 -32.618 1.00 45.88 4 ASN G C 1
ATOM 9062 O O . ASN G 1 7 ? 34.851 30.669 -31.721 1.00 44.57 4 ASN G O 1
ATOM 9067 N N . ILE G 1 8 ? 34.840 31.924 -33.590 1.00 43.18 5 ILE G N 1
ATOM 9068 C CA . ILE G 1 8 ? 36.296 31.906 -33.745 1.00 39.54 5 ILE G CA 1
ATOM 9069 C C . ILE G 1 8 ? 36.836 33.302 -33.481 1.00 36.25 5 ILE G C 1
ATOM 9070 O O . ILE G 1 8 ? 36.481 34.256 -34.187 1.00 36.40 5 ILE G O 1
ATOM 9075 N N . SER G 1 9 ? 37.694 33.423 -32.470 1.00 32.12 6 SER G N 1
ATOM 9076 C CA . SER G 1 9 ? 38.261 34.707 -32.105 1.00 29.49 6 SER G CA 1
ATOM 9077 C C . SER G 1 9 ? 39.203 35.158 -33.226 1.00 29.00 6 SER G C 1
ATOM 9078 O O . SER G 1 9 ? 40.054 34.384 -33.677 1.00 27.06 6 SER G O 1
ATOM 9081 N N . ASN G 1 10 ? 39.053 36.406 -33.666 1.00 29.54 7 ASN G N 1
ATOM 9082 C CA . ASN G 1 10 ? 39.919 36.945 -34.727 1.00 30.09 7 ASN G CA 1
ATOM 9083 C C . ASN G 1 10 ? 41.250 37.350 -34.111 1.00 28.54 7 ASN G C 1
ATOM 9084 O O . ASN G 1 10 ? 41.383 37.345 -32.886 1.00 26.11 7 ASN G O 1
ATOM 9089 N N . THR G 1 11 ? 42.231 37.692 -34.942 1.00 28.15 8 THR G N 1
ATOM 9090 C CA . THR G 1 11 ? 43.579 37.918 -34.443 1.00 28.25 8 THR G CA 1
ATOM 9091 C C . THR G 1 11 ? 43.618 39.006 -33.369 1.00 26.64 8 THR G C 1
ATOM 9092 O O . THR G 1 11 ? 44.275 38.852 -32.343 1.00 25.54 8 THR G O 1
ATOM 9096 N N . LYS G 1 12 ? 42.914 40.103 -33.614 1.00 28.02 9 LYS G N 1
ATOM 9097 C CA . LYS G 1 12 ? 42.874 41.224 -32.681 1.00 27.88 9 LYS G CA 1
ATOM 9098 C C . LYS G 1 12 ? 42.323 40.796 -31.323 1.00 26.29 9 LYS G C 1
ATOM 9099 O O . LYS G 1 12 ? 42.894 41.164 -30.283 1.00 24.28 9 LYS G O 1
ATOM 9105 N N . GLU G 1 13 ? 41.224 40.043 -31.336 1.00 26.16 10 GLU G N 1
ATOM 9106 C CA . GLU G 1 13 ? 40.633 39.553 -30.084 1.00 26.58 10 GLU G CA 1
ATOM 9107 C C . GLU G 1 13 ? 41.589 38.644 -29.313 1.00 24.05 10 GLU G C 1
ATOM 9108 O O . GLU G 1 13 ? 41.658 38.731 -28.090 1.00 22.61 10 GLU G O 1
ATOM 9114 N N A ARG G 1 14 ? 42.325 37.776 -30.015 0.38 24.00 11 ARG G N 1
ATOM 9115 N N B ARG G 1 14 ? 42.326 37.796 -30.030 0.62 23.88 11 ARG G N 1
ATOM 9116 C CA A ARG G 1 14 ? 43.258 36.850 -29.346 0.38 23.12 11 ARG G CA 1
ATOM 9117 C CA B ARG G 1 14 ? 43.258 36.882 -29.375 0.62 22.94 11 ARG G CA 1
ATOM 9118 C C A ARG G 1 14 ? 44.515 37.559 -28.826 0.38 22.26 11 ARG G C 1
ATOM 9119 C C B ARG G 1 14 ? 44.384 37.674 -28.741 0.62 22.03 11 ARG G C 1
ATOM 9120 O O A ARG G 1 14 ? 45.139 37.101 -27.863 0.38 21.76 11 ARG G O 1
ATOM 9121 O O B ARG G 1 14 ? 44.750 37.426 -27.592 0.62 21.12 11 ARG G O 1
ATOM 9136 N N . ILE G 1 15 ? 44.906 38.647 -29.486 1.00 22.05 12 ILE G N 1
ATOM 9137 C CA . ILE G 1 15 ? 45.961 39.516 -28.973 1.00 22.07 12 ILE G CA 1
ATOM 9138 C C . ILE G 1 15 ? 45.457 40.186 -27.692 1.00 21.03 12 ILE G C 1
ATOM 9139 O O . ILE G 1 15 ? 46.134 40.154 -26.677 1.00 21.16 12 ILE G O 1
ATOM 9144 N N . LEU G 1 16 ? 44.269 40.782 -27.744 1.00 21.43 13 LEU G N 1
ATOM 9145 C CA . LEU G 1 16 ? 43.713 41.452 -26.556 1.00 21.49 13 LEU G CA 1
ATOM 9146 C C . LEU G 1 16 ? 43.592 40.485 -25.371 1.00 21.19 13 LEU G C 1
ATOM 9147 O O . LEU G 1 16 ? 43.936 40.842 -24.226 1.00 20.85 13 LEU G O 1
ATOM 9152 N N . ALA G 1 17 ? 43.111 39.274 -25.636 1.00 20.84 14 ALA G N 1
ATOM 9153 C CA . ALA G 1 17 ? 42.875 38.302 -24.571 1.00 21.69 14 ALA G CA 1
ATOM 9154 C C . ALA G 1 17 ? 44.173 37.882 -23.916 1.00 21.25 14 ALA G C 1
ATOM 9155 O O . ALA G 1 17 ? 44.232 37.754 -22.692 1.00 19.41 14 ALA G O 1
ATOM 9157 N N . VAL G 1 18 ? 45.205 37.632 -24.727 1.00 22.10 15 VAL G N 1
ATOM 9158 C CA . VAL G 1 18 ? 46.501 37.216 -24.155 1.00 22.60 15 VAL G CA 1
ATOM 9159 C C . VAL G 1 18 ? 47.207 38.397 -23.468 1.00 21.70 15 VAL G C 1
ATOM 9160 O O . VAL G 1 18 ? 47.816 38.231 -22.411 1.00 21.69 15 VAL G O 1
ATOM 9164 N N . ALA G 1 19 ? 47.079 39.601 -24.027 1.00 21.30 16 ALA G N 1
ATOM 9165 C CA . ALA G 1 19 ? 47.673 40.793 -23.416 1.00 20.91 16 ALA G CA 1
ATOM 9166 C C . ALA G 1 19 ? 47.048 41.045 -22.032 1.00 20.48 16 ALA G C 1
ATOM 9167 O O . ALA G 1 19 ? 47.761 41.335 -21.075 1.00 20.83 16 ALA G O 1
ATOM 9169 N N . GLU G 1 20 ? 45.727 40.942 -21.952 1.00 19.95 17 GLU G N 1
ATOM 9170 C CA . GLU G 1 20 ? 44.987 41.085 -20.682 1.00 20.49 17 GLU G CA 1
ATOM 9171 C C . GLU G 1 20 ? 45.542 40.134 -19.632 1.00 21.17 17 GLU G C 1
ATOM 9172 O O . GLU G 1 20 ? 45.873 40.552 -18.515 1.00 22.19 17 GLU G O 1
ATOM 9178 N N . ALA G 1 21 ? 45.663 38.857 -19.999 1.00 20.75 18 ALA G N 1
ATOM 9179 C CA . ALA G 1 21 ? 46.211 37.840 -19.120 1.00 21.68 18 ALA G CA 1
ATOM 9180 C C . ALA G 1 21 ? 47.631 38.163 -18.657 1.00 21.69 18 ALA G C 1
ATOM 9181 O O . ALA G 1 21 ? 47.920 38.055 -17.476 1.00 22.83 18 ALA G O 1
ATOM 9183 N N . LEU G 1 22 ? 48.510 38.540 -19.574 1.00 21.98 19 LEU G N 1
ATOM 9184 C CA . LEU G 1 22 ? 49.915 38.803 -19.207 1.00 23.20 19 LEU G CA 1
ATOM 9185 C C . LEU G 1 22 ? 50.023 40.015 -18.253 1.00 22.94 19 LEU G C 1
ATOM 9186 O O . LEU G 1 22 ? 50.797 39.988 -17.283 1.00 24.78 19 LEU G O 1
ATOM 9191 N N . ILE G 1 23 ? 49.214 41.036 -18.513 1.00 21.82 20 ILE G N 1
ATOM 9192 C CA . ILE G 1 23 ? 49.162 42.239 -17.658 1.00 22.39 20 ILE G CA 1
ATOM 9193 C C . ILE G 1 23 ? 48.658 41.903 -16.241 1.00 22.41 20 ILE G C 1
ATOM 9194 O O . ILE G 1 23 ? 49.246 42.324 -15.224 1.00 23.00 20 ILE G O 1
ATOM 9199 N N . GLN G 1 24 ? 47.602 41.115 -16.175 1.00 21.21 21 GLN G N 1
ATOM 9200 C CA . GLN G 1 24 ? 47.032 40.714 -14.893 1.00 22.69 21 GLN G CA 1
ATOM 9201 C C . GLN G 1 24 ? 47.961 39.828 -14.053 1.00 23.81 21 GLN G C 1
ATOM 9202 O O . GLN G 1 24 ? 47.850 39.817 -12.844 1.00 24.95 21 GLN G O 1
ATOM 9208 N N . LYS G 1 25 ? 48.850 39.079 -14.699 1.00 24.18 22 LYS G N 1
ATOM 9209 C CA . LYS G 1 25 ? 49.811 38.235 -13.975 1.00 26.49 22 LYS G CA 1
ATOM 9210 C C . LYS G 1 25 ? 51.047 39.020 -13.551 1.00 27.98 22 LYS G C 1
ATOM 9211 O O . LYS G 1 25 ? 51.452 38.943 -12.377 1.00 30.19 22 LYS G O 1
ATOM 9217 N N . ASP G 1 26 ? 51.634 39.768 -14.490 1.00 28.11 23 ASP G N 1
ATOM 9218 C CA . ASP G 1 26 ? 52.985 40.329 -14.301 1.00 30.32 23 ASP G CA 1
ATOM 9219 C C . ASP G 1 26 ? 53.101 41.835 -14.394 1.00 30.22 23 ASP G C 1
ATOM 9220 O O . ASP G 1 26 ? 54.086 42.389 -13.912 1.00 31.33 23 ASP G O 1
ATOM 9225 N N . GLY G 1 27 ? 52.127 42.494 -15.026 1.00 28.01 24 GLY G N 1
ATOM 9226 C CA . GLY G 1 27 ? 52.138 43.949 -15.150 1.00 27.65 24 GLY G CA 1
ATOM 9227 C C . GLY G 1 27 ? 52.546 44.426 -16.528 1.00 27.26 24 GLY G C 1
ATOM 9228 O O . GLY G 1 27 ? 53.279 43.744 -17.251 1.00 27.74 24 GLY G O 1
ATOM 9229 N N . TYR G 1 28 ? 52.073 45.620 -16.880 1.00 27.52 25 TYR G N 1
ATOM 9230 C CA . TYR G 1 28 ? 52.339 46.223 -18.184 1.00 28.33 25 TYR G CA 1
ATOM 9231 C C . TYR G 1 28 ? 53.833 46.346 -18.506 1.00 29.85 25 TYR G C 1
ATOM 9232 O O . TYR G 1 28 ? 54.204 46.172 -19.649 1.00 30.77 25 TYR G O 1
ATOM 9241 N N . ASN G 1 29 ? 54.662 46.668 -17.504 1.00 32.07 26 ASN G N 1
ATOM 9242 C CA . ASN G 1 29 ? 56.127 46.819 -17.674 1.00 34.33 26 ASN G CA 1
ATOM 9243 C C . ASN G 1 29 ? 56.895 45.504 -17.484 1.00 36.18 26 ASN G C 1
ATOM 9244 O O . ASN G 1 29 ? 58.099 45.509 -17.214 1.00 37.43 26 ASN G O 1
ATOM 9249 N N . ALA G 1 30 ? 56.185 44.383 -17.573 1.00 37.22 27 ALA G N 1
ATOM 9250 C CA . ALA G 1 30 ? 56.840 43.081 -17.550 1.00 38.46 27 ALA G CA 1
ATOM 9251 C C . ALA G 1 30 ? 56.236 42.120 -18.568 1.00 37.59 27 ALA G C 1
ATOM 9252 O O . ALA G 1 30 ? 56.334 40.910 -18.377 1.00 38.73 27 ALA G O 1
ATOM 9254 N N . PHE G 1 31 ? 55.603 42.648 -19.627 1.00 36.32 28 PHE G N 1
ATOM 9255 C CA . PHE G 1 31 ? 55.342 41.878 -20.861 1.00 35.84 28 PHE G CA 1
ATOM 9256 C C . PHE G 1 31 ? 55.782 42.662 -22.087 1.00 35.58 28 PHE G C 1
ATOM 9257 O O . PHE G 1 31 ? 55.962 43.879 -22.013 1.00 35.51 28 PHE G O 1
ATOM 9265 N N . SER G 1 32 ? 55.945 41.950 -23.205 1.00 35.69 29 SER G N 1
ATOM 9266 C CA . SER G 1 32 ? 56.324 42.519 -24.512 1.00 36.14 29 SER G CA 1
ATOM 9267 C C . SER G 1 32 ? 55.502 41.920 -25.667 1.00 35.31 29 SER G C 1
ATOM 9268 O O . SER G 1 32 ? 54.820 40.897 -25.489 1.00 35.47 29 SER G O 1
ATOM 9271 N N . PHE G 1 33 ? 55.574 42.536 -26.852 1.00 34.95 30 PHE G N 1
ATOM 9272 C CA . PHE G 1 33 ? 54.903 41.995 -28.065 1.00 34.88 30 PHE G CA 1
ATOM 9273 C C . PHE G 1 33 ? 55.394 40.580 -28.442 1.00 35.67 30 PHE G C 1
ATOM 9274 O O . PHE G 1 33 ? 54.608 39.735 -28.911 1.00 34.27 30 PHE G O 1
ATOM 9282 N N . LYS G 1 34 ? 56.689 40.334 -28.241 1.00 36.49 31 LYS G N 1
ATOM 9283 C CA . LYS G 1 34 ? 57.257 38.998 -28.471 1.00 37.43 31 LYS G CA 1
ATOM 9284 C C . LYS G 1 34 ? 56.551 37.947 -27.624 1.00 36.72 31 LYS G C 1
ATOM 9285 O O . LYS G 1 34 ? 56.269 36.835 -28.103 1.00 36.64 31 LYS G O 1
ATOM 9291 N N . ASP G 1 35 ? 56.293 38.294 -26.361 1.00 35.77 32 ASP G N 1
ATOM 9292 C CA . ASP G 1 35 ? 55.580 37.407 -25.443 1.00 35.24 32 ASP G CA 1
ATOM 9293 C C . ASP G 1 35 ? 54.240 37.000 -26.055 1.00 33.04 32 ASP G C 1
ATOM 9294 O O . ASP G 1 35 ? 53.853 35.835 -25.980 1.00 33.70 32 ASP G O 1
ATOM 9299 N N . ILE G 1 36 ? 53.546 37.944 -26.676 1.00 30.82 33 ILE G N 1
ATOM 9300 C CA . ILE G 1 36 ? 52.225 37.659 -27.266 1.00 29.03 33 ILE G CA 1
ATOM 9301 C C . ILE G 1 36 ? 52.369 36.729 -28.485 1.00 29.79 33 ILE G C 1
ATOM 9302 O O . ILE G 1 36 ? 51.711 35.677 -28.563 1.00 28.87 33 ILE G O 1
ATOM 9307 N N . ALA G 1 37 ? 53.236 37.129 -29.414 1.00 29.23 34 ALA G N 1
ATOM 9308 C CA . ALA G 1 37 ? 53.463 36.403 -30.654 1.00 30.48 34 ALA G CA 1
ATOM 9309 C C . ALA G 1 37 ? 53.788 34.931 -30.389 1.00 30.97 34 ALA G C 1
ATOM 9310 O O . ALA G 1 37 ? 53.256 34.042 -31.039 1.00 32.07 34 ALA G O 1
ATOM 9312 N N . THR G 1 38 ? 54.662 34.699 -29.418 1.00 31.74 35 THR G N 1
ATOM 9313 C CA . THR G 1 38 ? 55.061 33.372 -29.002 1.00 33.26 35 THR G CA 1
ATOM 9314 C C . THR G 1 38 ? 53.916 32.594 -28.345 1.00 32.97 35 THR G C 1
ATOM 9315 O O . THR G 1 38 ? 53.755 31.395 -28.586 1.00 35.03 35 THR G O 1
ATOM 9319 N N . ALA G 1 39 ? 53.119 33.261 -27.521 1.00 31.21 36 ALA G N 1
ATOM 9320 C CA . ALA G 1 39 ? 52.021 32.578 -26.841 1.00 31.07 36 ALA G CA 1
ATOM 9321 C C . ALA G 1 39 ? 50.917 32.066 -27.791 1.00 30.54 36 ALA G C 1
ATOM 9322 O O . ALA G 1 39 ? 50.417 30.947 -27.606 1.00 31.09 36 ALA G O 1
ATOM 9324 N N . ILE G 1 40 ? 50.543 32.846 -28.804 1.00 29.34 37 ILE G N 1
ATOM 9325 C CA . ILE G 1 40 ? 49.451 32.439 -29.701 1.00 29.82 37 ILE G CA 1
ATOM 9326 C C . ILE G 1 40 ? 49.845 32.144 -31.144 1.00 30.46 37 ILE G C 1
ATOM 9327 O O . ILE G 1 40 ? 48.979 31.878 -31.987 1.00 30.08 37 ILE G O 1
ATOM 9332 N N . ASN G 1 41 ? 51.152 32.089 -31.399 1.00 30.24 38 ASN G N 1
ATOM 9333 C CA . ASN G 1 41 ? 51.679 31.647 -32.686 1.00 31.77 38 ASN G CA 1
ATOM 9334 C C . ASN G 1 41 ? 51.163 32.460 -33.860 1.00 31.58 38 ASN G C 1
ATOM 9335 O O . ASN G 1 41 ? 50.682 31.925 -34.846 1.00 32.86 38 ASN G O 1
ATOM 9340 N N . ILE G 1 42 ? 51.294 33.773 -33.727 1.00 30.53 39 ILE G N 1
ATOM 9341 C CA . ILE G 1 42 ? 51.050 34.708 -34.815 1.00 30.78 39 ILE G CA 1
ATOM 9342 C C . ILE G 1 42 ? 52.339 35.491 -35.071 1.00 30.86 39 ILE G C 1
ATOM 9343 O O . ILE G 1 42 ? 53.252 35.497 -34.236 1.00 30.76 39 ILE G O 1
ATOM 9348 N N . LYS G 1 43 ? 52.378 36.165 -36.214 1.00 31.51 40 LYS G N 1
ATOM 9349 C CA . LYS G 1 43 ? 53.487 37.031 -36.600 1.00 31.98 40 LYS G CA 1
ATOM 9350 C C . LYS G 1 43 ? 53.537 38.278 -35.722 1.00 30.49 40 LYS G C 1
ATOM 9351 O O . LYS G 1 43 ? 52.510 38.885 -35.457 1.00 30.07 40 LYS G O 1
ATOM 9357 N N . THR G 1 44 ? 54.725 38.676 -35.270 1.00 30.15 41 THR G N 1
ATOM 9358 C CA . THR G 1 44 ? 54.863 39.970 -34.601 1.00 30.09 41 THR G CA 1
ATOM 9359 C C . THR G 1 44 ? 54.335 41.108 -35.476 1.00 28.92 41 THR G C 1
ATOM 9360 O O . THR G 1 44 ? 53.702 42.021 -34.970 1.00 27.87 41 THR G O 1
ATOM 9364 N N . ALA G 1 45 ? 54.550 41.019 -36.787 1.00 29.01 42 ALA G N 1
ATOM 9365 C CA . ALA G 1 45 ? 54.032 42.023 -37.730 1.00 29.49 42 ALA G CA 1
ATOM 9366 C C . ALA G 1 45 ? 52.517 42.183 -37.635 1.00 28.89 42 ALA G C 1
ATOM 9367 O O . ALA G 1 45 ? 51.985 43.291 -37.795 1.00 28.24 42 ALA G O 1
ATOM 9369 N N . SER G 1 46 ? 51.826 41.078 -37.368 1.00 29.12 43 SER G N 1
ATOM 9370 C CA . SER G 1 46 ? 50.374 41.114 -37.165 1.00 29.44 43 SER G CA 1
ATOM 9371 C C . SER G 1 46 ? 49.976 41.889 -35.916 1.00 28.39 43 SER G C 1
ATOM 9372 O O . SER G 1 46 ? 48.935 42.539 -35.931 1.00 29.30 43 SER G O 1
ATOM 9375 N N . ILE G 1 47 ? 50.784 41.842 -34.852 1.00 28.17 44 ILE G N 1
ATOM 9376 C CA . ILE G 1 47 ? 50.488 42.626 -33.632 1.00 27.68 44 ILE G CA 1
ATOM 9377 C C . ILE G 1 47 ? 50.735 44.124 -33.904 1.00 28.90 44 ILE G C 1
ATOM 9378 O O . ILE G 1 47 ? 49.939 44.980 -33.512 1.00 29.03 44 ILE G O 1
ATOM 9383 N N . HIS G 1 48 ? 51.850 44.428 -34.568 1.00 30.71 45 HIS G N 1
ATOM 9384 C CA . HIS G 1 48 ? 52.196 45.806 -34.933 1.00 32.46 45 HIS G CA 1
ATOM 9385 C C . HIS G 1 48 ? 51.155 46.421 -35.862 1.00 32.66 45 HIS G C 1
ATOM 9386 O O . HIS G 1 48 ? 50.904 47.614 -35.810 1.00 33.76 45 HIS G O 1
ATOM 9393 N N . TYR G 1 49 ? 50.543 45.593 -36.695 1.00 33.04 46 TYR G N 1
ATOM 9394 C CA . TYR G 1 49 ? 49.493 46.024 -37.613 1.00 34.16 46 TYR G CA 1
ATOM 9395 C C . TYR G 1 49 ? 48.310 46.614 -36.863 1.00 33.75 46 TYR G C 1
ATOM 9396 O O . TYR G 1 49 ? 47.851 47.717 -37.163 1.00 33.60 46 TYR G O 1
ATOM 9405 N N . HIS G 1 50 ? 47.821 45.857 -35.889 1.00 32.30 47 HIS G N 1
ATOM 9406 C CA . HIS G 1 50 ? 46.651 46.261 -35.114 1.00 32.10 47 HIS G CA 1
ATOM 9407 C C . HIS G 1 50 ? 47.014 47.295 -34.059 1.00 31.55 47 HIS G C 1
ATOM 9408 O O . HIS G 1 50 ? 46.195 48.136 -33.716 1.00 31.96 47 HIS G O 1
ATOM 9415 N N . PHE G 1 51 ? 48.247 47.233 -33.559 1.00 31.71 48 PHE G N 1
ATOM 9416 C CA . PHE G 1 51 ? 48.683 48.020 -32.416 1.00 31.68 48 PHE G CA 1
ATOM 9417 C C . PHE G 1 51 ? 50.110 48.507 -32.665 1.00 32.94 48 PHE G C 1
ATOM 9418 O O . PHE G 1 51 ? 51.084 47.884 -32.227 1.00 33.16 48 PHE G O 1
ATOM 9426 N N . PRO G 1 52 ? 50.243 49.634 -33.382 1.00 35.03 49 PRO G N 1
ATOM 9427 C CA . PRO G 1 52 ? 51.583 50.081 -33.788 1.00 36.32 49 PRO G CA 1
ATOM 9428 C C . PRO G 1 52 ? 52.549 50.277 -32.602 1.00 36.41 49 PRO G C 1
ATOM 9429 O O . PRO G 1 52 ? 53.749 50.020 -32.735 1.00 37.57 49 PRO G O 1
ATOM 9433 N N . SER G 1 53 ? 52.039 50.719 -31.457 1.00 35.05 50 SER G N 1
ATOM 9434 C CA . SER G 1 53 ? 52.837 50.808 -30.240 1.00 34.29 50 SER G CA 1
ATOM 9435 C C . SER G 1 53 ? 52.211 49.983 -29.126 1.00 32.72 50 SER G C 1
ATOM 9436 O O . SER G 1 53 ? 51.022 49.659 -29.184 1.00 31.31 50 SER G O 1
ATOM 9439 N N . LYS G 1 54 ? 53.026 49.660 -28.119 1.00 32.14 51 LYS G N 1
ATOM 9440 C CA . LYS G 1 54 ? 52.561 48.975 -26.911 1.00 31.00 51 LYS G CA 1
ATOM 9441 C C . LYS G 1 54 ? 51.516 49.866 -26.230 1.00 30.55 51 LYS G C 1
ATOM 9442 O O . LYS G 1 54 ? 50.576 49.359 -25.646 1.00 28.64 51 LYS G O 1
ATOM 9448 N N . GLU G 1 55 ? 51.684 51.196 -26.313 1.00 31.04 52 GLU G N 1
ATOM 9449 C CA . GLU G 1 55 ? 50.685 52.130 -25.769 1.00 30.90 52 GLU G CA 1
ATOM 9450 C C . GLU G 1 55 ? 49.285 51.899 -26.347 1.00 29.74 52 GLU G C 1
ATOM 9451 O O . GLU G 1 55 ? 48.310 51.838 -25.604 1.00 27.64 52 GLU G O 1
ATOM 9457 N N . ASP G 1 56 ? 49.198 51.754 -27.666 1.00 30.39 53 ASP G N 1
ATOM 9458 C CA . ASP G 1 56 ? 47.910 51.504 -28.334 1.00 29.85 53 ASP G CA 1
ATOM 9459 C C . ASP G 1 56 ? 47.267 50.221 -27.842 1.00 28.60 53 ASP G C 1
ATOM 9460 O O . ASP G 1 56 ? 46.035 50.144 -27.702 1.00 28.21 53 ASP G O 1
ATOM 9465 N N . LEU G 1 57 ? 48.098 49.217 -27.572 1.00 27.56 54 LEU G N 1
ATOM 9466 C CA . LEU G 1 57 ? 47.599 47.954 -27.032 1.00 26.91 54 LEU G CA 1
ATOM 9467 C C . LEU G 1 57 ? 47.099 48.147 -25.598 1.00 25.49 54 LEU G C 1
ATOM 9468 O O . LEU G 1 57 ? 46.025 47.644 -25.226 1.00 24.43 54 LEU G O 1
ATOM 9473 N N . GLY G 1 58 ? 47.908 48.836 -24.797 1.00 25.59 55 GLY G N 1
ATOM 9474 C CA . GLY G 1 58 ? 47.555 49.137 -23.419 1.00 25.15 55 GLY G CA 1
ATOM 9475 C C . GLY G 1 58 ? 46.209 49.830 -23.351 1.00 24.85 55 GLY G C 1
ATOM 9476 O O . GLY G 1 58 ? 45.332 49.430 -22.572 1.00 24.04 55 GLY G O 1
ATOM 9477 N N . VAL G 1 59 ? 46.042 50.873 -24.160 1.00 24.79 56 VAL G N 1
ATOM 9478 C CA . VAL G 1 59 ? 44.767 51.590 -24.193 1.00 24.29 56 VAL G CA 1
ATOM 9479 C C . VAL G 1 59 ? 43.603 50.644 -24.562 1.00 23.51 56 VAL G C 1
ATOM 9480 O O . VAL G 1 59 ? 42.555 50.643 -23.907 1.00 22.93 56 VAL G O 1
ATOM 9484 N N . ALA G 1 60 ? 43.798 49.852 -25.609 1.00 23.50 57 ALA G N 1
ATOM 9485 C CA . ALA G 1 60 ? 42.770 48.954 -26.150 1.00 22.84 57 ALA G CA 1
ATOM 9486 C C . ALA G 1 60 ? 42.374 47.855 -25.181 1.00 22.17 57 ALA G C 1
ATOM 9487 O O . ALA G 1 60 ? 41.192 47.526 -25.056 1.00 21.74 57 ALA G O 1
ATOM 9489 N N . VAL G 1 61 ? 43.368 47.278 -24.512 1.00 21.52 58 VAL G N 1
ATOM 9490 C CA . VAL G 1 61 ? 43.119 46.213 -23.560 1.00 21.87 58 VAL G CA 1
ATOM 9491 C C . VAL G 1 61 ? 42.289 46.737 -22.373 1.00 20.79 58 VAL G C 1
ATOM 9492 O O . VAL G 1 61 ? 41.372 46.066 -21.921 1.00 20.40 58 VAL G O 1
ATOM 9496 N N . ILE G 1 62 ? 42.610 47.926 -21.874 1.00 20.61 59 ILE G N 1
ATOM 9497 C CA . ILE G 1 62 ? 41.857 48.463 -20.720 1.00 20.40 59 ILE G CA 1
ATOM 9498 C C . ILE G 1 62 ? 40.433 48.749 -21.158 1.00 20.72 59 ILE G C 1
ATOM 9499 O O . ILE G 1 62 ? 39.456 48.388 -20.478 1.00 20.74 59 ILE G O 1
ATOM 9504 N N . SER G 1 63 ? 40.301 49.425 -22.294 1.00 21.78 60 SER G N 1
ATOM 9505 C CA . SER G 1 63 ? 38.989 49.688 -22.857 1.00 23.02 60 SER G CA 1
ATOM 9506 C C . SER G 1 63 ? 38.118 48.436 -23.025 1.00 22.61 60 SER G C 1
ATOM 9507 O O . SER G 1 63 ? 36.941 48.430 -22.686 1.00 22.02 60 SER G O 1
ATOM 9510 N N . TRP G 1 64 ? 38.700 47.399 -23.594 1.00 23.01 61 TRP G N 1
ATOM 9511 C CA . TRP G 1 64 ? 38.009 46.137 -23.855 1.00 23.55 61 TRP G CA 1
ATOM 9512 C C . TRP G 1 64 ? 37.648 45.439 -22.534 1.00 22.84 61 TRP G C 1
ATOM 9513 O O . TRP G 1 64 ? 36.538 44.896 -22.369 1.00 23.07 61 TRP G O 1
ATOM 9524 N N . HIS G 1 65 ? 38.589 45.449 -21.599 1.00 21.72 62 HIS G N 1
ATOM 9525 C CA . HIS G 1 65 ? 38.356 44.861 -20.285 1.00 21.99 62 HIS G CA 1
ATOM 9526 C C . HIS G 1 65 ? 37.218 45.589 -19.559 1.00 21.88 62 HIS G C 1
ATOM 9527 O O . HIS G 1 65 ? 36.374 44.952 -18.939 1.00 23.33 62 HIS G O 1
ATOM 9534 N N . THR G 1 66 ? 37.211 46.912 -19.641 1.00 22.34 63 THR G N 1
ATOM 9535 C CA . THR G 1 66 ? 36.167 47.742 -19.012 1.00 23.29 63 THR G CA 1
ATOM 9536 C C . THR G 1 66 ? 34.799 47.439 -19.605 1.00 24.42 63 THR G C 1
ATOM 9537 O O . THR G 1 66 ? 33.804 47.308 -18.868 1.00 24.93 63 THR G O 1
ATOM 9541 N N . ASP G 1 67 ? 34.750 47.278 -20.925 1.00 25.77 64 ASP G N 1
ATOM 9542 C CA . ASP G 1 67 ? 33.503 46.872 -21.575 1.00 27.45 64 ASP G CA 1
ATOM 9543 C C . ASP G 1 67 ? 33.006 45.518 -21.053 1.00 27.17 64 ASP G C 1
ATOM 9544 O O . ASP G 1 67 ? 31.804 45.355 -20.815 1.00 28.30 64 ASP G O 1
ATOM 9549 N N . LYS G 1 68 ? 33.910 44.549 -20.889 1.00 26.11 65 LYS G N 1
ATOM 9550 C CA . LYS G 1 68 ? 33.529 43.230 -20.360 1.00 26.96 65 LYS G CA 1
ATOM 9551 C C . LYS G 1 68 ? 32.979 43.308 -18.934 1.00 25.98 65 LYS G C 1
ATOM 9552 O O . LYS G 1 68 ? 31.956 42.689 -18.624 1.00 26.95 65 LYS G O 1
ATOM 9558 N N . ILE G 1 69 ? 33.618 44.111 -18.095 1.00 24.92 66 ILE G N 1
ATOM 9559 C CA . ILE G 1 69 ? 33.111 44.342 -16.748 1.00 24.70 66 ILE G CA 1
ATOM 9560 C C . ILE G 1 69 ? 31.776 45.054 -16.774 1.00 24.05 66 ILE G C 1
ATOM 9561 O O . ILE G 1 69 ? 30.880 44.691 -16.021 1.00 24.04 66 ILE G O 1
ATOM 9566 N N . ALA G 1 70 ? 31.627 46.052 -17.646 1.00 23.59 67 ALA G N 1
ATOM 9567 C CA . ALA G 1 70 ? 30.365 46.769 -17.749 1.00 24.27 67 ALA G CA 1
ATOM 9568 C C . ALA G 1 70 ? 29.195 45.818 -18.029 1.00 24.33 67 ALA G C 1
ATOM 9569 O O . ALA G 1 70 ? 28.111 45.973 -17.465 1.00 24.02 67 ALA G O 1
ATOM 9571 N N . ALA G 1 71 ? 29.423 44.821 -18.874 1.00 24.69 68 ALA G N 1
ATOM 9572 C CA . ALA G 1 71 ? 28.385 43.855 -19.250 1.00 25.44 68 ALA G CA 1
ATOM 9573 C C . ALA G 1 71 ? 28.020 42.961 -18.071 1.00 25.93 68 ALA G C 1
ATOM 9574 O O . ALA G 1 71 ? 26.852 42.634 -17.864 1.00 25.43 68 ALA G O 1
ATOM 9576 N N . VAL G 1 72 ? 29.021 42.573 -17.287 1.00 25.79 69 VAL G N 1
ATOM 9577 C CA . VAL G 1 72 ? 28.763 41.772 -16.088 1.00 26.63 69 VAL G CA 1
ATOM 9578 C C . VAL G 1 72 ? 27.916 42.580 -15.098 1.00 25.74 69 VAL G C 1
ATOM 9579 O O . VAL G 1 72 ? 26.937 42.082 -14.543 1.00 25.64 69 VAL G O 1
ATOM 9583 N N . LEU G 1 73 ? 28.298 43.834 -14.885 1.00 24.98 70 LEU G N 1
ATOM 9584 C CA . LEU G 1 73 ? 27.560 44.695 -13.954 1.00 24.57 70 LEU G CA 1
ATOM 9585 C C . LEU G 1 73 ? 26.127 44.941 -14.445 1.00 25.30 70 LEU G C 1
ATOM 9586 O O . LEU G 1 73 ? 25.195 44.948 -13.642 1.00 24.66 70 LEU G O 1
ATOM 9591 N N A SER G 1 74 ? 25.945 45.127 -15.748 0.50 25.22 71 SER G N 1
ATOM 9592 N N B SER G 1 74 ? 25.967 45.142 -15.756 0.50 25.39 71 SER G N 1
ATOM 9593 C CA A SER G 1 74 ? 24.598 45.292 -16.301 0.50 26.41 71 SER G CA 1
ATOM 9594 C CA B SER G 1 74 ? 24.639 45.284 -16.375 0.50 26.77 71 SER G CA 1
ATOM 9595 C C A SER G 1 74 ? 23.752 44.031 -16.108 0.50 27.02 71 SER G C 1
ATOM 9596 C C B SER G 1 74 ? 23.759 44.081 -16.050 0.50 27.21 71 SER G C 1
ATOM 9597 O O A SER G 1 74 ? 22.558 44.108 -15.835 0.50 28.01 71 SER G O 1
ATOM 9598 O O B SER G 1 74 ? 22.624 44.237 -15.609 0.50 28.08 71 SER G O 1
ATOM 9603 N N A ASP G 1 75 ? 24.374 42.866 -16.231 0.50 26.87 72 ASP G N 1
ATOM 9604 N N B ASP G 1 75 ? 24.287 42.877 -16.253 0.50 27.03 72 ASP G N 1
ATOM 9605 C CA A ASP G 1 75 ? 23.676 41.611 -15.970 0.50 27.66 72 ASP G CA 1
ATOM 9606 C CA B ASP G 1 75 ? 23.517 41.671 -15.962 0.50 27.74 72 ASP G CA 1
ATOM 9607 C C A ASP G 1 75 ? 23.164 41.566 -14.518 0.50 27.46 72 ASP G C 1
ATOM 9608 C C B ASP G 1 75 ? 23.113 41.597 -14.483 0.50 27.43 72 ASP G C 1
ATOM 9609 O O A ASP G 1 75 ? 22.011 41.201 -14.252 0.50 28.59 72 ASP G O 1
ATOM 9610 O O B ASP G 1 75 ? 21.972 41.234 -14.157 0.50 28.38 72 ASP G O 1
ATOM 9619 N N . ILE G 1 76 ? 24.030 41.960 -13.589 1.00 25.91 73 ILE G N 1
ATOM 9620 C CA . ILE G 1 76 ? 23.718 41.997 -12.159 1.00 25.57 73 ILE G CA 1
ATOM 9621 C C . ILE G 1 76 ? 22.656 43.046 -11.830 1.00 25.43 73 ILE G C 1
ATOM 9622 O O . ILE G 1 76 ? 21.727 42.764 -11.082 1.00 26.21 73 ILE G O 1
ATOM 9627 N N . SER G 1 77 ? 22.808 44.255 -12.367 1.00 24.95 74 SER G N 1
ATOM 9628 C CA . SER G 1 77 ? 21.786 45.305 -12.205 1.00 25.57 74 SER G CA 1
ATOM 9629 C C . SER G 1 77 ? 20.410 44.851 -12.687 1.00 26.83 74 SER G C 1
ATOM 9630 O O . SER G 1 77 ? 19.396 45.186 -12.079 1.00 27.00 74 SER G O 1
ATOM 9633 N N . ASN G 1 78 ? 20.380 44.106 -13.788 1.00 27.29 75 ASN G N 1
ATOM 9634 C CA . ASN G 1 78 ? 19.111 43.668 -14.374 1.00 29.69 75 ASN G CA 1
ATOM 9635 C C . ASN G 1 78 ? 18.476 42.495 -13.626 1.00 30.92 75 ASN G C 1
ATOM 9636 O O . ASN G 1 78 ? 17.320 42.165 -13.864 1.00 32.37 75 ASN G O 1
ATOM 9641 N N . ASN G 1 79 ? 19.215 41.860 -12.724 1.00 30.93 76 ASN G N 1
ATOM 9642 C CA . ASN G 1 79 ? 18.679 40.720 -11.982 1.00 32.67 76 ASN G CA 1
ATOM 9643 C C . ASN G 1 79 ? 17.843 41.197 -10.793 1.00 33.58 76 ASN G C 1
ATOM 9644 O O . ASN G 1 79 ? 18.373 41.552 -9.724 1.00 32.23 76 ASN G O 1
ATOM 9649 N N . SER G 1 80 ? 16.528 41.221 -10.986 1.00 35.43 77 SER G N 1
ATOM 9650 C CA . SER G 1 80 ? 15.631 41.753 -9.965 1.00 36.45 77 SER G CA 1
ATOM 9651 C C . SER G 1 80 ? 15.447 40.834 -8.758 1.00 37.76 77 SER G C 1
ATOM 9652 O O . SER G 1 80 ? 14.806 41.231 -7.778 1.00 38.08 77 SER G O 1
ATOM 9655 N N . SER G 1 81 ? 15.980 39.612 -8.821 1.00 38.56 78 SER G N 1
ATOM 9656 C CA . SER G 1 81 ? 15.892 38.691 -7.673 1.00 40.20 78 SER G CA 1
ATOM 9657 C C . SER G 1 81 ? 16.977 38.984 -6.625 1.00 39.31 78 SER G C 1
ATOM 9658 O O . SER G 1 81 ? 16.894 38.500 -5.487 1.00 40.51 78 SER G O 1
ATOM 9661 N N . LEU G 1 82 ? 17.976 39.782 -7.007 1.00 37.31 79 LEU G N 1
ATOM 9662 C CA . LEU G 1 82 ? 19.054 40.177 -6.097 1.00 36.50 79 LEU G CA 1
ATOM 9663 C C . LEU G 1 82 ? 18.734 41.494 -5.404 1.00 36.39 79 LEU G C 1
ATOM 9664 O O . LEU G 1 82 ? 18.351 42.475 -6.052 1.00 35.13 79 LEU G O 1
ATOM 9669 N N . SER G 1 83 ? 18.898 41.510 -4.084 1.00 37.11 80 SER G N 1
ATOM 9670 C CA . SER G 1 83 ? 18.855 42.751 -3.324 1.00 37.30 80 SER G CA 1
ATOM 9671 C C . SER G 1 83 ? 20.132 43.563 -3.578 1.00 35.77 80 SER G C 1
ATOM 9672 O O . SER G 1 83 ? 21.097 43.055 -4.143 1.00 34.40 80 SER G O 1
ATOM 9675 N N . ALA G 1 84 ? 20.164 44.814 -3.124 1.00 36.23 81 ALA G N 1
ATOM 9676 C CA . ALA G 1 84 ? 21.352 45.632 -3.327 1.00 35.58 81 ALA G CA 1
ATOM 9677 C C . ALA G 1 84 ? 22.563 44.931 -2.724 1.00 35.82 81 ALA G C 1
ATOM 9678 O O . ALA G 1 84 ? 23.632 44.882 -3.334 1.00 34.17 81 ALA G O 1
ATOM 9680 N N . LYS G 1 85 ? 22.385 44.352 -1.533 1.00 37.10 82 LYS G N 1
ATOM 9681 C CA . LYS G 1 85 ? 23.477 43.659 -0.861 1.00 37.14 82 LYS G CA 1
ATOM 9682 C C . LYS G 1 85 ? 23.955 42.460 -1.682 1.00 36.23 82 LYS G C 1
ATOM 9683 O O . LYS G 1 85 ? 25.163 42.223 -1.828 1.00 35.77 82 LYS G O 1
ATOM 9689 N N . GLU G 1 86 ? 23.007 41.703 -2.220 1.00 35.00 83 GLU G N 1
ATOM 9690 C CA . GLU G 1 86 ? 23.347 40.568 -3.071 1.00 34.52 83 GLU G CA 1
ATOM 9691 C C . GLU G 1 86 ? 24.045 40.972 -4.378 1.00 31.53 83 GLU G C 1
ATOM 9692 O O . GLU G 1 86 ? 24.888 40.239 -4.866 1.00 31.49 83 GLU G O 1
ATOM 9698 N N . LYS G 1 87 ? 23.655 42.105 -4.962 1.00 29.72 84 LYS G N 1
ATOM 9699 C CA . LYS G 1 87 ? 24.293 42.592 -6.193 1.00 27.44 84 LYS G CA 1
ATOM 9700 C C . LYS G 1 87 ? 25.785 42.873 -5.965 1.00 27.11 84 LYS G C 1
ATOM 9701 O O . LYS G 1 87 ? 26.619 42.594 -6.820 1.00 26.44 84 LYS G O 1
ATOM 9707 N N . ILE G 1 88 ? 26.113 43.394 -4.792 1.00 28.14 85 ILE G N 1
ATOM 9708 C CA . ILE G 1 88 ? 27.500 43.722 -4.466 1.00 28.41 85 ILE G CA 1
ATOM 9709 C C . ILE G 1 88 ? 28.297 42.433 -4.191 1.00 29.91 85 ILE G C 1
ATOM 9710 O O . ILE G 1 88 ? 29.425 42.287 -4.669 1.00 29.34 85 ILE G O 1
ATOM 9715 N N . GLN G 1 89 ? 27.671 41.489 -3.493 1.00 31.88 86 GLN G N 1
ATOM 9716 C CA . GLN G 1 89 ? 28.242 40.155 -3.294 1.00 33.51 86 GLN G CA 1
ATOM 9717 C C . GLN G 1 89 ? 28.501 39.495 -4.655 1.00 32.69 86 GLN G C 1
ATOM 9718 O O . GLN G 1 89 ? 29.576 38.961 -4.900 1.00 32.92 86 GLN G O 1
ATOM 9724 N N . LYS G 1 90 ? 27.538 39.565 -5.574 1.00 32.38 87 LYS G N 1
ATOM 9725 C CA . LYS G 1 90 ? 27.763 39.054 -6.947 1.00 31.86 87 LYS G CA 1
ATOM 9726 C C . LYS G 1 90 ? 28.853 39.785 -7.757 1.00 29.51 87 LYS G C 1
ATOM 9727 O O . LYS G 1 90 ? 29.560 39.162 -8.554 1.00 29.23 87 LYS G O 1
ATOM 9733 N N . PHE G 1 91 ? 28.975 41.099 -7.581 1.00 28.33 88 PHE G N 1
ATOM 9734 C CA . PHE G 1 91 ? 30.079 41.871 -8.178 1.00 27.29 88 PHE G CA 1
ATOM 9735 C C . PHE G 1 91 ? 31.430 41.271 -7.732 1.00 27.21 88 PHE G C 1
ATOM 9736 O O . PHE G 1 91 ? 32.300 41.014 -8.556 1.00 26.74 88 PHE G O 1
ATOM 9744 N N . PHE G 1 92 ? 31.578 41.026 -6.441 1.00 26.18 89 PHE G N 1
ATOM 9745 C CA . PHE G 1 92 ? 32.844 40.485 -5.931 1.00 25.52 89 PHE G CA 1
ATOM 9746 C C . PHE G 1 92 ? 33.117 39.093 -6.506 1.00 25.83 89 PHE G C 1
ATOM 9747 O O . PHE G 1 92 ? 34.241 38.790 -6.898 1.00 24.45 89 PHE G O 1
ATOM 9755 N N . ASP G 1 93 ? 32.073 38.273 -6.595 1.00 27.99 90 ASP G N 1
ATOM 9756 C CA . ASP G 1 93 ? 32.191 36.948 -7.178 1.00 28.52 90 ASP G CA 1
ATOM 9757 C C . ASP G 1 93 ? 32.678 37.000 -8.606 1.00 27.81 90 ASP G C 1
ATOM 9758 O O . ASP G 1 93 ? 33.466 36.161 -9.008 1.00 26.97 90 ASP G O 1
ATOM 9763 N N . ALA G 1 94 ? 32.188 37.983 -9.373 1.00 27.90 91 ALA G N 1
ATOM 9764 C CA . ALA G 1 94 ? 32.603 38.184 -10.756 1.00 27.43 91 ALA G CA 1
ATOM 9765 C C . ALA G 1 94 ? 34.057 38.583 -10.847 1.00 25.98 91 ALA G C 1
ATOM 9766 O O . ALA G 1 94 ? 34.785 38.122 -11.724 1.00 24.60 91 ALA G O 1
ATOM 9768 N N . ILE G 1 95 ? 34.490 39.451 -9.926 1.00 25.60 92 ILE G N 1
ATOM 9769 C CA . ILE G 1 95 ? 35.883 39.885 -9.893 1.00 24.69 92 ILE G CA 1
ATOM 9770 C C . ILE G 1 95 ? 36.790 38.704 -9.550 1.00 23.70 92 ILE G C 1
ATOM 9771 O O . ILE G 1 95 ? 37.818 38.513 -10.175 1.00 23.54 92 ILE G O 1
ATOM 9776 N N . LEU G 1 96 ? 36.384 37.898 -8.575 1.00 24.14 93 LEU G N 1
ATOM 9777 C CA . LEU G 1 96 ? 37.130 36.688 -8.212 1.00 23.84 93 LEU G CA 1
ATOM 9778 C C . LEU G 1 96 ? 37.341 35.764 -9.421 1.00 23.92 93 LEU G C 1
ATOM 9779 O O . LEU G 1 96 ? 38.431 35.254 -9.626 1.00 23.37 93 LEU G O 1
ATOM 9784 N N . THR G 1 97 ? 36.289 35.556 -10.203 1.00 24.62 94 THR G N 1
ATOM 9785 C CA . THR G 1 97 ? 36.371 34.712 -11.382 1.00 25.20 94 THR G CA 1
ATOM 9786 C C . THR G 1 97 ? 37.452 35.183 -12.356 1.00 25.08 94 THR G C 1
ATOM 9787 O O . THR G 1 97 ? 38.145 34.364 -12.961 1.00 26.26 94 THR G O 1
ATOM 9791 N N . LEU G 1 98 ? 37.610 36.496 -12.477 1.00 25.11 95 LEU G N 1
ATOM 9792 C CA . LEU G 1 98 ? 38.539 37.086 -13.451 1.00 25.10 95 LEU G CA 1
ATOM 9793 C C . LEU G 1 98 ? 39.934 37.315 -12.895 1.00 24.33 95 LEU G C 1
ATOM 9794 O O . LEU G 1 98 ? 40.853 37.635 -13.653 1.00 24.30 95 LEU G O 1
ATOM 9799 N N . THR G 1 99 ? 40.089 37.198 -11.576 1.00 23.27 96 THR G N 1
ATOM 9800 C CA . THR G 1 99 ? 41.355 37.533 -10.916 1.00 22.40 96 THR G CA 1
ATOM 9801 C C . THR G 1 99 ? 41.909 36.307 -10.169 1.00 22.50 96 THR G C 1
ATOM 9802 O O . THR G 1 99 ? 42.512 35.421 -10.777 1.00 22.84 96 THR G O 1
ATOM 9806 N N . TYR G 1 100 ? 41.692 36.244 -8.857 1.00 22.20 97 TYR G N 1
ATOM 9807 C CA . TYR G 1 100 ? 42.261 35.172 -8.033 1.00 23.59 97 TYR G CA 1
ATOM 9808 C C . TYR G 1 100 ? 41.974 33.746 -8.553 1.00 23.94 97 TYR G C 1
ATOM 9809 O O . TYR G 1 100 ? 42.865 32.884 -8.527 1.00 24.09 97 TYR G O 1
ATOM 9818 N N . ASN G 1 101 ? 40.758 33.497 -9.031 1.00 23.70 98 ASN G N 1
ATOM 9819 C CA . ASN G 1 101 ? 40.377 32.161 -9.483 1.00 24.87 98 ASN G CA 1
ATOM 9820 C C . ASN G 1 101 ? 40.966 31.828 -10.851 1.00 25.55 98 ASN G C 1
ATOM 9821 O O . ASN G 1 101 ? 41.068 30.667 -11.204 1.00 26.64 98 ASN G O 1
ATOM 9826 N N . SER G 1 102 ? 41.326 32.854 -11.619 1.00 24.84 99 SER G N 1
ATOM 9827 C CA . SER G 1 102 ? 41.932 32.674 -12.947 1.00 25.58 99 SER G CA 1
ATOM 9828 C C . SER G 1 102 ? 43.462 32.731 -12.836 1.00 25.48 99 SER G C 1
ATOM 9829 O O . SER G 1 102 ? 44.083 33.798 -12.965 1.00 24.34 99 SER G O 1
ATOM 9832 N N . GLU G 1 103 ? 44.058 31.592 -12.517 1.00 26.22 100 GLU G N 1
ATOM 9833 C CA . GLU G 1 103 ? 45.503 31.491 -12.391 1.00 27.29 100 GLU G CA 1
ATOM 9834 C C . GLU G 1 103 ? 46.105 32.607 -11.497 1.00 26.29 100 GLU G C 1
ATOM 9835 O O . GLU G 1 103 ? 47.160 33.142 -11.786 1.00 26.08 100 GLU G O 1
ATOM 9841 N N . ASN G 1 104 ? 45.422 32.931 -10.405 1.00 25.57 101 ASN G N 1
ATOM 9842 C CA . ASN G 1 104 ? 45.995 33.796 -9.375 1.00 25.85 101 ASN G CA 1
ATOM 9843 C C . ASN G 1 104 ? 46.297 35.195 -9.910 1.00 25.11 101 ASN G C 1
ATOM 9844 O O . ASN G 1 104 ? 47.251 35.838 -9.480 1.00 26.21 101 ASN G O 1
ATOM 9849 N N . LYS G 1 105 ? 45.478 35.658 -10.852 1.00 23.73 102 LYS G N 1
ATOM 9850 C CA . LYS G 1 105 ? 45.648 36.986 -11.445 1.00 23.20 102 LYS G CA 1
ATOM 9851 C C . LYS G 1 105 ? 45.283 38.115 -10.495 1.00 21.86 102 LYS G C 1
ATOM 9852 O O . LYS G 1 105 ? 44.447 37.955 -9.586 1.00 22.78 102 LYS G O 1
ATOM 9866 N N . CYS G 1 107 ? 43.681 42.058 -10.439 1.00 19.69 104 CYS G N 1
ATOM 9867 C CA . CYS G 1 107 ? 42.802 42.984 -11.175 1.00 20.15 104 CYS G CA 1
ATOM 9868 C C . CYS G 1 107 ? 43.611 43.777 -12.200 1.00 20.10 104 CYS G C 1
ATOM 9869 O O . CYS G 1 107 ? 44.670 44.314 -11.869 1.00 19.86 104 CYS G O 1
ATOM 9872 N N . LEU G 1 108 ? 43.110 43.863 -13.424 1.00 19.91 105 LEU G N 1
ATOM 9873 C CA . LEU G 1 108 ? 43.809 44.581 -14.496 1.00 19.90 105 LEU G CA 1
ATOM 9874 C C . LEU G 1 108 ? 43.915 46.063 -14.153 1.00 19.48 105 LEU G C 1
ATOM 9875 O O . LEU G 1 108 ? 44.941 46.686 -14.397 1.00 19.31 105 LEU G O 1
ATOM 9880 N N . GLY G 1 109 ? 42.843 46.620 -13.591 1.00 19.80 106 GLY G N 1
ATOM 9881 C CA . GLY G 1 109 ? 42.824 47.997 -13.105 1.00 19.54 106 GLY G CA 1
ATOM 9882 C C . GLY G 1 109 ? 43.859 48.239 -12.021 1.00 19.70 106 GLY G C 1
ATOM 9883 O O . GLY G 1 109 ? 44.642 49.201 -12.095 1.00 20.26 106 GLY G O 1
ATOM 9884 N N . GLY G 1 110 ? 43.859 47.376 -11.015 1.00 19.19 107 GLY G N 1
ATOM 9885 C CA . GLY G 1 110 ? 44.861 47.399 -9.959 1.00 19.15 107 GLY G CA 1
ATOM 9886 C C . GLY G 1 110 ? 46.296 47.366 -10.449 1.00 19.34 107 GLY G C 1
ATOM 9887 O O . GLY G 1 110 ? 47.123 48.129 -9.969 1.00 19.87 107 GLY G O 1
ATOM 9896 N N . PHE G 1 112 ? 47.509 48.318 -13.476 1.00 19.73 109 PHE G N 1
ATOM 9897 C CA . PHE G 1 112 ? 47.770 49.623 -14.059 1.00 19.38 109 PHE G CA 1
ATOM 9898 C C . PHE G 1 112 ? 47.870 50.724 -13.001 1.00 19.98 109 PHE G C 1
ATOM 9899 O O . PHE G 1 112 ? 48.726 51.599 -13.104 1.00 21.15 109 PHE G O 1
ATOM 9907 N N . ALA G 1 113 ? 47.025 50.675 -11.975 1.00 19.83 110 ALA G N 1
ATOM 9908 C CA . ALA G 1 113 ? 47.130 51.619 -10.863 1.00 20.04 110 ALA G CA 1
ATOM 9909 C C . ALA G 1 113 ? 48.510 51.578 -10.194 1.00 20.36 110 ALA G C 1
ATOM 9910 O O . ALA G 1 113 ? 49.058 52.618 -9.801 1.00 21.86 110 ALA G O 1
ATOM 9912 N N . SER G 1 114 ? 49.069 50.387 -10.033 1.00 20.57 111 SER G N 1
ATOM 9913 C CA . SER G 1 114 ? 50.362 50.267 -9.348 1.00 20.43 111 SER G CA 1
ATOM 9914 C C . SER G 1 114 ? 51.459 50.871 -10.218 1.00 21.33 111 SER G C 1
ATOM 9915 O O . SER G 1 114 ? 52.412 51.448 -9.697 1.00 22.17 111 SER G O 1
ATOM 9918 N N . ASP G 1 115 ? 51.288 50.751 -11.533 1.00 20.55 112 ASP G N 1
ATOM 9919 C CA . ASP G 1 115 ? 52.300 51.131 -12.527 1.00 21.86 112 ASP G CA 1
ATOM 9920 C C . ASP G 1 115 ? 52.111 52.558 -13.025 1.00 22.21 112 ASP G C 1
ATOM 9921 O O . ASP G 1 115 ? 52.809 53.002 -13.932 1.00 23.27 112 ASP G O 1
ATOM 9926 N N . PHE G 1 116 ? 51.162 53.269 -12.411 1.00 22.64 113 PHE G N 1
ATOM 9927 C CA . PHE G 1 116 ? 50.580 54.486 -12.966 1.00 22.64 113 PHE G CA 1
ATOM 9928 C C . PHE G 1 116 ? 51.587 55.542 -13.424 1.00 23.81 113 PHE G C 1
ATOM 9929 O O . PHE G 1 116 ? 51.431 56.102 -14.508 1.00 23.48 113 PHE G O 1
ATOM 9937 N N . GLN G 1 117 ? 52.594 55.827 -12.602 1.00 25.17 114 GLN G N 1
ATOM 9938 C CA . GLN G 1 117 ? 53.521 56.917 -12.904 1.00 27.23 114 GLN G CA 1
ATOM 9939 C C . GLN G 1 117 ? 54.399 56.620 -14.099 1.00 28.05 114 GLN G C 1
ATOM 9940 O O . GLN G 1 117 ? 54.898 57.544 -14.723 1.00 30.60 114 GLN G O 1
ATOM 9946 N N . SER G 1 118 ? 54.593 55.338 -14.403 1.00 27.43 115 SER G N 1
ATOM 9947 C CA . SER G 1 118 ? 55.356 54.899 -15.565 1.00 28.53 115 SER G CA 1
ATOM 9948 C C . SER G 1 118 ? 54.557 54.914 -16.882 1.00 27.91 115 SER G C 1
ATOM 9949 O O . SER G 1 118 ? 55.125 54.663 -17.947 1.00 29.49 115 SER G O 1
ATOM 9952 N N . LEU G 1 119 ? 53.253 55.177 -16.831 1.00 26.20 116 LEU G N 1
ATOM 9953 C CA . LEU G 1 119 ? 52.398 54.978 -18.022 1.00 25.63 116 LEU G CA 1
ATOM 9954 C C . LEU G 1 119 ? 52.171 56.243 -18.847 1.00 26.35 116 LEU G C 1
ATOM 9955 O O . LEU G 1 119 ? 52.073 57.342 -18.289 1.00 25.47 116 LEU G O 1
ATOM 9960 N N . PRO G 1 120 ? 52.027 56.086 -20.177 1.00 26.58 117 PRO G N 1
ATOM 9961 C CA . PRO G 1 120 ? 51.567 57.197 -20.998 1.00 27.63 117 PRO G CA 1
ATOM 9962 C C . PRO G 1 120 ? 50.205 57.669 -20.516 1.00 26.64 117 PRO G C 1
ATOM 9963 O O . PRO G 1 120 ? 49.441 56.895 -19.916 1.00 23.58 117 PRO G O 1
ATOM 9967 N N . VAL G 1 121 ? 49.914 58.934 -20.775 1.00 27.33 118 VAL G N 1
ATOM 9968 C CA . VAL G 1 121 ? 48.703 59.565 -20.285 1.00 27.56 118 VAL G CA 1
ATOM 9969 C C . VAL G 1 121 ? 47.416 58.899 -20.788 1.00 26.62 118 VAL G C 1
ATOM 9970 O O . VAL G 1 121 ? 46.422 58.777 -20.039 1.00 25.27 118 VAL G O 1
ATOM 9974 N N . SER G 1 122 ? 47.447 58.433 -22.031 1.00 26.74 119 SER G N 1
ATOM 9975 C CA . SER G 1 122 ? 46.306 57.721 -22.610 1.00 26.80 119 SER G CA 1
ATOM 9976 C C . SER G 1 122 ? 45.924 56.501 -21.782 1.00 25.17 119 SER G C 1
ATOM 9977 O O . SER G 1 122 ? 44.753 56.227 -21.570 1.00 24.03 119 SER G O 1
ATOM 9980 N N . ILE G 1 123 ? 46.922 55.767 -21.308 1.00 24.91 120 ILE G N 1
ATOM 9981 C CA . ILE G 1 123 ? 46.651 54.582 -20.490 1.00 23.45 120 ILE G CA 1
ATOM 9982 C C . ILE G 1 123 ? 46.187 54.984 -19.097 1.00 22.62 120 ILE G C 1
ATOM 9983 O O . ILE G 1 123 ? 45.273 54.369 -18.552 1.00 21.42 120 ILE G O 1
ATOM 9988 N N . GLN G 1 124 ? 46.814 56.017 -18.531 1.00 23.36 121 GLN G N 1
ATOM 9989 C CA . GLN G 1 124 ? 46.415 56.550 -17.218 1.00 23.19 121 GLN G CA 1
ATOM 9990 C C . GLN G 1 124 ? 44.936 56.901 -17.238 1.00 23.35 121 GLN G C 1
ATOM 9991 O O . GLN G 1 124 ? 44.160 56.494 -16.379 1.00 22.17 121 GLN G O 1
ATOM 9997 N N . ASN G 1 125 ? 44.544 57.612 -18.271 1.00 24.06 122 ASN G N 1
ATOM 9998 C CA . ASN G 1 125 ? 43.162 58.016 -18.447 1.00 25.35 122 ASN G CA 1
ATOM 9999 C C . ASN G 1 125 ? 42.173 56.849 -18.591 1.00 24.39 122 ASN G C 1
ATOM 10000 O O . ASN G 1 125 ? 41.077 56.909 -18.041 1.00 23.87 122 ASN G O 1
ATOM 10005 N N . GLN G 1 126 ? 42.553 55.804 -19.327 1.00 24.19 123 GLN G N 1
ATOM 10006 C CA . GLN G 1 126 ? 41.703 54.619 -19.471 1.00 24.01 123 GLN G CA 1
ATOM 10007 C C . GLN G 1 126 ? 41.574 53.899 -18.136 1.00 22.69 123 GLN G C 1
ATOM 10008 O O . GLN G 1 126 ? 40.514 53.396 -17.806 1.00 21.53 123 GLN G O 1
ATOM 10014 N N . ALA G 1 127 ? 42.665 53.813 -17.379 1.00 22.56 124 ALA G N 1
ATOM 10015 C CA . ALA G 1 127 ? 42.624 53.129 -16.080 1.00 22.50 124 ALA G CA 1
ATOM 10016 C C . ALA G 1 127 ? 41.701 53.868 -15.116 1.00 23.22 124 ALA G C 1
ATOM 10017 O O . ALA G 1 127 ? 40.966 53.238 -14.354 1.00 22.79 124 ALA G O 1
ATOM 10019 N N . LYS G 1 128 ? 41.753 55.200 -15.145 1.00 24.08 125 LYS G N 1
ATOM 10020 C CA . LYS G 1 128 ? 40.818 56.027 -14.372 1.00 25.32 125 LYS G CA 1
ATOM 10021 C C . LYS G 1 128 ? 39.357 55.769 -14.772 1.00 25.17 125 LYS G C 1
ATOM 10022 O O . LYS G 1 128 ? 38.500 55.682 -13.908 1.00 25.19 125 LYS G O 1
ATOM 10028 N N . LYS G 1 129 ? 39.079 55.594 -16.060 1.00 25.28 126 LYS G N 1
ATOM 10029 C CA . LYS G 1 129 ? 37.703 55.292 -16.502 1.00 26.32 126 LYS G CA 1
ATOM 10030 C C . LYS G 1 129 ? 37.201 53.933 -15.976 1.00 24.91 126 LYS G C 1
ATOM 10031 O O . LYS G 1 129 ? 36.018 53.777 -15.646 1.00 24.81 126 LYS G O 1
ATOM 10037 N N . PHE G 1 130 ? 38.102 52.961 -15.884 1.00 23.87 127 PHE G N 1
ATOM 10038 C CA . PHE G 1 130 ? 37.768 51.634 -15.333 1.00 23.63 127 PHE G CA 1
ATOM 10039 C C . PHE G 1 130 ? 37.234 51.740 -13.891 1.00 23.46 127 PHE G C 1
ATOM 10040 O O . PHE G 1 130 ? 36.155 51.224 -13.578 1.00 23.66 127 PHE G O 1
ATOM 10048 N N . PHE G 1 131 ? 37.982 52.426 -13.031 1.00 22.93 128 PHE G N 1
ATOM 10049 C CA . PHE G 1 131 ? 37.548 52.604 -11.652 1.00 23.71 128 PHE G CA 1
ATOM 10050 C C . PHE G 1 131 ? 36.336 53.529 -11.539 1.00 24.54 128 PHE G C 1
ATOM 10051 O O . PHE G 1 131 ? 35.502 53.335 -10.672 1.00 23.86 128 PHE G O 1
ATOM 10059 N N . GLU G 1 132 ? 36.246 54.511 -12.430 1.00 29.10 129 GLU G N 1
ATOM 10060 C CA . GLU G 1 132 ? 35.096 55.417 -12.425 1.00 30.63 129 GLU G CA 1
ATOM 10061 C C . GLU G 1 132 ? 33.810 54.647 -12.687 1.00 28.12 129 GLU G C 1
ATOM 10062 O O . GLU G 1 132 ? 32.817 54.885 -12.010 1.00 27.74 129 GLU G O 1
ATOM 10068 N N . LEU G 1 133 ? 33.837 53.694 -13.624 1.00 28.33 130 LEU G N 1
ATOM 10069 C CA . LEU G 1 133 ? 32.674 52.832 -13.909 1.00 27.43 130 LEU G CA 1
ATOM 10070 C C . LEU G 1 133 ? 32.259 51.980 -12.714 1.00 24.89 130 LEU G C 1
ATOM 10071 O O . LEU G 1 133 ? 31.070 51.896 -12.371 1.00 23.98 130 LEU G O 1
ATOM 10076 N N . ILE G 1 134 ? 33.248 51.326 -12.094 1.00 23.09 131 ILE G N 1
ATOM 10077 C CA . ILE G 1 134 ? 32.977 50.474 -10.960 1.00 21.92 131 ILE G CA 1
ATOM 10078 C C . ILE G 1 134 ? 32.441 51.293 -9.778 1.00 20.18 131 ILE G C 1
ATOM 10079 O O . ILE G 1 134 ? 31.445 50.911 -9.165 1.00 21.01 131 ILE G O 1
ATOM 10084 N N . ILE G 1 135 ? 33.097 52.411 -9.459 1.00 20.44 132 ILE G N 1
ATOM 10085 C CA . ILE G 1 135 ? 32.675 53.236 -8.307 1.00 20.33 132 ILE G CA 1
ATOM 10086 C C . ILE G 1 135 ? 31.264 53.785 -8.525 1.00 21.44 132 ILE G C 1
ATOM 10087 O O . ILE G 1 135 ? 30.439 53.767 -7.607 1.00 22.00 132 ILE G O 1
ATOM 10092 N N . GLU G 1 136 ? 30.978 54.251 -9.742 1.00 23.48 133 GLU G N 1
ATOM 10093 C CA . GLU G 1 136 ? 29.646 54.789 -10.056 1.00 26.01 133 GLU G CA 1
ATOM 10094 C C . GLU G 1 136 ? 28.558 53.701 -9.991 1.00 24.84 133 GLU G C 1
ATOM 10095 O O . GLU G 1 136 ? 27.430 53.964 -9.551 1.00 26.13 133 GLU G O 1
ATOM 10101 N N . TRP G 1 137 ? 28.888 52.480 -10.423 1.00 23.31 134 TRP G N 1
ATOM 10102 C CA . TRP G 1 137 ? 27.933 51.379 -10.360 1.00 22.65 134 TRP G CA 1
ATOM 10103 C C . TRP G 1 137 ? 27.634 50.983 -8.924 1.00 22.11 134 TRP G C 1
ATOM 10104 O O . TRP G 1 137 ? 26.474 50.767 -8.558 1.00 22.71 134 TRP G O 1
ATOM 10115 N N . LEU G 1 138 ? 28.688 50.887 -8.127 1.00 20.94 135 LEU G N 1
ATOM 10116 C CA . LEU G 1 138 ? 28.581 50.575 -6.722 1.00 20.67 135 LEU G CA 1
ATOM 10117 C C . LEU G 1 138 ? 27.753 51.624 -5.991 1.00 22.52 135 LEU G C 1
ATOM 10118 O O . LEU G 1 138 ? 26.834 51.278 -5.242 1.00 23.29 135 LEU G O 1
ATOM 10123 N N . LYS G 1 139 ? 28.079 52.903 -6.230 1.00 23.88 136 LYS G N 1
ATOM 10124 C CA . LYS G 1 139 ? 27.356 54.026 -5.643 1.00 26.45 136 LYS G CA 1
ATOM 10125 C C . LYS G 1 139 ? 25.868 53.946 -5.960 1.00 28.43 136 LYS G C 1
ATOM 10126 O O . LYS G 1 139 ? 25.026 54.160 -5.078 1.00 30.57 136 LYS G O 1
ATOM 10132 N N . GLY G 1 140 ? 25.554 53.667 -7.222 1.00 28.14 137 GLY G N 1
ATOM 10133 C CA . GLY G 1 140 ? 24.165 53.585 -7.677 1.00 31.50 137 GLY G CA 1
ATOM 10134 C C . GLY G 1 140 ? 23.409 52.461 -7.000 1.00 31.14 137 GLY G C 1
ATOM 10135 O O . GLY G 1 140 ? 22.244 52.621 -6.626 1.00 34.34 137 GLY G O 1
ATOM 10136 N N . VAL G 1 141 ? 24.077 51.322 -6.832 1.00 27.69 138 VAL G N 1
ATOM 10137 C CA . VAL G 1 141 ? 23.471 50.197 -6.122 1.00 28.02 138 VAL G CA 1
ATOM 10138 C C . VAL G 1 141 ? 23.201 50.565 -4.663 1.00 29.21 138 VAL G C 1
ATOM 10139 O O . VAL G 1 141 ? 22.135 50.264 -4.124 1.00 31.84 138 VAL G O 1
ATOM 10143 N N . LEU G 1 142 ? 24.170 51.216 -4.025 1.00 27.86 139 LEU G N 1
ATOM 10144 C CA . LEU G 1 142 ? 24.004 51.632 -2.623 1.00 29.99 139 LEU G CA 1
ATOM 10145 C C . LEU G 1 142 ? 22.905 52.686 -2.469 1.00 34.21 139 LEU G C 1
ATOM 10146 O O . LEU G 1 142 ? 22.204 52.717 -1.439 1.00 36.91 139 LEU G O 1
ATOM 10151 N N . GLU G 1 143 ? 22.754 53.548 -3.475 1.00 35.68 140 GLU G N 1
ATOM 10152 C CA . GLU G 1 143 ? 21.692 54.571 -3.456 1.00 39.29 140 GLU G CA 1
ATOM 10153 C C . GLU G 1 143 ? 20.276 53.987 -3.531 1.00 44.38 140 GLU G C 1
ATOM 10154 O O . GLU G 1 143 ? 19.339 54.568 -2.962 1.00 49.13 140 GLU G O 1
ATOM 10160 N N . THR G 1 144 ? 20.105 52.861 -4.225 1.00 46.30 141 THR G N 1
ATOM 10161 C CA . THR G 1 144 ? 18.807 52.167 -4.233 1.00 52.56 141 THR G CA 1
ATOM 10162 C C . THR G 1 144 ? 18.510 51.578 -2.858 1.00 52.42 141 THR G C 1
ATOM 10163 O O . THR G 1 144 ? 17.347 51.434 -2.475 1.00 59.25 141 THR G O 1
ATOM 10167 N N . ASN G 1 145 ? 19.568 51.241 -2.131 1.00 47.29 142 ASN G N 1
ATOM 10168 C CA . ASN G 1 145 ? 19.468 50.663 -0.795 1.00 49.60 142 ASN G CA 1
ATOM 10169 C C . ASN G 1 145 ? 19.133 51.704 0.278 1.00 52.14 142 ASN G C 1
ATOM 10170 O O . ASN G 1 145 ? 18.832 51.351 1.412 1.00 57.89 142 ASN G O 1
ATOM 10175 N N . GLY G 1 146 ? 19.194 52.982 -0.078 1.00 50.36 143 GLY G N 1
ATOM 10176 C CA . GLY G 1 146 ? 18.739 54.053 0.807 1.00 54.92 143 GLY G CA 1
ATOM 10177 C C . GLY G 1 146 ? 19.868 54.820 1.462 1.00 51.19 143 GLY G C 1
ATOM 10178 O O . GLY G 1 146 ? 19.637 55.582 2.396 1.00 56.82 143 GLY G O 1
ATOM 10179 N N . TYR G 1 147 ? 21.092 54.606 0.987 1.00 44.41 144 TYR G N 1
ATOM 10180 C CA . TYR G 1 147 ? 22.239 55.409 1.400 1.00 42.05 144 TYR G CA 1
ATOM 10181 C C . TYR G 1 147 ? 22.175 56.775 0.697 1.00 41.23 144 TYR G C 1
ATOM 10182 O O . TYR G 1 147 ? 21.754 56.864 -0.472 1.00 40.18 144 TYR G O 1
ATOM 10191 N N . ASP G 1 148 ? 22.584 57.832 1.402 1.00 42.99 145 ASP G N 1
ATOM 10192 C CA . ASP G 1 148 ? 22.629 59.169 0.800 1.00 43.91 145 ASP G CA 1
ATOM 10193 C C . ASP G 1 148 ? 23.815 59.270 -0.162 1.00 39.36 145 ASP G C 1
ATOM 10194 O O . ASP G 1 148 ? 24.629 58.350 -0.249 1.00 36.23 145 ASP G O 1
ATOM 10199 N N . ASN G 1 149 ? 23.910 60.379 -0.887 1.00 41.42 146 ASN G N 1
ATOM 10200 C CA . ASN G 1 149 ? 24.951 60.524 -1.891 1.00 40.35 146 ASN G CA 1
ATOM 10201 C C . ASN G 1 149 ? 26.363 60.341 -1.325 1.00 39.04 146 ASN G C 1
ATOM 10202 O O . ASN G 1 149 ? 27.161 59.571 -1.873 1.00 37.48 146 ASN G O 1
ATOM 10207 N N . GLU G 1 150 ? 26.661 61.067 -0.249 1.00 41.35 147 GLU G N 1
ATOM 10208 C CA . GLU G 1 150 ? 27.999 61.077 0.356 1.00 43.93 147 GLU G CA 1
ATOM 10209 C C . GLU G 1 150 ? 28.395 59.713 0.940 1.00 42.85 147 GLU G C 1
ATOM 10210 O O . GLU G 1 150 ? 29.534 59.282 0.759 1.00 44.54 147 GLU G O 1
ATOM 10216 N N . SER G 1 151 ? 27.461 59.041 1.630 1.00 33.53 148 SER G N 1
ATOM 10217 C CA . SER G 1 151 ? 27.750 57.747 2.257 1.00 33.55 148 SER G CA 1
ATOM 10218 C C . SER G 1 151 ? 27.908 56.670 1.188 1.00 31.11 148 SER G C 1
ATOM 10219 O O . SER G 1 151 ? 28.784 55.815 1.291 1.00 30.07 148 SER G O 1
ATOM 10222 N N . SER G 1 152 ? 27.061 56.737 0.166 1.00 31.38 149 SER G N 1
ATOM 10223 C CA . SER G 1 152 ? 27.135 55.832 -0.988 1.00 30.54 149 SER G CA 1
ATOM 10224 C C . SER G 1 152 ? 28.467 55.905 -1.692 1.00 28.17 149 SER G C 1
ATOM 10225 O O . SER G 1 152 ? 29.088 54.893 -1.965 1.00 26.90 149 SER G O 1
ATOM 10228 N N . LEU G 1 153 ? 28.911 57.122 -1.962 1.00 28.14 150 LEU G N 1
ATOM 10229 C CA . LEU G 1 153 ? 30.198 57.331 -2.586 1.00 27.60 150 LEU G CA 1
ATOM 10230 C C . LEU G 1 153 ? 31.334 56.841 -1.684 1.00 26.21 150 LEU G C 1
ATOM 10231 O O . LEU G 1 153 ? 32.266 56.190 -2.153 1.00 24.74 150 LEU G O 1
ATOM 10236 N N . SER G 1 154 ? 31.270 57.173 -0.392 1.00 26.65 151 SER G N 1
ATOM 10237 C CA . SER G 1 154 ? 32.328 56.779 0.546 1.00 26.50 151 SER G CA 1
ATOM 10238 C C . SER G 1 154 ? 32.459 55.259 0.601 1.00 24.90 151 SER G C 1
ATOM 10239 O O . SER G 1 154 ? 33.553 54.701 0.513 1.00 25.22 151 SER G O 1
ATOM 10242 N N . LEU G 1 155 ? 31.322 54.598 0.748 1.00 25.11 152 LEU G N 1
ATOM 10243 C CA . LEU G 1 155 ? 31.279 53.154 0.870 1.00 24.30 152 LEU G CA 1
ATOM 10244 C C . LEU G 1 155 ? 31.673 52.467 -0.444 1.00 22.25 152 LEU G C 1
ATOM 10245 O O . LEU G 1 155 ? 32.353 51.448 -0.427 1.00 20.63 152 LEU G O 1
ATOM 10250 N N . ALA G 1 156 ? 31.274 53.038 -1.578 1.00 22.35 153 ALA G N 1
ATOM 10251 C CA . ALA G 1 156 ? 31.684 52.505 -2.872 1.00 22.49 153 ALA G CA 1
ATOM 10252 C C . ALA G 1 156 ? 33.202 52.496 -2.989 1.00 21.36 153 ALA G C 1
ATOM 10253 O O . ALA G 1 156 ? 33.789 51.498 -3.423 1.00 20.64 153 ALA G O 1
ATOM 10255 N N . LYS G 1 157 ? 33.826 53.604 -2.585 1.00 21.78 154 LYS G N 1
ATOM 10256 C CA . LYS G 1 157 ? 35.282 53.735 -2.612 1.00 21.30 154 LYS G CA 1
ATOM 10257 C C . LYS G 1 157 ? 35.968 52.767 -1.623 1.00 20.63 154 LYS G C 1
ATOM 10258 O O . LYS G 1 157 ? 36.960 52.119 -1.972 1.00 19.62 154 LYS G O 1
ATOM 10264 N N . GLN G 1 158 ? 35.399 52.639 -0.425 1.00 21.16 155 GLN G N 1
ATOM 10265 C CA . GLN G 1 158 ? 35.842 51.639 0.551 1.00 21.21 155 GLN G CA 1
ATOM 10266 C C . GLN G 1 158 ? 35.808 50.236 -0.020 1.00 20.09 155 GLN G C 1
ATOM 10267 O O . GLN G 1 158 ? 36.761 49.487 0.134 1.00 20.52 155 GLN G O 1
ATOM 10273 N N . ILE G 1 159 ? 34.706 49.885 -0.675 1.00 21.30 156 ILE G N 1
ATOM 10274 C CA . ILE G 1 159 ? 34.549 48.548 -1.221 1.00 21.62 156 ILE G CA 1
ATOM 10275 C C . ILE G 1 159 ? 35.609 48.240 -2.267 1.00 21.45 156 ILE G C 1
ATOM 10276 O O . ILE G 1 159 ? 36.268 47.203 -2.183 1.00 21.70 156 ILE G O 1
ATOM 10281 N N . ILE G 1 160 ? 35.802 49.143 -3.239 1.00 21.58 157 ILE G N 1
ATOM 10282 C CA . ILE G 1 160 ? 36.751 48.868 -4.312 1.00 21.17 157 ILE G CA 1
ATOM 10283 C C . ILE G 1 160 ? 38.207 48.912 -3.792 1.00 19.76 157 ILE G C 1
ATOM 10284 O O . ILE G 1 160 ? 39.043 48.127 -4.219 1.00 19.79 157 ILE G O 1
ATOM 10289 N N . SER G 1 161 ? 38.488 49.796 -2.844 1.00 19.62 158 SER G N 1
ATOM 10290 C CA . SER G 1 161 ? 39.782 49.824 -2.163 1.00 19.39 158 SER G CA 1
ATOM 10291 C C . SER G 1 161 ? 40.070 48.465 -1.519 1.00 18.20 158 SER G C 1
ATOM 10292 O O . SER G 1 161 ? 41.153 47.911 -1.666 1.00 18.31 158 SER G O 1
ATOM 10295 N N . LEU G 1 162 ? 39.088 47.928 -0.809 1.00 18.59 159 LEU G N 1
ATOM 10296 C CA . LEU G 1 162 ? 39.266 46.668 -0.103 1.00 19.39 159 LEU G CA 1
ATOM 10297 C C . LEU G 1 162 ? 39.403 45.514 -1.096 1.00 19.47 159 LEU G C 1
ATOM 10298 O O . LEU G 1 162 ? 40.231 44.625 -0.904 1.00 19.19 159 LEU G O 1
ATOM 10303 N N . VAL G 1 163 ? 38.657 45.571 -2.201 1.00 19.74 160 VAL G N 1
ATOM 10304 C CA . VAL G 1 163 ? 38.768 44.566 -3.264 1.00 20.29 160 VAL G CA 1
ATOM 10305 C C . VAL G 1 163 ? 40.180 44.558 -3.839 1.00 20.42 160 VAL G C 1
ATOM 10306 O O . VAL G 1 163 ? 40.810 43.498 -3.983 1.00 20.99 160 VAL G O 1
ATOM 10310 N N . GLU G 1 164 ? 40.699 45.741 -4.164 1.00 20.36 161 GLU G N 1
ATOM 10311 C CA . GLU G 1 164 ? 42.012 45.821 -4.770 1.00 20.82 161 GLU G CA 1
ATOM 10312 C C . GLU G 1 164 ? 43.106 45.375 -3.796 1.00 20.03 161 GLU G C 1
ATOM 10313 O O . GLU G 1 164 ? 43.989 44.623 -4.166 1.00 20.18 161 GLU G O 1
ATOM 10319 N N . GLY G 1 165 ? 43.029 45.850 -2.561 1.00 19.80 162 GLY G N 1
ATOM 10320 C CA . GLY G 1 165 ? 44.019 45.497 -1.548 1.00 19.72 162 GLY G CA 1
ATOM 10321 C C . GLY G 1 165 ? 43.957 44.030 -1.174 1.00 18.83 162 GLY G C 1
ATOM 10322 O O . GLY G 1 165 ? 45.006 43.404 -0.986 1.00 19.90 162 GLY G O 1
ATOM 10323 N N . GLY G 1 166 ? 42.748 43.492 -1.029 1.00 18.69 163 GLY G N 1
ATOM 10324 C CA . GLY G 1 166 ? 42.580 42.080 -0.668 1.00 19.78 163 GLY G CA 1
ATOM 10325 C C . GLY G 1 166 ? 43.072 41.149 -1.776 1.00 19.90 163 GLY G C 1
ATOM 10326 O O . GLY G 1 166 ? 43.705 40.150 -1.509 1.00 20.44 163 GLY G O 1
ATOM 10327 N N . LEU G 1 167 ? 42.854 41.535 -3.024 1.00 20.04 164 LEU G N 1
ATOM 10328 C CA . LEU G 1 167 ? 43.354 40.762 -4.161 1.00 21.27 164 LEU G CA 1
ATOM 10329 C C . LEU G 1 167 ? 44.873 40.812 -4.225 1.00 20.69 164 LEU G C 1
ATOM 10330 O O . LEU G 1 167 ? 45.519 39.798 -4.473 1.00 20.81 164 LEU G O 1
ATOM 10335 N N . LEU G 1 168 ? 45.444 41.994 -3.992 1.00 20.48 165 LEU G N 1
ATOM 10336 C CA . LEU G 1 168 ? 46.910 42.179 -4.023 1.00 20.43 165 LEU G CA 1
ATOM 10337 C C . LEU G 1 168 ? 47.621 41.270 -3.018 1.00 20.08 165 LEU G C 1
ATOM 10338 O O . LEU G 1 168 ? 48.658 40.644 -3.308 1.00 20.69 165 LEU G O 1
ATOM 10343 N N . LEU G 1 169 ? 47.046 41.190 -1.819 1.00 18.62 166 LEU G N 1
ATOM 10344 C CA . LEU G 1 169 ? 47.644 40.415 -0.754 1.00 18.76 166 LEU G CA 1
ATOM 10345 C C . LEU G 1 169 ? 47.339 38.909 -0.837 1.00 19.78 166 LEU G C 1
ATOM 10346 O O . LEU G 1 169 ? 48.198 38.081 -0.503 1.00 20.53 166 LEU G O 1
ATOM 10351 N N . ALA G 1 170 ? 46.130 38.555 -1.260 1.00 20.18 167 ALA G N 1
ATOM 10352 C CA . ALA G 1 170 ? 45.723 37.153 -1.322 1.00 22.56 167 ALA G CA 1
ATOM 10353 C C . ALA G 1 170 ? 46.590 36.401 -2.290 1.00 23.20 167 ALA G C 1
ATOM 10354 O O . ALA G 1 170 ? 46.936 35.254 -2.053 1.00 26.66 167 ALA G O 1
ATOM 10356 N N . ARG G 1 171 ? 46.956 37.046 -3.393 1.00 24.05 168 ARG G N 1
ATOM 10357 C CA . ARG G 1 171 ? 47.716 36.338 -4.410 1.00 26.04 168 ARG G CA 1
ATOM 10358 C C . ARG G 1 171 ? 49.197 36.153 -4.020 1.00 25.96 168 ARG G C 1
ATOM 10359 O O . ARG G 1 171 ? 49.892 35.364 -4.634 1.00 27.00 168 ARG G O 1
ATOM 10367 N N . LEU G 1 172 ? 49.652 36.820 -2.962 1.00 40.05 169 LEU G N 1
ATOM 10368 C CA . LEU G 1 172 ? 50.996 36.585 -2.420 1.00 41.39 169 LEU G CA 1
ATOM 10369 C C . LEU G 1 172 ? 51.213 35.211 -1.788 1.00 45.52 169 LEU G C 1
ATOM 10370 O O . LEU G 1 172 ? 52.212 34.525 -2.108 1.00 49.21 169 LEU G O 1
ATOM 10375 N N . TYR G 1 173 ? 50.314 34.844 -0.871 1.00 44.65 170 TYR G N 1
ATOM 10376 C CA . TYR G 1 173 ? 50.444 33.638 -0.057 1.00 50.19 170 TYR G CA 1
ATOM 10377 C C . TYR G 1 173 ? 49.363 32.612 -0.359 1.00 53.46 170 TYR G C 1
ATOM 10378 O O . TYR G 1 173 ? 49.287 31.584 0.313 1.00 58.54 170 TYR G O 1
ATOM 10387 N N . GLY G 1 174 ? 48.478 32.897 -1.308 1.00 51.38 171 GLY G N 1
ATOM 10388 C CA . GLY G 1 174 ? 47.272 32.105 -1.446 1.00 54.62 171 GLY G CA 1
ATOM 10389 C C . GLY G 1 174 ? 46.425 32.088 -0.184 1.00 53.30 171 GLY G C 1
ATOM 10390 O O . GLY G 1 174 ? 45.706 31.112 0.078 1.00 59.34 171 GLY G O 1
ATOM 10391 N N . ASP G 1 175 ? 46.518 33.141 0.623 1.00 46.62 172 ASP G N 1
ATOM 10392 C CA . ASP G 1 175 ? 45.723 33.216 1.841 1.00 46.44 172 ASP G CA 1
ATOM 10393 C C . ASP G 1 175 ? 44.344 33.719 1.435 1.00 43.25 172 ASP G C 1
ATOM 10394 O O . ASP G 1 175 ? 44.191 34.877 1.063 1.00 37.45 172 ASP G O 1
ATOM 10399 N N . GLU G 1 176 ? 43.358 32.826 1.501 1.00 47.60 173 GLU G N 1
ATOM 10400 C CA . GLU G 1 176 ? 41.996 33.129 1.118 1.00 46.65 173 GLU G CA 1
ATOM 10401 C C . GLU G 1 176 ? 41.374 34.100 2.089 1.00 42.80 173 GLU G C 1
ATOM 10402 O O . GLU G 1 176 ? 40.417 34.782 1.736 1.00 39.99 173 GLU G O 1
ATOM 10408 N N . THR G 1 177 ? 41.887 34.144 3.319 1.00 43.72 174 THR G N 1
ATOM 10409 C CA . THR G 1 177 ? 41.304 35.020 4.336 1.00 42.43 174 THR G CA 1
ATOM 10410 C C . THR G 1 177 ? 41.255 36.441 3.883 1.00 35.07 174 THR G C 1
ATOM 10411 O O . THR G 1 177 ? 40.356 37.171 4.278 1.00 34.63 174 THR G O 1
ATOM 10415 N N . PHE G 1 178 ? 42.234 36.865 3.084 1.00 31.28 175 PHE G N 1
ATOM 10416 C CA . PHE G 1 178 ? 42.219 38.231 2.578 1.00 25.92 175 PHE G CA 1
ATOM 10417 C C . PHE G 1 178 ? 40.943 38.492 1.808 1.00 25.26 175 PHE G C 1
ATOM 10418 O O . PHE G 1 178 ? 40.312 39.546 1.977 1.00 25.05 175 PHE G O 1
ATOM 10426 N N . LEU G 1 179 ? 40.544 37.529 0.977 1.00 27.18 176 LEU G N 1
ATOM 10427 C CA . LEU G 1 179 ? 39.357 37.683 0.151 1.00 27.58 176 LEU G CA 1
ATOM 10428 C C . LEU G 1 179 ? 38.083 37.470 0.978 1.00 30.37 176 LEU G C 1
ATOM 10429 O O . LEU G 1 179 ? 37.061 38.121 0.737 1.00 29.58 176 LEU G O 1
ATOM 10434 N N . GLU G 1 180 ? 38.142 36.568 1.965 1.00 33.50 177 GLU G N 1
ATOM 10435 C CA . GLU G 1 180 ? 37.008 36.380 2.863 1.00 36.92 177 GLU G CA 1
ATOM 10436 C C . GLU G 1 180 ? 36.698 37.672 3.589 1.00 34.25 177 GLU G C 1
ATOM 10437 O O . GLU G 1 180 ? 35.545 37.988 3.802 1.00 35.49 177 GLU G O 1
ATOM 10443 N N . GLY G 1 181 ? 37.741 38.408 3.968 1.00 32.61 178 GLY G N 1
ATOM 10444 C CA . GLY G 1 181 ? 37.580 39.687 4.662 1.00 32.21 178 GLY G CA 1
ATOM 10445 C C . GLY G 1 181 ? 36.862 40.744 3.858 1.00 29.87 178 GLY G C 1
ATOM 10446 O O . GLY G 1 181 ? 36.114 41.567 4.407 1.00 31.53 178 GLY G O 1
ATOM 10447 N N . VAL G 1 182 ? 37.081 40.720 2.543 1.00 27.82 179 VAL G N 1
ATOM 10448 C CA . VAL G 1 182 ? 36.324 41.545 1.652 1.00 27.01 179 VAL G CA 1
ATOM 10449 C C . VAL G 1 182 ? 34.841 41.211 1.775 1.00 29.75 179 VAL G C 1
ATOM 10450 O O . VAL G 1 182 ? 34.028 42.114 1.911 1.00 30.64 179 VAL G O 1
ATOM 10454 N N . ARG G 1 183 ? 34.482 39.934 1.728 1.00 32.81 180 ARG G N 1
ATOM 10455 C CA . ARG G 1 183 ? 33.055 39.569 1.862 1.00 36.69 180 ARG G CA 1
ATOM 10456 C C . ARG G 1 183 ? 32.476 39.942 3.233 1.00 37.43 180 ARG G C 1
ATOM 10457 O O . ARG G 1 183 ? 31.363 40.443 3.307 1.00 38.91 180 ARG G O 1
ATOM 10465 N N . HIS G 1 184 ? 33.236 39.725 4.308 1.00 37.29 181 HIS G N 1
ATOM 10466 C CA . HIS G 1 184 ? 32.780 40.102 5.656 1.00 40.13 181 HIS G CA 1
ATOM 10467 C C . HIS G 1 184 ? 32.455 41.581 5.735 1.00 37.96 181 HIS G C 1
ATOM 10468 O O . HIS G 1 184 ? 31.451 41.967 6.339 1.00 40.35 181 HIS G O 1
ATOM 10475 N N . PHE G 1 185 ? 33.299 42.410 5.119 1.00 33.34 182 PHE G N 1
ATOM 10476 C CA . PHE G 1 185 ? 33.053 43.839 5.155 1.00 33.60 182 PHE G CA 1
ATOM 10477 C C . PHE G 1 185 ? 31.709 44.152 4.485 1.00 34.92 182 PHE G C 1
ATOM 10478 O O . PHE G 1 185 ? 30.906 44.899 5.028 1.00 37.71 182 PHE G O 1
ATOM 10486 N N . ILE G 1 186 ? 31.469 43.545 3.326 1.00 34.14 183 ILE G N 1
ATOM 10487 C CA . ILE G 1 186 ? 30.242 43.788 2.563 1.00 36.38 183 ILE G CA 1
ATOM 10488 C C . ILE G 1 186 ? 29.034 43.328 3.368 1.00 40.99 183 ILE G C 1
ATOM 10489 O O . ILE G 1 186 ? 28.050 44.057 3.502 1.00 42.87 183 ILE G O 1
ATOM 10494 N N . ASP G 1 187 ? 29.134 42.132 3.939 1.00 43.58 184 ASP G N 1
ATOM 10495 C CA . ASP G 1 187 ? 28.032 41.545 4.722 1.00 49.81 184 ASP G CA 1
ATOM 10496 C C . ASP G 1 187 ? 27.669 42.333 5.967 1.00 52.58 184 ASP G C 1
ATOM 10497 O O . ASP G 1 187 ? 26.496 42.518 6.262 1.00 56.56 184 ASP G O 1
ATOM 10502 N N . GLN G 1 188 ? 28.686 42.781 6.694 1.00 51.52 185 GLN G N 1
ATOM 10503 C CA . GLN G 1 188 ? 28.483 43.508 7.940 1.00 55.99 185 GLN G CA 1
ATOM 10504 C C . GLN G 1 188 ? 28.042 44.951 7.700 1.00 56.50 185 GLN G C 1
ATOM 10505 O O . GLN G 1 188 ? 27.280 45.503 8.493 1.00 61.50 185 GLN G O 1
ATOM 10511 N N . THR G 1 189 ? 28.507 45.564 6.609 1.00 52.40 186 THR G N 1
ATOM 10512 C CA . THR G 1 189 ? 28.232 46.988 6.377 1.00 54.53 186 THR G CA 1
ATOM 10513 C C . THR G 1 189 ? 26.890 47.262 5.701 1.00 57.59 186 THR G C 1
ATOM 10514 O O . THR G 1 189 ? 26.196 48.196 6.092 1.00 62.77 186 THR G O 1
ATOM 10518 N N . ILE G 1 190 ? 26.536 46.458 4.698 1.00 56.30 187 ILE G N 1
ATOM 10519 C CA . ILE G 1 190 ? 25.278 46.630 3.944 1.00 60.13 187 ILE G CA 1
ATOM 10520 C C . ILE G 1 190 ? 24.124 45.832 4.562 1.00 64.92 187 ILE G C 1
ATOM 10521 O O . ILE G 1 190 ? 24.125 44.602 4.520 1.00 64.20 187 ILE G O 1
ATOM 10526 N N . LYS G 1 191 ? 23.123 46.540 5.086 1.00 71.23 188 LYS G N 1
ATOM 10527 C CA . LYS G 1 191 ? 22.047 45.928 5.880 1.00 77.31 188 LYS G CA 1
ATOM 10528 C C . LYS G 1 191 ? 20.742 45.825 5.090 1.00 81.98 188 LYS G C 1
ATOM 10529 O O . LYS G 1 191 ? 20.732 45.357 3.950 1.00 80.93 188 LYS G O 1
ATOM 10543 N N . ASN H 1 7 ? 130.520 95.596 -71.845 1.00 36.51 4 ASN H N 1
ATOM 10544 C CA . ASN H 1 7 ? 129.991 94.839 -70.724 1.00 35.75 4 ASN H CA 1
ATOM 10545 C C . ASN H 1 7 ? 128.458 94.852 -70.697 1.00 34.18 4 ASN H C 1
ATOM 10546 O O . ASN H 1 7 ? 127.859 95.254 -69.702 1.00 35.08 4 ASN H O 1
ATOM 10551 N N . ILE H 1 8 ? 127.827 94.429 -71.796 1.00 33.48 5 ILE H N 1
ATOM 10552 C CA . ILE H 1 8 ? 126.356 94.281 -71.835 1.00 33.47 5 ILE H CA 1
ATOM 10553 C C . ILE H 1 8 ? 126.032 92.855 -71.439 1.00 32.37 5 ILE H C 1
ATOM 10554 O O . ILE H 1 8 ? 126.545 91.940 -72.046 1.00 32.44 5 ILE H O 1
ATOM 10559 N N . SER H 1 9 ? 125.206 92.658 -70.409 1.00 32.45 6 SER H N 1
ATOM 10560 C CA . SER H 1 9 ? 124.745 91.303 -70.072 1.00 32.07 6 SER H CA 1
ATOM 10561 C C . SER H 1 9 ? 123.870 90.803 -71.216 1.00 32.88 6 SER H C 1
ATOM 10562 O O . SER H 1 9 ? 122.974 91.517 -71.649 1.00 34.41 6 SER H O 1
ATOM 10565 N N . ASN H 1 10 ? 124.142 89.592 -71.696 1.00 32.96 7 ASN H N 1
ATOM 10566 C CA . ASN H 1 10 ? 123.319 88.958 -72.747 1.00 35.66 7 ASN H CA 1
ATOM 10567 C C . ASN H 1 10 ? 122.016 88.416 -72.121 1.00 34.31 7 ASN H C 1
ATOM 10568 O O . ASN H 1 10 ? 121.879 88.465 -70.901 1.00 32.54 7 ASN H O 1
ATOM 10573 N N . THR H 1 11 ? 121.065 87.929 -72.921 1.00 37.22 8 THR H N 1
ATOM 10574 C CA . THR H 1 11 ? 119.730 87.622 -72.370 1.00 37.39 8 THR H CA 1
ATOM 10575 C C . THR H 1 11 ? 119.825 86.511 -71.339 1.00 34.24 8 THR H C 1
ATOM 10576 O O . THR H 1 11 ? 119.195 86.565 -70.262 1.00 32.34 8 THR H O 1
ATOM 10580 N N . LYS H 1 12 ? 120.664 85.529 -71.623 1.00 34.69 9 LYS H N 1
ATOM 10581 C CA . LYS H 1 12 ? 120.818 84.400 -70.704 1.00 33.67 9 LYS H CA 1
ATOM 10582 C C . LYS H 1 12 ? 121.283 84.851 -69.319 1.00 30.63 9 LYS H C 1
ATOM 10583 O O . LYS H 1 12 ? 120.709 84.439 -68.301 1.00 28.73 9 LYS H O 1
ATOM 10589 N N A GLU H 1 13 ? 122.302 85.710 -69.273 0.55 30.37 10 GLU H N 1
ATOM 10590 N N B GLU H 1 13 ? 122.305 85.707 -69.287 0.45 30.38 10 GLU H N 1
ATOM 10591 C CA A GLU H 1 13 ? 122.813 86.187 -67.994 0.55 29.82 10 GLU H CA 1
ATOM 10592 C CA B GLU H 1 13 ? 122.840 86.232 -68.037 0.45 29.77 10 GLU H CA 1
ATOM 10593 C C A GLU H 1 13 ? 121.765 87.015 -67.251 0.55 29.54 10 GLU H C 1
ATOM 10594 C C B GLU H 1 13 ? 121.782 87.020 -67.266 0.45 29.51 10 GLU H C 1
ATOM 10595 O O A GLU H 1 13 ? 121.615 86.872 -66.034 0.55 29.84 10 GLU H O 1
ATOM 10596 O O B GLU H 1 13 ? 121.638 86.849 -66.053 0.45 29.84 10 GLU H O 1
ATOM 10607 N N . ARG H 1 14 ? 121.027 87.862 -67.975 1.00 26.07 11 ARG H N 1
ATOM 10608 C CA . ARG H 1 14 ? 120.013 88.716 -67.315 1.00 26.57 11 ARG H CA 1
ATOM 10609 C C . ARG H 1 14 ? 118.905 87.845 -66.717 1.00 25.59 11 ARG H C 1
ATOM 10610 O O . ARG H 1 14 ? 118.420 88.093 -65.600 1.00 26.06 11 ARG H O 1
ATOM 10618 N N . ILE H 1 15 ? 118.562 86.782 -67.420 1.00 25.52 12 ILE H N 1
ATOM 10619 C CA . ILE H 1 15 ? 117.546 85.826 -66.937 1.00 24.82 12 ILE H CA 1
ATOM 10620 C C . ILE H 1 15 ? 117.973 85.132 -65.643 1.00 24.50 12 ILE H C 1
ATOM 10621 O O . ILE H 1 15 ? 117.219 85.036 -64.698 1.00 23.97 12 ILE H O 1
ATOM 10626 N N . LEU H 1 16 ? 119.193 84.617 -65.628 1.00 25.61 13 LEU H N 1
ATOM 10627 C CA . LEU H 1 16 ? 119.738 83.982 -64.430 1.00 26.11 13 LEU H CA 1
ATOM 10628 C C . LEU H 1 16 ? 119.798 84.960 -63.248 1.00 26.78 13 LEU H C 1
ATOM 10629 O O . LEU H 1 16 ? 119.465 84.583 -62.109 1.00 27.47 13 LEU H O 1
ATOM 10634 N N . ALA H 1 17 ? 120.207 86.202 -63.510 1.00 27.13 14 ALA H N 1
ATOM 10635 C CA . ALA H 1 17 ? 120.365 87.182 -62.434 1.00 27.52 14 ALA H CA 1
ATOM 10636 C C . ALA H 1 17 ? 119.018 87.499 -61.783 1.00 27.47 14 ALA H C 1
ATOM 10637 O O . ALA H 1 17 ? 118.927 87.537 -60.557 1.00 27.52 14 ALA H O 1
ATOM 10639 N N . VAL H 1 18 ? 117.958 87.694 -62.571 1.00 27.61 15 VAL H N 1
ATOM 10640 C CA . VAL H 1 18 ? 116.670 88.050 -61.954 1.00 27.49 15 VAL H CA 1
ATOM 10641 C C . VAL H 1 18 ? 115.985 86.875 -61.264 1.00 27.69 15 VAL H C 1
ATOM 10642 O O . VAL H 1 18 ? 115.338 87.056 -60.217 1.00 28.31 15 VAL H O 1
ATOM 10646 N N . ALA H 1 19 ? 116.117 85.683 -61.840 1.00 25.79 16 ALA H N 1
ATOM 10647 C CA . ALA H 1 19 ? 115.602 84.464 -61.209 1.00 26.36 16 ALA H CA 1
ATOM 10648 C C . ALA H 1 19 ? 116.254 84.265 -59.836 1.00 25.81 16 ALA H C 1
ATOM 10649 O O . ALA H 1 19 ? 115.571 83.984 -58.862 1.00 25.95 16 ALA H O 1
ATOM 10651 N N . GLU H 1 20 ? 117.578 84.417 -59.794 1.00 26.20 17 GLU H N 1
ATOM 10652 C CA . GLU H 1 20 ? 118.341 84.327 -58.542 1.00 26.06 17 GLU H CA 1
ATOM 10653 C C . GLU H 1 20 ? 117.746 85.232 -57.468 1.00 25.97 17 GLU H C 1
ATOM 10654 O O . GLU H 1 20 ? 117.480 84.788 -56.339 1.00 25.53 17 GLU H O 1
ATOM 10660 N N . ALA H 1 21 ? 117.491 86.491 -57.831 1.00 25.19 18 ALA H N 1
ATOM 10661 C CA . ALA H 1 21 ? 116.922 87.480 -56.907 1.00 25.47 18 ALA H CA 1
ATOM 10662 C C . ALA H 1 21 ? 115.517 87.130 -56.392 1.00 24.96 18 ALA H C 1
ATOM 10663 O O . ALA H 1 21 ? 115.211 87.289 -55.199 1.00 24.12 18 ALA H O 1
ATOM 10665 N N . LEU H 1 22 ? 114.656 86.666 -57.291 1.00 25.17 19 LEU H N 1
ATOM 10666 C CA . LEU H 1 22 ? 113.292 86.290 -56.928 1.00 24.84 19 LEU H CA 1
ATOM 10667 C C . LEU H 1 22 ? 113.258 85.078 -55.962 1.00 24.40 19 LEU H C 1
ATOM 10668 O O . LEU H 1 22 ? 112.497 85.044 -54.983 1.00 24.90 19 LEU H O 1
ATOM 10673 N N . ILE H 1 23 ? 114.104 84.102 -56.233 1.00 23.85 20 ILE H N 1
ATOM 10674 C CA . ILE H 1 23 ? 114.218 82.907 -55.389 1.00 23.43 20 ILE H CA 1
ATOM 10675 C C . ILE H 1 23 ? 114.682 83.317 -53.977 1.00 23.34 20 ILE H C 1
ATOM 10676 O O . ILE H 1 23 ? 114.096 82.921 -52.965 1.00 23.62 20 ILE H O 1
ATOM 10681 N N . GLN H 1 24 ? 115.717 84.147 -53.916 1.00 23.07 21 GLN H N 1
ATOM 10682 C CA . GLN H 1 24 ? 116.237 84.602 -52.621 1.00 23.35 21 GLN H CA 1
ATOM 10683 C C . GLN H 1 24 ? 115.244 85.439 -51.801 1.00 24.68 21 GLN H C 1
ATOM 10684 O O . GLN H 1 24 ? 115.320 85.452 -50.578 1.00 24.02 21 GLN H O 1
ATOM 10690 N N . LYS H 1 25 ? 114.327 86.145 -52.465 1.00 25.59 22 LYS H N 1
ATOM 10691 C CA . LYS H 1 25 ? 113.371 86.972 -51.751 1.00 27.16 22 LYS H CA 1
ATOM 10692 C C . LYS H 1 25 ? 112.150 86.182 -51.332 1.00 28.49 22 LYS H C 1
ATOM 10693 O O . LYS H 1 25 ? 111.696 86.296 -50.189 1.00 29.56 22 LYS H O 1
ATOM 10699 N N . ASP H 1 26 ? 111.627 85.381 -52.257 1.00 29.73 23 ASP H N 1
ATOM 10700 C CA . ASP H 1 26 ? 110.323 84.754 -52.044 1.00 32.05 23 ASP H CA 1
ATOM 10701 C C . ASP H 1 26 ? 110.300 83.236 -52.116 1.00 31.71 23 ASP H C 1
ATOM 10702 O O . ASP H 1 26 ? 109.445 82.653 -51.469 1.00 33.87 23 ASP H O 1
ATOM 10707 N N . GLY H 1 27 ? 111.212 82.617 -52.867 1.00 31.11 24 GLY H N 1
ATOM 10708 C CA . GLY H 1 27 ? 111.267 81.143 -52.994 1.00 31.51 24 GLY H CA 1
ATOM 10709 C C . GLY H 1 27 ? 111.035 80.653 -54.422 1.00 31.57 24 GLY H C 1
ATOM 10710 O O . GLY H 1 27 ? 110.441 81.354 -55.241 1.00 31.61 24 GLY H O 1
ATOM 10711 N N . TYR H 1 28 ? 111.508 79.450 -54.740 1.00 31.17 25 TYR H N 1
ATOM 10712 C CA . TYR H 1 28 ? 111.437 78.948 -56.118 1.00 31.01 25 TYR H CA 1
ATOM 10713 C C . TYR H 1 28 ? 109.998 78.821 -56.612 1.00 32.20 25 TYR H C 1
ATOM 10714 O O . TYR H 1 28 ? 109.720 79.017 -57.819 1.00 31.45 25 TYR H O 1
ATOM 10723 N N . ASN H 1 29 ? 109.097 78.524 -55.681 1.00 32.37 26 ASN H N 1
ATOM 10724 C CA . ASN H 1 29 ? 107.730 78.249 -56.025 1.00 34.36 26 ASN H CA 1
ATOM 10725 C C . ASN H 1 29 ? 106.958 79.531 -56.338 1.00 34.75 26 ASN H C 1
ATOM 10726 O O . ASN H 1 29 ? 105.869 79.452 -56.900 1.00 35.58 26 ASN H O 1
ATOM 10731 N N . ALA H 1 30 ? 107.492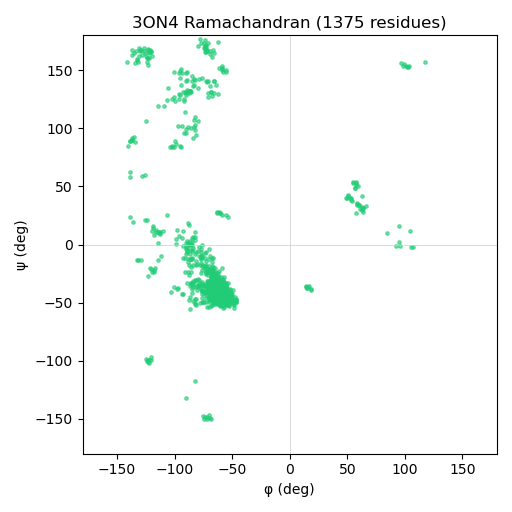 80.694 -55.953 1.00 34.67 27 ALA H N 1
ATOM 10732 C CA . ALA H 1 30 ? 106.756 81.975 -56.074 1.00 34.95 27 ALA H CA 1
ATOM 10733 C C . ALA H 1 30 ? 107.270 82.873 -57.192 1.00 34.89 27 ALA H C 1
ATOM 10734 O O . ALA H 1 30 ? 107.131 84.087 -57.121 1.00 36.78 27 ALA H O 1
ATOM 10736 N N . PHE H 1 31 ? 107.882 82.294 -58.216 1.00 34.18 28 PHE H N 1
ATOM 10737 C CA . PHE H 1 31 ? 108.179 83.045 -59.434 1.00 33.14 28 PHE H CA 1
ATOM 10738 C C . PHE H 1 31 ? 107.780 82.209 -60.656 1.00 32.97 28 PHE H C 1
ATOM 10739 O O . PHE H 1 31 ? 107.667 80.971 -60.556 1.00 33.36 28 PHE H O 1
ATOM 10747 N N . SER H 1 32 ? 107.516 82.894 -61.775 1.00 32.52 29 SER H N 1
ATOM 10748 C CA . SER H 1 32 ? 107.233 82.264 -63.070 1.00 32.32 29 SER H CA 1
ATOM 10749 C C . SER H 1 32 ? 108.127 82.874 -64.163 1.00 31.20 29 SER H C 1
ATOM 10750 O O . SER H 1 32 ? 108.734 83.923 -63.966 1.00 30.54 29 SER H O 1
ATOM 10753 N N . PHE H 1 33 ? 108.182 82.233 -65.330 1.00 31.40 30 PHE H N 1
ATOM 10754 C CA . PHE H 1 33 ? 108.882 82.836 -66.474 1.00 30.64 30 PHE H CA 1
ATOM 10755 C C . PHE H 1 33 ? 108.252 84.182 -66.858 1.00 31.60 30 PHE H C 1
ATOM 10756 O O . PHE H 1 33 ? 108.953 85.090 -67.333 1.00 29.78 30 PHE H O 1
ATOM 10764 N N . LYS H 1 34 ? 106.931 84.301 -66.659 1.00 33.22 31 LYS H N 1
ATOM 10765 C CA . LYS H 1 34 ? 106.224 85.545 -66.980 1.00 34.96 31 LYS H CA 1
ATOM 10766 C C . LYS H 1 34 ? 106.703 86.704 -66.087 1.00 34.03 31 LYS H C 1
ATOM 10767 O O . LYS H 1 34 ? 106.841 87.838 -66.564 1.00 34.60 31 LYS H O 1
ATOM 10773 N N . ASP H 1 35 ? 106.953 86.419 -64.812 1.00 32.92 32 ASP H N 1
ATOM 10774 C CA . ASP H 1 35 ? 107.544 87.434 -63.897 1.00 31.96 32 ASP H CA 1
ATOM 10775 C C . ASP H 1 35 ? 108.878 87.925 -64.454 1.00 30.48 32 ASP H C 1
ATOM 10776 O O . ASP H 1 35 ? 109.116 89.151 -64.592 1.00 29.56 32 ASP H O 1
ATOM 10781 N N . ILE H 1 36 ? 109.741 86.961 -64.786 1.00 28.60 33 ILE H N 1
ATOM 10782 C CA . ILE H 1 36 ? 111.024 87.287 -65.405 1.00 28.20 33 ILE H CA 1
ATOM 10783 C C . ILE H 1 36 ? 110.848 88.158 -66.673 1.00 27.80 33 ILE H C 1
ATOM 10784 O O . ILE H 1 36 ? 111.465 89.226 -66.772 1.00 28.21 33 ILE H O 1
ATOM 10789 N N . ALA H 1 37 ? 110.003 87.720 -67.613 1.00 27.37 34 ALA H N 1
ATOM 10790 C CA . ALA H 1 37 ? 109.732 88.509 -68.843 1.00 27.96 34 ALA H CA 1
ATOM 10791 C C . ALA H 1 37 ? 109.241 89.923 -68.540 1.00 28.69 34 ALA H C 1
ATOM 10792 O O . ALA H 1 37 ? 109.631 90.862 -69.234 1.00 28.70 34 ALA H O 1
ATOM 10794 N N . THR H 1 38 ? 108.369 90.068 -67.539 1.00 28.71 35 THR H N 1
ATOM 10795 C CA . THR H 1 38 ? 107.845 91.381 -67.163 1.00 30.23 35 THR H CA 1
ATOM 10796 C C . THR H 1 38 ? 108.941 92.289 -66.598 1.00 30.32 35 THR H C 1
ATOM 10797 O O . THR H 1 38 ? 109.100 93.431 -67.035 1.00 32.39 35 THR H O 1
ATOM 10801 N N . ALA H 1 39 ? 109.671 91.763 -65.626 1.00 29.70 36 ALA H N 1
ATOM 10802 C CA . ALA H 1 39 ? 110.775 92.441 -64.944 1.00 29.82 36 ALA H CA 1
ATOM 10803 C C . ALA H 1 39 ? 111.846 92.967 -65.878 1.00 30.41 36 ALA H C 1
ATOM 10804 O O . ALA H 1 39 ? 112.267 94.122 -65.729 1.00 31.32 36 ALA H O 1
ATOM 10806 N N . ILE H 1 40 ? 112.282 92.161 -66.845 1.00 29.48 37 ILE H N 1
ATOM 10807 C CA . ILE H 1 40 ? 113.340 92.616 -67.755 1.00 30.35 37 ILE H CA 1
ATOM 10808 C C . ILE H 1 40 ? 112.911 92.884 -69.216 1.00 30.90 37 ILE H C 1
ATOM 10809 O O . ILE H 1 40 ? 113.765 93.102 -70.095 1.00 31.03 37 ILE H O 1
ATOM 10814 N N . ASN H 1 41 ? 111.595 92.912 -69.461 1.00 31.42 38 ASN H N 1
ATOM 10815 C CA . ASN H 1 41 ? 111.027 93.311 -70.756 1.00 32.53 38 ASN H CA 1
ATOM 10816 C C . ASN H 1 41 ? 111.518 92.507 -71.965 1.00 32.77 38 ASN H C 1
ATOM 10817 O O . ASN H 1 41 ? 111.915 93.064 -73.010 1.00 33.47 38 ASN H O 1
ATOM 10822 N N . ILE H 1 42 ? 111.466 91.187 -71.796 1.00 32.39 39 ILE H N 1
ATOM 10823 C CA . ILE H 1 42 ? 111.673 90.224 -72.880 1.00 32.43 39 ILE H CA 1
ATOM 10824 C C . ILE H 1 42 ? 110.437 89.327 -72.976 1.00 33.11 39 ILE H C 1
ATOM 10825 O O . ILE H 1 42 ? 109.559 89.351 -72.084 1.00 32.06 39 ILE H O 1
ATOM 10830 N N . LYS H 1 43 ? 110.355 88.571 -74.077 1.00 33.31 40 LYS H N 1
ATOM 10831 C CA . LYS H 1 43 ? 109.286 87.594 -74.264 1.00 34.39 40 LYS H CA 1
ATOM 10832 C C . LYS H 1 43 ? 109.634 86.301 -73.537 1.00 32.82 40 LYS H C 1
ATOM 10833 O O . LYS H 1 43 ? 110.793 85.886 -73.549 1.00 31.56 40 LYS H O 1
ATOM 10839 N N . THR H 1 44 ? 108.632 85.660 -72.934 1.00 32.96 41 THR H N 1
ATOM 10840 C CA . THR H 1 44 ? 108.812 84.354 -72.299 1.00 32.47 41 THR H CA 1
ATOM 10841 C C . THR H 1 44 ? 109.520 83.382 -73.245 1.00 31.96 41 THR H C 1
ATOM 10842 O O . THR H 1 44 ? 110.370 82.622 -72.810 1.00 31.03 41 THR H O 1
ATOM 10846 N N . ALA H 1 45 ? 109.184 83.426 -74.526 1.00 32.19 42 ALA H N 1
ATOM 10847 C CA . ALA H 1 45 ? 109.787 82.522 -75.524 1.00 33.02 42 ALA H CA 1
ATOM 10848 C C . ALA H 1 45 ? 111.325 82.588 -75.541 1.00 32.17 42 ALA H C 1
ATOM 10849 O O . ALA H 1 45 ? 111.993 81.563 -75.749 1.00 32.63 42 ALA H O 1
ATOM 10851 N N . SER H 1 46 ? 111.879 83.775 -75.303 1.00 31.33 43 SER H N 1
ATOM 10852 C CA . SER H 1 46 ? 113.339 83.941 -75.184 1.00 30.94 43 SER H CA 1
ATOM 10853 C C . SER H 1 46 ? 113.878 83.250 -73.922 1.00 29.79 43 SER H C 1
ATOM 10854 O O . SER H 1 46 ? 115.064 82.909 -73.845 1.00 28.80 43 SER H O 1
ATOM 10857 N N . ILE H 1 47 ? 113.011 83.043 -72.931 1.00 29.18 44 ILE H N 1
ATOM 10858 C CA . ILE H 1 47 ? 113.437 82.350 -71.723 1.00 28.65 44 ILE H CA 1
ATOM 10859 C C . ILE H 1 47 ? 113.477 80.857 -72.052 1.00 29.63 44 ILE H C 1
ATOM 10860 O O . ILE H 1 47 ? 114.495 80.193 -71.845 1.00 29.21 44 ILE H O 1
ATOM 10865 N N . HIS H 1 48 ? 112.376 80.368 -72.624 1.00 29.85 45 HIS H N 1
ATOM 10866 C CA . HIS H 1 48 ? 112.253 78.989 -73.092 1.00 31.11 45 HIS H CA 1
ATOM 10867 C C . HIS H 1 48 ? 113.344 78.567 -74.075 1.00 31.23 45 HIS H C 1
ATOM 10868 O O . HIS H 1 48 ? 113.772 77.423 -74.069 1.00 29.65 45 HIS H O 1
ATOM 10875 N N . TYR H 1 49 ? 113.788 79.499 -74.907 1.00 31.26 46 TYR H N 1
ATOM 10876 C CA . TYR H 1 49 ? 114.905 79.239 -75.837 1.00 32.09 46 TYR H CA 1
ATOM 10877 C C . TYR H 1 49 ? 116.160 78.728 -75.101 1.00 31.56 46 TYR H C 1
ATOM 10878 O O . TYR H 1 49 ? 116.810 77.775 -75.551 1.00 31.98 46 TYR H O 1
ATOM 10887 N N . HIS H 1 50 ? 116.468 79.351 -73.963 1.00 30.49 47 HIS H N 1
ATOM 10888 C CA . HIS H 1 50 ? 117.596 78.962 -73.118 1.00 30.99 47 HIS H CA 1
ATOM 10889 C C . HIS H 1 50 ? 117.246 77.904 -72.055 1.00 30.71 47 HIS H C 1
ATOM 10890 O O . HIS H 1 50 ? 118.101 77.082 -71.711 1.00 31.75 47 HIS H O 1
ATOM 10897 N N . PHE H 1 51 ? 116.015 77.942 -71.530 1.00 29.47 48 PHE H N 1
ATOM 10898 C CA . PHE H 1 51 ? 115.598 77.115 -70.394 1.00 30.08 48 PHE H CA 1
ATOM 10899 C C . PHE H 1 51 ? 114.206 76.588 -70.709 1.00 30.62 48 PHE H C 1
ATOM 10900 O O . PHE H 1 51 ? 113.222 77.251 -70.401 1.00 30.30 48 PHE H O 1
ATOM 10908 N N . PRO H 1 52 ? 114.125 75.410 -71.358 1.00 32.25 49 PRO H N 1
ATOM 10909 C CA . PRO H 1 52 ? 112.851 74.819 -71.794 1.00 33.10 49 PRO H CA 1
ATOM 10910 C C . PRO H 1 52 ? 111.766 74.722 -70.712 1.00 32.55 49 PRO H C 1
ATOM 10911 O O . PRO H 1 52 ? 110.603 75.024 -70.986 1.00 32.37 49 PRO H O 1
ATOM 10915 N N . SER H 1 53 ? 112.167 74.300 -69.512 1.00 31.49 50 SER H N 1
ATOM 10916 C CA . SER H 1 53 ? 111.279 74.133 -68.348 1.00 30.91 50 SER H CA 1
ATOM 10917 C C . SER H 1 53 ? 111.739 75.043 -67.198 1.00 29.52 50 SER H C 1
ATOM 10918 O O . SER H 1 53 ? 112.902 75.451 -67.193 1.00 28.82 50 SER H O 1
ATOM 10921 N N . LYS H 1 54 ? 110.864 75.306 -66.216 1.00 27.97 51 LYS H N 1
ATOM 10922 C CA . LYS H 1 54 ? 111.266 75.998 -65.016 1.00 28.92 51 LYS H CA 1
ATOM 10923 C C . LYS H 1 54 ? 112.464 75.250 -64.415 1.00 29.08 51 LYS H C 1
ATOM 10924 O O . LYS H 1 54 ? 113.462 75.874 -64.092 1.00 28.53 51 LYS H O 1
ATOM 10930 N N . GLU H 1 55 ? 112.383 73.909 -64.363 1.00 29.52 52 GLU H N 1
ATOM 10931 C CA . GLU H 1 55 ? 113.380 73.092 -63.695 1.00 30.59 52 GLU H CA 1
ATOM 10932 C C . GLU H 1 55 ? 114.789 73.327 -64.262 1.00 30.71 52 GLU H C 1
ATOM 10933 O O . GLU H 1 55 ? 115.780 73.359 -63.515 1.00 29.40 52 GLU H O 1
ATOM 10939 N N . ASP H 1 56 ? 114.878 73.494 -65.582 1.00 30.76 53 ASP H N 1
ATOM 10940 C CA . ASP H 1 56 ? 116.172 73.789 -66.222 1.00 31.49 53 ASP H CA 1
ATOM 10941 C C . ASP H 1 56 ? 116.759 75.079 -65.662 1.00 30.14 53 ASP H C 1
ATOM 10942 O O . ASP H 1 56 ? 117.979 75.191 -65.480 1.00 30.41 53 ASP H O 1
ATOM 10947 N N . LEU H 1 57 ? 115.890 76.047 -65.383 1.00 29.35 54 LEU H N 1
ATOM 10948 C CA . LEU H 1 57 ? 116.341 77.351 -64.871 1.00 28.58 54 LEU H CA 1
ATOM 10949 C C . LEU H 1 57 ? 116.715 77.213 -63.389 1.00 28.59 54 LEU H C 1
ATOM 10950 O O . LEU H 1 57 ? 117.713 77.790 -62.946 1.00 28.76 54 LEU H O 1
ATOM 10955 N N . GLY H 1 58 ? 115.912 76.442 -62.654 1.00 28.71 55 GLY H N 1
ATOM 10956 C CA . GLY H 1 58 ? 116.228 76.055 -61.269 1.00 28.76 55 GLY H CA 1
ATOM 10957 C C . GLY H 1 58 ? 117.635 75.527 -61.140 1.00 29.25 55 GLY H C 1
ATOM 10958 O O . GLY H 1 58 ? 118.427 76.012 -60.340 1.00 28.62 55 GLY H O 1
ATOM 10959 N N . VAL H 1 59 ? 117.950 74.528 -61.953 1.00 29.20 56 VAL H N 1
ATOM 10960 C CA . VAL H 1 59 ? 119.262 73.902 -61.915 1.00 29.42 56 VAL H CA 1
ATOM 10961 C C . VAL H 1 59 ? 120.358 74.887 -62.310 1.00 29.18 56 VAL H C 1
ATOM 10962 O O . VAL H 1 59 ? 121.410 74.931 -61.686 1.00 29.76 56 VAL H O 1
ATOM 10966 N N . ALA H 1 60 ? 120.118 75.626 -63.394 1.00 29.34 57 ALA H N 1
ATOM 10967 C CA . ALA H 1 60 ? 121.110 76.531 -63.956 1.00 29.05 57 ALA H CA 1
ATOM 10968 C C . ALA H 1 60 ? 121.443 77.642 -62.971 1.00 28.57 57 ALA H C 1
ATOM 10969 O O . ALA H 1 60 ? 122.627 77.951 -62.768 1.00 29.03 57 ALA H O 1
ATOM 10971 N N . VAL H 1 61 ? 120.405 78.221 -62.368 1.00 27.28 58 VAL H N 1
ATOM 10972 C CA . VAL H 1 61 ? 120.560 79.228 -61.291 1.00 28.02 58 VAL H CA 1
ATOM 10973 C C . VAL H 1 61 ? 121.433 78.738 -60.131 1.00 27.43 58 VAL H C 1
ATOM 10974 O O . VAL H 1 61 ? 122.384 79.440 -59.684 1.00 27.88 58 VAL H O 1
ATOM 10978 N N . ILE H 1 62 ? 121.105 77.556 -59.610 1.00 41.04 59 ILE H N 1
ATOM 10979 C CA . ILE H 1 62 ? 121.837 77.022 -58.473 1.00 39.18 59 ILE H CA 1
ATOM 10980 C C . ILE H 1 62 ? 123.268 76.763 -58.892 1.00 38.67 59 ILE H C 1
ATOM 10981 O O . ILE H 1 62 ? 124.203 77.158 -58.185 1.00 37.85 59 ILE H O 1
ATOM 10986 N N . SER H 1 63 ? 123.438 76.103 -60.037 1.00 39.80 60 SER H N 1
ATOM 10987 C CA . SER H 1 63 ? 124.761 75.858 -60.571 1.00 42.05 60 SER H CA 1
ATOM 10988 C C . SER H 1 63 ? 125.559 77.155 -60.723 1.00 41.93 60 SER H C 1
ATOM 10989 O O . SER H 1 63 ? 126.696 77.233 -60.263 1.00 41.90 60 SER H O 1
ATOM 10992 N N . TRP H 1 64 ? 124.941 78.167 -61.330 1.00 42.27 61 TRP H N 1
ATOM 10993 C CA . TRP H 1 64 ? 125.558 79.483 -61.528 1.00 43.90 61 TRP H CA 1
ATOM 10994 C C . TRP H 1 64 ? 125.924 80.151 -60.211 1.00 41.49 61 TRP H C 1
ATOM 10995 O O . TRP H 1 64 ? 127.033 80.660 -60.062 1.00 42.65 61 TRP H O 1
ATOM 11006 N N . HIS H 1 65 ? 124.985 80.126 -59.270 1.00 38.93 62 HIS H N 1
ATOM 11007 C CA . HIS H 1 65 ? 125.152 80.732 -57.956 1.00 37.86 62 HIS H CA 1
ATOM 11008 C C . HIS H 1 65 ? 126.278 80.033 -57.215 1.00 37.50 62 HIS H C 1
ATOM 11009 O O . HIS H 1 65 ? 127.071 80.684 -56.539 1.00 37.48 62 HIS H O 1
ATOM 11016 N N . THR H 1 66 ? 126.349 78.710 -57.353 1.00 38.00 63 THR H N 1
ATOM 11017 C CA . THR H 1 66 ? 127.417 77.908 -56.734 1.00 38.77 63 THR H CA 1
ATOM 11018 C C . THR H 1 66 ? 128.801 78.266 -57.297 1.00 40.74 63 THR H C 1
ATOM 11019 O O . THR H 1 66 ? 129.759 78.416 -56.539 1.00 40.10 63 THR H O 1
ATOM 11023 N N . ASP H 1 67 ? 128.882 78.412 -58.618 1.00 43.69 64 ASP H N 1
ATOM 11024 C CA . ASP H 1 67 ? 130.113 78.832 -59.302 1.00 47.81 64 ASP H CA 1
ATOM 11025 C C . ASP H 1 67 ? 130.582 80.213 -58.858 1.00 48.21 64 ASP H C 1
ATOM 11026 O O . ASP H 1 67 ? 131.780 80.445 -58.688 1.00 50.42 64 ASP H O 1
ATOM 11031 N N . LYS H 1 68 ? 129.631 81.125 -58.677 1.00 47.06 65 LYS H N 1
ATOM 11032 C CA . LYS H 1 68 ? 129.926 82.441 -58.125 1.00 47.51 65 LYS H CA 1
ATOM 11033 C C . LYS H 1 68 ? 130.533 82.314 -56.734 1.00 44.51 65 LYS H C 1
ATOM 11034 O O . LYS H 1 68 ? 131.558 82.932 -56.459 1.00 45.89 65 LYS H O 1
ATOM 11040 N N . ILE H 1 69 ? 129.939 81.466 -55.890 1.00 41.17 66 ILE H N 1
ATOM 11041 C CA . ILE H 1 69 ? 130.411 81.264 -54.520 1.00 39.43 66 ILE H CA 1
ATOM 11042 C C . ILE H 1 69 ? 131.776 80.587 -54.486 1.00 40.22 66 ILE H C 1
ATOM 11043 O O . ILE H 1 69 ? 132.623 80.950 -53.675 1.00 39.46 66 ILE H O 1
ATOM 11048 N N . ALA H 1 70 ? 131.990 79.604 -55.360 1.00 41.61 67 ALA H N 1
ATOM 11049 C CA . ALA H 1 70 ? 133.275 78.919 -55.435 1.00 44.11 67 ALA H CA 1
ATOM 11050 C C . ALA H 1 70 ? 134.388 79.920 -55.711 1.00 47.01 67 ALA H C 1
ATOM 11051 O O . ALA H 1 70 ? 135.437 79.880 -55.069 1.00 47.95 67 ALA H O 1
ATOM 11053 N N . ALA H 1 71 ? 134.151 80.834 -56.642 1.00 49.50 68 ALA H N 1
ATOM 11054 C CA . ALA H 1 71 ? 135.168 81.802 -57.031 1.00 54.04 68 ALA H CA 1
ATOM 11055 C C . ALA H 1 71 ? 135.539 82.711 -55.862 1.00 52.77 68 ALA H C 1
ATOM 11056 O O . ALA H 1 71 ? 136.721 83.000 -55.650 1.00 55.16 68 ALA H O 1
ATOM 11058 N N . VAL H 1 72 ? 134.540 83.128 -55.084 1.00 49.73 69 VAL H N 1
ATOM 11059 C CA . VAL H 1 72 ? 134.787 84.012 -53.937 1.00 48.81 69 VAL H CA 1
ATOM 11060 C C . VAL H 1 72 ? 135.555 83.295 -52.822 1.00 47.04 69 VAL H C 1
ATOM 11061 O O . VAL H 1 72 ? 136.474 83.875 -52.227 1.00 48.24 69 VAL H O 1
ATOM 11065 N N . LEU H 1 73 ? 135.208 82.031 -52.574 1.00 44.74 70 LEU H N 1
ATOM 11066 C CA . LEU H 1 73 ? 135.930 81.183 -51.627 1.00 43.73 70 LEU H CA 1
ATOM 11067 C C . LEU H 1 73 ? 137.393 80.953 -52.024 1.00 47.16 70 LEU H C 1
ATOM 11068 O O . LEU H 1 73 ? 138.274 80.917 -51.159 1.00 47.35 70 LEU H O 1
ATOM 11073 N N . SER H 1 74 ? 137.647 80.790 -53.322 1.00 50.66 71 SER H N 1
ATOM 11074 C CA . SER H 1 74 ? 139.012 80.611 -53.834 1.00 55.47 71 SER H CA 1
ATOM 11075 C C . SER H 1 74 ? 139.865 81.849 -53.573 1.00 57.01 71 SER H C 1
ATOM 11076 O O . SER H 1 74 ? 141.005 81.732 -53.128 1.00 58.96 71 SER H O 1
ATOM 11079 N N . ASP H 1 75 ? 139.313 83.032 -53.852 1.00 56.58 72 ASP H N 1
ATOM 11080 C CA . ASP H 1 75 ? 140.005 84.301 -53.563 1.00 58.95 72 ASP H CA 1
ATOM 11081 C C . ASP H 1 75 ? 140.356 84.417 -52.082 1.00 55.62 72 ASP H C 1
ATOM 11082 O O . ASP H 1 75 ? 141.399 84.954 -51.725 1.00 57.92 72 ASP H O 1
ATOM 11087 N N . ILE H 1 76 ? 139.473 83.923 -51.219 1.00 50.56 73 ILE H N 1
ATOM 11088 C CA . ILE H 1 76 ? 139.709 83.982 -49.782 1.00 48.04 73 ILE H CA 1
ATOM 11089 C C . ILE H 1 76 ? 140.840 83.022 -49.407 1.00 49.75 73 ILE H C 1
ATOM 11090 O O . ILE H 1 76 ? 141.839 83.437 -48.809 1.00 51.02 73 ILE H O 1
ATOM 11095 N N . SER H 1 77 ? 140.704 81.759 -49.802 1.00 50.21 74 SER H N 1
ATOM 11096 C CA . SER H 1 77 ? 141.730 80.750 -49.536 1.00 52.88 74 SER H CA 1
ATOM 11097 C C . SER H 1 77 ? 143.104 81.178 -50.021 1.00 58.13 74 SER H C 1
ATOM 11098 O O . SER H 1 77 ? 144.093 81.048 -49.299 1.00 59.71 74 SER H O 1
ATOM 11101 N N . ASN H 1 78 ? 143.158 81.711 -51.236 1.00 61.77 75 ASN H N 1
ATOM 11102 C CA . ASN H 1 78 ? 144.420 82.147 -51.831 1.00 68.40 75 ASN H CA 1
ATOM 11103 C C . ASN H 1 78 ? 144.965 83.479 -51.297 1.00 69.44 75 ASN H C 1
ATOM 11104 O O . ASN H 1 78 ? 146.033 83.914 -51.726 1.00 74.93 75 ASN H O 1
ATOM 11109 N N . ASN H 1 79 ? 144.254 84.119 -50.368 1.00 64.68 76 ASN H N 1
ATOM 11110 C CA . ASN H 1 79 ? 144.751 85.346 -49.744 1.00 66.30 76 ASN H CA 1
ATOM 11111 C C . ASN H 1 79 ? 145.603 85.018 -48.512 1.00 65.56 76 ASN H C 1
ATOM 11112 O O . ASN H 1 79 ? 145.077 84.728 -47.435 1.00 61.41 76 ASN H O 1
ATOM 11117 N N . SER H 1 80 ? 146.920 85.071 -48.687 1.00 70.85 77 SER H N 1
ATOM 11118 C CA . SER H 1 80 ? 147.872 84.694 -47.637 1.00 71.17 77 SER H CA 1
ATOM 11119 C C . SER H 1 80 ? 147.887 85.650 -46.434 1.00 68.77 77 SER H C 1
ATOM 11120 O O . SER H 1 80 ? 148.254 85.243 -45.333 1.00 67.52 77 SER H O 1
ATOM 11123 N N . SER H 1 81 ? 147.469 86.901 -46.639 1.00 69.13 78 SER H N 1
ATOM 11124 C CA . SER H 1 81 ? 147.353 87.880 -45.545 1.00 67.26 78 SER H CA 1
ATOM 11125 C C . SER H 1 81 ? 146.250 87.545 -44.531 1.00 61.20 78 SER H C 1
ATOM 11126 O O . SER H 1 81 ? 146.203 88.142 -43.453 1.00 60.44 78 SER H O 1
ATOM 11129 N N . LEU H 1 82 ? 145.351 86.623 -44.893 1.00 57.26 79 LEU H N 1
ATOM 11130 C CA . LEU H 1 82 ? 144.247 86.216 -44.032 1.00 52.57 79 LEU H CA 1
ATOM 11131 C C . LEU H 1 82 ? 144.603 84.949 -43.249 1.00 50.93 79 LEU H C 1
ATOM 11132 O O . LEU H 1 82 ? 144.972 83.931 -43.837 1.00 51.82 79 LEU H O 1
ATOM 11137 N N . SER H 1 83 ? 144.488 85.021 -41.925 1.00 49.45 80 SER H N 1
ATOM 11138 C CA . SER H 1 83 ? 144.614 83.847 -41.069 1.00 48.82 80 SER H CA 1
ATOM 11139 C C . SER H 1 83 ? 143.411 82.952 -41.294 1.00 46.83 80 SER H C 1
ATOM 11140 O O . SER H 1 83 ? 142.411 83.388 -41.884 1.00 44.83 80 SER H O 1
ATOM 11143 N N . ALA H 1 84 ? 143.485 81.713 -40.816 1.00 47.36 81 ALA H N 1
ATOM 11144 C CA . ALA H 1 84 ? 142.355 80.786 -40.936 1.00 46.60 81 ALA H CA 1
ATOM 11145 C C . ALA H 1 84 ? 141.060 81.409 -40.405 1.00 45.13 81 ALA H C 1
ATOM 11146 O O . ALA H 1 84 ? 139.996 81.307 -41.032 1.00 43.52 81 ALA H O 1
ATOM 11148 N N . LYS H 1 85 ? 141.155 82.067 -39.256 1.00 42.51 82 LYS H N 1
ATOM 11149 C CA . LYS H 1 85 ? 139.995 82.723 -38.662 1.00 40.06 82 LYS H CA 1
ATOM 11150 C C . LYS H 1 85 ? 139.477 83.869 -39.527 1.00 37.59 82 LYS H C 1
ATOM 11151 O O . LYS H 1 85 ? 138.270 84.011 -39.694 1.00 34.71 82 LYS H O 1
ATOM 11157 N N . GLU H 1 86 ? 140.383 84.675 -40.074 1.00 38.37 83 GLU H N 1
ATOM 11158 C CA . GLU H 1 86 ? 139.978 85.799 -40.926 1.00 37.23 83 GLU H CA 1
ATOM 11159 C C . GLU H 1 86 ? 139.298 85.312 -42.221 1.00 35.10 83 GLU H C 1
ATOM 11160 O O . GLU H 1 86 ? 138.376 85.963 -42.742 1.00 32.59 83 GLU H O 1
ATOM 11166 N N . LYS H 1 87 ? 139.743 84.169 -42.737 1.00 35.78 84 LYS H N 1
ATOM 11167 C CA . LYS H 1 87 ? 139.113 83.591 -43.931 1.00 34.60 84 LYS H CA 1
ATOM 11168 C C . LYS H 1 87 ? 137.658 83.238 -43.665 1.00 32.15 84 LYS H C 1
ATOM 11169 O O . LYS H 1 87 ? 136.776 83.500 -44.497 1.00 29.94 84 LYS H O 1
ATOM 11175 N N . ILE H 1 88 ? 137.384 82.648 -42.508 1.00 32.19 85 ILE H N 1
ATOM 11176 C CA . ILE H 1 88 ? 136.003 82.295 -42.191 1.00 30.19 85 ILE H CA 1
ATOM 11177 C C . ILE H 1 88 ? 135.153 83.546 -41.951 1.00 29.49 85 ILE H C 1
ATOM 11178 O O . ILE H 1 88 ? 134.001 83.598 -42.387 1.00 27.45 85 ILE H O 1
ATOM 11183 N N . GLN H 1 89 ? 135.747 84.559 -41.326 1.00 31.30 86 GLN H N 1
ATOM 11184 C CA . GLN H 1 89 ? 135.106 85.873 -41.170 1.00 31.24 86 GLN H CA 1
ATOM 11185 C C . GLN H 1 89 ? 134.769 86.526 -42.541 1.00 30.71 86 GLN H C 1
ATOM 11186 O O . GLN H 1 89 ? 133.681 87.091 -42.732 1.00 28.97 86 GLN H O 1
ATOM 11192 N N . LYS H 1 90 ? 135.699 86.428 -43.488 1.00 32.48 87 LYS H N 1
ATOM 11193 C CA . LYS H 1 90 ? 135.513 86.970 -44.833 1.00 32.72 87 LYS H CA 1
ATOM 11194 C C . LYS H 1 90 ? 134.450 86.180 -45.601 1.00 31.06 87 LYS H C 1
ATOM 11195 O O . LYS H 1 90 ? 133.698 86.756 -46.396 1.00 30.02 87 LYS H O 1
ATOM 11201 N N . PHE H 1 91 ? 134.379 84.869 -45.351 1.00 30.92 88 PHE H N 1
ATOM 11202 C CA . PHE H 1 91 ? 133.322 84.024 -45.918 1.00 29.36 88 PHE H CA 1
ATOM 11203 C C . PHE H 1 91 ? 131.939 84.503 -45.475 1.00 27.41 88 PHE H C 1
ATOM 11204 O O . PHE H 1 91 ? 131.027 84.621 -46.296 1.00 26.05 88 PHE H O 1
ATOM 11212 N N . PHE H 1 92 ? 131.786 84.798 -44.193 1.00 27.25 89 PHE H N 1
ATOM 11213 C CA . PHE H 1 92 ? 130.494 85.263 -43.698 1.00 26.26 89 PHE H CA 1
ATOM 11214 C C . PHE H 1 92 ? 130.163 86.650 -44.277 1.00 26.32 89 PHE H C 1
ATOM 11215 O O . PHE H 1 92 ? 129.024 86.887 -44.664 1.00 24.72 89 PHE H O 1
ATOM 11223 N N . ASP H 1 93 ? 131.162 87.534 -44.345 1.00 27.34 90 ASP H N 1
ATOM 11224 C CA . ASP H 1 93 ? 131.017 88.865 -44.960 1.00 28.57 90 ASP H CA 1
ATOM 11225 C C . ASP H 1 93 ? 130.492 88.746 -46.401 1.00 28.29 90 ASP H C 1
ATOM 11226 O O . ASP H 1 93 ? 129.620 89.522 -46.808 1.00 28.84 90 ASP H O 1
ATOM 11231 N N . ALA H 1 94 ? 131.005 87.762 -47.143 1.00 29.06 91 ALA H N 1
ATOM 11232 C CA . ALA H 1 94 ? 130.610 87.507 -48.532 1.00 29.18 91 ALA H CA 1
ATOM 11233 C C . ALA H 1 94 ? 129.159 87.080 -48.619 1.00 27.30 91 ALA H C 1
ATOM 11234 O O . ALA H 1 94 ? 128.426 87.573 -49.470 1.00 27.70 91 ALA H O 1
ATOM 11236 N N . ILE H 1 95 ? 128.762 86.159 -47.744 1.00 26.09 92 ILE H N 1
ATOM 11237 C CA . ILE H 1 95 ? 127.365 85.711 -47.655 1.00 24.03 92 ILE H CA 1
ATOM 11238 C C . ILE H 1 95 ? 126.443 86.876 -47.317 1.00 23.01 92 ILE H C 1
ATOM 11239 O O . ILE H 1 95 ? 125.366 86.982 -47.900 1.00 21.81 92 ILE H O 1
ATOM 11244 N N . LEU H 1 96 ? 126.858 87.733 -46.379 1.00 22.75 93 LEU H N 1
ATOM 11245 C CA . LEU H 1 96 ? 126.070 88.921 -46.032 1.00 22.61 93 LEU H CA 1
ATOM 11246 C C . LEU H 1 96 ? 125.846 89.818 -47.248 1.00 22.80 93 LEU H C 1
ATOM 11247 O O . LEU H 1 96 ? 124.746 90.324 -47.442 1.00 22.52 93 LEU H O 1
ATOM 11252 N N . THR H 1 97 ? 126.882 90.010 -48.067 1.00 24.34 94 THR H N 1
ATOM 11253 C CA . THR H 1 97 ? 126.766 90.809 -49.281 1.00 25.39 94 THR H CA 1
ATOM 11254 C C . THR H 1 97 ? 125.677 90.281 -50.242 1.00 25.02 94 THR H C 1
ATOM 11255 O O . THR H 1 97 ? 124.937 91.077 -50.833 1.00 26.01 94 THR H O 1
ATOM 11259 N N . LEU H 1 98 ? 125.570 88.963 -50.361 1.00 23.90 95 LEU H N 1
ATOM 11260 C CA . LEU H 1 98 ? 124.614 88.307 -51.264 1.00 23.79 95 LEU H CA 1
ATOM 11261 C C . LEU H 1 98 ? 123.226 88.131 -50.662 1.00 22.04 95 LEU H C 1
ATOM 11262 O O . LEU H 1 98 ? 122.284 87.795 -51.376 1.00 21.04 95 LEU H O 1
ATOM 11267 N N . THR H 1 99 ? 123.096 88.331 -49.356 1.00 20.46 96 THR H N 1
ATOM 11268 C CA . THR H 1 99 ? 121.840 87.990 -48.680 1.00 19.94 96 THR H CA 1
ATOM 11269 C C . THR H 1 99 ? 121.256 89.196 -47.956 1.00 19.62 96 THR H C 1
ATOM 11270 O O . THR H 1 99 ? 120.601 90.039 -48.587 1.00 20.34 96 THR H O 1
ATOM 11274 N N . TYR H 1 100 ? 121.481 89.279 -46.650 1.00 19.33 97 TYR H N 1
ATOM 11275 C CA . TYR H 1 100 ? 120.886 90.315 -45.801 1.00 19.98 97 TYR H CA 1
ATOM 11276 C C . TYR H 1 100 ? 121.137 91.734 -46.306 1.00 20.86 97 TYR H C 1
ATOM 11277 O O . TYR H 1 100 ? 120.224 92.573 -46.296 1.00 20.95 97 TYR H O 1
ATOM 11286 N N . ASN H 1 101 ? 122.348 91.996 -46.789 1.00 21.18 98 ASN H N 1
ATOM 11287 C CA . ASN H 1 101 ? 122.663 93.323 -47.316 1.00 22.51 98 ASN H CA 1
ATOM 11288 C C . ASN H 1 101 ? 121.997 93.651 -48.664 1.00 23.09 98 ASN H C 1
ATOM 11289 O O . ASN H 1 101 ? 121.863 94.835 -49.028 1.00 25.20 98 ASN H O 1
ATOM 11294 N N . SER H 1 102 ? 121.628 92.616 -49.419 1.00 22.15 99 SER H N 1
ATOM 11295 C CA . SER H 1 102 ? 121.031 92.803 -50.730 1.00 21.99 99 SER H CA 1
ATOM 11296 C C . SER H 1 102 ? 119.518 92.661 -50.628 1.00 21.57 99 SER H C 1
ATOM 11297 O O . SER H 1 102 ? 118.980 91.583 -50.784 1.00 21.22 99 SER H O 1
ATOM 11300 N N . GLU H 1 103 ? 118.840 93.775 -50.354 1.00 22.31 100 GLU H N 1
ATOM 11301 C CA . GLU H 1 103 ? 117.380 93.810 -50.248 1.00 22.20 100 GLU H CA 1
ATOM 11302 C C . GLU H 1 103 ? 116.816 92.703 -49.347 1.00 20.62 100 GLU H C 1
ATOM 11303 O O . GLU H 1 103 ? 115.791 92.123 -49.657 1.00 20.76 100 GLU H O 1
ATOM 11309 N N . ASN H 1 104 ? 117.488 92.433 -48.233 1.00 20.00 101 ASN H N 1
ATOM 11310 C CA . ASN H 1 104 ? 116.984 91.504 -47.207 1.00 20.10 101 ASN H CA 1
ATOM 11311 C C . ASN H 1 104 ? 116.765 90.074 -47.723 1.00 19.94 101 ASN H C 1
ATOM 11312 O O . ASN H 1 104 ? 115.829 89.370 -47.295 1.00 20.80 101 ASN H O 1
ATOM 11317 N N . LYS H 1 105 ? 117.618 89.651 -48.649 1.00 20.10 102 LYS H N 1
ATOM 11318 C CA . LYS H 1 105 ? 117.491 88.320 -49.247 1.00 19.09 102 LYS H CA 1
ATOM 11319 C C . LYS H 1 105 ? 117.927 87.212 -48.292 1.00 18.38 102 LYS H C 1
ATOM 11320 O O . LYS H 1 105 ? 118.770 87.414 -47.429 1.00 17.51 102 LYS H O 1
ATOM 11334 N N . CYS H 1 107 ? 119.690 83.309 -48.084 1.00 17.53 104 CYS H N 1
ATOM 11335 C CA . CYS H 1 107 ? 120.581 82.420 -48.845 1.00 18.14 104 CYS H CA 1
ATOM 11336 C C . CYS H 1 107 ? 119.789 81.622 -49.890 1.00 19.08 104 CYS H C 1
ATOM 11337 O O . CYS H 1 107 ? 118.754 81.033 -49.577 1.00 18.92 104 CYS H O 1
ATOM 11340 N N . LEU H 1 108 ? 120.279 81.603 -51.1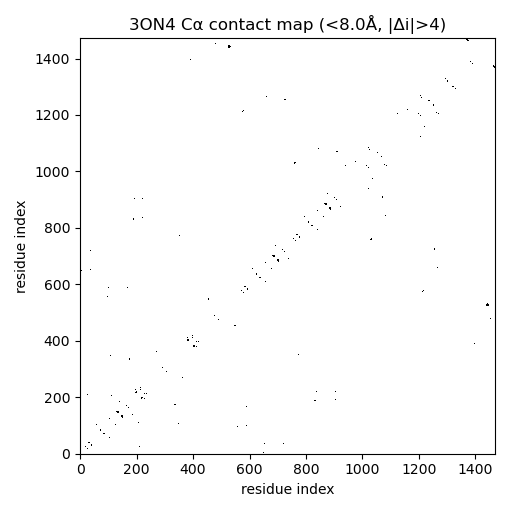26 1.00 19.59 105 LEU H N 1
ATOM 11341 C CA . LEU H 1 108 ? 119.648 80.805 -52.182 1.00 20.24 105 LEU H CA 1
ATOM 11342 C C . LEU H 1 108 ? 119.540 79.332 -51.777 1.00 19.94 105 LEU H C 1
ATOM 11343 O O . LEU H 1 108 ? 118.496 78.688 -51.967 1.00 19.00 105 LEU H O 1
ATOM 11348 N N . GLY H 1 109 ? 120.609 78.803 -51.203 1.00 19.47 106 GLY H N 1
ATOM 11349 C CA . GLY H 1 109 ? 120.621 77.415 -50.737 1.00 19.70 106 GLY H CA 1
ATOM 11350 C C . GLY H 1 109 ? 119.587 77.160 -49.658 1.00 19.38 106 GLY H C 1
ATOM 11351 O O . GLY H 1 109 ? 118.862 76.161 -49.711 1.00 20.94 106 GLY H O 1
ATOM 11352 N N . GLY H 1 110 ? 119.527 78.048 -48.673 1.00 18.17 107 GLY H N 1
ATOM 11353 C CA . GLY H 1 110 ? 118.588 77.934 -47.575 1.00 17.75 107 GLY H CA 1
ATOM 11354 C C . GLY H 1 110 ? 117.160 77.947 -48.062 1.00 18.52 107 GLY H C 1
ATOM 11355 O O . GLY H 1 110 ? 116.323 77.202 -47.549 1.00 18.39 107 GLY H O 1
ATOM 11364 N N . PHE H 1 112 ? 116.031 76.957 -51.096 1.00 20.36 109 PHE H N 1
ATOM 11365 C CA . PHE H 1 112 ? 115.779 75.642 -51.692 1.00 21.06 109 PHE H CA 1
ATOM 11366 C C . PHE H 1 112 ? 115.688 74.521 -50.638 1.00 21.13 109 PHE H C 1
ATOM 11367 O O . PHE H 1 112 ? 114.901 73.587 -50.778 1.00 22.08 109 PHE H O 1
ATOM 11375 N N . ALA H 1 113 ? 116.489 74.609 -49.585 1.00 20.40 110 ALA H N 1
ATOM 11376 C CA . ALA H 1 113 ? 116.440 73.652 -48.479 1.00 20.03 110 ALA H CA 1
ATOM 11377 C C . ALA H 1 113 ? 115.080 73.693 -47.789 1.00 20.42 110 ALA H C 1
ATOM 11378 O O . ALA H 1 113 ? 114.518 72.651 -47.458 1.00 21.91 110 ALA H O 1
ATOM 11380 N N . SER H 1 114 ? 114.524 74.886 -47.579 1.00 19.65 111 SER H N 1
ATOM 11381 C CA . SER H 1 114 ? 113.193 74.982 -46.952 1.00 19.86 111 SER H CA 1
ATOM 11382 C C . SER H 1 114 ? 112.089 74.319 -47.807 1.00 21.76 111 SER H C 1
ATOM 11383 O O . SER H 1 114 ? 111.175 73.679 -47.275 1.00 22.55 111 SER H O 1
ATOM 11386 N N . ASP H 1 115 ? 112.243 74.410 -49.123 1.00 21.85 112 ASP H N 1
ATOM 11387 C CA . ASP H 1 115 ? 111.249 73.936 -50.076 1.00 23.92 112 ASP H CA 1
ATOM 11388 C C . ASP H 1 115 ? 111.571 72.544 -50.615 1.00 24.79 112 ASP H C 1
ATOM 11389 O O . ASP H 1 115 ? 110.945 72.085 -51.593 1.00 26.42 112 ASP H O 1
ATOM 11394 N N . PHE H 1 116 ? 112.527 71.870 -49.976 1.00 23.99 113 PHE H N 1
ATOM 11395 C CA . PHE H 1 116 ? 113.104 70.650 -50.497 1.00 25.46 113 PHE H CA 1
ATOM 11396 C C . PHE H 1 116 ? 112.100 69.606 -50.979 1.00 27.26 113 PHE H C 1
ATOM 11397 O O . PHE H 1 116 ? 112.213 69.071 -52.091 1.00 27.34 113 PHE H O 1
ATOM 11405 N N . GLN H 1 117 ? 111.161 69.292 -50.098 1.00 29.27 114 GLN H N 1
ATOM 11406 C CA . GLN H 1 117 ? 110.212 68.196 -50.304 1.00 32.64 114 GLN H CA 1
ATOM 11407 C C . GLN H 1 117 ? 109.347 68.412 -51.528 1.00 34.45 114 GLN H C 1
ATOM 11408 O O . GLN H 1 117 ? 108.802 67.446 -52.055 1.00 36.45 114 GLN H O 1
ATOM 11414 N N . SER H 1 118 ? 109.198 69.673 -51.953 1.00 34.71 115 SER H N 1
ATOM 11415 C CA . SER H 1 118 ? 108.377 70.031 -53.108 1.00 36.56 115 SER H CA 1
ATOM 11416 C C . SER H 1 118 ? 109.149 70.097 -54.449 1.00 37.10 115 SER H C 1
ATOM 11417 O O . SER H 1 118 ? 108.534 70.347 -55.500 1.00 38.70 115 SER H O 1
ATOM 11420 N N . LEU H 1 119 ? 110.461 69.850 -54.437 1.00 35.09 116 LEU H N 1
ATOM 11421 C CA . LEU H 1 119 ? 111.301 70.125 -55.619 1.00 34.93 116 LEU H CA 1
ATOM 11422 C C . LEU H 1 119 ? 111.621 68.877 -56.453 1.00 35.76 116 LEU H C 1
ATOM 11423 O O . LEU H 1 119 ? 111.798 67.789 -55.907 1.00 34.52 116 LEU H O 1
ATOM 11428 N N . PRO H 1 120 ? 111.774 69.050 -57.778 1.00 36.50 117 PRO H N 1
ATOM 11429 C CA . PRO H 1 120 ? 112.258 67.966 -58.629 1.00 38.11 117 PRO H CA 1
ATOM 11430 C C . PRO H 1 120 ? 113.629 67.515 -58.167 1.00 36.57 117 PRO H C 1
ATOM 11431 O O . PRO H 1 120 ? 114.383 68.312 -57.604 1.00 34.83 117 PRO H O 1
ATOM 11435 N N . VAL H 1 121 ? 113.947 66.251 -58.390 1.00 36.64 118 VAL H N 1
ATOM 11436 C CA . VAL H 1 121 ? 115.207 65.701 -57.907 1.00 36.30 118 VAL H CA 1
ATOM 11437 C C . VAL H 1 121 ? 116.457 66.441 -58.411 1.00 35.01 118 VAL H C 1
ATOM 11438 O O . VAL H 1 121 ? 117.435 66.561 -57.690 1.00 32.98 118 VAL H O 1
ATOM 11442 N N . SER H 1 122 ? 116.433 66.906 -59.660 1.00 36.12 119 SER H N 1
ATOM 11443 C CA . SER H 1 122 ? 117.581 67.611 -60.230 1.00 35.91 119 SER H CA 1
ATOM 11444 C C . SER H 1 122 ? 117.947 68.812 -59.364 1.00 32.88 119 SER H C 1
ATOM 11445 O O . SER H 1 122 ? 119.126 69.085 -59.134 1.00 32.17 119 SER H O 1
ATOM 11448 N N . ILE H 1 123 ? 116.921 69.499 -58.880 1.00 31.36 120 ILE H N 1
ATOM 11449 C CA . ILE H 1 123 ? 117.089 70.690 -58.037 1.00 29.63 120 ILE H CA 1
ATOM 11450 C C . ILE H 1 123 ? 117.487 70.298 -56.624 1.00 28.19 120 ILE H C 1
ATOM 11451 O O . ILE H 1 123 ? 118.418 70.869 -56.060 1.00 27.64 120 ILE H O 1
ATOM 11456 N N . GLN H 1 124 ? 116.809 69.305 -56.059 1.00 29.12 121 GLN H N 1
ATOM 11457 C CA . GLN H 1 124 ? 117.243 68.732 -54.776 1.00 28.40 121 GLN H CA 1
ATOM 11458 C C . GLN H 1 124 ? 118.750 68.447 -54.825 1.00 28.95 121 GLN H C 1
ATOM 11459 O O . GLN H 1 124 ? 119.485 68.854 -53.939 1.00 27.33 121 GLN H O 1
ATOM 11465 N N . ASN H 1 125 ? 119.205 67.805 -55.899 1.00 31.17 122 ASN H N 1
ATOM 11466 C CA . ASN H 1 125 ? 120.619 67.469 -56.065 1.00 32.81 122 ASN H CA 1
ATOM 11467 C C . ASN H 1 125 ? 121.560 68.675 -56.209 1.00 32.54 122 ASN H C 1
ATOM 11468 O O . ASN H 1 125 ? 122.638 68.701 -55.606 1.00 32.76 122 ASN H O 1
ATOM 11473 N N . GLN H 1 126 ? 121.172 69.671 -56.994 1.00 32.66 123 GLN H N 1
ATOM 11474 C CA . GLN H 1 126 ? 122.003 70.879 -57.123 1.00 32.52 123 GLN H CA 1
ATOM 11475 C C . GLN H 1 126 ? 122.152 71.614 -55.791 1.00 30.58 123 GLN H C 1
ATOM 11476 O O . GLN H 1 126 ? 123.239 72.123 -55.471 1.00 30.18 123 GLN H O 1
ATOM 11482 N N . ALA H 1 127 ? 121.074 71.641 -55.008 1.00 28.72 124 ALA H N 1
ATOM 11483 C CA . ALA H 1 127 ? 121.092 72.296 -53.712 1.00 28.03 124 ALA H CA 1
ATOM 11484 C C . ALA H 1 127 ? 122.034 71.598 -52.739 1.00 28.07 124 ALA H C 1
ATOM 11485 O O . ALA H 1 127 ? 122.790 72.255 -52.030 1.00 26.61 124 ALA H O 1
ATOM 11487 N N . LYS H 1 128 ? 121.979 70.266 -52.720 1.00 29.11 125 LYS H N 1
ATOM 11488 C CA . LYS H 1 128 ? 122.894 69.465 -51.925 1.00 30.34 125 LYS H CA 1
ATOM 11489 C C . LYS H 1 128 ? 124.351 69.735 -52.304 1.00 30.94 125 LYS H C 1
ATOM 11490 O O . LYS H 1 128 ? 125.204 69.810 -51.425 1.00 30.56 125 LYS H O 1
ATOM 11496 N N . LYS H 1 129 ? 124.618 69.913 -53.598 1.00 31.83 126 LYS H N 1
ATOM 11497 C CA . LYS H 1 129 ? 125.970 70.231 -54.076 1.00 33.67 126 LYS H CA 1
ATOM 11498 C C . LYS H 1 129 ? 126.447 71.606 -53.610 1.00 31.93 126 LYS H C 1
ATOM 11499 O O . LYS H 1 129 ? 127.648 71.784 -53.343 1.00 32.04 126 LYS H O 1
ATOM 11505 N N . PHE H 1 130 ? 125.524 72.579 -53.555 1.00 29.93 127 PHE H N 1
ATOM 11506 C CA . PHE H 1 130 ? 125.827 73.926 -53.050 1.00 29.92 127 PHE H CA 1
ATOM 11507 C C . PHE H 1 130 ? 126.385 73.836 -51.631 1.00 28.98 127 PHE H C 1
ATOM 11508 O O . PHE H 1 130 ? 127.452 74.380 -51.333 1.00 30.17 127 PHE H O 1
ATOM 11516 N N . PHE H 1 131 ? 125.672 73.122 -50.767 1.00 28.02 128 PHE H N 1
ATOM 11517 C CA . PHE H 1 131 ? 126.096 73.001 -49.369 1.00 28.12 128 PHE H CA 1
ATOM 11518 C C . PHE H 1 131 ? 127.331 72.137 -49.188 1.00 29.98 128 PHE H C 1
ATOM 11519 O O . PHE H 1 131 ? 128.123 72.384 -48.283 1.00 29.79 128 PHE H O 1
ATOM 11527 N N . GLU H 1 132 ? 127.505 71.140 -50.054 1.00 31.69 129 GLU H N 1
ATOM 11528 C CA . GLU H 1 132 ? 128.711 70.291 -50.022 1.00 34.22 129 GLU H CA 1
ATOM 11529 C C . GLU H 1 132 ? 129.966 71.128 -50.252 1.00 34.71 129 GLU H C 1
ATOM 11530 O O . GLU H 1 132 ? 130.965 70.986 -49.533 1.00 36.17 129 GLU H O 1
ATOM 11536 N N . LEU H 1 133 ? 129.925 71.981 -51.270 1.00 34.65 130 LEU H N 1
ATOM 11537 C CA . LEU H 1 133 ? 131.035 72.890 -51.573 1.00 35.44 130 LEU H CA 1
ATOM 11538 C C . LEU H 1 133 ? 131.400 73.736 -50.347 1.00 33.57 130 LEU H C 1
ATOM 11539 O O . LEU H 1 133 ? 132.570 73.876 -50.004 1.00 34.35 130 LEU H O 1
ATOM 11544 N N . ILE H 1 134 ? 130.388 74.309 -49.703 1.00 31.37 131 ILE H N 1
ATOM 11545 C CA . ILE H 1 134 ? 130.621 75.226 -48.589 1.00 29.82 131 ILE H CA 1
ATOM 11546 C C . ILE H 1 134 ? 131.167 74.457 -47.403 1.00 30.24 131 ILE H C 1
ATOM 11547 O O . ILE H 1 134 ? 132.180 74.850 -46.832 1.00 31.39 131 ILE H O 1
ATOM 11552 N N . ILE H 1 135 ? 130.544 73.332 -47.079 1.00 29.90 132 ILE H N 1
ATOM 11553 C CA . ILE H 1 135 ? 130.991 72.508 -45.954 1.00 30.92 132 ILE H CA 1
ATOM 11554 C C . ILE H 1 135 ? 132.442 72.045 -46.166 1.00 33.82 132 ILE H C 1
ATOM 11555 O O . ILE H 1 135 ? 133.267 72.158 -45.259 1.00 35.18 132 ILE H O 1
ATOM 11560 N N . GLU H 1 136 ? 132.743 71.547 -47.367 1.00 35.67 133 GLU H N 1
ATOM 11561 C CA . GLU H 1 136 ? 134.107 71.152 -47.742 1.00 38.82 133 GLU H CA 1
ATOM 11562 C C . GLU H 1 136 ? 135.132 72.291 -47.636 1.00 39.03 133 GLU H C 1
ATOM 11563 O O . GLU H 1 136 ? 136.222 72.091 -47.096 1.00 40.71 133 GLU H O 1
ATOM 11569 N N . TRP H 1 137 ? 134.787 73.476 -48.135 1.00 37.28 134 TRP H N 1
ATOM 11570 C CA . TRP H 1 137 ? 135.687 74.628 -48.048 1.00 37.54 134 TRP H CA 1
ATOM 11571 C C . TRP H 1 137 ? 135.970 75.028 -46.601 1.00 37.06 134 TRP H C 1
ATOM 11572 O O . TRP H 1 137 ? 137.103 75.339 -46.255 1.00 38.22 134 TRP H O 1
ATOM 11583 N N . LEU H 1 138 ? 134.921 75.039 -45.771 1.00 35.06 135 LEU H N 1
ATOM 11584 C CA . LEU H 1 138 ? 135.037 75.351 -44.344 1.00 34.41 135 LEU H CA 1
ATOM 11585 C C . LEU H 1 138 ? 135.901 74.315 -43.636 1.00 37.08 135 LEU H C 1
ATOM 11586 O O . LEU H 1 138 ? 136.783 74.666 -42.832 1.00 37.81 135 LEU H O 1
ATOM 11591 N N . LYS H 1 139 ? 135.648 73.042 -43.940 1.00 37.63 136 LYS H N 1
ATOM 11592 C CA . LYS H 1 139 ? 136.431 71.932 -43.392 1.00 40.06 136 LYS H CA 1
ATOM 11593 C C . LYS H 1 139 ? 137.920 72.136 -43.693 1.00 43.05 136 LYS H C 1
ATOM 11594 O O . LYS H 1 139 ? 138.759 72.080 -42.787 1.00 44.59 136 LYS H O 1
ATOM 11600 N N . GLY H 1 140 ? 138.227 72.387 -44.965 1.00 43.98 137 GLY H N 1
ATOM 11601 C CA . GLY H 1 140 ? 139.603 72.563 -45.424 1.00 47.06 137 GLY H CA 1
ATOM 11602 C C . GLY H 1 140 ? 140.308 73.775 -44.841 1.00 47.69 137 GLY H C 1
ATOM 11603 O O . GLY H 1 140 ? 141.522 73.754 -44.663 1.00 50.34 137 GLY H O 1
ATOM 11604 N N . VAL H 1 141 ? 139.562 74.843 -44.552 1.00 45.01 138 VAL H N 1
ATOM 11605 C CA . VAL H 1 141 ? 140.132 75.982 -43.832 1.00 45.51 138 VAL H CA 1
ATOM 11606 C C . VAL H 1 141 ? 140.420 75.612 -42.377 1.00 46.41 138 VAL H C 1
ATOM 11607 O O . VAL H 1 141 ? 141.507 75.904 -41.867 1.00 48.81 138 VAL H O 1
ATOM 11611 N N . LEU H 1 142 ? 139.462 74.960 -41.718 1.00 44.39 139 LEU H N 1
ATOM 11612 C CA . LEU H 1 142 ? 139.639 74.550 -40.324 1.00 45.05 139 LEU H CA 1
ATOM 11613 C C . LEU H 1 142 ? 140.819 73.580 -40.123 1.00 48.54 139 LEU H C 1
ATOM 11614 O O . LEU H 1 142 ? 141.493 73.627 -39.081 1.00 50.53 139 LEU H O 1
ATOM 11619 N N . GLU H 1 143 ? 141.095 72.740 -41.120 1.00 67.73 140 GLU H N 1
ATOM 11620 C CA . GLU H 1 143 ? 142.214 71.796 -41.039 1.00 73.65 140 GLU H CA 1
ATOM 11621 C C . GLU H 1 143 ? 143.590 72.481 -41.066 1.00 79.46 140 GLU H C 1
ATOM 11622 O O . GLU H 1 143 ? 144.537 71.993 -40.455 1.00 87.10 140 GLU H O 1
ATOM 11628 N N . THR H 1 144 ? 143.686 73.615 -41.757 1.00 77.74 141 THR H N 1
ATOM 11629 C CA . THR H 1 144 ? 144.906 74.418 -41.758 1.00 84.54 141 THR H CA 1
ATOM 11630 C C . THR H 1 144 ? 145.128 75.092 -40.401 1.00 87.01 141 THR H C 1
ATOM 11631 O O . THR H 1 144 ? 146.231 75.534 -40.106 1.00 95.49 141 THR H O 1
ATOM 11635 N N . ASN H 1 145 ? 144.074 75.179 -39.589 1.00 81.37 142 ASN H N 1
ATOM 11636 C CA . ASN H 1 145 ? 144.176 75.732 -38.237 1.00 84.94 142 ASN H CA 1
ATOM 11637 C C . ASN H 1 145 ? 144.490 74.665 -37.186 1.00 89.63 142 ASN H C 1
ATOM 11638 O O . ASN H 1 145 ? 144.576 74.976 -35.999 1.00 94.54 142 ASN H O 1
ATOM 11643 N N . GLY H 1 146 ? 144.657 73.416 -37.617 1.00 89.86 143 GLY H N 1
ATOM 11644 C CA . GLY H 1 146 ? 145.080 72.337 -36.721 1.00 96.90 143 GLY H CA 1
ATOM 11645 C C . GLY H 1 146 ? 143.929 71.528 -36.151 1.00 91.40 143 GLY H C 1
ATOM 11646 O O . GLY H 1 146 ? 144.109 70.802 -35.179 1.00 97.10 143 GLY H O 1
ATOM 11647 N N . TYR H 1 147 ? 142.744 71.656 -36.746 1.00 81.57 144 TYR H N 1
ATOM 11648 C CA . TYR H 1 147 ? 141.597 70.809 -36.377 1.00 77.91 144 TYR H CA 1
ATOM 11649 C C . TYR H 1 147 ? 141.700 69.433 -37.048 1.00 79.41 144 TYR H C 1
ATOM 11650 O O . TYR H 1 147 ? 141.982 69.350 -38.244 1.00 78.69 144 TYR H O 1
ATOM 11659 N N . ASP H 1 148 ? 141.455 68.368 -36.282 1.00 83.01 145 ASP H N 1
ATOM 11660 C CA . ASP H 1 148 ? 141.383 67.011 -36.842 1.00 85.93 145 ASP H CA 1
ATOM 11661 C C . ASP H 1 148 ? 140.167 66.838 -37.750 1.00 79.29 145 ASP H C 1
ATOM 11662 O O . ASP H 1 148 ? 139.206 67.614 -37.668 1.00 72.54 145 ASP H O 1
ATOM 11667 N N . ASN H 1 149 ? 140.202 65.811 -38.595 1.00 82.71 146 ASN H N 1
ATOM 11668 C CA . ASN H 1 149 ? 139.149 65.578 -39.590 1.00 79.45 146 ASN H CA 1
ATOM 11669 C C . ASN H 1 149 ? 137.728 65.618 -39.022 1.00 76.03 146 ASN H C 1
ATOM 11670 O O . ASN H 1 149 ? 136.867 66.315 -39.559 1.00 71.29 146 ASN H O 1
ATOM 11675 N N . GLU H 1 150 ? 137.492 64.867 -37.949 1.00 80.40 147 GLU H N 1
ATOM 11676 C CA . GLU H 1 150 ? 136.158 64.742 -37.367 1.00 80.37 147 GLU H CA 1
ATOM 11677 C C . GLU H 1 150 ? 135.631 66.072 -36.813 1.00 76.40 147 GLU H C 1
ATOM 11678 O O . GLU H 1 150 ? 134.513 66.470 -37.130 1.00 74.58 147 GLU H O 1
ATOM 11684 N N . SER H 1 151 ? 136.426 66.752 -35.987 1.00 40.89 148 SER H N 1
ATOM 11685 C CA . SER H 1 151 ? 136.012 68.038 -35.422 1.00 40.92 148 SER H CA 1
ATOM 11686 C C . SER H 1 151 ? 135.875 69.090 -36.524 1.00 39.02 148 SER H C 1
ATOM 11687 O O . SER H 1 151 ? 135.016 69.952 -36.440 1.00 36.98 148 SER H O 1
ATOM 11690 N N . SER H 1 152 ? 136.740 69.005 -37.534 1.00 40.60 149 SER H N 1
ATOM 11691 C CA . SER H 1 152 ? 136.718 69.901 -38.693 1.00 40.34 149 SER H CA 1
ATOM 11692 C C . SER H 1 152 ? 135.365 69.836 -39.426 1.00 37.03 149 SER H C 1
ATOM 11693 O O . SER H 1 152 ? 134.711 70.863 -39.690 1.00 34.84 149 SER H O 1
ATOM 11696 N N . LEU H 1 153 ? 134.942 68.617 -39.732 1.00 36.35 150 LEU H N 1
ATOM 11697 C CA . LEU H 1 153 ? 133.654 68.399 -40.365 1.00 34.42 150 LEU H CA 1
ATOM 11698 C C . LEU H 1 153 ? 132.493 68.852 -39.465 1.00 32.16 150 LEU H C 1
ATOM 11699 O O . LEU H 1 153 ? 131.558 69.509 -39.940 1.00 30.72 150 LEU H O 1
ATOM 11704 N N . SER H 1 154 ? 132.549 68.512 -38.175 1.00 32.34 151 SER H N 1
ATOM 11705 C CA . SER H 1 154 ? 131.470 68.878 -37.248 1.00 31.26 151 SER H CA 1
ATOM 11706 C C . SER H 1 154 ? 131.313 70.390 -37.109 1.00 29.30 151 SER H C 1
ATOM 11707 O O . SER H 1 154 ? 130.196 70.902 -37.092 1.00 27.42 151 SER H O 1
ATOM 11710 N N . LEU H 1 155 ? 132.438 71.093 -37.005 1.00 30.16 152 LEU H N 1
ATOM 11711 C CA . LEU H 1 155 ? 132.431 72.539 -36.833 1.00 29.50 152 LEU H CA 1
ATOM 11712 C C . LEU H 1 155 ? 132.000 73.263 -38.121 1.00 26.85 152 LEU H C 1
ATOM 11713 O O . LEU H 1 155 ? 131.319 74.299 -38.061 1.00 24.81 152 LEU H O 1
ATOM 11718 N N . ALA H 1 156 ? 132.391 72.718 -39.273 1.00 26.91 153 ALA H N 1
ATOM 11719 C CA . ALA H 1 156 ? 131.930 73.213 -40.582 1.00 25.56 153 ALA H CA 1
ATOM 11720 C C . ALA H 1 156 ? 130.407 73.159 -40.690 1.00 23.88 153 ALA H C 1
ATOM 11721 O O . ALA H 1 156 ? 129.766 74.143 -41.087 1.00 22.07 153 ALA H O 1
ATOM 11723 N N . LYS H 1 157 ? 129.837 72.016 -40.321 1.00 23.40 154 LYS H N 1
ATOM 11724 C CA . LYS H 1 157 ? 128.382 71.855 -40.275 1.00 22.55 154 LYS H CA 1
ATOM 11725 C C . LYS H 1 157 ? 127.707 72.793 -39.266 1.00 21.52 154 LYS H C 1
ATOM 11726 O O . LYS H 1 157 ? 126.644 73.336 -39.566 1.00 20.07 154 LYS H O 1
ATOM 11732 N N A GLN H 1 158 ? 128.335 73.003 -38.106 0.60 22.35 155 GLN H N 1
ATOM 11733 N N B GLN H 1 158 ? 128.331 73.014 -38.111 0.40 22.42 155 GLN H N 1
ATOM 11734 C CA A GLN H 1 158 ? 127.830 73.965 -37.120 0.60 22.50 155 GLN H CA 1
ATOM 11735 C CA B GLN H 1 158 ? 127.793 73.959 -37.134 0.40 22.53 155 GLN H CA 1
ATOM 11736 C C A GLN H 1 158 ? 127.815 75.375 -37.699 0.60 21.77 155 GLN H C 1
ATOM 11737 C C B GLN H 1 158 ? 127.836 75.396 -37.650 0.40 21.78 155 GLN H C 1
ATOM 11738 O O A GLN H 1 158 ? 126.834 76.097 -37.555 0.60 20.58 155 GLN H O 1
ATOM 11739 O O B GLN H 1 158 ? 126.910 76.166 -37.402 0.40 20.82 155 GLN H O 1
ATOM 11750 N N . ILE H 1 159 ? 128.903 75.756 -38.364 1.00 22.16 156 ILE H N 1
ATOM 11751 C CA . ILE H 1 159 ? 129.032 77.110 -38.899 1.00 22.33 156 ILE H CA 1
ATOM 11752 C C . ILE H 1 159 ? 127.961 77.386 -39.934 1.00 20.29 156 ILE H C 1
ATOM 11753 O O . ILE H 1 159 ? 127.224 78.377 -39.841 1.00 20.41 156 ILE H O 1
ATOM 11758 N N . ILE H 1 160 ? 127.827 76.497 -40.910 1.00 21.16 157 ILE H N 1
ATOM 11759 C CA . ILE H 1 160 ? 126.862 76.733 -41.973 1.00 20.01 157 ILE H CA 1
ATOM 11760 C C . ILE H 1 160 ? 125.422 76.645 -41.442 1.00 19.38 157 ILE H C 1
ATOM 11761 O O . ILE H 1 160 ? 124.561 77.399 -41.903 1.00 19.59 157 ILE H O 1
ATOM 11766 N N . SER H 1 161 ? 125.155 75.768 -40.477 1.00 18.85 158 SER H N 1
ATOM 11767 C CA . SER H 1 161 ? 123.826 75.710 -39.830 1.00 18.94 158 SER H CA 1
ATOM 11768 C C . SER H 1 161 ? 123.494 77.038 -39.139 1.00 18.94 158 SER H C 1
ATOM 11769 O O . SER H 1 161 ? 122.391 77.582 -39.308 1.00 19.07 158 SER H O 1
ATOM 11772 N N . LEU H 1 162 ? 124.450 77.569 -38.377 1.00 19.48 159 LEU H N 1
ATOM 11773 C CA . LEU H 1 162 ? 124.301 78.879 -37.748 1.00 20.33 159 LEU H CA 1
ATOM 11774 C C . LEU H 1 162 ? 124.104 80.028 -38.755 1.00 19.46 159 LEU H C 1
ATOM 11775 O O . LEU H 1 162 ? 123.287 80.933 -38.537 1.00 18.89 159 LEU H O 1
ATOM 11780 N N . VAL H 1 163 ? 124.828 79.987 -39.864 1.00 19.69 160 VAL H N 1
ATOM 11781 C CA . VAL H 1 163 ? 124.681 81.005 -40.904 1.00 19.77 160 VAL H CA 1
ATOM 11782 C C . VAL H 1 163 ? 123.289 80.984 -41.487 1.00 19.26 160 VAL H C 1
ATOM 11783 O O . VAL H 1 163 ? 122.643 82.031 -41.638 1.00 18.45 160 VAL H O 1
ATOM 11787 N N . GLU H 1 164 ? 122.797 79.786 -41.791 1.00 18.84 161 GLU H N 1
ATOM 11788 C CA . GLU H 1 164 ? 121.502 79.667 -42.429 1.00 19.37 161 GLU H CA 1
ATOM 11789 C C . GLU H 1 164 ? 120.390 80.106 -41.474 1.00 18.96 161 GLU H C 1
ATOM 11790 O O . GLU H 1 164 ? 119.507 80.878 -41.851 1.00 18.83 161 GLU H O 1
ATOM 11796 N N . GLY H 1 165 ? 120.456 79.640 -40.235 1.00 18.23 162 GLY H N 1
ATOM 11797 C CA . GLY H 1 165 ? 119.451 79.974 -39.241 1.00 18.74 162 GLY H CA 1
ATOM 11798 C C . GLY H 1 165 ? 119.488 81.439 -38.824 1.00 18.50 162 GLY H C 1
ATOM 11799 O O . GLY H 1 165 ? 118.435 82.054 -38.651 1.00 18.27 162 GLY H O 1
ATOM 11800 N N . GLY H 1 166 ? 120.691 81.995 -38.684 1.00 18.40 163 GLY H N 1
ATOM 11801 C CA . GLY H 1 166 ? 120.852 83.409 -38.331 1.00 19.49 163 GLY H CA 1
ATOM 11802 C C . GLY H 1 166 ? 120.298 84.313 -39.416 1.00 19.43 163 GLY H C 1
ATOM 11803 O O . GLY H 1 166 ? 119.614 85.280 -39.129 1.00 20.62 163 GLY H O 1
ATOM 11804 N N . LEU H 1 167 ? 120.565 83.970 -40.677 1.00 18.98 164 LEU H N 1
ATOM 11805 C CA . LEU H 1 167 ? 120.025 84.741 -41.806 1.00 19.62 164 LEU H CA 1
ATOM 11806 C C . LEU H 1 167 ? 118.498 84.613 -41.862 1.00 19.16 164 LEU H C 1
ATOM 11807 O O . LEU H 1 167 ? 117.791 85.582 -42.141 1.00 20.09 164 LEU H O 1
ATOM 11812 N N . LEU H 1 168 ? 117.988 83.416 -41.580 1.00 18.85 165 LEU H N 1
ATOM 11813 C CA . LEU H 1 168 ? 116.559 83.147 -41.620 1.00 19.41 165 LEU H CA 1
ATOM 11814 C C . LEU H 1 168 ? 115.796 84.057 -40.662 1.00 19.63 165 LEU H C 1
ATOM 11815 O O . LEU H 1 168 ? 114.741 84.634 -41.014 1.00 21.25 165 LEU H O 1
ATOM 11820 N N . LEU H 1 169 ? 116.337 84.189 -39.455 1.00 18.24 166 LEU H N 1
ATOM 11821 C CA . LEU H 1 169 ? 115.715 84.956 -38.395 1.00 19.30 166 LEU H CA 1
ATOM 11822 C C . LEU H 1 169 ? 116.037 86.450 -38.492 1.00 18.59 166 LEU H C 1
ATOM 11823 O O . LEU H 1 169 ? 115.182 87.276 -38.149 1.00 20.39 166 LEU H O 1
ATOM 11828 N N . ALA H 1 170 ? 117.240 86.804 -38.945 1.00 18.58 167 ALA H N 1
ATOM 11829 C CA . ALA H 1 170 ? 117.605 88.249 -39.093 1.00 19.37 167 ALA H CA 1
ATOM 11830 C C . ALA H 1 170 ? 116.655 88.975 -40.016 1.00 20.00 167 ALA H C 1
ATOM 11831 O O . ALA H 1 170 ? 116.229 90.099 -39.737 1.00 22.96 167 ALA H O 1
ATOM 11833 N N . ARG H 1 171 ? 116.312 88.334 -41.118 1.00 20.44 168 ARG H N 1
ATOM 11834 C CA . ARG H 1 171 ? 115.525 88.999 -42.143 1.00 22.19 168 ARG H CA 1
ATOM 11835 C C . ARG H 1 171 ? 114.020 89.117 -41.771 1.00 23.07 168 ARG H C 1
ATOM 11836 O O . ARG H 1 171 ? 113.287 89.863 -42.421 1.00 24.78 168 ARG H O 1
ATOM 11844 N N . LEU H 1 172 ? 113.587 88.399 -40.738 1.00 35.49 169 LEU H N 1
ATOM 11845 C CA . LEU H 1 172 ? 112.225 88.543 -40.186 1.00 39.12 169 LEU H CA 1
ATOM 11846 C C . LEU H 1 172 ? 111.987 89.897 -39.533 1.00 40.53 169 LEU H C 1
ATOM 11847 O O . LEU H 1 172 ? 110.938 90.531 -39.734 1.00 43.14 169 LEU H O 1
ATOM 11852 N N . TYR H 1 173 ? 112.973 90.298 -38.732 1.00 39.14 170 TYR H N 1
ATOM 11853 C CA . TYR H 1 173 ? 112.860 91.390 -37.789 1.00 42.36 170 TYR H CA 1
ATOM 11854 C C . TYR H 1 173 ? 113.715 92.585 -38.168 1.00 42.64 170 TYR H C 1
ATOM 11855 O O . TYR H 1 173 ? 113.611 93.634 -37.532 1.00 46.37 170 TYR H O 1
ATOM 11864 N N . GLY H 1 174 ? 114.592 92.430 -39.156 1.00 40.04 171 GLY H N 1
ATOM 11865 C CA . GLY H 1 174 ? 115.659 93.401 -39.386 1.00 41.30 171 GLY H CA 1
ATOM 11866 C C . GLY H 1 174 ? 116.587 93.433 -38.189 1.00 40.27 171 GLY H C 1
ATOM 11867 O O . GLY H 1 174 ? 117.164 94.474 -37.842 1.00 43.32 171 GLY H O 1
ATOM 11868 N N . ASP H 1 175 ? 116.716 92.285 -37.536 1.00 36.36 172 ASP H N 1
ATOM 11869 C CA . ASP H 1 175 ? 117.470 92.216 -36.310 1.00 36.69 172 ASP H CA 1
ATOM 11870 C C . ASP H 1 175 ? 118.890 91.732 -36.601 1.00 33.54 172 ASP H C 1
ATOM 11871 O O . ASP H 1 175 ? 119.121 90.539 -36.767 1.00 29.90 172 ASP H O 1
ATOM 11876 N N . GLU H 1 176 ? 119.824 92.691 -36.618 1.00 35.80 173 GLU H N 1
ATOM 11877 C CA . GLU H 1 176 ? 121.244 92.442 -36.893 1.00 34.86 173 GLU H CA 1
ATOM 11878 C C . GLU H 1 176 ? 121.889 91.522 -35.875 1.00 32.53 173 GLU H C 1
ATOM 11879 O O . GLU H 1 176 ? 122.844 90.813 -36.205 1.00 30.47 173 GLU H O 1
ATOM 11885 N N . THR H 1 177 ? 121.379 91.521 -34.642 1.00 33.65 174 THR H N 1
ATOM 11886 C CA . THR H 1 177 ? 121.995 90.729 -33.571 1.00 33.73 174 THR H CA 1
ATOM 11887 C C . THR H 1 177 ? 122.037 89.219 -33.881 1.00 29.50 174 THR H C 1
ATOM 11888 O O . THR H 1 177 ? 122.945 88.515 -33.415 1.00 29.03 174 THR H O 1
ATOM 11892 N N . PHE H 1 178 ? 121.102 88.709 -34.692 1.00 26.76 175 PHE H N 1
ATOM 11893 C CA . PHE H 1 178 ? 121.171 87.303 -35.091 1.00 23.85 175 PHE H CA 1
ATOM 11894 C C . PHE H 1 178 ? 122.451 87.041 -35.902 1.00 23.46 175 PHE H C 1
ATOM 11895 O O . PHE H 1 178 ? 123.054 85.972 -35.793 1.00 24.20 175 PHE H O 1
ATOM 11903 N N . LEU H 1 179 ? 122.846 88.016 -36.713 1.00 23.04 176 LEU H N 1
ATOM 11904 C CA . LEU H 1 179 ? 124.025 87.894 -37.546 1.00 23.31 176 LEU H CA 1
ATOM 11905 C C . LEU H 1 179 ? 125.304 88.144 -36.727 1.00 25.20 176 LEU H C 1
ATOM 11906 O O . LEU H 1 179 ? 126.347 87.544 -36.990 1.00 24.63 176 LEU H O 1
ATOM 11911 N N . GLU H 1 180 ? 125.210 89.022 -35.731 1.00 27.35 177 GLU H N 1
ATOM 11912 C CA . GLU H 1 180 ? 126.328 89.256 -34.827 1.00 30.79 177 GLU H CA 1
ATOM 11913 C C . GLU H 1 180 ? 126.680 87.969 -34.089 1.00 29.74 177 GLU H C 1
ATOM 11914 O O . GLU H 1 180 ? 127.858 87.683 -33.840 1.00 31.50 177 GLU H O 1
ATOM 11920 N N . GLY H 1 181 ? 125.654 87.213 -33.711 1.00 28.26 178 GLY H N 1
ATOM 11921 C CA . GLY H 1 181 ? 125.847 85.953 -33.012 1.00 28.74 178 GLY H CA 1
ATOM 11922 C C . GLY H 1 181 ? 126.592 84.917 -33.845 1.00 26.73 178 GLY H C 1
ATOM 11923 O O . GLY H 1 181 ? 127.338 84.115 -33.304 1.00 27.70 178 GLY H O 1
ATOM 11924 N N . VAL H 1 182 ? 126.363 84.906 -35.160 1.00 25.06 179 VAL H N 1
ATOM 11925 C CA . VAL H 1 182 ? 127.144 84.059 -36.066 1.00 24.78 179 VAL H CA 1
ATOM 11926 C C . VAL H 1 182 ? 128.629 84.415 -35.975 1.00 26.76 179 VAL H C 1
ATOM 11927 O O . VAL H 1 182 ? 129.493 83.531 -35.861 1.00 26.69 179 VAL H O 1
ATOM 11931 N N . ARG H 1 183 ? 128.928 85.710 -36.001 1.00 28.09 180 ARG H N 1
ATOM 11932 C CA . ARG H 1 183 ? 130.322 86.133 -35.903 1.00 32.25 180 ARG H CA 1
ATOM 11933 C C . ARG H 1 183 ? 130.917 85.878 -34.525 1.00 34.06 180 ARG H C 1
ATOM 11934 O O . ARG H 1 183 ? 132.099 85.557 -34.407 1.00 36.44 180 ARG H O 1
ATOM 11942 N N . HIS H 1 184 ? 130.109 86.025 -33.481 1.00 33.81 181 HIS H N 1
ATOM 11943 C CA . HIS H 1 184 ? 130.580 85.728 -32.121 1.00 36.57 181 HIS H CA 1
ATOM 11944 C C . HIS H 1 184 ? 131.049 84.267 -32.057 1.00 35.23 181 HIS H C 1
ATOM 11945 O O . HIS H 1 184 ? 132.117 83.959 -31.511 1.00 36.88 181 HIS H O 1
ATOM 11952 N N . PHE H 1 185 ? 130.245 83.379 -32.645 1.00 31.57 182 PHE H N 1
ATOM 11953 C CA . PHE H 1 185 ? 130.552 81.959 -32.683 1.00 31.81 182 PHE H CA 1
ATOM 11954 C C . PHE H 1 185 ? 131.859 81.694 -33.408 1.00 32.81 182 PHE H C 1
ATOM 11955 O O . PHE H 1 185 ? 132.733 80.976 -32.890 1.00 35.25 182 PHE H O 1
ATOM 11963 N N . ILE H 1 186 ? 131.993 82.282 -34.592 1.00 31.86 183 ILE H N 1
ATOM 11964 C CA . ILE H 1 186 ? 133.194 82.105 -35.403 1.00 34.44 183 ILE H CA 1
ATOM 11965 C C . ILE H 1 186 ? 134.411 82.544 -34.583 1.00 38.34 183 ILE H C 1
ATOM 11966 O O . ILE H 1 186 ? 135.413 81.831 -34.507 1.00 40.50 183 ILE H O 1
ATOM 11971 N N . ASP H 1 187 ? 134.297 83.709 -33.950 1.00 39.69 184 ASP H N 1
ATOM 11972 C CA . ASP H 1 187 ? 135.430 84.328 -33.267 1.00 45.15 184 ASP H CA 1
ATOM 11973 C C . ASP H 1 187 ? 135.820 83.591 -31.990 1.00 48.38 184 ASP H C 1
ATOM 11974 O O . ASP H 1 187 ? 137.004 83.552 -31.638 1.00 52.73 184 ASP H O 1
ATOM 11979 N N . GLN H 1 188 ? 134.839 82.999 -31.309 1.00 47.25 185 GLN H N 1
ATOM 11980 C CA . GLN H 1 188 ? 135.103 82.277 -30.058 1.00 51.99 185 GLN H CA 1
ATOM 11981 C C . GLN H 1 188 ? 135.589 80.847 -30.300 1.00 52.77 185 GLN H C 1
ATOM 11982 O O . GLN H 1 188 ? 136.384 80.314 -29.511 1.00 57.50 185 GLN H O 1
ATOM 11988 N N . THR H 1 189 ? 135.119 80.227 -31.381 1.00 48.95 186 THR H N 1
ATOM 11989 C CA . THR H 1 189 ? 135.387 78.810 -31.635 1.00 50.97 186 THR H CA 1
ATOM 11990 C C . THR H 1 189 ? 136.647 78.556 -32.462 1.00 52.92 186 THR H C 1
ATOM 11991 O O . THR H 1 189 ? 137.223 77.477 -32.368 1.00 56.95 186 THR H O 1
ATOM 11995 N N . ILE H 1 190 ? 137.084 79.535 -33.254 1.00 51.50 187 ILE H N 1
ATOM 11996 C CA . ILE H 1 190 ? 138.306 79.384 -34.055 1.00 54.61 187 ILE H CA 1
ATOM 11997 C C . ILE H 1 190 ? 139.466 80.237 -33.550 1.00 58.51 187 ILE H C 1
ATOM 11998 O O . ILE H 1 190 ? 139.366 81.462 -33.508 1.00 57.76 187 ILE H O 1
ATOM 12003 N N . LYS H 1 191 ? 140.558 79.575 -33.173 1.00 63.58 188 LYS H N 1
ATOM 12004 C CA . LYS H 1 191 ? 141.855 80.220 -32.910 1.00 69.39 188 LYS H CA 1
ATOM 12005 C C . LYS H 1 191 ? 142.702 79.270 -32.075 1.00 74.44 188 LYS H C 1
ATOM 12006 O O . LYS H 1 191 ? 143.710 79.665 -31.490 1.00 80.39 188 LYS H O 1
#

Solvent-accessible surface area: 59174 Å² total

Sequence (1472 aa):
NAPNISNTKERRILAVVAEALIQKDGYNAFSFKDIATAINIKTASIHYHFPSKEDLGVAVISWHTDKIAAVLSDISNNSSLSAKEKIQKFFDAILTLTYNSENKCLGGFASDFQSLPVSIQNQAKKFFELIIEWLKGVLETNGYDNESSLSLAKQIISLVEGGLLLARLYGDETFLEGVRHFIDQTIKAPNISNTKEERRILAVAEALIQKDGYNAFSFKDIATAINIKTTASSIHYHFPSKEDLGVAVISWHTDKIAAVLSDISNNSSLSAKEKIQKFFDAILTLTYNSENKCLGGFASDFQSLPVSIQNQAKKFFELIIEWLKGVLETNGYDNESSLSLAKQIISLVEGGLLLARLYYGDETFLEGVRHFIDQTIKPNISNTKERRILAVAEALIQKDGYNAFSFKDIATAINIKTASIHYHFPSKEDLGVAVISWHTDKIAAVLSDISNNSSLSAKEKIQKFFDAILTLTYNSENKCLGGFASDFQSLPVSIQNQAKKFFELIIEWLKGVLETNGYDNNESSLSLAKQIISLVEGGLLLARLYGDETFLEGVRHFIDQTIKNISNTKERRILAVAEALIQKDGYNAFSFKDIATAINIKTASSIHYHFPSKEDLGVAVISWHTDKIIAAVLSDISNNSSLSAKEKIQKFFDAILTLTYNSENKCLGGFASDFQSLPVSIQNNQAKKFFELIIEWLKGVLETNGYDNESSSLSLAKQIISLVEGGLLLARLYGDETFLEGVRHFIDQTIKPNIISNTKERRILAVAEALIQKDGYNAFSFKDIATAINIKTASIHYHFPSKEDLGVAVVISWHTDKIAAVLSDISNNSSLSAKEKIQKFFDAILTLTYNSENKCLGGFASDFQSLPVSIQNQAKKFFELIIEWLKGVLETNGYDNESSSSLSLAKQIISLVEGGLLLARLYGDETTFLEGVRHFIDQTIKNISNTKEERRILAVAEALIQKDGYNAFSFKDIATAINIKTTASIHYHFPSKEDLGVAVISWHTDKIAAVLSDDISNNSSLSAKEKIQKFFDAILTLTYNSENKCLGGFASDFQSLPVSIQNQAKKFFELIIEEWLKGVLETNGYDNESSLSLAKQIISLVEGGLLLARLYGDETFLEGVRHFIDQTIKPNISNTKERRILAVAEALIQKDGYNAFSFKDIATAINIKTASIHYHFPSKEDLGVAVISWHTDKIAAVLSSDDISNNSSLSAKEKIQKFFDAILTLTYNSENKCLGGFASDFQSLPVSIQNQAKKFFELIIEWLKGVLETNGYDNESSLSLAKQIISLVEGGLLLARLYGDETFLEGVRHFIDQTIKNISNTKEERILAVAEALIQKDGYNAFSFKDIATAINIKTASIHYHFPSKEDLGVAVISWHTDKIAAVLSDISNNSSLSAKEKIQKFFDAILTLTYNSENKCLGGFASDFQSLPVSIQNQAKKFFELIIEWLKGVLETNGYDNESSLSLAKQQIISLVEGGLLLARLYGDETFLEGVRHFIDQTIK

Radius of gyration: 42.64 Å; Cα contacts (8 Å, |Δi|>4): 1882; chains: 8; bounding box: 132×94×103 Å

B-factor: mean 27.79, std 11.47, range [11.58, 103.17]

InterPro domains:
  IPR001647 DNA-binding HTH domain, TetR-type [PF00440] (12-54)
  IPR001647 DNA-binding HTH domain, TetR-type [PR00455] (12-25)
  IPR001647 DNA-binding HTH domain, TetR-type [PR00455] (33-56)
  IPR001647 DNA-binding HTH domain, TetR-type [PS50977] (6-66)
  IPR009057 Homedomain-like superfamily [SSF46689] (6-73)
  IPR036271 Tetracyclin repressor-like, C-terminal domain superfamily [SSF48498] (81-187)
  IPR054156 Transcriptional regulator LmrA/YxaF-like, C-terminal domain [PF21993] (83-179)

Secondary structure (DSSP, 8-state):
----PPPHHHHHHHHHHHHHHHH-GGG--HHHHHHHHT--HHHHHHH-SSHHHHHHHHHHHHHHHHHHHHHHHHT-TTS-HHHHHHHHHHHHHHHTTTTTT------TTTGGGS-HHHHHHHHHHHHHHHHHHHHHHHHTT--HHHHHHHHHHHHHHHHHHHHHHHHHT-THHHHHHHHHHHHH--/---PPPHHHHHHHHHHHHHHHH-GGG--HHHHHHHHT--HHHHHHH-SSHHHHHHHHHHHHHHHHHHHHHHHHT-TTS-HHHHHHHHHHHHHHHTTTTTT------TTTGGGS-HHHHHHHHHHHHHHHHHHHHHHHTTT--HHHHHHHHHHHHHHHHHHHHHHHHHT-THHHHHHHHHHHHH--/--PPPHHHHHHHHHHHHHHHH-GGG--HHHHHHHHT--HHHHHHH-SSHHHHHHHHHHHHHHHHHHHHHHHHT-TT--HHHHHHHHHHHHHHHTTTTTT-------TTGGGS-HHHHHHHHHHHHHHHHHHHHHHHHTT--HHHHHHHHHHHHHHHHHHHHHHHHHT-THHHHHHHHHHHHH--/-PPPHHHHHHHHHHHHHHHH-GGG--HHHHHHHHT--HHHHHHH-SSHHHHHHHHHHHHHHHHHHHHHHHHT-TTS-HHHHHHHHHHHHHHHTTTTTT-------TTGGGS-HHHHHHHHHHHHHHHHHHHHHHHHTT--HHHHHHHHHHHHHHHHHHHHHHHHHT-THHHHHHHHHHHHH--/--PPPHHHHHHHHHHHHHHHH-GGG--HHHHHHHHT--HHHHHHH-SSHHHHHHHHHHHHHHHHHHHHHHHHT-TTS-HHHHHHHHHHHHHHHTTTTTT------TTTGGGS-HHHHHHHHHHHHHHHHHHHHHHHHTT--HHHHHHHHHHHHHHHHHHHHHHHHHT-THHHHHHHHHHHHH--/----HHHHHHHHHHHHHHHH-GGG--HHHHHHHHT--HHHHHHH-SSHHHHHHHHHHHHHHHHHHHHHHHHT-TTS-HHHHHHHHHHHHHHHTTTTTT-------TTGGGS-HHHHHHHHHHHHHHHHHHHHHHHHTT--HHHHHHHHHHHHHHHHHHHHHHHHHT-THHHHHHHHHHHHH--/-----HHHHHHHHHHHHHHHH-GGG--HHHHHHHHT--HHHHHHH-SSHHHHHHHHHHHHHHHHHHHHHHHHH-TTS-HHHHHHHHHHHHHHHTTTTTT-------TTGGGS-HHHHHHHHHHHHHHHHHHHHHHHHTT--HHHHHHHHHHHHHHHHHHHHHHHHHT-THHHHHHHHHHHHH--/-PPPHHHHHHHHHHHHHHHH-GGG--HHHHHHHHT--HHHHHHH-SSHHHHHHHHHHHHHHHHHHHHHHHHT-TTS-HHHHHHHHHHHHHHHTTTTTT-------TTGGGS-HHHHHHHHHHHHHHHHHHHHHHHHTT--HHHHHHHHHHHHHHHHHHHHHHHHHT-THHHHHHHHHHHHH--

Nearest PDB structures (foldseek):
  3on4-assembly2_H  TM=9.981E-01  e=2.801E-23  Legionella pneumophila subsp. pneumophila str. Philadelphia 1
  4yze-assembly2_D  TM=7.418E-01  e=9.681E-06  Escherichia coli K-12
  3lsj-assembly1_A  TM=6.462E-01  e=1.249E-03  Pseudomonas aeruginosa
  2qtq-assembly1_A  TM=6.794E-01  e=6.517E-03  Novosphingobium aromaticivorans DSM 12444
  7acl-assembly1_B  TM=6.386E-01  e=6.517E-03  Escherichia coli

Organism: Legionella pneumophila subsp. pneumophila (strain Philadelphia 1 / ATCC 33152 / DSM 7513) (NCBI:txid272624)

CATH classification: 1.10.357.10

Foldseek 3Di:
DAPDDDDPLRLLLVVQLVCCFAPRLVPDDLVNSCVVVVHDSVVVCVCPVDSLSSLLVSLQVVLVVLLVVLVVLVPPPVDQLLRSLVVNLVVQCVVACVPVLTPSLLVVVCVVVHDVSNNVSSVVSLVSQLVSQLVSQVVLVDDNVVSSVVSVVLVVLSSVLSVVCSVPVNCVSVVVSVVCSVVPGD/DADDQDPQRLLLVVQLQCCFAPRLVPDDLVNSCVVVVDDSVVVCVCAVDSLSSLLVSLVVVLVVLLVQLVVLVVPPVAQLLRSLVVSLVVVCVVACVPVLTPSLLVVVCVVVHDPSNNVSSVVSLVSQLVSQLVSVVVLPDDNVRSNVVSVVLVVLSSVLSVPCSPPVPCVSVVVSSCCSVVPRD/DDDQDPLRLLLVVQLQCCQAPHLVPDDLVNSCVVVVDDSVVVCVNQVDSLSSLLVSLLVVLVVLLVQLVVLVPPVVDQLLRSLVSSLVVVCVVACVPVNTPSLLVVVVVVVHDPSNNVSSVVSLVSQLVSQLVSLVVLVDDNVVSSVVSVVLVVLSSVLSVVCSVVVNCVSVVVSNVCSVVPRD/DDDDPQRLLLVVQLVCCFAPRLVVDDLVNSCVVVVHDSVVVCVNAVDSLSSLLVSLVVVLVVLLVVLVVLVPPVVDALLRSLVVSLVVVCVVACVPVLTPSLLVVVCVVVHDVSNNVSSVVSLVSQLVSQLVSQVVLVDDNVRSSVVSVVLVVLSSVLSVVCSVPVPCVSVVVSSVCSVVPRD/DDDDDPVRLLLVVVLVCCQAPRLVPDDLVNSCVVVVDDSVVVCVCQVDSLSSLLVSLLVVLVVLLVVLVVLVPPPVAALLRSLVVSLVVVCVVACVPLLTPSLLVVVCVVVHDVSNNVSSVVSLVSQLVSQLVSLVVVPDDNVRSSVVSVVLVVLSSVLSVPCSVPVPCVSVVVSSVCSVVPGD/DDDDPLRLLLVVQLVCCQAPRLVPDDLVNSCVVVVHDSVVVCVCQVDSLSSLLVSLVVVLVVLLVQLVVLVPPPVDQLLRSLVSSLVVQCVVACVPVLTPSLLVVVCVVVHDVSNNVSSVVSLVSQLVSQLVSLVVLVDDNVRSSVVSVVLVVLSSVLSVPCSVPVNCVSVVVSSVCSVVPRD/DDDQDPLRLLLVVQLVVCFAPHLVPDDLVNSCVVPVDDSVVVCVCAVDSLSSLLVSLVVVLVVLLVQLVVLVPPPVAALLRSLVSSLVVQCVVACVPVLTPSLLVVVCVVVHDPSNNVSSVVSLVSQLVSQLVSVVVLPDDNVVSSVVSVVLVVLSSVLSVVCSVPVPCVSVVVSSVCSVVPRD/DDDDPQRLLLVVQLVCCFAPRLVPDDLVNSCVVVVHDSVVVCVVQVDSVSSLLVSLVVVLVVLLVQLVVLVPPPVAALLRSVVVSLVVVCVSACVPVLTPSLLVVVCVVVDDVSNNVSSVVSLVSQLVSQLVSQVVQVDDNVVSSVVSVVLVVLSSVLSVVCSVVVNCVSVVVSSVCSVVVGD